Protein AF-A0A348NI79-F1 (afdb_monomer_lite)

Secondary structure (DSSP, 8-state):
--SSSSSS-SS--S-----------------GGGTS-TTTT-TTSS-TTEEEEEESSSSGGGEE--SBSSSSSB---SSS-EE--S-TT--EEEEEPPEE--TT-EEEEEEEE-SSTTTEEEEEEETTT--EEEEE--TT----S-TT-TTT--SSSPEEEEEE-GGGTT-EEEEEEEE--SSTT--EEEEEEE---SS----TTSEEPP--------GGG--SSPTTTT-TTSS-TTEEEEESTTSS-GGGB-TT--EEGGGGTT--EEEEEPPEE--TTSEEEEEEEEE--TTTEEEEEEETTT--EEEEE--TT--GGGTT--EEEEEE-GGGTT-EEEEEEEE---STTEEEEEEEEE---SS----SS-BPP-TTS---SS---HHHHHHHHHHHHH--SHHHHHHHHHHHHHHHHEEE-SS-EEE-SEEE-TTS-EEE--BSSSSEEHHHHHHTTGGGGGGGGT-HHHHHHHHHHHHHHHHHHHH-TT-SEE-TTS-EEE----GGGGTHHHHHHHHHHHHH--GGG-SHHHHHHHHHHHHHHHHHHT--TTT-----HHHHTSS-----TTSSPPP-SB-TTSPBPSSSEEHHHHHHHHHHHHHHHHHHHHHT--HHHHHHHHHHHHHHHHHHHHHSEEEETTTEEEE-SEE-S----TT--TTEE----SSSS-STTTTTTTSS-TT-HHHHHHHHHHTSTTSTTEEE-SS-EEE--TT--SSSSPSS-SSS---BHHHHHHHHHT---HHHHHHHHHHHHHTSTTS-S--SBEETTEEEEES-S-BHHHHHHHHHHIIIIIS------

Foldseek 3Di:
DPDPPPPPPPPPPDDDDDDDDDDDDDPDPPDCPQQWQPQQACQVLFQVQKAWPDKDLDGSVQKDQDQADPVAQGQQADHRIWRFDDALQIWTKMKGHKHAQDAQQKKKWWKAQQQFQVAWWKFKAQPPPLFTDFIFGQPLAADDPPSNDPPRHGHRHIAMEMEHRVVRHGGMIMMMTTQLGRDDSRGMIIRDTTRHDNDDDDCPRHYYTDGPDDDAPDLVPAALWFPCQQVVVLFLVQKDKTGDDPCDGSVQQDPRRKGWSVVPLQGWIKIKGHKHAQDAQQKKKWWKELQPDQSAWWKWKAFPRNRDTDFIFHPPVYDVVCPLGIAMEMDRRVVRHGTMMIMMGGHRDGDPSSIMTIGDITRHDNDDDQDFQRYTQGPVDDADFDFPQVFVCVPVVVVLVPPPDPLLSLLLVQLLCCQPANADFPVHTDGHQWGQDPSLAIAGDQWPDQKGFLQSLLLLLLLPLLCVLPGVSSLSHLLNPLVVLLSLLSVPVQAGIAHPVSHGPGRFGALVSLQSSLVSVLSSCLQNVDCPSVTPSNLSSLCSSLVLQVCQLADDVVSPDDPPPVLNPAADPAADRPLLAGFGQAYLLRHGDNARRFLLSLLLLLQSLQSVLVVCVVVVHDPVSSVSSNSSSVSSVSSCLQFQWAQDPPLGIAGFRHARSPDRDNPDCVRTHHAWAQGPPTLLQSVVSVSDPLPDSRSVSSNVCHCDVVHQQWFDEDLDTFGHHQNDDQDPDHPPPPPFNKHFLSRLLSNLVSDPPLVSVVSSLRSQSVLLLRSSYGAGIAGRHDSVGTHDSIGSSSSSSSNNSCVCNVVVDGSSD

Sequence (817 aa):
MNRILKTLFILTLLILLIGCQKTTTTVTTVDPAAYQIANGGFETGDLTGWTVLSGTAFNRLGVTSAASFDGTVPYGKDGDYLYGVYAEQLVGTMISEPFVIGGTGYLTFRLGGCYNEALTYLSIVDAETGIEYFRFGNPLFNRTDDQTDPTGYFMENLVPYYYDLSSRMGETVILKVVDESTQNDGYVTLDDVVTYHPTMPELSAMHPAEDCKPVFADAAGTPNVLFNADFATGTLFGWTVVGETDSFRTAHLNATFRLSNRTNETAAGVLRSSAFKVGGTGLLSFRMGATKHPLLTYLSIRKVGTNVEVFRTYSDRWVEADEENTHLYYVDLDAYQGECLYVELVDNARGDWGLISFEDLDTFWESYPAMTDEVARNLLVPVETAPAYAAMRAYVNPLIATIADADERLTFQKTFYATIDGVSNRVGTWASVMEYESDGSTFIRTGDIEAMWLRDSSAQVLAYLQFMAIDPDVQGMVKGLLKKQFELIRRDPYANAFHQNGSVFERKFEVDSLTYPFWLALQYYEITGDGSIFDAFFLIALDRAVTTLENEQNHSDANYAITNSYDQNAGQNAFAPDCGLVWSGYRPSDDVTYYRYNIPQNMFAAATFEAVADLLATIGRGETLALRCDTLSSGIRQGIETYGTYDDPTYGTLWVFETDGTNADAASNTRKLLMDAANIPSLLSAPWLGFCETDDETYLNTRAFILSTDNPYYYEGTYASGIGDPHDGIGSGSNPHPDVPVPWHMAIAMQALTTENQSEIETCIGWMTDTTAGTYVMHEAFNADDPSAYSRDYFTWPCALYAHAYLTLILNIDLTD

Radius of gyration: 33.16 Å; chains: 1; bounding box: 103×56×94 Å

pLDDT: mean 91.7, std 13.05, range [26.59, 98.94]

Structure (mmCIF, N/CA/C/O backbone):
data_AF-A0A348NI79-F1
#
_entry.id   AF-A0A348NI79-F1
#
loop_
_atom_site.group_PDB
_atom_site.id
_atom_site.type_symbol
_atom_site.label_atom_id
_atom_site.label_alt_id
_atom_site.label_comp_id
_atom_site.label_asym_id
_atom_site.label_entity_id
_atom_site.label_seq_id
_atom_site.pdbx_PDB_ins_code
_atom_site.Cartn_x
_atom_site.Cartn_y
_atom_site.Cartn_z
_atom_site.occupancy
_atom_site.B_iso_or_equiv
_atom_site.auth_seq_id
_atom_site.auth_comp_id
_atom_site.auth_asym_id
_atom_site.auth_atom_id
_atom_site.pdbx_PDB_model_num
ATOM 1 N N . MET A 1 1 ? -20.105 -0.317 -14.705 1.00 41.75 1 MET A N 1
ATOM 2 C CA . MET A 1 1 ? -21.528 -0.139 -14.310 1.00 41.75 1 MET A CA 1
ATOM 3 C C . MET A 1 1 ? -22.432 -1.226 -14.919 1.00 41.75 1 MET A C 1
ATOM 5 O O . MET A 1 1 ? -23.116 -0.962 -15.895 1.00 41.75 1 MET A O 1
ATOM 9 N N . ASN A 1 2 ? -22.396 -2.461 -14.388 1.00 36.72 2 ASN A N 1
ATOM 10 C CA . ASN A 1 2 ? -23.430 -3.516 -14.521 1.00 36.72 2 ASN A CA 1
ATOM 11 C C . ASN A 1 2 ? -22.921 -4.838 -13.903 1.00 36.72 2 ASN A C 1
ATOM 13 O O . ASN A 1 2 ? -22.725 -5.815 -14.615 1.00 36.72 2 ASN A O 1
ATOM 17 N N . ARG A 1 3 ? -22.656 -4.877 -12.585 1.00 26.59 3 ARG A N 1
ATOM 18 C CA . ARG A 1 3 ? -22.403 -6.145 -11.851 1.00 26.59 3 ARG A CA 1
ATOM 19 C C . ARG A 1 3 ? -22.488 -6.062 -10.312 1.00 26.59 3 ARG A C 1
ATOM 21 O O . ARG A 1 3 ? -22.151 -7.032 -9.654 1.00 26.59 3 ARG A O 1
ATOM 28 N N . ILE A 1 4 ? -23.038 -4.984 -9.733 1.00 29.89 4 ILE A N 1
ATOM 29 C CA . ILE A 1 4 ? -23.204 -4.811 -8.266 1.00 29.89 4 ILE A CA 1
ATOM 30 C C . ILE A 1 4 ? -24.696 -4.832 -7.881 1.00 29.89 4 ILE A C 1
ATOM 32 O O . ILE A 1 4 ? -25.214 -3.947 -7.215 1.00 29.89 4 ILE A O 1
ATOM 36 N N . LEU A 1 5 ? -25.443 -5.825 -8.372 1.00 29.39 5 LEU A N 1
ATOM 37 C CA . LEU A 1 5 ? -26.869 -5.976 -8.030 1.00 29.39 5 LEU A CA 1
ATOM 38 C C . LEU A 1 5 ? -27.331 -7.442 -7.951 1.00 29.39 5 LEU A C 1
ATOM 40 O O . LEU A 1 5 ? -28.491 -7.750 -8.213 1.00 29.39 5 LEU A O 1
ATOM 44 N N . LYS A 1 6 ? -26.423 -8.373 -7.619 1.00 28.11 6 LYS A N 1
ATOM 45 C CA . LYS A 1 6 ? -26.721 -9.820 -7.605 1.00 28.11 6 LYS A CA 1
ATOM 46 C C . LYS A 1 6 ? -26.450 -10.571 -6.298 1.00 28.11 6 LYS A C 1
ATOM 48 O O . LYS A 1 6 ? -26.665 -11.777 -6.274 1.00 28.11 6 LYS A O 1
ATOM 53 N N . THR A 1 7 ? -26.138 -9.879 -5.204 1.00 29.62 7 THR A N 1
ATOM 54 C CA . THR A 1 7 ? -25.999 -10.515 -3.872 1.00 29.62 7 THR A CA 1
ATOM 55 C C . THR A 1 7 ? -27.048 -10.031 -2.862 1.00 29.62 7 THR A C 1
ATOM 57 O O . THR A 1 7 ? -26.997 -10.374 -1.690 1.00 29.62 7 THR A O 1
ATOM 60 N N . LEU A 1 8 ? -28.067 -9.295 -3.322 1.00 29.44 8 LEU A N 1
ATOM 61 C CA . LEU A 1 8 ? -29.180 -8.814 -2.496 1.00 29.44 8 LEU A CA 1
ATOM 62 C C . LEU A 1 8 ? -30.535 -9.268 -3.067 1.00 29.44 8 LEU A C 1
ATOM 64 O O . LEU A 1 8 ? -31.413 -8.455 -3.321 1.00 29.44 8 LEU A O 1
ATOM 68 N N . PHE A 1 9 ? -30.690 -10.561 -3.376 1.00 29.41 9 PHE A N 1
ATOM 69 C CA . PHE A 1 9 ? -31.962 -11.097 -3.894 1.00 29.41 9 PHE A CA 1
ATOM 70 C C . PHE A 1 9 ? -32.175 -12.587 -3.565 1.00 29.41 9 PHE A C 1
ATOM 72 O O . PHE A 1 9 ? -32.595 -13.371 -4.409 1.00 29.41 9 PHE A O 1
ATOM 79 N N . ILE A 1 10 ? -31.900 -12.994 -2.321 1.00 29.47 10 ILE A N 1
ATOM 80 C CA . ILE A 1 10 ? -32.420 -14.247 -1.739 1.00 29.47 10 ILE A CA 1
ATOM 81 C C . ILE A 1 10 ? -32.878 -13.963 -0.300 1.00 29.47 10 ILE A C 1
ATOM 83 O O . ILE A 1 10 ? -32.338 -14.508 0.649 1.00 29.47 10 ILE A O 1
ATOM 87 N N . LEU A 1 11 ? -33.851 -13.061 -0.125 1.00 29.77 11 LEU A N 1
ATOM 88 C CA . LEU A 1 11 ? -34.706 -13.027 1.075 1.00 29.77 11 LEU A CA 1
ATOM 89 C C . LEU A 1 11 ? -35.989 -12.204 0.843 1.00 29.77 11 LEU A C 1
ATOM 91 O O . LEU A 1 11 ? -36.385 -11.376 1.654 1.00 29.77 11 LEU A O 1
ATOM 95 N N . THR A 1 12 ? -36.639 -12.374 -0.309 1.00 30.06 12 THR A N 1
ATOM 96 C CA . THR A 1 12 ? -37.889 -11.650 -0.621 1.00 30.06 12 THR A CA 1
ATOM 97 C C . THR A 1 12 ? -38.831 -12.510 -1.458 1.00 30.06 12 THR A C 1
ATOM 99 O O . THR A 1 12 ? -39.285 -12.133 -2.533 1.00 30.06 12 THR A O 1
ATOM 102 N N . LEU A 1 13 ? -39.126 -13.717 -0.969 1.00 29.28 13 LEU A N 1
ATOM 103 C CA . LEU A 1 13 ? -40.272 -14.478 -1.463 1.00 29.28 13 LEU A CA 1
ATOM 104 C C . LEU A 1 13 ? -40.868 -15.380 -0.379 1.00 29.28 13 LEU A C 1
ATOM 106 O O . LEU A 1 13 ? -40.885 -16.598 -0.494 1.00 29.28 13 LEU A O 1
ATOM 110 N N . LEU A 1 14 ? -41.408 -14.765 0.665 1.00 31.73 14 LEU A N 1
ATOM 111 C CA . LEU A 1 14 ? -42.592 -15.272 1.346 1.00 31.73 14 LEU A CA 1
ATOM 112 C C . LEU A 1 14 ? -43.291 -14.065 1.977 1.00 31.73 14 LEU A C 1
ATOM 114 O O . LEU A 1 14 ? -42.623 -13.158 2.449 1.00 31.73 14 LEU A O 1
ATOM 118 N N . ILE A 1 15 ? -44.623 -14.087 2.011 1.00 36.59 15 ILE A N 1
ATOM 119 C CA . ILE A 1 15 ? -45.524 -13.051 2.551 1.00 36.59 15 ILE A CA 1
ATOM 120 C C . ILE A 1 15 ? -45.992 -12.023 1.507 1.00 36.59 15 ILE A C 1
ATOM 122 O O . ILE A 1 15 ? -45.600 -10.863 1.498 1.00 36.59 15 ILE A O 1
ATOM 126 N N . LEU A 1 16 ? -46.954 -12.441 0.678 1.00 30.45 16 LEU A N 1
ATOM 127 C CA . LEU A 1 16 ? -48.058 -11.564 0.276 1.00 30.45 16 LEU A CA 1
ATOM 128 C C . LEU A 1 16 ? -49.256 -12.397 -0.194 1.00 30.45 16 LEU A C 1
ATOM 130 O O . LEU A 1 16 ? -49.372 -12.748 -1.362 1.00 30.45 16 LEU A O 1
ATOM 134 N N . LEU A 1 17 ? -50.141 -12.737 0.747 1.00 32.09 17 LEU A N 1
ATOM 135 C CA . LEU A 1 17 ? -51.520 -13.170 0.493 1.00 32.09 17 LEU A CA 1
ATOM 136 C C . LEU A 1 17 ? -52.307 -13.079 1.810 1.00 32.09 17 LEU A C 1
ATOM 138 O O . LEU A 1 17 ? -52.423 -14.053 2.546 1.00 32.09 17 LEU A O 1
ATOM 142 N N . ILE A 1 18 ? -52.866 -11.904 2.112 1.00 36.97 18 ILE A N 1
ATOM 143 C CA . ILE A 1 18 ? -53.957 -11.796 3.089 1.00 36.97 18 ILE A CA 1
ATOM 144 C C . ILE A 1 18 ? -55.132 -11.113 2.400 1.00 36.97 18 ILE A C 1
ATOM 146 O O . ILE A 1 18 ? -55.191 -9.897 2.229 1.00 36.97 18 ILE A O 1
ATOM 150 N N . GLY A 1 19 ? -56.060 -11.960 1.956 1.00 31.81 19 GLY A N 1
ATOM 151 C CA . GLY A 1 19 ? -57.392 -11.570 1.535 1.00 31.81 19 GLY A CA 1
ATOM 152 C C . GLY A 1 19 ? -58.277 -11.269 2.742 1.00 31.81 19 GLY A C 1
ATOM 153 O O . GLY A 1 19 ? -58.205 -11.915 3.783 1.00 31.81 19 GLY A O 1
ATOM 154 N N . CYS A 1 20 ? -59.137 -10.276 2.555 1.00 36.56 20 CYS A N 1
ATOM 155 C CA . CYS A 1 20 ? -60.174 -9.831 3.473 1.00 36.56 20 CYS A CA 1
ATOM 156 C C . CYS A 1 20 ? -61.058 -11.002 3.959 1.00 36.56 20 CYS A C 1
ATOM 158 O O . CYS A 1 20 ? -61.765 -11.614 3.154 1.00 36.56 20 CYS A O 1
ATOM 160 N N . GLN A 1 21 ? -61.074 -11.285 5.267 1.00 33.09 21 GLN A N 1
ATOM 161 C CA . GLN A 1 21 ? -62.107 -12.112 5.900 1.00 33.09 21 GLN A CA 1
ATOM 162 C C . GLN A 1 21 ? -62.555 -11.556 7.257 1.00 33.09 21 GLN A C 1
ATOM 164 O O . GLN A 1 21 ? -61.815 -10.906 7.988 1.00 33.09 21 GLN A O 1
ATOM 169 N N . LYS A 1 22 ? -63.842 -11.799 7.516 1.00 32.81 22 LYS A N 1
ATOM 170 C CA . LYS A 1 22 ? -64.679 -11.297 8.606 1.00 32.81 22 LYS A CA 1
ATOM 171 C C . LYS A 1 22 ? -64.094 -11.531 9.999 1.00 32.81 22 LYS A C 1
ATOM 173 O O . LYS A 1 22 ? -63.667 -12.631 10.336 1.00 32.81 22 LYS A O 1
ATOM 178 N N . THR A 1 23 ? -64.258 -10.505 10.829 1.00 38.81 23 THR A N 1
ATOM 179 C CA . THR A 1 23 ? -64.119 -10.507 12.284 1.00 38.81 23 THR A CA 1
ATOM 180 C C . THR A 1 23 ? -64.849 -11.686 12.921 1.00 38.81 23 THR A C 1
ATOM 182 O O . THR A 1 23 ? -66.077 -11.718 13.003 1.00 38.81 23 THR A O 1
ATOM 185 N N . THR A 1 24 ? -64.060 -12.637 13.413 1.00 32.88 24 THR A N 1
ATOM 186 C CA . THR A 1 24 ? -64.475 -13.622 14.408 1.00 32.88 24 THR A CA 1
ATOM 187 C C . THR A 1 24 ? -63.432 -13.553 15.513 1.00 32.88 24 THR A C 1
ATOM 189 O O . THR A 1 24 ? -62.248 -13.741 15.251 1.00 32.88 24 THR A O 1
ATOM 192 N N . THR A 1 25 ? -63.846 -13.194 16.724 1.00 38.81 25 THR A N 1
ATOM 193 C CA . THR A 1 25 ? -62.968 -13.026 17.885 1.00 38.81 25 THR A CA 1
ATOM 194 C C . THR A 1 25 ? -62.496 -14.398 18.366 1.00 38.81 25 THR A C 1
ATOM 196 O O . THR A 1 25 ? -63.096 -15.005 19.249 1.00 38.81 25 THR A O 1
ATOM 199 N N . THR A 1 26 ? -61.450 -14.928 17.741 1.00 33.84 26 THR A N 1
ATOM 200 C CA . THR A 1 26 ? -60.668 -16.051 18.260 1.00 33.84 26 THR A CA 1
ATOM 201 C C . THR A 1 26 ? -59.540 -15.483 19.105 1.00 33.84 26 THR A C 1
ATOM 203 O O . THR A 1 26 ? -58.737 -14.699 18.609 1.00 33.84 26 THR A O 1
ATOM 206 N N . VAL A 1 27 ? -59.499 -15.863 20.382 1.00 40.97 27 VAL A N 1
ATOM 207 C CA . VAL A 1 27 ? -58.345 -15.642 21.259 1.00 40.97 27 VAL A CA 1
ATOM 208 C C . VAL A 1 27 ? -57.166 -16.379 20.624 1.00 40.97 27 VAL A C 1
ATOM 210 O O . VAL A 1 27 ? -57.084 -17.602 20.701 1.00 40.97 27 VAL A O 1
ATOM 213 N N . THR A 1 28 ? -56.314 -15.650 19.908 1.00 40.28 28 THR A N 1
ATOM 214 C CA . THR A 1 28 ? -55.043 -16.152 19.389 1.00 40.28 28 THR A CA 1
ATOM 215 C C . THR A 1 28 ? -54.158 -16.483 20.579 1.00 40.28 28 THR A C 1
ATOM 217 O O . THR A 1 28 ? -53.796 -15.598 21.352 1.00 40.28 28 THR A O 1
ATOM 220 N N . THR A 1 29 ? -53.834 -17.763 20.746 1.00 48.28 29 THR A N 1
ATOM 221 C CA . THR A 1 29 ? -52.701 -18.188 21.566 1.00 48.28 29 THR A CA 1
ATOM 222 C C . THR A 1 29 ? -51.460 -17.534 20.971 1.00 48.28 29 THR A C 1
ATOM 224 O O . THR A 1 29 ? -51.081 -17.855 19.847 1.00 48.28 29 THR A O 1
ATOM 227 N N . VAL A 1 30 ? -50.913 -16.546 21.674 1.00 58.34 30 VAL A N 1
ATOM 228 C CA . VAL A 1 30 ? -49.670 -15.861 21.313 1.00 58.34 30 VAL A CA 1
ATOM 229 C C . VAL A 1 30 ? -48.574 -16.924 21.225 1.00 58.34 30 VAL A C 1
ATOM 231 O O . VAL A 1 30 ? -48.410 -17.674 22.184 1.00 58.34 30 VAL A O 1
ATOM 234 N N . ASP A 1 31 ? -47.898 -17.039 20.079 1.00 68.38 31 ASP A N 1
ATOM 235 C CA . ASP A 1 31 ? -46.765 -17.952 19.909 1.00 68.38 31 ASP A CA 1
ATOM 236 C C . ASP A 1 31 ? -45.575 -17.413 20.720 1.00 68.38 31 ASP A C 1
ATOM 238 O O . ASP A 1 31 ? -45.029 -16.371 20.350 1.00 68.38 31 ASP A O 1
ATOM 242 N N . PRO A 1 32 ? -45.180 -18.055 21.835 1.00 73.50 32 PRO A N 1
ATOM 243 C CA . PRO A 1 32 ? -44.118 -17.543 22.697 1.00 73.50 32 PRO A CA 1
ATOM 244 C C . PRO A 1 32 ? -42.752 -17.512 21.999 1.00 73.50 32 PRO A C 1
ATOM 246 O O . PRO A 1 32 ? -41.881 -16.751 22.415 1.00 73.50 32 PRO A O 1
ATOM 249 N N . ALA A 1 33 ? -42.569 -18.304 20.934 1.00 80.75 33 ALA A N 1
ATOM 250 C CA . ALA A 1 33 ? -41.291 -18.459 20.246 1.00 80.75 33 ALA A CA 1
ATOM 251 C C . ALA A 1 33 ? -40.792 -17.166 19.581 1.00 80.75 33 ALA A C 1
ATOM 253 O O . ALA A 1 33 ? -39.597 -17.010 19.381 1.00 80.75 33 ALA A O 1
ATOM 254 N N . ALA A 1 34 ? -41.683 -16.218 19.268 1.00 89.81 34 ALA A N 1
ATOM 255 C CA . ALA A 1 34 ? -41.281 -14.923 18.715 1.00 89.81 34 ALA A CA 1
ATOM 256 C C . ALA A 1 34 ? -40.668 -13.973 19.762 1.00 89.81 34 ALA A C 1
ATOM 258 O O . ALA A 1 34 ? -40.070 -12.966 19.389 1.00 89.81 34 ALA A O 1
ATOM 259 N N . TYR A 1 35 ? -40.852 -14.259 21.054 1.00 94.62 35 TYR A N 1
ATOM 260 C CA . TYR A 1 35 ? -40.474 -13.370 22.157 1.00 94.62 35 TYR A CA 1
ATOM 261 C C . TYR A 1 35 ? -39.355 -13.947 23.031 1.00 94.62 35 TYR A C 1
ATOM 263 O O . TYR A 1 35 ? -38.631 -13.195 23.680 1.00 94.62 35 TYR A O 1
ATOM 271 N N . GLN A 1 36 ? -39.229 -15.276 23.076 1.00 95.12 36 GLN A N 1
ATOM 272 C CA . GLN A 1 36 ? -38.236 -15.988 23.875 1.00 95.12 36 GLN A CA 1
ATOM 273 C C . GLN A 1 36 ? -37.103 -16.512 22.991 1.00 95.12 36 GLN A C 1
ATOM 275 O O . GLN A 1 36 ? -37.369 -17.291 22.079 1.00 95.12 36 GLN A O 1
ATOM 280 N N . ILE A 1 37 ? -35.853 -16.164 23.307 1.00 95.19 37 ILE A N 1
ATOM 281 C CA . ILE A 1 37 ? -34.693 -16.812 22.674 1.00 95.19 37 ILE A CA 1
ATOM 282 C C . ILE A 1 37 ? -34.628 -18.296 23.069 1.00 95.19 37 ILE A C 1
ATOM 284 O O . ILE A 1 37 ? -34.898 -18.655 24.220 1.00 95.19 37 ILE A O 1
ATOM 288 N N . ALA A 1 38 ? -34.260 -19.162 22.127 1.00 93.31 38 ALA A N 1
ATOM 289 C CA . ALA A 1 38 ? -34.385 -20.614 22.229 1.00 93.31 38 ALA A CA 1
ATOM 290 C C . ALA A 1 38 ? -33.522 -21.243 23.331 1.00 93.31 38 ALA A C 1
ATOM 292 O O . ALA A 1 38 ? -33.870 -22.304 23.845 1.00 93.31 38 ALA A O 1
ATOM 293 N N . ASN A 1 39 ? -32.397 -20.616 23.679 1.00 95.81 39 ASN A N 1
ATOM 294 C CA . ASN A 1 39 ? -31.381 -21.204 24.551 1.00 95.81 39 ASN A CA 1
ATOM 295 C C . ASN A 1 39 ? -30.660 -20.139 25.398 1.00 95.81 39 ASN A C 1
ATOM 297 O O . ASN A 1 39 ? -29.434 -20.027 25.400 1.00 95.81 39 ASN A O 1
ATOM 301 N N . GLY A 1 40 ? -31.435 -19.308 26.096 1.00 95.38 40 GLY A N 1
ATOM 302 C CA . GLY A 1 40 ? -30.890 -18.241 26.942 1.00 95.38 40 GLY A CA 1
ATOM 303 C C . GLY A 1 40 ? -30.113 -18.717 28.178 1.00 95.38 40 GLY A C 1
ATOM 304 O O . GLY A 1 40 ? -29.279 -17.972 28.678 1.00 95.38 40 GLY A O 1
ATOM 305 N N . GLY A 1 41 ? -30.354 -19.948 28.644 1.00 95.50 41 GLY A N 1
ATOM 306 C CA . GLY A 1 41 ? -29.602 -20.596 29.735 1.00 95.50 41 GLY A CA 1
ATOM 307 C C . GLY A 1 41 ? -28.571 -21.631 29.267 1.00 95.50 41 GLY A C 1
ATOM 308 O O . GLY A 1 41 ? -27.992 -22.337 30.072 1.00 95.50 41 GLY A O 1
ATOM 309 N N . PHE A 1 42 ? -28.332 -21.770 27.956 1.00 97.44 42 PHE A N 1
ATOM 310 C CA . PHE A 1 42 ? -27.371 -22.745 27.406 1.00 97.44 42 PHE A CA 1
ATOM 311 C C . PHE A 1 42 ? -27.687 -24.229 27.700 1.00 97.44 42 PHE A C 1
ATOM 313 O O . PHE A 1 42 ? -26.828 -25.097 27.524 1.00 97.44 42 PHE A O 1
ATOM 320 N N . GLU A 1 43 ? -28.930 -24.541 28.075 1.00 97.31 43 GLU A N 1
ATOM 321 C CA . GLU A 1 43 ? -29.418 -25.865 28.491 1.00 97.31 43 GLU A CA 1
ATOM 322 C C . GLU A 1 43 ? -29.377 -26.942 27.396 1.00 97.31 43 GLU A C 1
ATOM 324 O O . GLU A 1 43 ? -29.441 -28.139 27.682 1.00 97.31 43 GLU A O 1
ATOM 329 N N . THR A 1 44 ? -29.214 -26.558 26.127 1.00 96.38 44 THR A N 1
ATOM 330 C CA . THR A 1 44 ? -28.882 -27.515 25.053 1.00 96.38 44 THR A CA 1
ATOM 331 C C . THR A 1 44 ? -27.470 -28.086 25.196 1.00 96.38 44 THR A C 1
ATOM 333 O O . THR A 1 44 ? -27.099 -29.021 24.482 1.00 96.38 44 THR A O 1
ATOM 336 N N . GLY A 1 45 ? -26.666 -27.524 26.102 1.00 96.00 45 GLY A N 1
ATOM 337 C CA . GLY A 1 45 ? -25.255 -27.809 26.226 1.00 96.00 45 GLY A CA 1
ATOM 338 C C . GLY A 1 45 ? -24.512 -27.402 24.961 1.00 96.00 45 GLY A C 1
ATOM 339 O O . GLY A 1 45 ? -23.634 -28.141 24.541 1.00 96.00 45 GLY A O 1
ATOM 340 N N . ASP A 1 46 ? -24.876 -26.302 24.306 1.00 96.12 46 ASP A N 1
ATOM 341 C CA . ASP A 1 46 ? -24.133 -25.663 23.216 1.00 96.12 46 ASP A CA 1
ATOM 342 C C . ASP A 1 46 ? -24.574 -24.197 23.030 1.00 96.12 46 ASP A C 1
ATOM 344 O O . ASP A 1 46 ? -25.295 -23.650 23.859 1.00 96.12 46 ASP A O 1
ATOM 348 N N . LEU A 1 47 ? -24.101 -23.549 21.960 1.00 96.50 47 LEU A N 1
ATOM 349 C CA . LEU A 1 47 ? -24.443 -22.168 21.604 1.00 96.50 47 LEU A CA 1
ATOM 350 C C . LEU A 1 47 ? -25.648 -22.076 20.650 1.00 96.50 47 LEU A C 1
ATOM 352 O O . LEU A 1 47 ? -25.766 -21.101 19.916 1.00 96.50 47 LEU A O 1
ATOM 356 N N . THR A 1 48 ? -26.539 -23.074 20.598 1.00 96.81 48 THR A N 1
ATOM 357 C CA . THR A 1 48 ? -27.779 -22.970 19.801 1.00 96.81 48 THR A CA 1
ATOM 358 C C . THR A 1 48 ? -28.498 -21.662 20.139 1.00 96.81 48 THR A C 1
ATOM 360 O O . THR A 1 48 ? -28.527 -21.283 21.302 1.00 96.81 48 THR A O 1
ATOM 363 N N . GLY A 1 49 ? -29.032 -20.942 19.147 1.00 94.88 49 GLY A N 1
ATOM 364 C CA . GLY A 1 49 ? -29.660 -19.628 19.357 1.00 94.88 49 GLY A CA 1
ATOM 365 C C . GLY A 1 49 ? -28.681 -18.465 19.575 1.00 94.88 49 GLY A C 1
ATOM 366 O O . GLY A 1 49 ? -29.132 -17.333 19.716 1.00 94.88 49 GLY A O 1
ATOM 367 N N . TRP A 1 50 ? -27.366 -18.713 19.556 1.00 97.44 50 TRP A N 1
ATOM 368 C CA . TRP A 1 50 ? -26.312 -17.700 19.626 1.00 97.44 50 TRP A CA 1
ATOM 369 C C . TRP A 1 50 ? -25.365 -17.808 18.423 1.00 97.44 50 TRP A C 1
ATOM 371 O O . TRP A 1 50 ? -25.008 -18.896 17.975 1.00 97.44 50 TRP A O 1
ATOM 381 N N . THR A 1 51 ? -24.932 -16.667 17.892 1.00 97.31 51 THR A N 1
ATOM 382 C CA . THR A 1 51 ? -23.980 -16.565 16.779 1.00 97.31 51 THR A CA 1
ATOM 383 C C . THR A 1 51 ? -22.745 -15.803 17.232 1.00 97.31 51 THR A C 1
ATOM 385 O O . THR A 1 51 ? -22.845 -14.661 17.673 1.00 97.31 51 THR A O 1
ATOM 388 N N . VAL A 1 52 ? -21.569 -16.415 17.103 1.00 96.50 52 VAL A N 1
ATOM 389 C CA . VAL A 1 52 ? -20.287 -15.745 17.360 1.00 96.50 52 VAL A CA 1
ATOM 390 C C . VAL A 1 52 ? -19.997 -14.802 16.195 1.00 96.50 52 VAL A C 1
ATOM 392 O O . VAL A 1 52 ? -19.900 -15.247 15.053 1.00 96.50 52 VAL A O 1
ATOM 395 N N . LEU A 1 53 ? -19.894 -13.504 16.476 1.00 92.94 53 LEU A N 1
ATOM 396 C CA . LEU A 1 53 ? -19.615 -12.474 15.476 1.00 92.94 53 LEU A CA 1
ATOM 397 C C . LEU A 1 53 ? -18.119 -12.275 15.246 1.00 92.94 53 LEU A C 1
ATOM 399 O O . LEU A 1 53 ? -17.702 -12.038 14.116 1.00 92.94 53 LEU A O 1
ATOM 403 N N . SER A 1 54 ? -17.317 -12.331 16.309 1.00 91.94 54 SER A N 1
ATOM 404 C CA . SER A 1 54 ? -15.881 -12.071 16.233 1.00 91.94 54 SER A CA 1
ATOM 405 C C . SER A 1 54 ? -15.120 -12.700 17.395 1.00 91.94 54 SER A C 1
ATOM 407 O O . SER A 1 54 ? -15.691 -13.012 18.445 1.00 91.94 54 SER A O 1
ATOM 409 N N . GLY A 1 55 ? -13.808 -12.843 17.200 1.00 89.75 55 GLY A N 1
ATOM 410 C CA . GLY A 1 55 ? -12.886 -13.353 18.205 1.00 89.75 55 GLY A CA 1
ATOM 411 C C . GLY A 1 55 ? -13.127 -14.818 18.565 1.00 89.75 55 GLY A C 1
ATOM 412 O O . GLY A 1 55 ? -13.784 -15.568 17.843 1.00 89.75 55 GLY A O 1
ATOM 413 N N . THR A 1 56 ? -12.546 -15.236 19.683 1.00 92.44 56 THR A N 1
ATOM 414 C CA . THR A 1 56 ? -12.566 -16.630 20.143 1.00 92.44 56 THR A CA 1
ATOM 415 C C . THR A 1 56 ? -13.029 -16.784 21.583 1.00 92.44 56 THR A C 1
ATOM 417 O O . THR A 1 56 ? -13.140 -17.923 22.030 1.00 92.44 56 THR A O 1
ATOM 420 N N . ALA A 1 57 ? -13.331 -15.688 22.296 1.00 92.44 57 ALA A N 1
ATOM 421 C CA . ALA A 1 57 ? -13.881 -15.741 23.654 1.00 92.44 57 ALA A CA 1
ATOM 422 C C . ALA A 1 57 ? -15.134 -16.611 23.717 1.00 92.44 57 ALA A C 1
ATOM 424 O O . ALA A 1 57 ? -15.247 -17.447 24.608 1.00 92.44 57 ALA A O 1
ATOM 425 N N . PHE A 1 58 ? -16.018 -16.488 22.722 1.00 95.00 58 PHE A N 1
ATOM 426 C CA . PHE A 1 58 ? -17.267 -17.237 22.640 1.00 95.00 58 PHE A CA 1
ATOM 427 C C . PHE A 1 58 ? -17.139 -18.469 21.752 1.00 95.00 58 PHE A C 1
ATOM 429 O O . PHE A 1 58 ? -16.975 -18.360 20.541 1.00 95.00 58 PHE A O 1
ATOM 436 N N . ASN A 1 59 ? -17.219 -19.661 22.346 1.00 94.50 59 ASN A N 1
ATOM 437 C CA . ASN A 1 59 ? -17.350 -20.918 21.610 1.00 94.50 59 ASN A CA 1
ATOM 438 C C . ASN A 1 59 ? -17.944 -22.021 22.501 1.00 94.50 59 ASN A C 1
ATOM 440 O O . ASN A 1 59 ? -18.220 -21.821 23.684 1.00 94.50 59 ASN A O 1
ATOM 444 N N . ARG A 1 60 ? -18.132 -23.218 21.933 1.00 93.56 60 ARG A N 1
ATOM 445 C CA . ARG A 1 60 ? -18.728 -24.357 22.640 1.00 93.56 60 ARG A CA 1
ATOM 446 C C . ARG A 1 60 ? -18.015 -24.702 23.952 1.00 93.56 60 ARG A C 1
ATOM 448 O O . ARG A 1 60 ? -18.691 -25.165 24.863 1.00 93.56 60 ARG A O 1
ATOM 455 N N . LEU A 1 61 ? -16.701 -24.518 24.070 1.00 93.00 61 LEU A N 1
ATOM 456 C CA . LEU A 1 61 ? -15.943 -24.882 25.274 1.00 93.00 61 LEU A CA 1
ATOM 457 C C . LEU A 1 61 ? -16.325 -24.041 26.500 1.00 93.00 61 LEU A C 1
ATOM 459 O O . LEU A 1 61 ? -16.172 -24.534 27.613 1.00 93.00 61 LEU A O 1
ATOM 463 N N . GLY A 1 62 ? -16.869 -22.835 26.306 1.00 93.31 62 GLY A N 1
ATOM 464 C CA . GLY A 1 62 ? -17.390 -22.012 27.402 1.00 93.31 62 GLY A CA 1
ATOM 465 C C . GLY A 1 62 ? -18.716 -22.509 27.979 1.00 93.31 62 GLY A C 1
ATOM 466 O O . GLY A 1 62 ? -19.034 -22.214 29.127 1.00 93.31 62 GLY A O 1
ATOM 467 N N . VAL A 1 63 ? -19.474 -23.328 27.238 1.00 96.50 63 VAL A N 1
ATOM 468 C CA . VAL A 1 63 ? -20.723 -23.912 27.749 1.00 96.50 63 VAL A CA 1
ATOM 469 C C . VAL A 1 63 ? -20.410 -25.102 28.654 1.00 96.50 63 VAL A C 1
ATOM 471 O O . VAL A 1 63 ? -19.971 -26.162 28.188 1.00 96.50 63 VAL A O 1
ATOM 474 N N . THR A 1 64 ? -20.656 -24.955 29.953 1.00 95.19 64 THR A N 1
ATOM 475 C CA . THR A 1 64 ? -20.208 -25.913 30.973 1.00 95.19 64 THR A CA 1
ATOM 476 C C . THR A 1 64 ? -21.341 -26.376 31.878 1.00 95.19 64 THR A C 1
ATOM 478 O O . THR A 1 64 ? -22.218 -25.606 32.246 1.00 95.19 64 THR A O 1
ATOM 481 N N 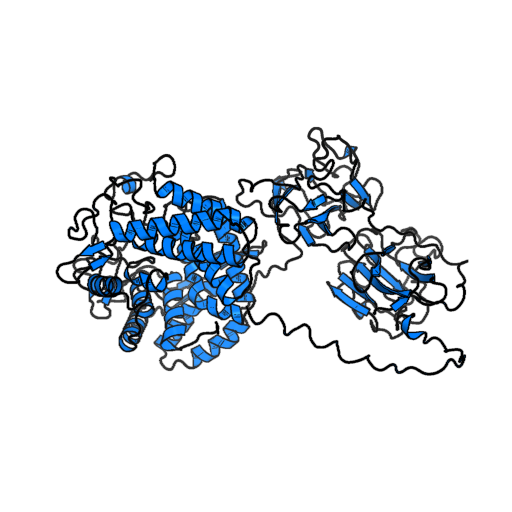. SER A 1 65 ? -21.301 -27.652 32.274 1.00 95.75 65 SER A N 1
ATOM 482 C CA . SER A 1 65 ? -22.198 -28.213 33.290 1.00 95.75 65 SER A CA 1
ATOM 483 C C . SER A 1 65 ? -21.588 -28.203 34.694 1.00 95.75 65 SER A C 1
ATOM 485 O O . SER A 1 65 ? -22.157 -28.785 35.621 1.00 95.75 65 SER A O 1
ATOM 487 N N . ALA A 1 66 ? -20.422 -27.578 34.878 1.00 94.06 66 ALA A N 1
ATOM 488 C CA . ALA A 1 66 ? -19.788 -27.468 36.184 1.00 94.06 66 ALA A CA 1
ATOM 489 C C . ALA A 1 66 ? -20.686 -26.702 37.171 1.00 94.06 66 ALA A C 1
ATOM 491 O O . ALA A 1 66 ? -21.457 -25.824 36.785 1.00 94.06 66 ALA A O 1
ATOM 492 N N . ALA A 1 67 ? -20.617 -27.068 38.452 1.00 90.75 67 ALA A N 1
ATOM 493 C CA . ALA A 1 67 ? -21.315 -26.351 39.523 1.00 90.75 67 ALA A CA 1
ATOM 494 C C . ALA A 1 67 ? -20.482 -25.177 40.072 1.00 90.75 67 ALA A C 1
ATOM 496 O O . ALA A 1 67 ? -21.027 -24.271 40.701 1.00 90.75 67 ALA A O 1
ATOM 497 N N . SER A 1 68 ? -19.171 -25.203 39.833 1.00 89.50 68 SER A N 1
ATOM 498 C CA . SER A 1 68 ? -18.191 -24.216 40.277 1.00 89.50 68 SER A CA 1
ATOM 499 C C . SER A 1 68 ? -17.117 -23.997 39.211 1.00 89.50 68 SER A C 1
ATOM 501 O O . SER A 1 68 ? -16.880 -24.891 38.396 1.00 89.50 68 SER A O 1
ATOM 503 N N . PHE A 1 69 ? -16.481 -22.824 39.223 1.00 84.00 69 PHE A N 1
ATOM 504 C CA . PHE A 1 69 ? -15.458 -22.431 38.245 1.00 84.00 69 PHE A CA 1
ATOM 505 C C . PHE A 1 69 ? -14.161 -23.235 38.394 1.00 84.00 69 PHE A C 1
ATOM 507 O O . PHE A 1 69 ? -13.685 -23.850 37.443 1.00 84.00 69 PHE A O 1
ATOM 514 N N . ASP A 1 70 ? -13.629 -23.298 39.612 1.00 82.31 70 ASP A N 1
ATOM 515 C CA . ASP A 1 70 ? -12.335 -23.908 39.942 1.00 82.31 70 ASP A CA 1
ATOM 516 C C . ASP A 1 70 ? -12.458 -25.061 40.959 1.00 82.31 70 ASP A C 1
ATOM 518 O O . ASP A 1 70 ? -11.472 -25.551 41.512 1.00 82.31 70 ASP A O 1
ATOM 522 N N . GLY A 1 71 ? -13.689 -25.500 41.231 1.00 82.81 71 GLY A N 1
ATOM 523 C CA . GLY A 1 71 ? -13.992 -26.460 42.288 1.00 82.81 71 GLY A CA 1
ATOM 524 C C . GLY A 1 71 ? -14.303 -25.828 43.646 1.00 82.81 71 GLY A C 1
ATOM 525 O O . GLY A 1 71 ? -14.809 -26.546 44.511 1.00 82.81 71 GLY A O 1
ATOM 526 N N . THR A 1 72 ? -14.079 -24.524 43.833 1.00 80.81 72 THR A N 1
ATOM 527 C CA . THR A 1 72 ? -14.346 -23.811 45.092 1.00 80.81 72 THR A CA 1
ATOM 528 C C . THR A 1 72 ? -15.433 -22.748 44.956 1.00 80.81 72 THR A C 1
ATOM 530 O O . THR A 1 72 ? -16.367 -22.774 45.756 1.00 80.81 72 THR A O 1
ATOM 533 N N . VAL A 1 73 ? -15.381 -21.906 43.921 1.00 83.75 73 VAL A N 1
ATOM 534 C CA . VAL A 1 73 ? -16.343 -20.815 43.680 1.00 83.75 73 VAL A CA 1
ATOM 535 C C . VAL A 1 73 ? -17.599 -21.346 42.981 1.00 83.75 73 VAL A C 1
ATOM 537 O O . VAL A 1 73 ? -17.518 -21.708 41.802 1.00 83.75 73 VAL A O 1
ATOM 540 N N . PRO A 1 74 ? -18.773 -21.424 43.639 1.00 89.44 74 PRO A N 1
ATOM 541 C CA . PRO A 1 74 ? -19.999 -21.885 42.994 1.00 89.44 74 PRO A CA 1
ATOM 542 C C . PRO A 1 74 ? -20.498 -20.855 41.979 1.00 89.44 74 PRO A C 1
ATOM 544 O O . PRO A 1 74 ? -20.609 -19.679 42.307 1.00 89.44 74 PRO A O 1
ATOM 547 N N . TYR A 1 75 ? -20.895 -21.296 40.782 1.00 90.31 75 TYR A N 1
ATOM 548 C CA . TYR A 1 75 ? -21.464 -20.380 39.789 1.00 90.31 75 TYR A CA 1
ATOM 549 C C . TYR A 1 75 ? -22.825 -19.829 40.212 1.00 90.31 75 TYR A C 1
ATOM 551 O O . TYR A 1 75 ? -23.148 -18.701 39.881 1.00 90.31 75 TYR A O 1
ATOM 559 N N . GLY A 1 76 ? -23.646 -20.613 40.918 1.00 89.69 76 GLY A N 1
ATOM 560 C CA . GLY A 1 76 ? -25.033 -20.218 41.198 1.00 89.69 76 GLY A CA 1
ATOM 561 C C . GLY A 1 76 ? -25.931 -20.210 39.952 1.00 89.69 76 GLY A C 1
ATOM 562 O O . GLY A 1 76 ? -26.874 -19.420 39.892 1.00 89.69 76 GLY A O 1
ATOM 563 N N . LYS A 1 77 ? -25.618 -21.076 38.978 1.00 92.62 77 LYS A N 1
ATOM 564 C CA . LYS A 1 77 ? -26.374 -21.277 37.734 1.00 92.62 77 LYS A CA 1
ATOM 565 C C . LYS A 1 77 ? -27.810 -21.754 37.967 1.00 92.62 77 LYS A C 1
ATOM 567 O O . LYS A 1 77 ? -28.086 -22.385 38.994 1.00 92.62 77 LYS A O 1
ATOM 572 N N . ASP A 1 78 ? -28.680 -21.495 37.003 1.00 94.00 78 ASP A N 1
ATOM 573 C CA . ASP A 1 78 ? -30.017 -22.077 36.908 1.00 94.00 78 ASP A CA 1
ATOM 574 C C . ASP A 1 78 ? -30.012 -23.187 35.847 1.00 94.00 78 ASP A C 1
ATOM 576 O O . ASP A 1 78 ? -29.555 -22.982 34.734 1.00 94.00 78 ASP A O 1
ATOM 580 N N . GLY A 1 79 ? -30.485 -24.386 36.193 1.00 95.25 79 GLY A N 1
ATOM 581 C CA . GLY A 1 79 ? -30.439 -25.533 35.279 1.00 95.25 79 GLY A CA 1
ATOM 582 C C . GLY A 1 79 ? -29.116 -26.312 35.280 1.00 95.25 79 GLY A C 1
ATOM 583 O O . GLY A 1 79 ? -28.379 -26.359 36.276 1.00 95.25 79 GLY A O 1
ATOM 584 N N . ASP A 1 80 ? -28.866 -27.028 34.183 1.00 96.69 80 ASP A N 1
ATOM 585 C CA . ASP A 1 80 ? -27.757 -27.971 34.031 1.00 96.69 80 ASP A CA 1
ATOM 586 C C . ASP A 1 80 ? -26.513 -27.332 33.400 1.00 96.69 80 ASP A C 1
ATOM 588 O O . ASP A 1 80 ? -25.401 -27.825 33.636 1.00 96.69 80 ASP A O 1
ATOM 592 N N . TYR A 1 81 ? -26.650 -26.239 32.653 1.00 97.62 81 TYR A N 1
ATOM 593 C CA . TYR A 1 81 ? -25.575 -25.570 31.924 1.00 97.62 81 TYR A CA 1
ATOM 594 C C . TYR A 1 81 ? -25.522 -24.067 32.235 1.00 97.62 81 TYR A C 1
ATOM 596 O O . TYR A 1 81 ? -26.349 -23.531 32.951 1.00 97.62 81 TYR A O 1
ATOM 604 N N . LEU A 1 82 ? -24.438 -23.425 31.807 1.00 96.81 82 LEU A N 1
ATOM 605 C CA . LEU A 1 82 ? -24.280 -21.973 31.736 1.00 96.81 82 LEU A CA 1
ATOM 606 C C . LEU A 1 82 ? -23.219 -21.653 30.678 1.00 96.81 82 LEU A C 1
ATOM 608 O O . LEU A 1 82 ? -22.484 -22.555 30.247 1.00 96.81 82 LEU A O 1
ATOM 612 N N . TYR A 1 83 ? -23.042 -20.372 30.353 1.00 95.94 83 TYR A N 1
ATOM 613 C CA . TYR A 1 83 ? -21.804 -19.889 29.751 1.00 95.94 83 TYR A CA 1
ATOM 614 C C . TYR A 1 83 ? -20.821 -19.447 30.843 1.00 95.94 83 TYR A C 1
ATOM 616 O O . TYR A 1 83 ? -21.020 -18.424 31.498 1.00 95.94 83 TYR A O 1
ATOM 624 N N . GLY A 1 84 ? -19.777 -20.244 31.068 1.00 90.12 84 GLY A N 1
ATOM 625 C CA . GLY A 1 84 ? -18.770 -20.020 32.102 1.00 90.12 84 GLY A CA 1
ATOM 626 C C . GLY A 1 84 ? -17.429 -19.530 31.555 1.00 90.12 84 GLY A C 1
ATOM 627 O O . GLY A 1 84 ? -17.167 -19.530 30.352 1.00 90.12 84 GLY A O 1
ATOM 628 N N . VAL A 1 85 ? -16.541 -19.163 32.476 1.00 78.88 85 VAL A N 1
ATOM 629 C CA . VAL A 1 85 ? -15.153 -18.796 32.172 1.00 78.88 85 VAL A CA 1
ATOM 630 C C . VAL A 1 85 ? -14.357 -20.048 31.823 1.00 78.88 85 VAL A C 1
ATOM 632 O O . VAL A 1 85 ? -14.334 -21.006 32.596 1.00 78.88 85 VAL A O 1
ATOM 635 N N . TYR A 1 86 ? -13.652 -20.034 30.695 1.00 78.19 86 TYR A N 1
ATOM 636 C CA . TYR A 1 86 ? -12.684 -21.092 30.375 1.00 78.19 86 TYR A CA 1
ATOM 637 C C . TYR A 1 86 ? -11.317 -20.560 29.918 1.00 78.19 86 TYR A C 1
ATOM 639 O O . TYR A 1 86 ? -10.345 -21.314 29.966 1.00 78.19 86 TYR A O 1
ATOM 647 N N . ALA A 1 87 ? -11.216 -19.289 29.505 1.00 83.44 87 ALA A N 1
ATOM 648 C CA . ALA A 1 87 ? -9.957 -18.625 29.167 1.00 83.44 87 ALA A CA 1
ATOM 649 C C . ALA A 1 87 ? -10.111 -17.091 29.186 1.00 83.44 87 ALA A C 1
ATOM 651 O O . ALA A 1 87 ? -10.789 -16.537 28.329 1.00 83.44 87 ALA A O 1
ATOM 652 N N . GLU A 1 88 ? -9.462 -16.420 30.141 1.00 87.81 88 GLU A N 1
ATOM 653 C CA . GLU A 1 88 ? -9.518 -14.957 30.336 1.00 87.81 88 GLU A CA 1
ATOM 654 C C . GLU A 1 88 ? -8.800 -14.165 29.231 1.00 87.81 88 GLU A C 1
ATOM 656 O O . GLU A 1 88 ? -9.144 -13.029 28.945 1.00 87.81 88 GLU A O 1
ATOM 661 N N . GLN A 1 89 ? -7.806 -14.758 28.573 1.00 89.44 89 GLN A N 1
ATOM 662 C CA . GLN A 1 89 ? -7.002 -14.077 27.555 1.00 89.44 89 GLN A CA 1
ATOM 663 C C . GLN A 1 89 ? -7.687 -13.944 26.187 1.00 89.44 89 GLN A C 1
ATOM 665 O O . GLN A 1 89 ? -7.071 -13.456 25.238 1.00 89.44 89 GLN A O 1
ATOM 670 N N . LEU A 1 90 ? -8.899 -14.476 26.036 1.00 90.56 90 LEU A N 1
ATOM 671 C CA . LEU A 1 90 ? -9.612 -14.492 24.767 1.00 90.56 90 LEU A CA 1
ATOM 672 C C . LEU A 1 90 ? -10.603 -13.337 24.720 1.00 90.56 90 LEU A C 1
ATOM 674 O O . LEU A 1 90 ? -11.338 -13.126 25.668 1.00 90.56 90 LEU A O 1
ATOM 678 N N . VAL A 1 91 ? -10.685 -12.681 23.566 1.00 92.19 91 VAL A N 1
ATOM 679 C CA . VAL A 1 91 ? -11.681 -11.639 23.280 1.00 92.19 91 VAL A CA 1
ATOM 680 C C . VAL A 1 91 ? -12.650 -12.113 22.205 1.00 92.19 91 VAL A C 1
ATOM 682 O O . VAL A 1 91 ? -12.335 -13.017 21.421 1.00 92.19 91 VAL A O 1
ATOM 685 N N . GLY A 1 92 ? -13.840 -11.532 22.149 1.00 92.62 92 GLY A N 1
ATOM 686 C CA . GLY A 1 92 ? -14.825 -11.803 21.120 1.00 92.62 92 GLY A CA 1
ATOM 687 C C . GLY A 1 92 ? -16.172 -11.140 21.357 1.00 92.62 92 GLY A C 1
ATOM 688 O O . GLY A 1 92 ? -16.392 -10.367 22.284 1.00 92.62 92 GLY A O 1
ATOM 689 N N . THR A 1 93 ? -17.108 -11.444 20.473 1.00 95.44 93 THR A N 1
ATOM 690 C CA . THR A 1 93 ? -18.499 -11.009 20.579 1.00 95.44 93 THR A CA 1
ATOM 691 C C . THR A 1 93 ? -19.407 -12.121 20.083 1.00 95.44 93 THR A C 1
ATOM 693 O O . THR A 1 93 ? -19.136 -12.719 19.041 1.00 95.44 93 THR A O 1
ATOM 696 N N . MET A 1 94 ? -20.512 -12.371 20.781 1.00 96.81 94 MET A N 1
ATOM 697 C CA . MET A 1 94 ? -21.612 -13.196 20.278 1.00 96.81 94 MET A CA 1
ATOM 698 C C . MET A 1 94 ? -22.943 -12.455 20.375 1.00 96.81 94 MET A C 1
ATOM 700 O O . MET A 1 94 ? -23.103 -11.553 21.193 1.00 96.81 94 MET A O 1
ATOM 704 N N . ILE A 1 95 ? -23.901 -12.832 19.537 1.00 97.75 95 ILE A N 1
ATOM 705 C CA . ILE A 1 95 ? -25.263 -12.296 19.545 1.00 97.75 95 ILE A CA 1
ATOM 706 C C . ILE A 1 95 ? -26.286 -13.410 19.684 1.00 97.75 95 ILE A C 1
ATOM 708 O O . ILE A 1 95 ? -26.049 -14.517 19.206 1.00 97.75 95 ILE A O 1
ATOM 712 N N . SER A 1 96 ? -27.424 -13.130 20.306 1.00 98.12 96 SER A N 1
ATOM 713 C CA . SER A 1 96 ? -28.572 -14.029 20.261 1.00 98.12 96 SER A CA 1
ATOM 714 C C . SER A 1 96 ? -29.221 -14.000 18.877 1.00 98.12 96 SER A C 1
ATOM 716 O O . SER A 1 96 ? -29.013 -13.083 18.078 1.00 98.12 96 SER A O 1
ATOM 718 N N . GLU A 1 97 ? -30.086 -14.968 18.611 1.00 96.44 97 GLU A N 1
ATOM 719 C CA . GLU A 1 97 ? -31.119 -14.812 17.596 1.00 96.44 97 GLU A CA 1
ATOM 720 C C . GLU A 1 97 ? -32.036 -13.614 17.928 1.00 96.44 97 GLU A C 1
ATOM 722 O O . GLU A 1 97 ? -32.169 -13.235 19.102 1.00 96.44 97 GLU A O 1
ATOM 727 N N . PRO A 1 98 ? -32.646 -12.980 16.912 1.00 97.12 98 PRO A N 1
ATOM 728 C CA . PRO A 1 98 ? -33.544 -11.856 17.130 1.00 97.12 98 PRO A CA 1
ATOM 729 C C . PRO A 1 98 ? -34.848 -12.299 17.790 1.00 97.12 98 PRO A C 1
ATOM 731 O O . PRO A 1 98 ? -35.408 -13.343 17.456 1.00 97.12 98 PRO A O 1
ATOM 734 N N . PHE A 1 99 ? -35.374 -11.454 18.671 1.00 97.25 99 PHE A N 1
ATOM 735 C CA . PHE A 1 99 ? -36.671 -11.643 19.312 1.00 97.25 99 PHE A CA 1
ATOM 736 C C . PHE A 1 99 ? -37.449 -10.327 19.353 1.00 97.25 99 PHE A C 1
ATOM 738 O O . PHE A 1 99 ? -36.883 -9.233 19.338 1.00 97.25 99 PHE A O 1
ATOM 745 N N . VAL A 1 100 ? -38.773 -10.432 19.400 1.00 96.94 100 VAL A N 1
ATOM 746 C CA . VAL A 1 100 ? -39.666 -9.288 19.586 1.00 96.94 100 VAL A CA 1
ATOM 747 C C . VAL A 1 100 ? -39.834 -9.045 21.080 1.00 96.94 100 VAL A C 1
ATOM 749 O O . VAL A 1 100 ? -40.120 -9.972 21.835 1.00 96.94 100 VAL A O 1
ATOM 752 N N . ILE A 1 101 ? -39.716 -7.798 21.528 1.00 97.19 101 ILE A N 1
ATOM 753 C CA . ILE A 1 101 ? -40.004 -7.455 22.924 1.00 97.19 101 ILE A CA 1
ATOM 754 C C . ILE A 1 101 ? -41.514 -7.640 23.146 1.00 97.19 101 ILE A C 1
ATOM 756 O O . ILE A 1 101 ? -42.319 -7.042 22.429 1.00 97.19 101 ILE A O 1
ATOM 760 N N . GLY A 1 102 ? -41.900 -8.494 24.103 1.00 93.62 102 GLY A N 1
ATOM 761 C CA . GLY A 1 102 ? -43.283 -8.940 24.330 1.00 93.62 102 GLY A CA 1
ATOM 762 C C . GLY A 1 102 ? -43.635 -9.206 25.797 1.00 93.62 102 GLY A C 1
ATOM 763 O O . GLY A 1 102 ? -42.806 -9.080 26.694 1.00 93.62 102 GLY A O 1
ATOM 764 N N . GLY A 1 103 ? -44.884 -9.608 26.055 1.00 93.56 103 GLY A N 1
ATOM 765 C CA . GLY A 1 103 ? -45.333 -10.008 27.397 1.00 93.56 103 GLY A CA 1
ATOM 766 C C . GLY A 1 103 ? -45.405 -8.821 28.354 1.00 93.56 103 GLY A C 1
ATOM 767 O O . GLY A 1 103 ? -46.100 -7.845 28.074 1.00 93.56 103 GLY A O 1
ATOM 768 N N . THR A 1 104 ? -44.704 -8.903 29.484 1.00 95.75 104 THR A N 1
ATOM 769 C CA . THR A 1 104 ? -44.551 -7.774 30.414 1.00 95.75 104 THR A CA 1
ATOM 770 C C . THR A 1 104 ? -43.473 -6.777 29.995 1.00 95.75 104 THR A C 1
ATOM 772 O O . THR A 1 104 ? -43.446 -5.678 30.539 1.00 95.75 104 THR A O 1
ATOM 775 N N . GLY A 1 105 ? -42.601 -7.133 29.044 1.00 95.69 105 GLY A N 1
ATOM 776 C CA . GLY A 1 105 ? -41.434 -6.336 28.665 1.00 95.69 105 GLY A CA 1
ATOM 777 C C . GLY A 1 105 ? -40.244 -6.454 29.620 1.00 95.69 105 GLY A C 1
ATOM 778 O O . GLY A 1 105 ? -39.225 -5.825 29.368 1.00 95.69 105 GLY A O 1
ATOM 779 N N . TYR A 1 106 ? -40.328 -7.249 30.691 1.00 97.56 106 TYR A N 1
ATOM 780 C CA . TYR A 1 106 ? -39.167 -7.502 31.543 1.00 97.56 106 TYR A CA 1
ATOM 781 C C . TYR A 1 106 ? -38.204 -8.483 30.872 1.00 97.56 106 TYR A C 1
ATOM 783 O O . TYR A 1 106 ? -38.621 -9.546 30.419 1.00 97.56 106 TYR A O 1
ATOM 791 N N . LEU A 1 107 ? -36.923 -8.127 30.862 1.00 97.81 107 LEU A N 1
ATOM 792 C CA . LEU A 1 107 ? -35.801 -9.026 30.615 1.00 97.81 107 LEU A CA 1
ATOM 793 C C . LEU A 1 107 ? -35.235 -9.451 31.971 1.00 97.81 107 LEU A C 1
ATOM 795 O O . LEU A 1 107 ? -35.004 -8.591 32.823 1.00 97.81 107 LEU A O 1
ATOM 799 N N . THR A 1 108 ? -34.977 -10.741 32.163 1.00 98.19 108 THR A N 1
ATOM 800 C CA . THR A 1 108 ? -34.199 -11.242 33.304 1.00 98.19 108 THR A CA 1
ATOM 801 C C . THR A 1 108 ? -33.011 -12.050 32.814 1.00 98.19 108 THR A C 1
ATOM 803 O O . THR A 1 108 ? -33.097 -12.698 31.776 1.00 98.19 108 THR A O 1
ATOM 806 N N . PHE A 1 109 ? -31.898 -11.985 33.530 1.00 97.75 109 PHE A N 1
ATOM 807 C CA . PHE A 1 109 ? -30.674 -12.710 33.197 1.00 97.75 109 PHE A CA 1
ATOM 808 C C . PHE A 1 109 ? -29.813 -12.857 34.441 1.00 97.75 109 PHE A C 1
ATOM 810 O O . PHE A 1 109 ? -30.003 -12.132 35.419 1.00 97.75 109 PHE A O 1
ATOM 817 N N . ARG A 1 110 ? -28.839 -13.759 34.405 1.00 96.62 110 ARG A N 1
ATOM 818 C CA . ARG A 1 110 ? -27.794 -13.822 35.416 1.00 96.62 110 ARG A CA 1
ATOM 819 C C . ARG A 1 110 ? -26.443 -13.521 34.802 1.00 96.62 110 ARG A C 1
ATOM 821 O O . ARG A 1 110 ? -26.100 -14.089 33.771 1.00 96.62 110 ARG A O 1
ATOM 828 N N . LEU A 1 111 ? -25.687 -12.638 35.440 1.00 94.94 111 LEU A N 1
ATOM 829 C CA . LEU A 1 111 ? -24.408 -12.157 34.930 1.00 94.94 111 LEU A CA 1
ATOM 830 C C . LEU A 1 111 ? -23.345 -12.246 36.021 1.00 94.94 111 LEU A C 1
ATOM 832 O O . LEU A 1 111 ? -23.605 -11.897 37.172 1.00 94.94 111 LEU A O 1
ATOM 836 N N . GLY A 1 112 ? -22.158 -12.697 35.643 1.00 92.31 112 GLY A N 1
ATOM 837 C CA . GLY A 1 112 ? -20.934 -12.572 36.420 1.00 92.31 112 GLY A CA 1
ATOM 838 C C . GLY A 1 112 ? -19.781 -12.137 35.513 1.00 92.31 112 GLY A C 1
ATOM 839 O O . GLY A 1 112 ? -19.936 -11.957 34.302 1.00 92.31 112 GLY A O 1
ATOM 840 N N . GLY A 1 113 ? -18.619 -11.926 36.111 1.00 90.56 113 GLY A N 1
ATOM 841 C CA . GLY A 1 113 ? -17.477 -11.266 35.500 1.00 90.56 113 GLY A CA 1
ATOM 842 C C . GLY A 1 113 ? -17.789 -9.790 35.286 1.00 90.56 113 GLY A C 1
ATOM 843 O O . GLY A 1 113 ? -18.331 -9.131 36.176 1.00 90.56 113 GLY A O 1
ATOM 844 N N . CYS A 1 114 ? -17.484 -9.287 34.096 1.00 89.06 114 CYS A N 1
ATOM 845 C CA . CYS A 1 114 ? -17.748 -7.918 33.672 1.00 89.06 114 CYS A CA 1
ATOM 846 C C . CYS A 1 114 ? -17.074 -6.842 34.540 1.00 89.06 114 CYS A C 1
ATOM 848 O O . CYS A 1 114 ? -17.682 -5.799 34.785 1.00 89.06 114 CYS A O 1
ATOM 850 N N . TYR A 1 115 ? -15.839 -7.078 35.009 1.00 87.75 115 TYR A N 1
ATOM 851 C CA . TYR A 1 115 ? -15.157 -6.153 35.923 1.00 87.75 115 TYR A CA 1
ATOM 852 C C . TYR A 1 115 ? -15.079 -4.719 35.385 1.00 87.75 115 TYR A C 1
ATOM 854 O O . TYR A 1 115 ? -15.392 -3.759 36.089 1.00 87.75 115 TYR A O 1
ATOM 862 N N . ASN A 1 116 ? -14.684 -4.577 34.117 1.00 88.69 116 ASN A N 1
ATOM 863 C CA . ASN A 1 116 ? -14.708 -3.307 33.408 1.00 88.69 116 ASN A CA 1
ATOM 864 C C . ASN A 1 116 ? -15.827 -3.332 32.363 1.00 88.69 116 ASN A C 1
ATOM 866 O O . ASN A 1 116 ? -15.662 -3.833 31.252 1.00 88.69 116 ASN A O 1
ATOM 870 N N . GLU A 1 117 ? -16.966 -2.748 32.715 1.00 89.94 117 GLU A N 1
ATOM 871 C CA . GLU A 1 117 ? -18.168 -2.654 31.875 1.00 89.94 117 GLU A CA 1
ATOM 872 C C . GLU A 1 117 ? -17.971 -1.903 30.544 1.00 89.94 117 GLU A C 1
ATOM 874 O O . GLU A 1 117 ? -18.812 -1.988 29.647 1.00 89.94 117 GLU A O 1
ATOM 879 N N . ALA A 1 118 ? -16.851 -1.189 30.368 1.00 89.94 118 ALA A N 1
ATOM 880 C CA . ALA A 1 118 ? -16.480 -0.635 29.068 1.00 89.94 118 ALA A CA 1
ATOM 881 C C . ALA A 1 118 ? -15.998 -1.711 28.078 1.00 89.94 118 ALA A C 1
ATOM 883 O O . ALA A 1 118 ? -16.162 -1.526 26.873 1.00 89.94 118 ALA A O 1
ATOM 884 N N . LEU A 1 119 ? -15.421 -2.809 28.579 1.00 93.00 119 LEU A N 1
ATOM 885 C CA . LEU A 1 119 ? -14.767 -3.858 27.788 1.00 93.00 119 LEU A CA 1
ATOM 886 C C . LEU A 1 119 ? -15.566 -5.166 27.771 1.00 93.00 119 LEU A C 1
ATOM 888 O O . LEU A 1 119 ? -15.544 -5.885 26.779 1.00 93.00 119 LEU A O 1
ATOM 892 N N . THR A 1 120 ? -16.285 -5.468 28.849 1.00 93.88 120 THR A N 1
ATOM 893 C CA . THR A 1 120 ? -17.018 -6.730 29.026 1.00 93.88 120 THR A CA 1
ATOM 894 C C . THR A 1 120 ? -18.435 -6.460 29.506 1.00 93.88 120 THR A C 1
ATOM 896 O O . THR A 1 120 ? -18.609 -5.889 30.583 1.00 93.88 120 THR A O 1
ATOM 899 N N . TYR A 1 121 ? -19.438 -6.804 28.697 1.00 95.44 121 TYR A N 1
ATOM 900 C CA . TYR A 1 121 ? -20.826 -6.398 28.941 1.00 95.44 121 TYR A CA 1
ATOM 901 C C . TYR A 1 121 ? -21.855 -7.203 28.130 1.00 95.44 121 TYR A C 1
ATOM 903 O O . TYR A 1 121 ? -21.539 -7.858 27.133 1.00 95.44 121 TYR A O 1
ATOM 911 N N . LEU A 1 122 ? -23.120 -7.095 28.546 1.00 97.31 122 LEU A N 1
ATOM 912 C CA . LEU A 1 122 ? -24.309 -7.523 27.806 1.00 97.31 122 LEU A CA 1
ATOM 913 C C . LEU A 1 122 ? -25.056 -6.287 27.287 1.00 97.31 122 LEU A C 1
ATOM 915 O O . LEU A 1 122 ? -25.367 -5.391 28.063 1.00 97.31 122 LEU A O 1
ATOM 919 N N . SER A 1 123 ? -25.413 -6.255 26.007 1.00 97.44 123 SER A N 1
ATOM 920 C CA . SER A 1 123 ? -26.167 -5.155 25.396 1.00 97.44 123 SER A CA 1
ATOM 921 C C . SER A 1 123 ? -27.446 -5.623 24.722 1.00 97.44 123 SER A C 1
ATOM 923 O O . SER A 1 123 ? -27.526 -6.736 24.204 1.00 97.44 123 SER A O 1
ATOM 925 N N . ILE A 1 124 ? -28.431 -4.729 24.668 1.00 97.81 124 ILE A N 1
ATOM 926 C CA . ILE A 1 124 ? -29.638 -4.869 23.853 1.00 97.81 124 ILE A CA 1
ATOM 927 C C . ILE A 1 124 ? -29.484 -3.960 22.648 1.00 97.81 124 ILE A C 1
ATOM 929 O O . ILE A 1 124 ? -29.284 -2.751 22.794 1.00 97.81 124 ILE A O 1
ATOM 933 N N . VAL A 1 125 ? -29.591 -4.545 21.464 1.00 97.56 125 VAL A N 1
ATOM 934 C CA . VAL A 1 125 ? -29.336 -3.858 20.202 1.00 97.56 125 VAL A CA 1
ATOM 935 C C . VAL A 1 125 ? -30.549 -4.010 19.301 1.00 97.56 125 VAL A C 1
ATOM 937 O O . VAL A 1 125 ? -31.123 -5.094 19.196 1.00 97.56 125 VAL A O 1
ATOM 940 N N . ASP A 1 126 ? -30.942 -2.924 18.647 1.00 97.19 126 ASP A N 1
ATOM 941 C CA . ASP A 1 126 ? -31.940 -2.966 17.586 1.00 97.19 126 ASP A CA 1
ATOM 942 C C . ASP A 1 126 ? -31.482 -3.903 16.461 1.00 97.19 126 ASP A C 1
ATOM 944 O O . ASP A 1 126 ? -30.387 -3.743 15.916 1.00 97.19 126 ASP A O 1
ATOM 948 N N . ALA A 1 127 ? -32.306 -4.896 16.119 1.00 95.25 127 ALA A N 1
ATOM 949 C CA . ALA A 1 127 ? -31.893 -5.963 15.210 1.00 95.25 127 ALA A CA 1
ATOM 950 C C . ALA A 1 127 ? -31.717 -5.489 13.756 1.00 95.25 127 ALA A C 1
ATOM 952 O O . ALA A 1 127 ? -31.038 -6.158 12.979 1.00 95.25 127 ALA A O 1
ATOM 953 N N . GLU A 1 128 ? -32.334 -4.365 13.377 1.00 93.56 128 GLU A N 1
ATOM 954 C CA . GLU A 1 128 ? -32.288 -3.835 12.012 1.00 93.56 128 GLU A CA 1
ATOM 955 C C . GLU A 1 128 ? -31.183 -2.785 11.848 1.00 93.56 128 GLU A C 1
ATOM 957 O O . GLU A 1 128 ? -30.410 -2.826 10.892 1.00 93.56 128 GLU A O 1
ATOM 962 N N . THR A 1 129 ? -31.092 -1.844 12.785 1.00 93.19 129 THR A N 1
ATOM 963 C CA . THR A 1 129 ? -30.210 -0.672 12.681 1.00 93.19 129 THR A CA 1
ATOM 964 C C . THR A 1 129 ? -28.865 -0.849 13.381 1.00 93.19 129 THR A C 1
ATOM 966 O O . THR A 1 129 ? -27.939 -0.080 13.117 1.00 93.19 129 THR A O 1
ATOM 969 N N . GLY A 1 130 ? -28.737 -1.821 14.290 1.00 93.38 130 GLY A N 1
ATOM 970 C CA . GLY A 1 130 ? -27.538 -2.003 15.109 1.00 93.38 130 GLY A CA 1
ATOM 971 C C . GLY A 1 130 ? -27.357 -0.941 16.202 1.00 93.38 130 GLY A C 1
ATOM 972 O O . GLY A 1 130 ? -26.295 -0.880 16.822 1.00 93.38 130 GLY A O 1
ATOM 973 N N . ILE A 1 131 ? -28.360 -0.088 16.438 1.00 93.50 131 ILE A N 1
ATOM 974 C CA . ILE A 1 131 ? -28.327 0.917 17.505 1.00 93.50 131 ILE A CA 1
ATOM 975 C C . ILE A 1 131 ? -28.382 0.213 18.863 1.00 93.50 131 ILE A C 1
ATOM 977 O O . ILE A 1 131 ? -29.273 -0.591 19.133 1.00 93.50 131 ILE A O 1
ATOM 981 N N . GLU A 1 132 ? -27.437 0.548 19.737 1.00 94.75 132 GLU A N 1
ATOM 982 C CA . GLU A 1 132 ? -27.387 0.055 21.107 1.00 94.75 132 GLU A CA 1
ATOM 983 C C . GLU A 1 132 ? -28.418 0.801 21.965 1.00 94.75 132 GLU A C 1
ATOM 985 O O . GLU A 1 132 ? -28.336 2.017 22.179 1.00 94.75 132 GLU A O 1
ATOM 990 N N . TYR A 1 133 ? -29.414 0.067 22.459 1.00 95.38 133 TYR A N 1
ATOM 991 C CA . TYR A 1 133 ? -30.456 0.617 23.320 1.00 95.38 133 TYR A CA 1
ATOM 992 C C . TYR A 1 133 ? -30.035 0.670 24.775 1.00 95.38 133 TYR A C 1
ATOM 994 O O . TYR A 1 133 ? -30.248 1.705 25.401 1.00 95.38 133 TYR A O 1
ATOM 1002 N N . PHE A 1 134 ? -29.444 -0.410 25.280 1.00 96.50 134 PHE A N 1
ATOM 1003 C CA . PHE A 1 134 ? -29.055 -0.559 26.681 1.00 96.50 134 PHE A CA 1
ATOM 1004 C C . PHE A 1 134 ? -27.786 -1.401 26.782 1.00 96.50 134 PHE A C 1
ATOM 1006 O O . PHE A 1 134 ? -27.603 -2.314 25.971 1.00 96.50 134 PHE A O 1
ATOM 1013 N N . ARG A 1 135 ? -26.946 -1.117 27.779 1.00 96.44 135 ARG A N 1
ATOM 1014 C CA . ARG A 1 135 ? -25.765 -1.919 28.125 1.00 96.44 135 ARG A CA 1
ATOM 1015 C C . ARG A 1 135 ? -25.743 -2.209 29.616 1.00 96.44 135 ARG A C 1
ATOM 1017 O O . ARG A 1 135 ? -26.025 -1.321 30.410 1.00 96.44 135 ARG A O 1
ATOM 1024 N N . PHE A 1 136 ? -25.355 -3.422 29.980 1.00 96.38 136 PHE A N 1
ATOM 1025 C CA . PHE A 1 136 ? -25.311 -3.902 31.351 1.00 96.38 136 PHE A CA 1
ATOM 1026 C C . PHE A 1 136 ? -23.951 -4.539 31.654 1.00 96.38 136 PHE A C 1
ATOM 1028 O O . PHE A 1 136 ? -23.517 -5.467 30.964 1.00 96.38 136 PHE A O 1
ATOM 1035 N N . GLY A 1 137 ? -23.295 -4.037 32.699 1.00 93.69 137 GLY A N 1
ATOM 1036 C CA . GLY A 1 137 ? -22.163 -4.685 33.361 1.00 93.69 137 GLY A CA 1
ATOM 1037 C C . GLY A 1 137 ? -22.602 -5.427 34.627 1.00 93.69 137 GLY A C 1
ATOM 1038 O O . GLY A 1 137 ? -23.793 -5.658 34.845 1.00 93.69 137 GLY A O 1
ATOM 1039 N N . ASN A 1 138 ? -21.638 -5.765 35.484 1.00 92.62 138 ASN A N 1
ATOM 1040 C CA . ASN A 1 138 ? -21.880 -6.334 36.811 1.00 92.62 138 ASN A CA 1
ATOM 1041 C C . ASN A 1 138 ? -21.592 -5.272 37.892 1.00 92.62 138 ASN A C 1
ATOM 1043 O O . ASN A 1 138 ? -20.490 -5.237 38.441 1.00 92.62 138 ASN A O 1
ATOM 1047 N N . PRO A 1 139 ? -22.558 -4.397 38.237 1.00 89.38 139 PRO A N 1
ATOM 1048 C CA . PRO A 1 139 ? -22.339 -3.334 39.224 1.00 89.38 139 PRO A CA 1
ATOM 1049 C C . PRO A 1 139 ? -22.112 -3.864 40.646 1.00 89.38 139 PRO A C 1
ATOM 1051 O O . PRO A 1 139 ? -21.703 -3.110 41.528 1.00 89.38 139 PRO A O 1
ATOM 1054 N N . LEU A 1 140 ? -22.408 -5.145 40.894 1.00 91.00 140 LEU A N 1
ATOM 1055 C CA . LEU A 1 140 ? -22.143 -5.785 42.177 1.00 91.00 140 LEU A CA 1
ATOM 1056 C C . LEU A 1 140 ? -20.783 -6.474 42.216 1.00 91.00 140 LEU A C 1
ATOM 1058 O O . LEU A 1 140 ? -20.482 -7.048 43.259 1.00 91.00 140 LEU A O 1
ATOM 1062 N N . PHE A 1 141 ? -19.971 -6.402 41.151 1.00 89.88 141 PHE A N 1
ATOM 1063 C CA . PHE A 1 141 ? -18.667 -7.054 41.104 1.00 89.88 141 PHE A CA 1
ATOM 1064 C C . PHE A 1 141 ? -17.887 -6.807 42.392 1.00 89.88 141 PHE A C 1
ATOM 1066 O O . PHE A 1 141 ? -17.630 -5.667 42.790 1.00 89.88 141 PHE A O 1
ATOM 1073 N N . ASN A 1 142 ? -17.487 -7.895 43.044 1.00 88.00 142 ASN A N 1
ATOM 1074 C CA . ASN A 1 142 ? -16.757 -7.821 44.293 1.00 88.00 142 ASN A CA 1
ATOM 1075 C C . ASN A 1 142 ? -15.804 -9.005 44.434 1.00 88.00 142 ASN A C 1
ATOM 1077 O O . ASN A 1 142 ? -16.225 -10.161 44.518 1.00 88.00 142 ASN A O 1
ATOM 1081 N N . ARG A 1 143 ? -14.510 -8.689 44.496 1.00 82.06 143 ARG A N 1
ATOM 1082 C CA . ARG A 1 143 ? -13.420 -9.645 44.683 1.00 82.06 143 ARG A CA 1
ATOM 1083 C C . ARG A 1 143 ? -12.998 -9.646 46.152 1.00 82.06 143 ARG A C 1
ATOM 1085 O O . ARG A 1 143 ? -12.056 -8.958 46.543 1.00 82.06 143 ARG A O 1
ATOM 1092 N N . THR A 1 144 ? -13.723 -10.395 46.978 1.00 79.38 144 THR A N 1
ATOM 1093 C CA . THR A 1 144 ? -13.355 -10.622 48.384 1.00 79.38 144 THR A CA 1
ATOM 1094 C C . THR A 1 144 ? -12.410 -11.812 48.527 1.00 79.38 144 THR A C 1
ATOM 1096 O O . THR A 1 144 ? -12.453 -12.740 47.724 1.00 79.38 144 THR A O 1
ATOM 1099 N N . ASP A 1 145 ? -11.606 -11.834 49.597 1.00 77.00 145 ASP A N 1
ATOM 1100 C CA . ASP A 1 145 ? -10.729 -12.978 49.910 1.00 77.00 145 ASP A CA 1
ATOM 1101 C C . ASP A 1 145 ? -11.519 -14.269 50.218 1.00 77.00 145 ASP A C 1
ATOM 1103 O O . ASP A 1 145 ? -10.991 -15.373 50.079 1.00 77.00 145 ASP A O 1
ATOM 1107 N N . ASP A 1 146 ? -12.783 -14.147 50.644 1.00 75.38 146 ASP A N 1
ATOM 1108 C CA . ASP A 1 146 ? -13.677 -15.286 50.872 1.00 75.38 146 ASP A CA 1
ATOM 1109 C C . ASP A 1 146 ? -14.437 -15.655 49.592 1.00 75.38 146 ASP A C 1
ATOM 1111 O O . ASP A 1 146 ? -15.555 -15.206 49.351 1.00 75.38 146 ASP A O 1
ATOM 1115 N N . GLN A 1 147 ? -13.810 -16.506 48.783 1.00 74.88 147 GLN A N 1
ATOM 1116 C CA . GLN A 1 147 ? -14.360 -17.086 47.551 1.00 74.88 147 GLN A CA 1
ATOM 1117 C C . GLN A 1 147 ? -15.586 -17.992 47.775 1.00 74.88 147 GLN A C 1
ATOM 1119 O O . GLN A 1 147 ? -16.204 -18.460 46.819 1.00 74.88 147 GLN A O 1
ATOM 1124 N N . THR A 1 148 ? -15.939 -18.274 49.034 1.00 71.38 148 THR A N 1
ATOM 1125 C CA . THR A 1 148 ? -17.058 -19.152 49.391 1.00 71.38 148 THR A CA 1
ATOM 1126 C C . THR A 1 148 ? -18.282 -18.407 49.913 1.00 71.38 148 THR A C 1
ATOM 1128 O O . THR A 1 148 ? -19.295 -19.060 50.165 1.00 71.38 148 THR A O 1
ATOM 1131 N N . ASP A 1 149 ? -18.224 -17.077 50.062 1.00 71.69 149 ASP A N 1
ATOM 1132 C CA . ASP A 1 149 ? -19.353 -16.252 50.500 1.00 71.69 149 ASP A CA 1
ATOM 1133 C C . ASP A 1 149 ? -20.304 -15.945 49.325 1.00 71.69 149 ASP A C 1
ATOM 1135 O O . ASP A 1 149 ? -20.025 -15.054 48.521 1.00 71.69 149 ASP A O 1
ATOM 1139 N N . PRO A 1 150 ? -21.478 -16.602 49.239 1.00 64.31 150 PRO A N 1
ATOM 1140 C CA . PRO A 1 150 ? -22.418 -16.399 48.139 1.00 64.31 150 PRO A CA 1
ATOM 1141 C C . PRO A 1 150 ? -23.164 -15.057 48.222 1.00 64.31 150 PRO A C 1
ATOM 1143 O O . PRO A 1 150 ? -23.979 -14.758 47.353 1.00 64.31 150 PRO A O 1
ATOM 1146 N N . THR A 1 151 ? -22.959 -14.283 49.292 1.00 70.19 151 THR A N 1
ATOM 1147 C CA . THR A 1 151 ? -23.604 -12.981 49.520 1.00 70.19 151 THR A CA 1
ATOM 1148 C C . THR A 1 151 ? -22.659 -11.796 49.356 1.00 70.19 151 THR A C 1
ATOM 1150 O O . THR A 1 151 ? -23.123 -10.655 49.354 1.00 70.19 151 THR A O 1
ATOM 1153 N N . GLY A 1 152 ? -21.357 -12.061 49.234 1.00 73.94 152 GLY A N 1
ATOM 1154 C CA . GLY A 1 152 ? -20.313 -11.042 49.205 1.00 73.94 152 GLY A CA 1
ATOM 1155 C C . GLY A 1 152 ? -19.341 -11.179 48.040 1.00 73.94 152 GLY A C 1
ATOM 1156 O O . GLY A 1 152 ? -18.821 -10.162 47.592 1.00 73.94 152 GLY A O 1
ATOM 1157 N N . TYR A 1 153 ? -19.113 -12.386 47.528 1.00 84.75 153 TYR A N 1
ATOM 1158 C CA . TYR A 1 153 ? -18.302 -12.621 46.339 1.00 84.75 153 TYR A CA 1
ATOM 1159 C C . TYR A 1 153 ? -19.190 -12.485 45.101 1.00 84.75 153 TYR A C 1
ATOM 1161 O O . TYR A 1 153 ? -20.241 -13.109 45.085 1.00 84.75 153 TYR A O 1
ATOM 1169 N N . PHE A 1 154 ? -18.826 -11.666 44.110 1.00 86.81 154 PHE A N 1
ATOM 1170 C CA . PHE A 1 154 ? -19.626 -11.419 42.888 1.00 86.81 154 PHE A CA 1
ATOM 1171 C C . PHE A 1 154 ? -18.735 -11.344 41.641 1.00 86.81 154 PHE A C 1
ATOM 1173 O O . PHE A 1 154 ? -18.887 -10.455 40.804 1.00 86.81 154 PHE A O 1
ATOM 1180 N N . MET A 1 155 ? -17.742 -12.232 41.571 1.00 86.88 155 MET A N 1
ATOM 1181 C CA . MET A 1 155 ? -16.784 -12.308 40.469 1.00 86.88 155 MET A CA 1
ATOM 1182 C C . MET A 1 155 ? -17.288 -13.303 39.419 1.00 86.88 155 MET A C 1
ATOM 1184 O O . MET A 1 155 ? -18.002 -12.887 38.525 1.00 86.88 155 MET A O 1
ATOM 1188 N N . GLU A 1 156 ? -17.022 -14.606 39.520 1.00 86.31 156 GLU A N 1
ATOM 1189 C CA . GLU A 1 156 ? -17.512 -15.607 38.551 1.00 86.31 156 GLU A CA 1
ATOM 1190 C C . GLU A 1 156 ? -18.952 -16.046 38.798 1.00 86.31 156 GLU A C 1
ATOM 1192 O O . GLU A 1 156 ? -19.621 -16.553 37.890 1.00 86.31 156 GLU A O 1
ATOM 1197 N N . ASN A 1 157 ? -19.410 -15.906 40.037 1.00 88.62 157 ASN A N 1
ATOM 1198 C CA . ASN A 1 157 ? -20.743 -16.304 40.429 1.00 88.62 157 ASN A CA 1
ATOM 1199 C C . ASN A 1 157 ? -21.793 -15.352 39.852 1.00 88.62 157 ASN A C 1
ATOM 1201 O O . ASN A 1 157 ? -21.648 -14.134 39.806 1.00 88.62 157 ASN A O 1
ATOM 1205 N N . LEU A 1 158 ? -22.874 -15.968 39.414 1.00 92.06 158 LEU A N 1
ATOM 1206 C CA . LEU A 1 158 ? -23.935 -15.371 38.641 1.00 92.06 158 LEU A CA 1
ATOM 1207 C C . LEU A 1 158 ? -24.887 -14.592 39.550 1.00 92.06 158 LEU A C 1
ATOM 1209 O O . LEU A 1 158 ? -25.567 -15.163 40.409 1.00 92.06 158 LEU A O 1
ATOM 1213 N N . VAL A 1 159 ? -24.968 -13.285 39.322 1.00 93.50 159 VAL A N 1
ATOM 1214 C CA . VAL A 1 159 ? -25.900 -12.388 40.003 1.00 93.50 159 VAL A CA 1
ATOM 1215 C C . VAL A 1 159 ? -27.180 -12.258 39.173 1.00 93.50 159 VAL A C 1
ATOM 1217 O O . VAL A 1 159 ? -27.095 -11.960 37.982 1.00 93.50 159 VAL A O 1
ATOM 1220 N N . PRO A 1 160 ? -28.376 -12.462 39.759 1.00 95.56 160 PRO A N 1
ATOM 1221 C CA . PRO A 1 160 ? -29.638 -12.313 39.045 1.00 95.56 160 PRO A CA 1
ATOM 1222 C C . PRO A 1 160 ? -30.015 -10.839 38.854 1.00 95.56 160 PRO A C 1
ATOM 1224 O O . PRO A 1 160 ? -30.178 -10.093 39.823 1.00 95.56 160 PRO A O 1
ATOM 1227 N N . TYR A 1 161 ? -30.243 -10.452 37.604 1.00 97.38 161 TYR A N 1
ATOM 1228 C CA . TYR A 1 161 ? -30.606 -9.107 37.177 1.00 97.38 161 TYR A CA 1
ATOM 1229 C C . TYR A 1 161 ? -31.939 -9.059 36.427 1.00 97.38 161 TYR A C 1
ATOM 1231 O O . TYR A 1 161 ? -32.376 -10.039 35.818 1.00 97.38 161 TYR A O 1
ATOM 1239 N N . TYR A 1 162 ? -32.575 -7.886 36.436 1.00 97.88 162 TYR A N 1
ATOM 1240 C CA . TYR A 1 162 ? -33.735 -7.590 35.598 1.00 97.88 162 TYR A CA 1
ATOM 1241 C C . TYR A 1 162 ? -33.686 -6.179 35.006 1.00 97.88 162 TYR A C 1
ATOM 1243 O O . TYR A 1 162 ? -33.145 -5.255 35.613 1.00 97.88 162 TYR A O 1
ATOM 1251 N N . TYR A 1 163 ? -34.321 -5.992 33.850 1.00 97.88 163 TYR A N 1
ATOM 1252 C CA . TYR A 1 163 ? -34.509 -4.683 33.227 1.00 97.88 163 TYR A CA 1
ATOM 1253 C C . TYR A 1 163 ? -35.892 -4.561 32.577 1.00 97.88 163 TYR A C 1
ATOM 1255 O O . TYR A 1 163 ? -36.434 -5.540 32.067 1.00 97.88 163 TYR A O 1
ATOM 1263 N N . ASP A 1 164 ? -36.475 -3.361 32.607 1.00 97.38 164 ASP A N 1
ATOM 1264 C CA . ASP A 1 164 ? -37.798 -3.075 32.038 1.00 97.38 164 ASP A CA 1
ATOM 1265 C C . ASP A 1 164 ? -37.670 -2.487 30.623 1.00 97.38 164 ASP A C 1
ATOM 1267 O O . ASP A 1 164 ? -37.294 -1.328 30.437 1.00 97.38 164 ASP A O 1
ATOM 1271 N N . LEU A 1 165 ? -38.021 -3.288 29.615 1.00 97.00 165 LEU A N 1
ATOM 1272 C CA . LEU A 1 165 ? -38.020 -2.912 28.200 1.00 97.00 165 LEU A CA 1
ATOM 1273 C C . LEU A 1 165 ? -39.401 -2.485 27.692 1.00 97.00 165 LEU A C 1
ATOM 1275 O O . LEU A 1 165 ? -39.601 -2.354 26.485 1.00 97.00 165 LEU A O 1
ATOM 1279 N N . SER A 1 166 ? -40.375 -2.241 28.574 1.00 94.81 166 SER A N 1
ATOM 1280 C CA . SER A 1 166 ? -41.741 -1.864 28.180 1.00 94.81 166 SER A CA 1
ATOM 1281 C C . SER A 1 166 ? -41.804 -0.603 27.308 1.00 94.81 166 SER A C 1
ATOM 1283 O O . SER A 1 166 ? -42.715 -0.465 26.490 1.00 94.81 166 SER A O 1
ATOM 1285 N N . SER A 1 167 ? -40.809 0.284 27.411 1.00 95.38 167 SER A N 1
ATOM 1286 C CA . SER A 1 167 ? -40.665 1.467 26.548 1.00 95.38 167 SER A CA 1
ATOM 1287 C C . SER A 1 167 ? -40.405 1.149 25.066 1.00 95.38 167 SER A C 1
ATOM 1289 O O . SER A 1 167 ? -40.598 2.026 24.228 1.00 95.38 167 SER A O 1
ATOM 1291 N N . ARG A 1 168 ? -40.009 -0.090 24.747 1.00 96.00 168 ARG A N 1
ATOM 1292 C CA . ARG A 1 168 ? -39.613 -0.591 23.416 1.00 96.00 168 ARG A CA 1
ATOM 1293 C C . ARG A 1 168 ? -40.502 -1.744 22.928 1.00 96.00 168 ARG A C 1
ATOM 1295 O O . ARG A 1 168 ? -40.107 -2.570 22.112 1.00 96.00 168 ARG A O 1
ATOM 1302 N N . MET A 1 169 ? -41.705 -1.860 23.483 1.00 96.00 169 MET A N 1
ATOM 1303 C CA . MET A 1 169 ? -42.602 -2.987 23.234 1.00 96.00 169 MET A CA 1
ATOM 1304 C C . MET A 1 169 ? -42.949 -3.160 21.746 1.00 96.00 169 MET A C 1
ATOM 1306 O O . MET A 1 169 ? -43.400 -2.220 21.093 1.00 96.00 169 MET A O 1
ATOM 1310 N N . GLY A 1 170 ? -42.801 -4.384 21.231 1.00 95.25 170 GLY A N 1
ATOM 1311 C CA . GLY A 1 170 ? -43.048 -4.725 19.829 1.00 95.25 170 GLY A CA 1
ATOM 1312 C C . GLY A 1 170 ? -41.873 -4.476 18.876 1.00 95.25 170 GLY A C 1
ATOM 1313 O O . GLY A 1 170 ? -41.972 -4.867 17.714 1.00 95.25 170 GLY A O 1
ATOM 1314 N N . GLU A 1 171 ? -40.776 -3.870 19.336 1.00 97.12 171 GLU A N 1
ATOM 1315 C CA . GLU A 1 171 ? -39.537 -3.759 18.556 1.00 97.12 171 GLU A CA 1
ATOM 1316 C C . GLU A 1 171 ? -38.812 -5.114 18.496 1.00 97.12 171 GLU A C 1
ATOM 1318 O O . GLU A 1 171 ? -38.945 -5.944 19.399 1.00 97.12 171 GLU A O 1
ATOM 1323 N N . THR A 1 172 ? -38.063 -5.348 17.414 1.00 97.75 172 THR A N 1
ATOM 1324 C CA . THR A 1 172 ? -37.240 -6.556 17.247 1.00 97.75 172 THR A CA 1
ATOM 1325 C C . THR A 1 172 ? -35.800 -6.236 17.617 1.00 97.75 172 THR A C 1
ATOM 1327 O O . THR A 1 172 ? -35.193 -5.339 17.037 1.00 97.75 172 THR A O 1
ATOM 1330 N N . VAL A 1 173 ? -35.249 -6.975 18.574 1.00 98.31 173 VAL A N 1
ATOM 1331 C CA . VAL A 1 173 ? -33.917 -6.732 19.133 1.00 98.31 173 VAL A CA 1
ATOM 1332 C C . VAL A 1 173 ? -33.105 -8.022 19.196 1.00 98.31 173 VAL A C 1
ATOM 1334 O O . VAL A 1 173 ? -33.642 -9.123 19.077 1.00 98.31 173 VAL A O 1
ATOM 1337 N N . ILE A 1 174 ? -31.801 -7.874 19.392 1.00 98.00 174 ILE A N 1
ATOM 1338 C CA . ILE A 1 174 ? -30.871 -8.952 19.733 1.00 98.00 174 ILE A CA 1
ATOM 1339 C C . ILE A 1 174 ? -30.194 -8.635 21.064 1.00 98.00 174 ILE A C 1
ATOM 1341 O O . ILE A 1 174 ? -30.031 -7.469 21.439 1.00 98.00 174 ILE A O 1
ATOM 1345 N N . LEU A 1 175 ? -29.750 -9.678 21.757 1.00 98.25 175 LEU A N 1
ATOM 1346 C CA . LEU A 1 175 ? -28.765 -9.545 22.820 1.00 98.25 175 LEU A CA 1
ATOM 1347 C C . LEU A 1 175 ? -27.370 -9.670 22.219 1.00 98.25 175 LEU A C 1
ATOM 1349 O O . LEU A 1 175 ? -27.133 -10.551 21.399 1.00 98.25 175 LEU A O 1
ATOM 1353 N N . LYS A 1 176 ? -26.444 -8.812 22.636 1.00 97.62 176 LYS A N 1
ATOM 1354 C CA . LYS A 1 176 ? -25.035 -8.840 22.237 1.00 97.62 176 LYS A CA 1
ATOM 1355 C C . LYS A 1 176 ? -24.177 -8.994 23.484 1.00 97.62 176 LYS A C 1
ATOM 1357 O O . LYS A 1 176 ? -24.246 -8.152 24.369 1.00 97.62 176 LYS A O 1
ATOM 1362 N N . VAL A 1 177 ? -23.371 -10.045 23.549 1.00 97.12 177 VAL A N 1
ATOM 1363 C CA . VAL A 1 177 ? -22.408 -10.281 24.630 1.00 97.12 177 VAL A CA 1
ATOM 1364 C C . VAL A 1 177 ? -21.025 -9.945 24.101 1.00 97.12 177 VAL A C 1
ATOM 1366 O O . VAL A 1 177 ? -20.625 -10.461 23.054 1.00 97.12 177 VAL A O 1
ATOM 1369 N N . VAL A 1 178 ? -20.323 -9.054 24.793 1.00 95.62 178 VAL A N 1
ATOM 1370 C CA . VAL A 1 178 ? -19.021 -8.531 24.378 1.00 95.62 178 VAL A CA 1
ATOM 1371 C C . VAL A 1 178 ? -17.984 -8.845 25.438 1.00 95.62 178 VAL A C 1
ATOM 1373 O O . VAL A 1 178 ? -18.225 -8.632 26.624 1.00 95.62 178 VAL A O 1
ATOM 1376 N N . ASP A 1 179 ? -16.837 -9.329 24.976 1.00 94.81 179 ASP A N 1
ATOM 1377 C CA . ASP A 1 179 ? -15.643 -9.563 25.769 1.00 94.81 179 ASP A CA 1
ATOM 1378 C C . ASP A 1 179 ? -14.432 -8.986 25.019 1.00 94.81 179 ASP A C 1
ATOM 1380 O O . ASP A 1 179 ? -13.967 -9.555 24.035 1.00 94.81 179 ASP A O 1
ATOM 1384 N N . GLU A 1 180 ? -13.965 -7.804 25.410 1.00 93.06 180 GLU A N 1
ATOM 1385 C CA . GLU A 1 180 ? -12.815 -7.125 24.795 1.00 93.06 180 GLU A CA 1
ATOM 1386 C C . GLU A 1 180 ? -11.605 -7.033 25.733 1.00 93.06 180 GLU A C 1
ATOM 1388 O O . GLU A 1 180 ? -10.638 -6.332 25.423 1.00 93.06 180 GLU A O 1
ATOM 1393 N N . SER A 1 181 ? -11.631 -7.726 26.870 1.00 92.06 181 SER A N 1
ATOM 1394 C CA . SER A 1 181 ? -10.537 -7.710 27.833 1.00 92.06 181 SER A CA 1
ATOM 1395 C C . SER A 1 181 ? -9.747 -9.015 27.776 1.00 92.06 181 SER A C 1
ATOM 1397 O O . SER A 1 181 ? -10.274 -10.076 27.488 1.00 92.06 181 SER A O 1
ATOM 1399 N N . THR A 1 182 ? -8.438 -8.931 28.006 1.00 90.25 182 THR A N 1
ATOM 1400 C CA . THR A 1 182 ? -7.554 -10.110 28.015 1.00 90.25 182 THR A CA 1
ATOM 1401 C C . THR A 1 182 ? -7.022 -10.439 29.412 1.00 90.25 182 THR A C 1
ATOM 1403 O O . THR A 1 182 ? -6.247 -11.385 29.560 1.00 90.25 182 THR A O 1
ATOM 1406 N N . GLN A 1 183 ? -7.376 -9.630 30.422 1.00 89.19 183 GLN A N 1
ATOM 1407 C CA . GLN A 1 183 ? -6.909 -9.711 31.813 1.00 89.19 183 GLN A CA 1
ATOM 1408 C C . GLN A 1 183 ? -7.929 -9.078 32.786 1.00 89.19 183 GLN A C 1
ATOM 1410 O O . GLN A 1 183 ? -8.972 -8.567 32.375 1.00 89.19 183 GLN A O 1
ATOM 1415 N N . ASN A 1 184 ? -7.582 -9.042 34.077 1.00 87.00 184 ASN A N 1
ATOM 1416 C CA . ASN A 1 184 ? -8.283 -8.325 35.151 1.00 87.00 184 ASN A CA 1
ATOM 1417 C C . ASN A 1 184 ? -9.741 -8.746 35.376 1.00 87.00 184 ASN A C 1
ATOM 1419 O O . ASN A 1 184 ? -10.585 -7.890 35.633 1.00 87.00 184 ASN A O 1
ATOM 1423 N N . ASP A 1 185 ? -10.037 -10.040 35.265 1.00 86.44 185 ASP A N 1
ATOM 1424 C CA . ASP A 1 185 ? -11.391 -10.598 35.386 1.00 86.44 185 ASP A CA 1
ATOM 1425 C C . ASP A 1 185 ? -12.379 -9.983 34.388 1.00 86.44 185 ASP A C 1
ATOM 1427 O O . ASP A 1 185 ? -13.597 -9.974 34.591 1.00 86.44 185 ASP A O 1
ATOM 1431 N N . GLY A 1 186 ? -11.847 -9.434 33.296 1.00 86.50 186 GLY A N 1
ATOM 1432 C CA . GLY A 1 186 ? -12.627 -8.915 32.192 1.00 86.50 186 GLY A CA 1
ATOM 1433 C C . GLY A 1 186 ? -13.052 -10.054 31.281 1.00 86.50 186 GLY A C 1
ATOM 1434 O O . GLY A 1 186 ? -12.627 -10.102 30.144 1.00 86.50 186 GLY A O 1
ATOM 1435 N N . TYR A 1 187 ? -13.861 -10.971 31.794 1.00 91.12 187 TYR A N 1
ATOM 1436 C CA . TYR A 1 187 ? -14.581 -11.970 31.007 1.00 91.12 187 TYR A CA 1
ATOM 1437 C C . TYR A 1 187 ? -16.068 -11.903 31.353 1.00 91.12 187 TYR A C 1
ATOM 1439 O O . TYR A 1 187 ? -16.459 -11.242 32.317 1.00 91.12 187 TYR A O 1
ATOM 1447 N N . VAL A 1 188 ? -16.910 -12.618 30.607 1.00 93.06 188 VAL A N 1
ATOM 1448 C CA . VAL A 1 188 ? -18.353 -12.698 30.884 1.00 93.06 188 VAL A CA 1
ATOM 1449 C C . VAL A 1 188 ? -18.761 -14.116 31.284 1.00 93.06 188 VAL A C 1
ATOM 1451 O O . VAL A 1 188 ? -18.485 -15.070 30.556 1.00 93.06 188 VAL A O 1
ATOM 1454 N N . THR A 1 189 ? -19.481 -14.256 32.403 1.00 94.12 189 THR A N 1
ATOM 1455 C CA . THR A 1 189 ? -20.307 -15.443 32.681 1.00 94.12 189 THR A CA 1
ATOM 1456 C C . THR A 1 189 ? -21.777 -15.081 32.559 1.00 94.12 189 THR A C 1
ATOM 1458 O O . THR A 1 189 ? -22.209 -14.032 33.033 1.00 94.12 189 THR A O 1
ATOM 1461 N N . LEU A 1 190 ? -22.551 -15.925 31.880 1.00 96.44 190 LEU A N 1
ATOM 1462 C CA . LEU A 1 190 ? -23.933 -15.621 31.520 1.00 96.44 190 LEU A CA 1
ATOM 1463 C C . LEU A 1 190 ? -24.804 -16.863 31.643 1.00 96.44 190 LEU A C 1
ATOM 1465 O O . LEU A 1 190 ? -24.408 -17.955 31.232 1.00 96.44 190 LEU A O 1
ATOM 1469 N N . ASP A 1 191 ? -26.002 -16.671 32.179 1.00 97.25 191 ASP A N 1
ATOM 1470 C CA . ASP A 1 191 ? -26.985 -17.732 32.344 1.00 97.25 191 ASP A CA 1
ATOM 1471 C C . ASP A 1 191 ? -28.413 -17.175 32.470 1.00 97.25 191 ASP A C 1
ATOM 1473 O O . ASP A 1 191 ? -28.602 -15.966 32.638 1.00 97.25 191 ASP A O 1
ATOM 1477 N N . ASP A 1 192 ? -29.411 -18.060 32.418 1.00 96.62 192 ASP A N 1
ATOM 1478 C CA . ASP A 1 192 ? -30.819 -17.798 32.753 1.00 96.62 192 ASP A CA 1
ATOM 1479 C C . ASP A 1 192 ? -31.399 -16.552 32.053 1.00 96.62 192 ASP A C 1
ATOM 1481 O O . ASP A 1 192 ? -32.112 -15.732 32.638 1.00 96.62 192 ASP A O 1
ATOM 1485 N N . VAL A 1 193 ? -31.048 -16.366 30.775 1.00 97.81 193 VAL A N 1
ATOM 1486 C CA . VAL A 1 193 ? -31.534 -15.239 29.974 1.00 97.81 193 VAL A CA 1
ATOM 1487 C C . VAL A 1 193 ? -32.970 -15.505 29.513 1.00 97.81 193 VAL A C 1
ATOM 1489 O O . VAL A 1 193 ? -33.229 -16.256 28.567 1.00 97.81 193 VAL A O 1
ATOM 1492 N N . VAL A 1 194 ? -33.927 -14.842 30.155 1.00 97.12 194 VAL A N 1
ATOM 1493 C CA . VAL A 1 194 ? -35.359 -14.946 29.855 1.00 97.12 194 VAL A CA 1
ATOM 1494 C C . VAL A 1 194 ? -35.854 -13.623 29.280 1.00 97.12 194 VAL A C 1
ATOM 1496 O O . VAL A 1 194 ? -35.962 -12.614 29.980 1.00 97.12 194 VAL A O 1
ATOM 1499 N N . THR A 1 195 ? -36.167 -13.632 27.984 1.00 97.19 195 THR A N 1
ATOM 1500 C CA . THR A 1 195 ? -36.590 -12.451 27.217 1.00 97.19 195 THR A CA 1
ATOM 1501 C C . THR A 1 195 ? -38.112 -12.299 27.144 1.00 97.19 195 THR A C 1
ATOM 1503 O O . THR A 1 195 ? -38.606 -11.259 26.707 1.00 97.19 195 THR A O 1
ATOM 1506 N N . TYR A 1 196 ? -38.874 -13.306 27.590 1.00 96.50 196 TYR A N 1
ATOM 1507 C CA . TYR A 1 196 ? -40.334 -13.268 27.601 1.00 96.50 196 TYR A CA 1
ATOM 1508 C C . TYR A 1 196 ? -40.939 -13.752 28.918 1.00 96.50 196 TYR A C 1
ATOM 1510 O O . TYR A 1 196 ? -40.943 -14.940 29.238 1.00 96.50 196 TYR A O 1
ATOM 1518 N N . HIS A 1 197 ? -41.587 -12.822 29.616 1.00 95.75 197 HIS A N 1
ATOM 1519 C CA . HIS A 1 197 ? -42.415 -13.110 30.782 1.00 95.75 197 HIS A CA 1
ATOM 1520 C C . HIS A 1 197 ? -43.891 -12.821 30.456 1.00 95.75 197 HIS A C 1
ATOM 1522 O O . HIS A 1 197 ? -44.248 -11.663 30.223 1.00 95.75 197 HIS A O 1
ATOM 1528 N N . PRO A 1 198 ? -44.790 -13.827 30.424 1.00 93.00 198 PRO A N 1
ATOM 1529 C CA . PRO A 1 198 ? -46.213 -13.608 30.131 1.00 93.00 198 PRO A CA 1
ATOM 1530 C C . PRO A 1 198 ? -46.963 -12.924 31.288 1.00 93.00 198 PRO A C 1
ATOM 1532 O O . PRO A 1 198 ? -48.032 -12.346 31.089 1.00 93.00 198 PRO A O 1
ATOM 1535 N N . THR A 1 199 ? -46.411 -12.995 32.500 1.00 94.75 199 THR A N 1
ATOM 1536 C CA . THR A 1 199 ? -46.886 -12.333 33.722 1.00 94.75 199 THR A CA 1
ATOM 1537 C C . THR A 1 199 ? -45.706 -11.707 34.454 1.00 94.75 199 THR A C 1
ATOM 1539 O O . THR A 1 199 ? -44.566 -12.019 34.138 1.00 94.75 199 THR A O 1
ATOM 1542 N N . MET A 1 200 ? -45.962 -10.826 35.425 1.00 93.31 200 MET A N 1
ATOM 1543 C CA . MET A 1 200 ? -44.898 -10.154 36.180 1.00 93.31 200 MET A CA 1
ATOM 1544 C C . MET A 1 200 ? -43.934 -11.182 36.806 1.00 93.31 200 MET A C 1
ATOM 1546 O O . MET A 1 200 ? -44.422 -12.048 37.539 1.00 93.31 200 MET A O 1
ATOM 1550 N N . PRO A 1 201 ? -42.618 -11.117 36.526 1.00 93.75 201 PRO A N 1
ATOM 1551 C CA . PRO A 1 201 ? -41.642 -11.997 37.163 1.00 93.75 201 PRO A CA 1
ATOM 1552 C C . PRO A 1 201 ? -41.465 -11.673 38.653 1.00 93.75 201 PRO A C 1
ATOM 1554 O O . PRO A 1 201 ? -41.746 -10.562 39.109 1.00 93.75 201 PRO A O 1
ATOM 1557 N N . GLU A 1 202 ? -40.980 -12.649 39.421 1.00 93.19 202 GLU A N 1
ATOM 1558 C CA . GLU A 1 202 ? -40.655 -12.481 40.842 1.00 93.19 202 GLU A CA 1
ATOM 1559 C C . GLU A 1 202 ? -39.312 -11.757 41.005 1.00 93.19 202 GLU A C 1
ATOM 1561 O O . GLU A 1 202 ? -38.245 -12.359 40.926 1.00 93.19 202 GLU A O 1
ATOM 1566 N N . LEU A 1 203 ? -39.364 -10.448 41.253 1.00 94.19 203 LEU A N 1
ATOM 1567 C CA . LEU A 1 203 ? -38.171 -9.592 41.284 1.00 94.19 203 LEU A CA 1
ATOM 1568 C C . LEU A 1 203 ? -37.502 -9.484 42.663 1.00 94.19 203 LEU A C 1
ATOM 1570 O O . LEU A 1 203 ? -36.431 -8.901 42.778 1.00 94.19 203 LEU A O 1
ATOM 1574 N N . SER A 1 204 ? -38.101 -10.019 43.734 1.00 92.25 204 SER A N 1
ATOM 1575 C CA . SER A 1 204 ? -37.633 -9.769 45.111 1.00 92.25 204 SER A CA 1
ATOM 1576 C C . SER A 1 204 ? -36.241 -10.323 45.434 1.00 92.25 204 SER A C 1
ATOM 1578 O O . SER A 1 204 ? -35.649 -9.915 46.429 1.00 92.25 204 SER A O 1
ATOM 1580 N N . ALA A 1 205 ? -35.754 -11.278 44.638 1.00 87.94 205 ALA A N 1
ATOM 1581 C CA . ALA A 1 205 ? -34.433 -11.893 44.775 1.00 87.94 205 ALA A CA 1
ATOM 1582 C C . ALA A 1 205 ? -33.463 -11.470 43.655 1.00 87.94 205 ALA A C 1
ATOM 1584 O O . ALA A 1 205 ? -32.408 -12.078 43.512 1.00 87.94 205 ALA A O 1
ATOM 1585 N N . MET A 1 206 ? -33.837 -10.471 42.852 1.00 94.50 206 MET A N 1
ATOM 1586 C CA . MET A 1 206 ? -33.066 -9.984 41.710 1.00 94.50 206 MET A CA 1
ATOM 1587 C C . MET A 1 206 ? -32.680 -8.519 41.915 1.00 94.50 206 MET A C 1
ATOM 1589 O O . MET A 1 206 ? -33.322 -7.785 42.672 1.00 94.50 206 MET A O 1
ATOM 1593 N N . HIS A 1 207 ? -31.653 -8.081 41.200 1.00 95.69 207 HIS A N 1
ATOM 1594 C CA . HIS A 1 207 ? -31.175 -6.706 41.217 1.00 95.69 207 HIS A CA 1
ATOM 1595 C C . HIS A 1 207 ? -31.607 -5.970 39.941 1.00 95.69 207 HIS A C 1
ATOM 1597 O O . HIS A 1 207 ? -31.596 -6.562 38.861 1.00 95.69 207 HIS A O 1
ATOM 1603 N N . PRO A 1 208 ? -31.998 -4.687 40.012 1.00 96.56 208 PRO A N 1
ATOM 1604 C CA . PRO A 1 208 ? -32.194 -3.905 38.799 1.00 96.56 208 PRO A CA 1
ATOM 1605 C C . PRO A 1 208 ? -30.852 -3.771 38.070 1.00 96.56 208 PRO A C 1
ATOM 1607 O O . PRO A 1 208 ? -29.856 -3.394 38.686 1.00 96.56 208 PRO A O 1
ATOM 1610 N N . ALA A 1 209 ? -30.820 -4.083 36.777 1.00 95.94 209 ALA A N 1
ATOM 1611 C CA . ALA A 1 209 ? -29.663 -3.786 35.943 1.00 95.94 209 ALA A CA 1
ATOM 1612 C C . ALA A 1 209 ? -29.573 -2.271 35.706 1.00 95.94 209 ALA A C 1
ATOM 1614 O O . ALA A 1 209 ? -30.589 -1.602 35.489 1.00 95.94 209 ALA A O 1
ATOM 1615 N N . GLU A 1 210 ? -28.360 -1.728 35.739 1.00 94.38 210 GLU A N 1
ATOM 1616 C CA . GLU A 1 210 ? -28.102 -0.318 35.453 1.00 94.38 210 GLU A CA 1
ATOM 1617 C C . GLU A 1 210 ? -27.639 -0.171 34.003 1.00 94.38 210 GLU A C 1
ATOM 1619 O O . GLU A 1 210 ? -26.758 -0.903 33.558 1.00 94.38 210 GLU A O 1
ATOM 1624 N N . ASP A 1 211 ? -28.249 0.757 33.258 1.00 94.50 211 ASP A N 1
ATOM 1625 C CA . ASP A 1 211 ? -27.806 1.063 31.896 1.00 94.50 211 ASP A CA 1
ATOM 1626 C C . ASP A 1 211 ? -26.506 1.874 31.947 1.00 94.50 211 ASP A C 1
ATOM 1628 O O . ASP A 1 211 ? -26.518 3.054 32.308 1.00 94.50 211 ASP A O 1
ATOM 1632 N N . CYS A 1 212 ? -25.393 1.239 31.582 1.00 91.44 212 CYS A N 1
ATOM 1633 C CA . CYS A 1 212 ? -24.055 1.831 31.572 1.00 91.44 212 CYS A CA 1
ATOM 1634 C C . CYS A 1 212 ? -23.573 2.206 30.159 1.00 91.44 212 CYS A C 1
ATOM 1636 O O . CYS A 1 212 ? -22.383 2.465 29.942 1.00 91.44 212 CYS A O 1
ATOM 1638 N N . LYS A 1 213 ? -24.472 2.249 29.165 1.00 91.69 213 LYS A N 1
ATOM 1639 C CA . LYS A 1 213 ? -24.082 2.575 27.788 1.00 91.69 213 LYS A CA 1
ATOM 1640 C C . LYS A 1 213 ? -23.529 4.005 27.674 1.00 91.69 213 LYS A C 1
ATOM 1642 O O . LYS A 1 213 ? -23.981 4.913 28.379 1.00 91.69 213 LYS A O 1
ATOM 1647 N N . PRO A 1 214 ? -22.619 4.269 26.723 1.00 88.12 214 PRO A N 1
ATOM 1648 C CA . PRO A 1 214 ? -22.200 5.631 26.414 1.00 88.12 214 PRO A CA 1
ATOM 1649 C C . PRO A 1 214 ? -23.393 6.509 25.990 1.00 88.12 214 PRO A C 1
ATOM 1651 O O . PRO A 1 214 ? -24.191 6.133 25.126 1.00 88.12 214 PRO A O 1
ATOM 1654 N N . VAL A 1 215 ? -23.511 7.706 26.571 1.00 83.38 215 VAL A N 1
ATOM 1655 C CA . VAL A 1 215 ? -24.548 8.687 26.213 1.00 83.38 215 VAL A CA 1
ATOM 1656 C C . VAL A 1 215 ? -23.894 9.920 25.603 1.00 83.38 215 VAL A C 1
ATOM 1658 O O . VAL A 1 215 ? -23.076 10.580 26.239 1.00 83.38 215 VAL A O 1
ATOM 1661 N N . PHE A 1 216 ? -24.298 10.255 24.379 1.00 82.69 216 PHE A N 1
ATOM 1662 C CA . PHE A 1 216 ? -23.838 11.432 23.646 1.00 82.69 216 PHE A CA 1
ATOM 1663 C C . PHE A 1 216 ? -25.034 12.342 23.338 1.00 82.69 216 PHE A C 1
ATOM 1665 O O . PHE A 1 216 ? -26.134 11.855 23.070 1.00 82.69 216 PHE A O 1
ATOM 1672 N N . ALA A 1 217 ? -24.841 13.662 23.403 1.00 68.06 217 ALA A N 1
ATOM 1673 C CA . ALA A 1 217 ? -25.865 14.619 22.979 1.00 68.06 217 ALA A CA 1
ATOM 1674 C C . ALA A 1 217 ? -26.101 14.532 21.454 1.00 68.06 217 ALA A C 1
ATOM 1676 O O . ALA A 1 217 ? -25.210 14.111 20.722 1.00 68.06 217 ALA A O 1
ATOM 1677 N N . ASP A 1 218 ? -27.301 14.919 21.003 1.00 57.97 218 ASP A N 1
ATOM 1678 C CA . ASP A 1 218 ? -27.809 14.783 19.623 1.00 57.97 218 ASP A CA 1
ATOM 1679 C C . ASP A 1 218 ? -26.776 15.103 18.516 1.00 57.97 218 ASP A C 1
ATOM 1681 O O . ASP A 1 218 ? -26.137 16.160 18.516 1.00 57.97 218 ASP A O 1
ATOM 1685 N N . ALA A 1 219 ? -26.691 14.198 17.534 1.00 57.56 219 ALA A N 1
ATOM 1686 C CA . ALA A 1 219 ? -25.807 14.237 16.369 1.00 57.56 219 ALA A CA 1
ATOM 1687 C C . ALA A 1 219 ? -25.980 15.495 15.495 1.00 57.56 219 ALA A C 1
ATOM 1689 O O . ALA A 1 219 ? -25.054 15.897 14.789 1.00 57.56 219 ALA A O 1
ATOM 1690 N N . ALA A 1 220 ? -27.146 16.154 15.539 1.00 60.56 220 ALA A N 1
ATOM 1691 C CA . ALA A 1 220 ? -27.393 17.383 14.780 1.00 60.56 220 ALA A CA 1
ATOM 1692 C C . ALA A 1 220 ? -26.518 18.578 15.226 1.00 60.56 220 ALA A C 1
ATOM 1694 O O . ALA A 1 220 ? -26.383 19.543 14.472 1.00 60.56 220 ALA A O 1
ATOM 1695 N N . GLY A 1 221 ? -25.922 18.521 16.426 1.00 73.62 221 GLY A N 1
ATOM 1696 C CA . GLY A 1 221 ? -25.068 19.573 16.993 1.00 73.62 221 GLY A CA 1
ATOM 1697 C C . GLY A 1 221 ? -23.617 19.164 17.262 1.00 73.62 221 GLY A C 1
ATOM 1698 O O . GLY A 1 221 ? -22.883 19.955 17.855 1.00 73.62 221 GLY A O 1
ATOM 1699 N N . THR A 1 222 ? -23.200 17.954 16.875 1.00 86.81 222 THR A N 1
ATOM 1700 C CA . THR A 1 222 ? -21.844 17.451 17.140 1.00 86.81 222 THR A CA 1
ATOM 1701 C C . THR A 1 222 ? -20.804 18.228 16.317 1.00 86.81 222 THR A C 1
ATOM 1703 O O . THR A 1 222 ? -20.920 18.269 15.088 1.00 86.81 222 THR A O 1
ATOM 1706 N N . PRO A 1 223 ? -19.799 18.862 16.955 1.00 91.94 223 PRO A N 1
ATOM 1707 C CA . PRO A 1 223 ? -18.776 19.628 16.249 1.00 91.94 223 PRO A CA 1
ATOM 1708 C C . PRO A 1 223 ? -17.786 18.708 15.529 1.00 91.94 223 PRO A C 1
ATOM 1710 O O . PRO A 1 223 ? -17.610 17.552 15.908 1.00 91.94 223 PRO A O 1
ATOM 1713 N N . ASN A 1 224 ? -17.100 19.237 14.516 1.00 94.00 224 ASN A N 1
ATOM 1714 C CA . ASN A 1 224 ? -15.977 18.535 13.893 1.00 94.00 224 ASN A CA 1
ATOM 1715 C C . ASN A 1 224 ? -14.741 18.515 14.795 1.00 94.00 224 ASN A C 1
ATOM 1717 O O . ASN A 1 224 ? -14.064 17.502 14.879 1.00 94.00 224 ASN A O 1
ATOM 1721 N N . VAL A 1 225 ? -14.491 19.625 15.495 1.00 93.19 225 VAL A N 1
ATOM 1722 C CA . VAL A 1 225 ? -13.412 19.738 16.477 1.00 93.19 225 VAL A CA 1
ATOM 1723 C C . VAL A 1 225 ? -13.913 19.232 17.823 1.00 93.19 225 VAL A C 1
ATOM 1725 O O . VAL A 1 225 ? -14.845 19.796 18.407 1.00 93.19 225 VAL A O 1
ATOM 1728 N N . LEU A 1 226 ? -13.278 18.179 18.322 1.00 91.31 226 LEU A N 1
ATOM 1729 C CA . LEU A 1 226 ? -13.543 17.609 19.631 1.00 91.31 226 LEU A CA 1
ATOM 1730 C C . LEU A 1 226 ? -13.264 18.629 20.749 1.00 91.31 226 LEU A C 1
ATOM 1732 O O . LEU A 1 226 ? -12.223 19.282 20.805 1.00 91.31 226 LEU A O 1
ATOM 1736 N N . PHE A 1 227 ? -14.206 18.759 21.682 1.00 89.25 227 PHE A N 1
ATOM 1737 C CA . PHE A 1 227 ? -14.052 19.665 22.816 1.00 89.25 227 PHE A CA 1
ATOM 1738 C C . PHE A 1 227 ? -12.985 19.158 23.803 1.00 89.25 227 PHE A C 1
ATOM 1740 O O . PHE A 1 227 ? -13.061 18.016 24.254 1.00 89.25 227 PHE A O 1
ATOM 1747 N N . ASN A 1 228 ? -12.047 20.037 24.192 1.00 92.56 228 ASN A N 1
ATOM 1748 C CA . ASN A 1 228 ? -10.951 19.743 25.133 1.00 92.56 228 ASN A CA 1
ATOM 1749 C C . ASN A 1 228 ? -10.120 18.509 24.718 1.00 92.56 228 ASN A C 1
ATOM 1751 O O . ASN A 1 228 ? -9.724 17.709 25.567 1.00 92.56 228 ASN A O 1
ATOM 1755 N N . ALA A 1 229 ? -9.900 18.339 23.411 1.00 91.50 229 ALA A N 1
ATOM 1756 C CA . ALA A 1 229 ? -9.173 17.212 22.827 1.00 91.50 229 ALA A CA 1
ATOM 1757 C C . ALA A 1 229 ? -7.700 17.146 23.270 1.00 91.50 229 ALA A C 1
ATOM 1759 O O . ALA A 1 229 ? -7.169 16.069 23.521 1.00 91.50 229 ALA A O 1
ATOM 1760 N N . ASP A 1 230 ? -7.076 18.309 23.440 1.00 87.62 230 ASP A N 1
ATOM 1761 C CA . ASP A 1 230 ? -5.689 18.518 23.866 1.00 87.62 230 ASP A CA 1
ATOM 1762 C C . ASP A 1 230 ? -5.540 18.743 25.385 1.00 87.62 230 ASP A C 1
ATOM 1764 O O . ASP A 1 230 ? -4.466 19.093 25.869 1.00 87.62 230 ASP A O 1
ATOM 1768 N N . PHE A 1 231 ? -6.629 18.591 26.145 1.00 94.38 231 PHE A N 1
ATOM 1769 C CA . PHE A 1 231 ? -6.706 18.885 27.578 1.00 94.38 231 PHE A CA 1
ATOM 1770 C C . PHE A 1 231 ? -6.328 20.326 27.978 1.00 94.38 231 PHE A C 1
ATOM 1772 O O . PHE A 1 231 ? -6.030 20.576 29.152 1.00 94.38 231 PHE A O 1
ATOM 1779 N N . ALA A 1 232 ? -6.400 21.304 27.064 1.00 91.69 232 ALA A N 1
ATOM 1780 C CA . ALA A 1 232 ? -6.005 22.694 27.322 1.00 91.69 232 ALA A CA 1
ATOM 1781 C C . ALA A 1 232 ? -6.791 23.391 28.448 1.00 91.69 232 ALA A C 1
ATOM 1783 O O . ALA A 1 232 ? -6.360 24.421 28.974 1.00 91.69 232 ALA A O 1
ATOM 1784 N N . THR A 1 233 ? -7.937 22.845 28.872 1.00 92.94 233 THR A N 1
ATOM 1785 C CA . THR A 1 233 ? -8.647 23.341 30.067 1.00 92.94 233 THR A CA 1
ATOM 1786 C C . THR A 1 233 ? -7.898 23.057 31.376 1.00 92.94 233 THR A C 1
ATOM 1788 O O . THR A 1 233 ? -8.291 23.573 32.424 1.00 92.94 233 THR A O 1
ATOM 1791 N N . GLY A 1 234 ? -6.852 22.223 31.347 1.00 93.88 234 GLY A N 1
ATOM 1792 C CA . GLY A 1 234 ? -6.160 21.726 32.535 1.00 93.88 234 GLY A CA 1
ATOM 1793 C C . GLY A 1 234 ? -7.014 20.772 33.370 1.00 93.88 234 GLY A C 1
ATOM 1794 O O . GLY A 1 234 ? -6.739 20.577 34.551 1.00 93.88 234 GLY A O 1
ATOM 1795 N N . THR A 1 235 ? -8.079 20.216 32.787 1.00 95.06 235 THR A N 1
ATOM 1796 C CA . THR A 1 235 ? -9.007 19.277 33.426 1.00 95.06 235 THR A CA 1
ATOM 1797 C C . THR A 1 235 ? -9.440 18.199 32.437 1.00 95.06 235 THR A C 1
ATOM 1799 O O . THR A 1 235 ? -9.308 18.369 31.227 1.00 95.06 235 THR A O 1
ATOM 1802 N N . LEU A 1 236 ? -10.043 17.122 32.942 1.00 94.31 236 LEU A N 1
ATOM 1803 C CA . LEU A 1 236 ? -10.708 16.113 32.109 1.00 94.31 236 LEU A CA 1
ATOM 1804 C C . LEU A 1 236 ? -12.146 16.510 31.716 1.00 94.31 236 LEU A C 1
ATOM 1806 O O . LEU A 1 236 ? -12.944 15.658 31.345 1.00 94.31 236 LEU A O 1
ATOM 1810 N N . PHE A 1 237 ? -12.526 17.789 31.820 1.00 92.94 237 PHE A N 1
ATOM 1811 C CA . PHE A 1 237 ? -13.872 18.225 31.447 1.00 92.94 237 PHE A CA 1
ATOM 1812 C C . PHE A 1 237 ? -14.145 17.930 29.962 1.00 92.94 237 PHE A C 1
ATOM 1814 O O . PHE A 1 237 ? -13.333 18.258 29.103 1.00 92.94 237 PHE A O 1
ATOM 1821 N N . GLY A 1 238 ? -15.280 17.297 29.658 1.00 89.19 238 GLY A N 1
ATOM 1822 C CA . GLY A 1 238 ? -15.583 16.796 28.309 1.00 89.19 238 GLY A CA 1
ATOM 1823 C C . GLY A 1 238 ? -15.105 15.366 28.031 1.00 89.19 238 GLY A C 1
ATOM 1824 O O . GLY A 1 238 ? -15.437 14.824 26.979 1.00 89.19 238 GLY A O 1
ATOM 1825 N N . TRP A 1 239 ? -14.403 14.747 28.983 1.00 93.56 239 TRP A N 1
ATOM 1826 C CA . TRP A 1 239 ? -14.055 13.331 28.987 1.00 93.56 239 TRP A CA 1
ATOM 1827 C C . TRP A 1 239 ? -14.751 12.611 30.149 1.00 93.56 239 TRP A C 1
ATOM 1829 O O . TRP A 1 239 ? -15.046 13.209 31.184 1.00 93.56 239 TRP A O 1
ATOM 1839 N N . THR A 1 240 ? -15.023 11.320 29.975 1.00 93.56 240 THR A N 1
ATOM 1840 C CA . THR A 1 240 ? -15.675 10.458 30.969 1.00 93.56 240 THR A CA 1
ATOM 1841 C C . THR A 1 240 ? -14.737 9.323 31.352 1.00 93.56 240 THR A C 1
ATOM 1843 O O . THR A 1 240 ? -14.211 8.645 30.474 1.00 93.56 240 THR A O 1
ATOM 1846 N N . VAL A 1 241 ? -14.536 9.114 32.652 1.00 93.75 241 VAL A N 1
ATOM 1847 C CA . VAL A 1 241 ? -13.754 7.991 33.187 1.00 93.75 241 VAL A CA 1
ATOM 1848 C C . VAL A 1 241 ? -14.703 6.830 33.467 1.00 93.75 241 VAL A C 1
ATOM 1850 O O . VAL A 1 241 ? -15.729 7.032 34.116 1.00 93.75 241 VAL A O 1
ATOM 1853 N N . VAL A 1 242 ? -14.368 5.640 32.975 1.00 91.31 242 VAL A N 1
ATOM 1854 C CA . VAL A 1 242 ? -15.125 4.393 33.171 1.00 91.31 242 VAL A CA 1
ATOM 1855 C C . VAL A 1 242 ? -14.188 3.323 33.731 1.00 91.31 242 VAL A C 1
ATOM 1857 O O . VAL A 1 242 ? -13.017 3.285 33.358 1.00 91.31 242 VAL A O 1
ATOM 1860 N N . GLY A 1 243 ? -14.688 2.453 34.607 1.00 87.75 243 GLY A N 1
ATOM 1861 C CA . GLY A 1 243 ? -13.883 1.436 35.289 1.00 87.75 243 GLY A CA 1
ATOM 1862 C C . GLY A 1 243 ? -13.439 1.892 36.679 1.00 87.75 243 GLY A C 1
ATOM 1863 O O . GLY A 1 243 ? -14.210 2.521 37.407 1.00 87.75 243 GLY A O 1
ATOM 1864 N N . GLU A 1 244 ? -12.209 1.563 37.077 1.00 88.56 244 GLU A N 1
ATOM 1865 C CA . GLU A 1 244 ? -11.748 1.837 38.436 1.00 88.56 244 GLU A CA 1
ATOM 1866 C C . GLU A 1 244 ? -11.678 3.333 38.750 1.00 88.56 244 GLU A C 1
ATOM 1868 O O . GLU A 1 244 ? -11.313 4.174 37.917 1.00 88.56 244 GLU A O 1
ATOM 1873 N N . THR A 1 245 ? -11.974 3.650 40.013 1.00 84.88 245 THR A N 1
ATOM 1874 C CA . THR A 1 245 ? -11.832 5.007 40.546 1.00 84.88 245 THR A CA 1
ATOM 1875 C C . THR A 1 245 ? -10.387 5.476 40.371 1.00 84.88 245 THR A C 1
ATOM 1877 O O . THR A 1 245 ? -9.449 4.746 40.682 1.00 84.88 245 THR A O 1
ATOM 1880 N N . ASP A 1 246 ? -10.210 6.711 39.902 1.00 86.50 246 ASP A N 1
ATOM 1881 C CA . ASP A 1 246 ? -8.905 7.352 39.693 1.00 86.50 246 ASP A CA 1
ATOM 1882 C C . ASP A 1 246 ? -7.984 6.692 38.641 1.00 86.50 246 ASP A C 1
ATOM 1884 O O . ASP A 1 246 ? -6.813 7.075 38.553 1.00 86.50 246 ASP A O 1
ATOM 1888 N N . SER A 1 247 ? -8.480 5.766 37.807 1.00 91.06 247 SER A N 1
ATOM 1889 C CA . SER A 1 247 ? -7.745 5.257 36.625 1.00 91.06 247 SER A CA 1
ATOM 1890 C C . SER A 1 247 ? -7.266 6.404 35.720 1.00 91.06 247 SER A C 1
ATOM 1892 O O . SER A 1 247 ? -6.109 6.451 35.297 1.00 91.06 247 SER A O 1
ATOM 1894 N N . PHE A 1 248 ? -8.107 7.429 35.552 1.00 94.94 248 PHE A N 1
ATOM 1895 C CA . PHE A 1 248 ? -7.743 8.724 34.981 1.00 94.94 248 PHE A CA 1
ATOM 1896 C C . PHE A 1 248 ? -8.241 9.874 35.866 1.00 94.94 248 PHE A C 1
ATOM 1898 O O . PHE A 1 248 ? -9.369 9.864 36.352 1.00 94.94 248 PHE A O 1
ATOM 1905 N N . ARG A 1 249 ? -7.406 10.899 36.079 1.00 94.88 249 ARG A N 1
ATOM 1906 C CA . ARG A 1 249 ? -7.743 12.079 36.899 1.00 94.88 249 ARG A CA 1
ATOM 1907 C C . ARG A 1 249 ? -7.009 13.320 36.413 1.00 94.88 249 ARG A C 1
ATOM 1909 O O . ARG A 1 249 ? -5.937 13.218 35.833 1.00 94.88 249 ARG A O 1
ATOM 1916 N N . THR A 1 250 ? -7.524 14.504 36.735 1.00 94.88 250 THR A N 1
ATOM 1917 C CA . THR A 1 250 ? -6.900 15.789 36.363 1.00 94.88 250 THR A CA 1
ATOM 1918 C C . THR A 1 250 ? -5.424 15.898 36.775 1.00 94.88 250 THR A C 1
ATOM 1920 O O . THR A 1 250 ? -4.633 16.496 36.059 1.00 94.88 250 THR A O 1
ATOM 1923 N N . ALA A 1 251 ? -5.022 15.285 37.894 1.00 95.19 251 ALA A N 1
ATOM 1924 C CA . ALA A 1 251 ? -3.627 15.277 38.347 1.00 95.19 251 ALA A CA 1
ATOM 1925 C C . ALA A 1 251 ? -2.663 14.485 37.434 1.00 95.19 251 ALA A C 1
ATOM 1927 O O . ALA A 1 251 ? -1.455 14.563 37.632 1.00 95.19 251 ALA A O 1
ATOM 1928 N N . HIS A 1 252 ? -3.183 13.729 36.461 1.00 95.75 252 HIS A N 1
ATOM 1929 C CA . HIS A 1 252 ? -2.401 13.060 35.416 1.00 95.75 252 HIS A CA 1
ATOM 1930 C C . HIS A 1 252 ? -1.970 14.017 34.296 1.00 95.75 252 HIS A C 1
ATOM 1932 O O . HIS A 1 252 ? -1.153 13.639 33.464 1.00 95.75 252 HIS A O 1
ATOM 1938 N N . LEU A 1 253 ? -2.497 15.245 34.264 1.00 96.31 253 LEU A N 1
ATOM 1939 C CA . LEU A 1 253 ? -2.074 16.272 33.318 1.00 96.31 253 LEU A CA 1
ATOM 1940 C C . LEU A 1 253 ? -0.834 16.993 33.854 1.00 96.31 253 LEU A C 1
ATOM 1942 O O . LEU A 1 253 ? -0.833 17.513 34.973 1.00 96.31 253 LEU A O 1
ATOM 1946 N N . ASN A 1 254 ? 0.226 17.043 33.050 1.00 94.00 254 ASN A N 1
ATOM 1947 C CA . ASN A 1 254 ? 1.418 17.820 33.379 1.00 94.00 254 ASN A CA 1
ATOM 1948 C C . ASN A 1 254 ? 1.237 19.318 33.020 1.00 94.00 254 ASN A C 1
ATOM 1950 O O . ASN A 1 254 ? 0.178 19.763 32.579 1.00 94.00 254 ASN A O 1
ATOM 1954 N N . ALA A 1 255 ? 2.294 20.121 33.188 1.00 93.25 255 ALA A N 1
ATOM 1955 C CA . ALA A 1 255 ? 2.258 21.558 32.895 1.00 93.25 255 ALA A CA 1
ATOM 1956 C C . ALA A 1 255 ? 2.066 21.910 31.403 1.00 93.25 255 ALA A C 1
ATOM 1958 O O . ALA A 1 255 ? 1.761 23.061 31.100 1.00 93.25 255 ALA A O 1
ATOM 1959 N N . THR A 1 256 ? 2.262 20.952 30.492 1.00 93.12 256 THR A N 1
ATOM 1960 C CA . THR A 1 256 ? 2.025 21.089 29.046 1.00 93.12 256 THR A CA 1
ATOM 1961 C C . THR A 1 256 ? 0.727 20.411 28.605 1.00 93.12 256 THR A C 1
ATOM 1963 O O . THR A 1 256 ? 0.526 20.239 27.412 1.00 93.12 256 THR A O 1
ATOM 1966 N N . PHE A 1 257 ? -0.142 20.031 29.551 1.00 94.69 257 PHE A N 1
ATOM 1967 C CA . PHE A 1 257 ? -1.405 19.321 29.316 1.00 94.69 257 PHE A CA 1
ATOM 1968 C C . PHE A 1 257 ? -1.269 17.908 28.738 1.00 94.69 257 PHE A C 1
ATOM 1970 O O . PHE A 1 257 ? -2.270 17.296 28.377 1.00 94.69 257 PHE A O 1
ATOM 1977 N N . ARG A 1 258 ? -0.065 17.327 28.758 1.00 95.44 258 ARG A N 1
ATOM 1978 C CA . ARG A 1 258 ? 0.115 15.908 28.451 1.00 95.44 258 ARG A CA 1
ATOM 1979 C C . ARG A 1 258 ? -0.526 15.063 29.537 1.00 95.44 258 ARG A C 1
ATOM 1981 O O . ARG A 1 258 ? -0.173 15.209 30.713 1.00 95.44 258 ARG A O 1
ATOM 1988 N N . LEU A 1 259 ? -1.403 14.152 29.141 1.00 96.38 259 LEU A N 1
ATOM 1989 C CA . LEU A 1 259 ? -1.936 13.118 30.012 1.00 96.38 259 LEU A CA 1
ATOM 1990 C C . LEU A 1 259 ? -0.888 12.025 30.211 1.00 96.38 259 LEU A C 1
ATOM 1992 O O . LEU A 1 259 ? -0.355 11.505 29.238 1.00 96.38 259 LEU A O 1
ATOM 1996 N N . SER A 1 260 ? -0.618 11.667 31.464 1.00 94.69 260 SER A N 1
ATOM 1997 C CA . SER A 1 260 ? 0.124 10.465 31.844 1.00 94.69 260 SER A CA 1
ATOM 1998 C C . SER A 1 260 ? -0.460 9.877 33.119 1.00 94.69 260 SER A C 1
ATOM 2000 O O . SER A 1 260 ? -0.398 10.477 34.198 1.00 94.69 260 SER A O 1
ATOM 2002 N N . ASN A 1 261 ? -1.027 8.681 33.016 1.00 91.94 261 ASN A N 1
ATOM 2003 C CA . ASN A 1 261 ? -1.597 7.988 34.168 1.00 91.94 261 ASN A CA 1
ATOM 2004 C C . ASN A 1 261 ? -0.565 7.200 34.991 1.00 91.94 261 ASN A C 1
ATOM 2006 O O . ASN A 1 261 ? -0.939 6.498 35.927 1.00 91.94 261 ASN A O 1
ATOM 2010 N N . ARG A 1 262 ? 0.738 7.409 34.751 1.00 91.19 262 ARG A N 1
ATOM 2011 C CA . ARG A 1 262 ? 1.849 6.764 35.472 1.00 91.19 262 ARG A CA 1
ATOM 2012 C C . ARG A 1 262 ? 1.718 6.786 36.995 1.00 91.19 262 ARG A C 1
ATOM 2014 O O . ARG A 1 262 ? 2.053 5.819 37.667 1.00 91.19 262 ARG A O 1
ATOM 2021 N N . THR A 1 263 ? 1.218 7.884 37.569 1.00 89.44 263 THR A N 1
ATOM 2022 C CA . THR A 1 263 ? 1.059 8.001 39.035 1.00 89.44 263 THR A CA 1
ATOM 2023 C C . THR A 1 263 ? 0.025 7.040 39.632 1.00 89.44 263 THR A C 1
ATOM 2025 O O . THR A 1 263 ? -0.097 6.984 40.856 1.00 89.44 263 THR A O 1
ATOM 2028 N N . ASN A 1 264 ? -0.736 6.339 38.788 1.00 87.94 264 ASN A N 1
ATOM 2029 C CA . ASN A 1 264 ? -1.742 5.359 39.169 1.00 87.94 264 ASN A CA 1
ATOM 2030 C C . ASN A 1 264 ? -1.797 4.173 38.181 1.00 87.94 264 ASN A C 1
ATOM 2032 O O . ASN A 1 264 ? -2.864 3.615 37.964 1.00 87.94 264 ASN A O 1
ATOM 2036 N N . GLU A 1 265 ? -0.655 3.771 37.607 1.00 85.56 265 GLU A N 1
ATOM 2037 C CA . GLU A 1 265 ? -0.545 2.730 36.558 1.00 85.56 265 GLU A CA 1
ATOM 2038 C C . GLU A 1 265 ? -1.018 1.321 36.973 1.00 85.56 265 GLU A C 1
ATOM 2040 O O . GLU A 1 265 ? -1.004 0.390 36.179 1.00 85.56 265 GLU A O 1
ATOM 2045 N N . THR A 1 266 ? -1.401 1.117 38.235 1.00 87.50 266 THR A N 1
ATOM 2046 C CA . THR A 1 266 ? -1.993 -0.143 38.708 1.00 87.50 266 THR A CA 1
ATOM 2047 C C . THR A 1 266 ? -3.511 -0.194 38.543 1.00 87.50 266 THR A C 1
ATOM 2049 O O . THR A 1 266 ? -4.102 -1.251 38.790 1.00 87.50 266 THR A O 1
ATOM 2052 N N . ALA A 1 267 ? -4.135 0.943 38.222 1.00 90.06 267 ALA A N 1
ATOM 2053 C CA . ALA A 1 267 ? -5.576 1.076 38.092 1.00 90.06 267 ALA A CA 1
ATOM 2054 C C . ALA A 1 267 ? -6.020 0.930 36.635 1.00 90.06 267 ALA A C 1
ATOM 2056 O O . ALA A 1 267 ? -5.484 1.605 35.760 1.00 90.06 267 ALA A O 1
ATOM 2057 N N . ALA A 1 268 ? -7.034 0.099 36.401 1.00 90.19 268 ALA A N 1
ATOM 2058 C CA . ALA A 1 268 ? -7.562 -0.176 35.068 1.00 90.19 268 ALA A CA 1
ATOM 2059 C C . ALA A 1 268 ? -8.831 0.645 34.781 1.00 90.19 268 ALA A C 1
ATOM 2061 O O . ALA A 1 268 ? -9.752 0.711 35.599 1.00 90.19 268 ALA A O 1
ATOM 2062 N N . GLY A 1 269 ? -8.918 1.257 33.605 1.00 92.62 269 GLY A N 1
ATOM 2063 C CA . GLY A 1 269 ? -10.083 2.021 33.184 1.00 92.62 269 GLY A CA 1
ATOM 2064 C C . GLY A 1 269 ? -10.014 2.524 31.746 1.00 92.62 269 GLY A C 1
ATOM 2065 O O . GLY A 1 269 ? -9.081 2.261 30.992 1.00 92.62 269 GLY A O 1
ATOM 2066 N N . VAL A 1 270 ? -11.043 3.268 31.363 1.00 94.81 270 VAL A N 1
ATOM 2067 C CA . VAL A 1 270 ? -11.182 3.879 30.041 1.00 94.81 270 VAL A CA 1
ATOM 2068 C C . VAL A 1 270 ? -11.433 5.372 30.203 1.00 94.81 270 VAL A C 1
ATOM 2070 O O . VAL A 1 270 ? -12.326 5.777 30.949 1.00 94.81 270 VAL A O 1
ATOM 2073 N N . LEU A 1 271 ? -10.676 6.197 29.480 1.00 96.25 271 LEU A N 1
ATOM 2074 C CA . LEU A 1 271 ? -10.957 7.622 29.320 1.00 96.25 271 LEU A CA 1
ATOM 2075 C C . LEU A 1 271 ? -11.631 7.852 27.965 1.00 96.25 271 LEU A C 1
ATOM 2077 O O . LEU A 1 271 ? -11.000 7.752 26.915 1.00 96.25 271 LEU A O 1
ATOM 2081 N N . ARG A 1 272 ? -12.927 8.155 27.994 1.00 95.75 272 ARG A N 1
ATOM 2082 C CA . ARG A 1 272 ? -13.780 8.317 26.812 1.00 95.75 272 ARG A CA 1
ATOM 2083 C C . ARG A 1 272 ? -13.998 9.787 26.480 1.00 95.75 272 ARG A C 1
ATOM 2085 O O . ARG A 1 272 ? -14.369 10.563 27.361 1.00 95.75 272 ARG A O 1
ATOM 2092 N N . SER A 1 273 ? -13.818 10.168 25.221 1.00 95.25 273 SER A N 1
ATOM 2093 C CA . SER A 1 273 ? -14.061 11.530 24.751 1.00 95.25 273 SER A CA 1
ATOM 2094 C C . SER A 1 273 ? -15.553 11.834 24.597 1.00 95.25 273 SER A C 1
ATOM 2096 O O . SER A 1 273 ? -16.402 10.942 24.533 1.00 95.25 273 SER A O 1
ATOM 2098 N N . SER A 1 274 ? -15.885 13.117 24.455 1.00 92.88 274 SER A N 1
ATOM 2099 C CA . SER A 1 274 ? -17.140 13.516 23.809 1.00 92.88 274 SER A CA 1
ATOM 2100 C C . SER A 1 274 ? -17.171 13.084 22.329 1.00 92.88 274 SER A C 1
ATOM 2102 O O . SER A 1 274 ? -16.169 12.616 21.784 1.00 92.88 274 SER A O 1
ATOM 2104 N N . ALA A 1 275 ? -18.328 13.189 21.675 1.00 93.88 275 ALA A N 1
ATOM 2105 C CA . ALA A 1 275 ? -18.445 12.866 20.255 1.00 93.88 275 ALA A CA 1
ATOM 2106 C C . ALA A 1 275 ? -17.891 13.995 19.370 1.00 93.88 275 ALA A C 1
ATOM 2108 O O . ALA A 1 275 ? -18.051 15.175 19.695 1.00 93.88 275 ALA A O 1
ATOM 2109 N N . PHE A 1 276 ? -17.332 13.627 18.220 1.00 94.94 276 PHE A N 1
ATOM 2110 C CA . PHE A 1 276 ? -16.971 14.530 17.129 1.00 94.94 276 PHE A CA 1
ATOM 2111 C C . PHE A 1 276 ? -17.550 14.016 15.807 1.00 94.94 276 PHE A C 1
ATOM 2113 O O . PHE A 1 276 ? -17.815 12.824 15.651 1.00 94.94 276 PHE A O 1
ATOM 2120 N N . LYS A 1 277 ? -17.779 14.919 14.855 1.00 95.62 277 LYS A N 1
ATOM 2121 C CA . LYS A 1 277 ? -18.280 14.590 13.519 1.00 95.62 277 LYS A CA 1
ATOM 2122 C C . LYS A 1 277 ? -17.132 14.593 12.518 1.00 95.62 277 LYS A C 1
ATOM 2124 O O . LYS A 1 277 ? -16.455 15.608 12.368 1.00 95.62 277 LYS A O 1
ATOM 2129 N N . VAL A 1 278 ? -16.951 13.501 11.785 1.00 96.75 278 VAL A N 1
ATOM 2130 C CA . VAL A 1 278 ? -15.920 13.433 10.742 1.00 96.75 278 VAL A CA 1
ATOM 2131 C C . VAL A 1 278 ? -16.247 14.441 9.639 1.00 96.75 278 VAL A C 1
ATOM 2133 O O . VAL A 1 278 ? -17.381 14.512 9.153 1.00 96.75 278 VAL A O 1
ATOM 2136 N N . GLY A 1 279 ? -15.260 15.256 9.282 1.00 95.00 279 GLY A N 1
ATOM 2137 C CA . GLY A 1 279 ? -15.346 16.260 8.228 1.00 95.00 279 GLY A CA 1
ATOM 2138 C C . GLY A 1 279 ? -13.957 16.698 7.773 1.00 95.00 279 GLY A C 1
ATOM 2139 O O . GLY A 1 279 ? -12.950 16.156 8.225 1.00 95.00 279 GLY A O 1
ATOM 2140 N N . GLY A 1 280 ? -13.901 17.704 6.898 1.00 94.38 280 GLY A N 1
ATOM 2141 C CA . GLY A 1 280 ? -12.632 18.177 6.343 1.00 94.38 280 GLY A CA 1
ATOM 2142 C C . GLY A 1 280 ? -12.005 17.086 5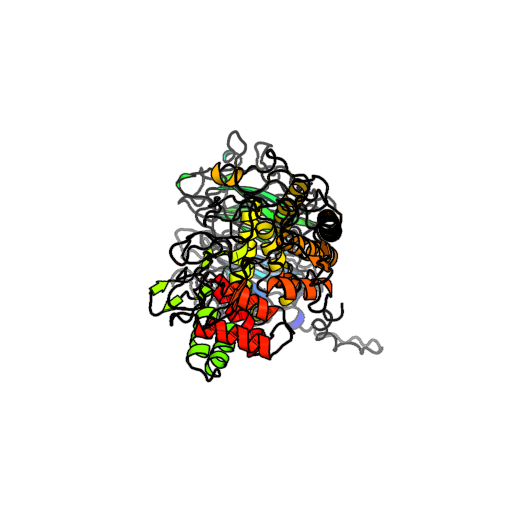.480 1.00 94.38 280 GLY A C 1
ATOM 2143 O O . GLY A 1 280 ? -12.708 16.440 4.704 1.00 94.38 280 GLY A O 1
ATOM 2144 N N . THR A 1 281 ? -10.709 16.846 5.648 1.00 93.94 281 THR A N 1
ATOM 2145 C CA . THR A 1 281 ? -10.000 15.771 4.937 1.00 93.94 281 THR A CA 1
ATOM 2146 C C . THR A 1 281 ? -10.304 14.364 5.451 1.00 93.94 281 THR A C 1
ATOM 2148 O O . THR A 1 281 ? -9.837 13.404 4.848 1.00 93.94 281 THR A O 1
ATOM 2151 N N . GLY A 1 282 ? -11.028 14.226 6.568 1.00 95.56 282 GLY A N 1
ATOM 2152 C CA . GLY A 1 282 ? -11.248 12.935 7.223 1.00 95.56 282 GLY A CA 1
ATOM 2153 C C . GLY A 1 282 ? -10.054 12.437 8.045 1.00 95.56 282 GLY A C 1
ATOM 2154 O O . GLY A 1 282 ? -10.156 11.384 8.664 1.00 95.56 282 GLY A O 1
ATOM 2155 N N . LEU A 1 283 ? -8.943 13.180 8.110 1.00 96.94 283 LEU A N 1
ATOM 2156 C CA . LEU A 1 283 ? -7.826 12.830 8.985 1.00 96.94 283 LEU A CA 1
ATOM 2157 C C . LEU A 1 283 ? -8.115 13.167 10.449 1.00 96.94 283 LEU A C 1
ATOM 2159 O O . LEU A 1 283 ? -8.655 14.225 10.774 1.00 96.94 283 LEU A O 1
ATOM 2163 N N . LEU A 1 284 ? -7.648 12.286 11.325 1.00 97.56 284 LEU A N 1
ATOM 2164 C CA . LEU A 1 284 ? -7.489 12.510 12.758 1.00 97.56 284 LEU A CA 1
ATOM 2165 C C . LEU A 1 284 ? -6.004 12.371 13.100 1.00 97.56 284 LEU A C 1
ATOM 2167 O O . LEU A 1 284 ? -5.329 11.496 12.560 1.00 97.56 284 LEU A O 1
ATOM 2171 N N . SER A 1 285 ? -5.490 13.203 14.003 1.00 97.81 285 SER A N 1
ATOM 2172 C CA . SER A 1 285 ? -4.117 13.105 14.501 1.00 97.81 285 SER A CA 1
ATOM 2173 C C . SER A 1 285 ? -4.059 13.121 16.014 1.00 97.81 285 SER A C 1
ATOM 2175 O O . SER A 1 285 ? -4.914 13.711 16.661 1.00 97.81 285 SER A O 1
ATOM 2177 N N . PHE A 1 286 ? -3.038 12.503 16.589 1.00 97.50 286 PHE A N 1
ATOM 2178 C CA . PHE A 1 286 ? -2.786 12.551 18.027 1.00 97.50 286 PHE A CA 1
ATOM 2179 C C . PHE A 1 286 ? -1.326 12.248 18.327 1.00 97.50 286 PHE A C 1
ATOM 2181 O O . PHE A 1 286 ? -0.611 11.704 17.484 1.00 97.50 286 PHE A O 1
ATOM 2188 N N . ARG A 1 287 ? -0.885 12.529 19.555 1.00 97.12 287 ARG A N 1
ATOM 2189 C CA . ARG A 1 287 ? 0.406 12.059 20.051 1.00 97.12 287 ARG A CA 1
ATOM 2190 C C . ARG A 1 287 ? 0.229 11.024 21.153 1.00 97.12 287 ARG A C 1
ATOM 2192 O O . ARG A 1 287 ? -0.500 11.258 22.113 1.00 97.12 287 ARG A O 1
ATOM 2199 N N . MET A 1 288 ? 0.914 9.885 21.033 1.00 95.75 288 MET A N 1
ATOM 2200 C CA . MET A 1 288 ? 0.795 8.769 21.980 1.00 95.75 288 MET A CA 1
ATOM 2201 C C . MET A 1 288 ? 2.143 8.120 22.307 1.00 95.75 288 MET A C 1
ATOM 2203 O O . MET A 1 288 ? 3.016 7.994 21.447 1.00 95.75 288 MET A O 1
ATOM 2207 N N . GLY A 1 289 ? 2.310 7.664 23.545 1.00 93.75 289 GLY A N 1
ATOM 2208 C CA . GLY A 1 289 ? 3.491 6.946 24.027 1.00 93.75 289 GLY A CA 1
ATOM 2209 C C . GLY A 1 289 ? 3.169 5.988 25.174 1.00 93.75 289 GLY A C 1
ATOM 2210 O O . GLY A 1 289 ? 2.056 5.994 25.702 1.00 93.75 289 GLY A O 1
ATOM 2211 N N . ALA A 1 290 ? 4.170 5.198 25.569 1.00 88.50 290 ALA A N 1
ATOM 2212 C CA . ALA A 1 290 ? 4.158 4.309 26.732 1.00 88.50 290 ALA A CA 1
ATOM 2213 C C . ALA A 1 290 ? 3.117 3.168 26.727 1.00 88.50 290 ALA A C 1
ATOM 2215 O O . ALA A 1 290 ? 2.838 2.586 27.767 1.00 88.50 290 ALA A O 1
ATOM 2216 N N . THR A 1 291 ? 2.599 2.772 25.562 1.00 86.38 291 THR A N 1
ATOM 2217 C CA . THR A 1 291 ? 1.660 1.645 25.421 1.00 86.38 291 THR A CA 1
ATOM 2218 C C . THR A 1 291 ? 2.376 0.315 25.183 1.00 86.38 291 THR A C 1
ATOM 2220 O O . THR A 1 291 ? 2.314 -0.255 24.091 1.00 86.38 291 THR A O 1
ATOM 2223 N N . LYS A 1 292 ? 3.102 -0.176 26.191 1.00 86.56 292 LYS A N 1
ATOM 2224 C CA . LYS A 1 292 ? 3.920 -1.396 26.064 1.00 86.56 292 LYS A CA 1
ATOM 2225 C C . LYS A 1 292 ? 3.115 -2.640 25.656 1.00 86.56 292 LYS A C 1
ATOM 2227 O O . LYS A 1 292 ? 3.644 -3.521 24.982 1.00 86.56 292 LYS A O 1
ATOM 2232 N N . HIS A 1 293 ? 1.851 -2.720 26.072 1.00 89.12 293 HIS A N 1
ATOM 2233 C CA . HIS A 1 293 ? 1.002 -3.900 25.907 1.00 89.12 293 HIS A CA 1
ATOM 2234 C C . HIS A 1 293 ? -0.147 -3.586 24.936 1.00 89.12 293 HIS A C 1
ATOM 2236 O O . HIS A 1 293 ? -1.195 -3.136 25.390 1.00 89.12 293 HIS A O 1
ATOM 2242 N N . PRO A 1 294 ? -0.017 -3.847 23.620 1.00 88.38 294 PRO A N 1
ATOM 2243 C CA . PRO A 1 294 ? -0.966 -3.373 22.596 1.00 88.38 294 PRO A CA 1
ATOM 2244 C C . PRO A 1 294 ? -2.407 -3.891 22.745 1.00 88.38 294 PRO A C 1
ATOM 2246 O O . PRO A 1 294 ? -3.324 -3.345 22.140 1.00 88.38 294 PRO A O 1
ATOM 2249 N N . LEU A 1 295 ? -2.616 -4.948 23.537 1.00 88.19 295 LEU A N 1
ATOM 2250 C CA . LEU A 1 295 ? -3.938 -5.512 23.838 1.00 88.19 295 LEU A CA 1
ATOM 2251 C C . LEU A 1 295 ? -4.547 -4.991 25.150 1.00 88.19 295 LEU A C 1
ATOM 2253 O O . LEU A 1 295 ? -5.698 -5.299 25.444 1.00 88.19 295 LEU A O 1
ATOM 2257 N N . LEU A 1 296 ? -3.782 -4.238 25.943 1.00 91.69 296 LEU A N 1
ATOM 2258 C CA . LEU A 1 296 ? -4.196 -3.712 27.247 1.00 91.69 296 LEU A CA 1
ATOM 2259 C C . LEU A 1 296 ? -4.167 -2.186 27.284 1.00 91.69 296 LEU A C 1
ATOM 2261 O O . LEU A 1 296 ? -5.044 -1.595 27.900 1.00 91.69 296 LEU A O 1
ATOM 2265 N N . THR A 1 297 ? -3.189 -1.558 26.628 1.00 93.56 297 THR A N 1
ATOM 2266 C CA . THR A 1 297 ? -3.056 -0.105 26.520 1.00 93.56 297 THR A CA 1
ATOM 2267 C C . THR A 1 297 ? -3.143 0.338 25.069 1.00 93.56 297 THR A C 1
ATOM 2269 O O . THR A 1 297 ? -2.228 0.119 24.276 1.00 93.56 297 THR A O 1
ATOM 2272 N N . TYR A 1 298 ? -4.267 0.946 24.699 1.00 95.81 298 TYR A N 1
ATOM 2273 C CA . TYR A 1 298 ? -4.541 1.315 23.312 1.00 95.81 298 TYR A CA 1
ATOM 2274 C C . TYR A 1 298 ? -5.507 2.496 23.198 1.00 95.81 298 TYR A C 1
ATOM 2276 O O . TYR A 1 298 ? -6.204 2.870 24.141 1.00 95.81 298 TYR A O 1
ATOM 2284 N N . LEU A 1 299 ? -5.537 3.086 22.009 1.00 97.38 299 LEU A N 1
ATOM 2285 C CA . LEU A 1 299 ? -6.554 4.024 21.565 1.00 97.38 299 LEU A CA 1
ATOM 2286 C C . LEU A 1 299 ? -7.564 3.280 20.690 1.00 97.38 299 LEU A C 1
ATOM 2288 O O . LEU A 1 299 ? -7.190 2.524 19.793 1.00 97.38 299 LEU A O 1
ATOM 2292 N N . SER A 1 300 ? -8.842 3.527 20.939 1.00 97.56 300 SER A N 1
ATOM 2293 C CA . SER A 1 300 ? -9.971 2.999 20.181 1.00 97.56 300 SER A CA 1
ATOM 2294 C C . SER A 1 300 ? -10.811 4.147 19.629 1.00 97.56 300 SER A C 1
ATOM 2296 O O . SER A 1 300 ? -11.017 5.152 20.310 1.00 97.56 300 SER A O 1
ATOM 2298 N N . ILE A 1 301 ? -11.294 4.013 18.397 1.00 98.25 301 ILE A N 1
ATOM 2299 C CA . ILE A 1 301 ? -12.251 4.933 17.776 1.00 98.25 301 ILE A CA 1
ATOM 2300 C C . ILE A 1 301 ? -13.522 4.148 17.494 1.00 98.25 301 ILE A C 1
ATOM 2302 O O . ILE A 1 301 ? -13.481 3.081 16.873 1.00 98.25 301 ILE A O 1
ATOM 2306 N N . ARG A 1 302 ? -14.661 4.675 17.941 1.00 96.25 302 ARG A N 1
ATOM 2307 C CA . ARG A 1 302 ? -15.951 3.987 17.863 1.00 96.25 302 ARG A CA 1
ATOM 2308 C C . ARG A 1 302 ? -17.051 4.878 17.311 1.00 96.25 302 ARG A C 1
ATOM 2310 O O . ARG A 1 302 ? -17.039 6.096 17.490 1.00 96.25 302 ARG A O 1
ATOM 2317 N N . LYS A 1 303 ? -18.041 4.249 16.678 1.00 95.19 303 LYS A N 1
ATOM 2318 C CA . LYS A 1 303 ? -19.221 4.924 16.133 1.00 95.19 303 LYS A CA 1
ATOM 2319 C C . LYS A 1 303 ? -20.251 5.221 17.221 1.00 95.19 303 LYS A C 1
ATOM 2321 O O . LYS A 1 303 ? -20.695 4.326 17.947 1.00 95.19 303 LYS A O 1
ATOM 2326 N N . VAL A 1 304 ? -20.676 6.482 17.302 1.00 93.00 304 VAL A N 1
ATOM 2327 C CA . VAL A 1 304 ? -21.718 6.930 18.235 1.00 93.00 304 VAL A CA 1
ATOM 2328 C C . VAL A 1 304 ? -23.012 6.144 17.995 1.00 93.00 304 VAL A C 1
ATOM 2330 O O . VAL A 1 304 ? -23.434 5.936 16.860 1.00 93.00 304 VAL A O 1
ATOM 2333 N N . GLY A 1 305 ? -23.646 5.691 19.078 1.00 89.69 305 GLY A N 1
ATOM 2334 C CA . GLY A 1 305 ? -24.945 5.010 19.056 1.00 89.69 305 GLY A CA 1
ATOM 2335 C C . GLY A 1 305 ? -24.908 3.509 18.750 1.00 89.69 305 GLY A C 1
ATOM 2336 O O . GLY A 1 305 ? -25.814 2.809 19.182 1.00 89.69 305 GLY A O 1
ATOM 2337 N N . THR A 1 306 ? -23.881 2.998 18.066 1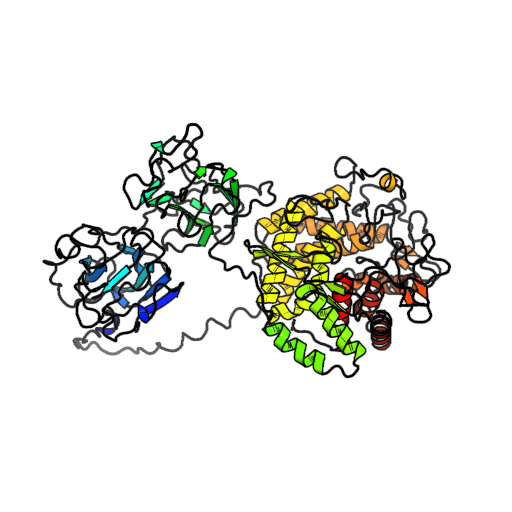.00 90.69 306 THR A N 1
ATOM 2338 C CA . THR A 1 306 ? -23.730 1.549 17.782 1.00 90.69 306 THR A CA 1
ATOM 2339 C C . THR A 1 306 ? -22.587 0.899 18.563 1.00 90.69 306 THR A C 1
ATOM 2341 O O . THR A 1 306 ? -22.542 -0.324 18.688 1.00 90.69 306 THR A O 1
ATOM 2344 N N . ASN A 1 307 ? -21.643 1.706 19.070 1.00 88.94 307 ASN A N 1
ATOM 2345 C CA . ASN A 1 307 ? -20.423 1.264 19.755 1.00 88.94 307 ASN A CA 1
ATOM 2346 C C . ASN A 1 307 ? -19.531 0.330 18.910 1.00 88.94 307 ASN A C 1
ATOM 2348 O O . ASN A 1 307 ? -18.638 -0.335 19.437 1.00 88.94 307 ASN A O 1
ATOM 2352 N N . VAL A 1 308 ? -19.753 0.269 17.595 1.00 91.31 308 VAL A N 1
ATOM 2353 C CA . VAL A 1 308 ? -18.878 -0.469 16.683 1.00 91.31 308 VAL A CA 1
ATOM 2354 C C . VAL A 1 308 ? -17.512 0.203 16.686 1.00 91.31 308 VAL A C 1
ATOM 2356 O O . VAL A 1 308 ? -17.410 1.407 16.444 1.00 91.31 308 VAL A O 1
ATOM 2359 N N . GLU A 1 309 ? -16.478 -0.575 16.991 1.00 93.94 309 GLU A N 1
ATOM 2360 C CA . GLU A 1 309 ? -15.093 -0.136 16.896 1.00 93.94 309 GLU A CA 1
ATOM 2361 C C . GLU A 1 309 ? -14.654 -0.121 15.435 1.00 93.94 309 GLU A C 1
ATOM 2363 O O . GLU A 1 309 ? -14.802 -1.112 14.722 1.00 93.94 309 GLU A O 1
ATOM 2368 N N . VAL A 1 310 ? -14.156 1.029 14.992 1.00 96.38 310 VAL A N 1
ATOM 2369 C CA . VAL A 1 310 ? -13.768 1.271 13.596 1.00 96.38 310 VAL A CA 1
ATOM 2370 C C . VAL A 1 310 ? -12.258 1.365 13.423 1.00 96.38 310 VAL A C 1
ATOM 2372 O O . VAL A 1 310 ? -11.742 1.153 12.326 1.00 96.38 310 VAL A O 1
ATOM 2375 N N . PHE A 1 311 ? -11.541 1.660 14.507 1.00 97.56 311 PHE A N 1
ATOM 2376 C CA . PHE A 1 311 ? -10.091 1.747 14.514 1.00 97.56 311 PHE A CA 1
ATOM 2377 C C . PHE A 1 311 ? -9.551 1.443 15.908 1.00 97.56 311 PHE A C 1
ATOM 2379 O O . PHE A 1 311 ? -10.091 1.939 16.897 1.00 97.56 311 PHE A O 1
ATOM 2386 N N . ARG A 1 312 ? -8.464 0.675 15.983 1.00 96.75 312 ARG A N 1
ATOM 2387 C CA . ARG A 1 312 ? -7.731 0.422 17.227 1.00 96.75 312 ARG A CA 1
ATOM 2388 C C . ARG A 1 312 ? -6.240 0.553 16.969 1.00 96.75 312 ARG A C 1
ATOM 2390 O O . ARG A 1 312 ? -5.754 -0.026 16.008 1.00 96.75 312 ARG A O 1
ATOM 2397 N N . THR A 1 313 ? -5.510 1.262 17.819 1.00 96.31 313 THR A N 1
ATOM 2398 C CA . THR A 1 313 ? -4.059 1.445 17.671 1.00 96.31 313 THR A CA 1
ATOM 2399 C C . THR A 1 313 ? -3.370 1.578 19.015 1.00 96.31 313 THR A C 1
ATOM 2401 O O . THR A 1 313 ? -3.990 1.874 20.029 1.00 96.31 313 THR A O 1
ATOM 2404 N N . TYR A 1 314 ? -2.062 1.399 19.006 1.00 94.44 314 TYR A N 1
ATOM 2405 C CA . TYR A 1 314 ? -1.168 1.663 20.123 1.00 94.44 314 TYR A CA 1
ATOM 2406 C C . TYR A 1 314 ? 0.014 2.495 19.610 1.00 94.44 314 TYR A C 1
ATOM 2408 O O . TYR A 1 314 ? 0.101 2.775 18.414 1.00 94.44 314 TYR A O 1
ATOM 2416 N N . SER A 1 315 ? 0.908 2.915 20.501 1.00 92.81 315 SER A N 1
ATOM 2417 C CA . SER A 1 315 ? 2.167 3.555 20.126 1.00 92.81 315 SER A CA 1
ATOM 2418 C C . SER A 1 315 ? 3.185 2.495 19.697 1.00 92.81 315 SER A C 1
ATOM 2420 O O . SER A 1 315 ? 3.993 2.029 20.499 1.00 92.81 315 SER A O 1
ATOM 2422 N N . ASP A 1 316 ? 3.124 2.088 18.431 1.00 90.00 316 ASP A N 1
ATOM 2423 C CA . ASP A 1 316 ? 4.018 1.092 17.829 1.00 90.00 316 ASP A CA 1
ATOM 2424 C C . ASP A 1 316 ? 5.432 1.623 17.542 1.00 90.00 316 ASP A C 1
ATOM 2426 O O . ASP A 1 316 ? 6.357 0.832 17.375 1.00 90.00 316 ASP A O 1
ATOM 2430 N N . ARG A 1 317 ? 5.622 2.949 17.569 1.00 88.44 317 ARG A N 1
ATOM 2431 C CA . ARG A 1 317 ? 6.942 3.602 17.494 1.00 88.44 317 ARG A CA 1
ATOM 2432 C C . ARG A 1 317 ? 7.674 3.685 18.831 1.00 88.44 317 ARG A C 1
ATOM 2434 O O . ARG A 1 317 ? 8.860 3.996 18.848 1.00 88.44 317 ARG A O 1
ATOM 2441 N N . TRP A 1 318 ? 6.976 3.474 19.945 1.00 90.38 318 TRP A N 1
ATOM 2442 C CA . TRP A 1 318 ? 7.560 3.640 21.270 1.00 90.38 318 TRP A CA 1
ATOM 2443 C C . TRP A 1 318 ? 8.568 2.531 21.581 1.00 90.38 318 TRP A C 1
ATOM 2445 O O . TRP A 1 318 ? 8.277 1.343 21.433 1.00 90.38 318 TRP A O 1
ATOM 2455 N N . VAL A 1 319 ? 9.730 2.923 22.098 1.00 88.00 319 VAL A N 1
ATOM 2456 C CA . VAL A 1 319 ? 10.709 2.015 22.701 1.00 88.00 319 VAL A CA 1
ATOM 2457 C C . VAL A 1 319 ? 10.954 2.393 24.160 1.00 88.00 319 VAL A C 1
ATOM 2459 O O . VAL A 1 319 ? 10.725 3.524 24.575 1.00 88.00 319 VAL A O 1
ATOM 2462 N N . GLU A 1 320 ? 11.485 1.465 24.959 1.00 85.19 320 GLU A N 1
ATOM 2463 C CA . GLU A 1 320 ? 11.682 1.675 26.405 1.00 85.19 320 GLU A CA 1
ATOM 2464 C C . GLU A 1 320 ? 12.517 2.928 26.740 1.00 85.19 320 GLU A C 1
ATOM 2466 O O . GLU A 1 320 ? 12.288 3.577 27.759 1.00 85.19 320 GLU A O 1
ATOM 2471 N N . ALA A 1 321 ? 13.444 3.316 25.857 1.00 90.12 321 ALA A N 1
ATOM 2472 C CA . ALA A 1 321 ? 14.267 4.517 26.011 1.00 90.12 321 ALA A CA 1
ATOM 2473 C C . ALA A 1 321 ? 13.485 5.841 25.893 1.00 90.12 321 ALA A C 1
ATOM 2475 O O . ALA A 1 321 ? 13.983 6.874 26.343 1.00 90.12 321 ALA A O 1
ATOM 2476 N N . ASP A 1 322 ? 12.283 5.821 25.313 1.00 89.88 322 ASP A N 1
ATOM 2477 C CA . ASP A 1 322 ? 11.440 7.006 25.144 1.00 89.88 322 ASP A CA 1
ATOM 2478 C C . ASP A 1 322 ? 10.712 7.395 26.438 1.00 89.88 322 ASP A C 1
ATOM 2480 O O . ASP A 1 322 ? 10.222 8.519 26.556 1.00 89.88 322 ASP A O 1
ATOM 2484 N N . GLU A 1 323 ? 10.637 6.492 27.422 1.00 90.19 323 GLU A N 1
ATOM 2485 C CA . GLU A 1 323 ? 9.864 6.658 28.657 1.00 90.19 323 GLU A CA 1
ATOM 2486 C C . GLU A 1 323 ? 8.405 7.094 28.391 1.00 90.19 323 GLU A C 1
ATOM 2488 O O . GLU A 1 323 ? 7.600 6.301 27.921 1.00 90.19 323 GLU A O 1
ATOM 2493 N N . GLU A 1 324 ? 8.035 8.342 28.692 1.00 90.75 324 GLU A N 1
ATOM 2494 C CA . GLU A 1 324 ? 6.689 8.910 28.483 1.00 90.75 324 GLU A CA 1
ATOM 2495 C C . GLU A 1 324 ? 6.624 9.848 27.263 1.00 90.75 324 GLU A C 1
ATOM 2497 O O . GLU A 1 324 ? 5.675 10.624 27.110 1.00 90.75 324 GLU A O 1
ATOM 2502 N N . ASN A 1 325 ? 7.661 9.857 26.421 1.00 92.81 325 ASN A N 1
ATOM 2503 C CA . ASN A 1 325 ? 7.653 10.653 25.201 1.00 92.81 325 ASN A CA 1
ATOM 2504 C C . ASN A 1 325 ? 6.602 10.115 24.227 1.00 92.81 325 ASN A C 1
ATOM 2506 O O . ASN A 1 325 ? 6.394 8.908 24.087 1.00 92.81 325 ASN A O 1
ATOM 2510 N N . THR A 1 326 ? 5.929 11.047 23.561 1.00 95.25 326 THR A N 1
ATOM 2511 C CA . THR A 1 326 ? 4.838 10.762 22.636 1.00 95.25 326 THR A CA 1
ATOM 2512 C C . THR A 1 326 ? 5.306 10.912 21.190 1.00 95.25 326 THR A C 1
ATOM 2514 O O . THR A 1 326 ? 6.073 11.820 20.842 1.00 95.25 326 THR A O 1
ATOM 2517 N N . HIS A 1 327 ? 4.782 10.053 20.324 1.00 95.44 327 HIS A N 1
ATOM 2518 C CA . HIS A 1 327 ? 4.989 10.105 18.880 1.00 95.44 327 HIS A CA 1
ATOM 2519 C C . HIS A 1 327 ? 3.707 10.560 18.201 1.00 95.44 327 HIS A C 1
ATOM 2521 O O . HIS A 1 327 ? 2.623 10.233 18.677 1.00 95.44 327 HIS A O 1
ATOM 2527 N N . LEU A 1 328 ? 3.834 11.332 17.123 1.00 96.56 328 LEU A N 1
ATOM 2528 C CA . LEU A 1 328 ? 2.699 11.769 16.315 1.00 96.56 328 LEU A CA 1
ATOM 2529 C C . LEU A 1 328 ? 2.154 10.593 15.509 1.00 96.56 328 LEU A C 1
ATOM 2531 O O . LEU A 1 328 ? 2.937 9.794 15.000 1.00 96.56 328 LEU A O 1
ATOM 2535 N N . TYR A 1 329 ? 0.834 10.522 15.396 1.00 97.50 329 TYR A N 1
ATOM 2536 C CA . TYR A 1 329 ? 0.096 9.525 14.639 1.00 97.50 329 TYR A CA 1
ATOM 2537 C C . TYR A 1 329 ? -1.028 10.179 13.839 1.00 97.50 329 TYR A C 1
ATOM 2539 O O . TYR A 1 329 ? -1.660 11.116 14.327 1.00 97.50 329 TYR A O 1
ATOM 2547 N N . TYR A 1 330 ? -1.316 9.631 12.660 1.00 97.88 330 TYR A N 1
ATOM 2548 C CA . TYR A 1 330 ? -2.461 9.975 11.822 1.00 97.88 330 TYR A CA 1
ATOM 2549 C C . TYR A 1 330 ? -3.334 8.754 11.539 1.00 97.88 330 TYR A C 1
ATOM 2551 O O . TYR A 1 330 ? -2.833 7.650 11.320 1.00 97.88 330 TYR A O 1
ATOM 2559 N N . VAL A 1 331 ? -4.645 8.972 11.495 1.00 97.75 331 VAL A N 1
ATOM 2560 C CA . VAL A 1 331 ? -5.671 7.983 11.157 1.00 97.75 331 VAL A CA 1
ATOM 2561 C C . VAL A 1 331 ? -6.514 8.535 10.019 1.00 97.75 331 VAL A C 1
ATOM 2563 O O . VAL A 1 331 ? -6.993 9.666 10.112 1.00 97.75 331 VAL A O 1
ATOM 2566 N N . ASP A 1 332 ? -6.724 7.734 8.976 1.00 96.75 332 ASP A N 1
ATOM 2567 C CA . ASP A 1 332 ? -7.705 8.051 7.942 1.00 96.75 332 ASP A CA 1
ATOM 2568 C C . ASP A 1 332 ? -9.104 7.577 8.364 1.00 96.75 332 ASP A C 1
ATOM 2570 O O . ASP A 1 332 ? -9.342 6.384 8.567 1.00 96.75 332 ASP A O 1
ATOM 2574 N N . LEU A 1 333 ? -10.027 8.527 8.511 1.00 97.19 333 LEU A N 1
ATOM 2575 C CA . LEU A 1 333 ? -11.438 8.296 8.814 1.00 97.19 333 LEU A CA 1
ATOM 2576 C C . LEU A 1 333 ? -12.348 8.712 7.654 1.00 97.19 333 LEU A C 1
ATOM 2578 O O . LEU A 1 333 ? -13.555 8.838 7.850 1.00 97.19 333 LEU A O 1
ATOM 2582 N N . ASP A 1 334 ? -11.822 8.906 6.445 1.00 93.50 334 ASP A N 1
ATOM 2583 C CA . ASP A 1 334 ? -12.598 9.382 5.299 1.00 93.50 334 ASP A CA 1
ATOM 2584 C C . ASP A 1 334 ? -13.763 8.444 4.916 1.00 93.50 334 ASP A C 1
ATOM 2586 O O . ASP A 1 334 ? -14.820 8.885 4.468 1.00 93.50 334 ASP A O 1
ATOM 2590 N N . ALA A 1 335 ? -13.658 7.143 5.207 1.00 93.62 335 ALA A N 1
ATOM 2591 C CA . ALA A 1 335 ? -14.780 6.207 5.061 1.00 93.62 335 ALA A CA 1
ATOM 2592 C C . ALA A 1 335 ? -15.998 6.543 5.956 1.00 93.62 335 ALA A C 1
ATOM 2594 O O . ALA A 1 335 ? -17.094 6.036 5.721 1.00 93.62 335 ALA A O 1
ATOM 2595 N N . TYR A 1 336 ? -15.818 7.402 6.964 1.00 95.69 336 TYR A N 1
ATOM 2596 C CA . TYR A 1 336 ? -16.816 7.787 7.963 1.00 95.69 336 TYR A CA 1
ATOM 2597 C C . TYR A 1 336 ? -17.253 9.255 7.837 1.00 95.69 336 TYR A C 1
ATOM 2599 O O . TYR A 1 336 ? -17.803 9.810 8.788 1.00 95.69 336 TYR A O 1
ATOM 2607 N N . GLN A 1 337 ? -17.026 9.907 6.689 1.00 94.56 337 GLN A N 1
ATOM 2608 C CA . GLN A 1 337 ? -17.420 11.303 6.453 1.00 94.56 337 GLN A CA 1
ATOM 2609 C C . GLN A 1 337 ? -18.880 11.580 6.839 1.00 94.56 337 GLN A C 1
ATOM 2611 O O . GLN A 1 337 ? -19.818 10.918 6.393 1.00 94.56 337 GLN A O 1
ATOM 2616 N N . GLY A 1 338 ? -19.082 12.598 7.678 1.00 94.31 338 GLY A N 1
ATOM 2617 C CA . GLY A 1 338 ? -20.396 12.980 8.187 1.00 94.31 338 GLY A CA 1
ATOM 2618 C C . GLY A 1 338 ? -20.945 12.101 9.317 1.00 94.31 338 GLY A C 1
ATOM 2619 O O . GLY A 1 338 ? -21.957 12.480 9.915 1.00 94.31 338 GLY A O 1
ATOM 2620 N N . GLU A 1 339 ? -20.297 10.986 9.653 1.00 94.44 339 GLU A N 1
ATOM 2621 C CA . GLU A 1 339 ? -20.639 10.185 10.825 1.00 94.44 339 GLU A CA 1
ATOM 2622 C C . GLU A 1 339 ? -20.091 10.811 12.114 1.00 94.44 339 GLU A C 1
ATOM 2624 O O . GLU A 1 339 ? -19.160 11.619 12.103 1.00 94.44 339 GLU A O 1
ATOM 2629 N N . CYS A 1 340 ? -20.697 10.450 13.247 1.00 95.06 340 CYS A N 1
ATOM 2630 C CA . CYS A 1 340 ? -20.238 10.869 14.569 1.00 95.06 340 CYS A CA 1
ATOM 2631 C C . CYS A 1 340 ? -19.469 9.728 15.238 1.00 95.06 340 CYS A C 1
ATOM 2633 O O . CYS A 1 340 ? -19.999 8.622 15.388 1.00 95.06 340 CYS A O 1
ATOM 2635 N N . LEU A 1 341 ? -18.245 10.016 15.668 1.00 96.25 341 LEU A N 1
ATOM 2636 C CA . LEU A 1 341 ? -17.328 9.084 16.314 1.00 96.25 341 LEU A CA 1
ATOM 2637 C C . LEU A 1 341 ? -16.903 9.618 17.690 1.00 96.25 341 LEU A C 1
ATOM 2639 O O . LEU A 1 341 ? -17.160 10.771 18.039 1.00 96.25 341 LEU A O 1
ATOM 2643 N N . TYR A 1 342 ? -16.256 8.774 18.485 1.00 96.00 342 TYR A N 1
ATOM 2644 C CA . TYR A 1 342 ? -15.584 9.157 19.727 1.00 96.00 342 TYR A CA 1
ATOM 2645 C C . TYR A 1 342 ? -14.331 8.308 19.936 1.00 96.00 342 TYR A C 1
ATOM 2647 O O . TYR A 1 342 ? -14.195 7.231 19.354 1.00 96.00 342 TYR A O 1
ATOM 2655 N N . VAL A 1 343 ? -13.428 8.815 20.772 1.00 97.25 343 VAL A N 1
ATOM 2656 C CA . VAL A 1 343 ? -12.155 8.187 21.126 1.00 97.25 343 VAL A CA 1
ATOM 2657 C C . VAL A 1 343 ? -12.243 7.607 22.535 1.00 97.25 343 VAL A C 1
ATOM 2659 O O . VAL A 1 343 ? -12.808 8.218 23.443 1.00 97.25 343 VAL A O 1
ATOM 2662 N N . GLU A 1 344 ? -11.647 6.442 22.733 1.00 97.12 344 GLU A N 1
ATOM 2663 C CA . GLU A 1 344 ? -11.394 5.846 24.039 1.00 97.12 344 GLU A CA 1
ATOM 2664 C C . GLU A 1 344 ? -9.901 5.575 24.196 1.00 97.12 344 GLU A C 1
ATOM 2666 O O . GLU A 1 344 ? -9.291 4.917 23.356 1.00 97.12 344 GLU A O 1
ATOM 2671 N N . LEU A 1 345 ? -9.317 6.065 25.288 1.00 96.88 345 LEU A N 1
ATOM 2672 C CA . LEU A 1 345 ? -8.012 5.617 25.762 1.00 96.88 345 LEU A CA 1
ATOM 2673 C C . LEU A 1 345 ? -8.265 4.492 26.760 1.00 96.88 345 LEU A C 1
ATOM 2675 O O . LEU A 1 345 ? -8.811 4.735 27.838 1.00 96.88 345 LEU A O 1
ATOM 2679 N N . VAL A 1 346 ? -7.924 3.269 26.378 1.00 95.44 346 VAL A N 1
ATOM 2680 C CA . VAL A 1 346 ? -8.130 2.075 27.195 1.00 95.44 346 VAL A CA 1
ATOM 2681 C C . VAL A 1 346 ? -6.827 1.747 27.892 1.00 95.44 346 VAL A C 1
ATOM 2683 O O . VAL A 1 346 ? -5.868 1.392 27.217 1.00 95.44 346 VAL A O 1
ATOM 2686 N N . ASP A 1 347 ? -6.803 1.839 29.220 1.00 93.94 347 ASP A N 1
ATOM 2687 C CA . ASP A 1 347 ? -5.740 1.260 30.033 1.00 93.94 347 ASP A CA 1
ATOM 2688 C C . ASP A 1 347 ? -6.304 0.129 30.887 1.00 93.94 347 ASP A C 1
ATOM 2690 O O . ASP A 1 347 ? -6.960 0.342 31.902 1.00 93.94 347 ASP A O 1
ATOM 2694 N N . ASN A 1 348 ? -6.051 -1.092 30.449 1.00 92.00 348 ASN A N 1
ATOM 2695 C CA . ASN A 1 348 ? -6.392 -2.307 31.163 1.00 92.00 348 ASN A CA 1
ATOM 2696 C C . ASN A 1 348 ? -5.140 -3.043 31.663 1.00 92.00 348 ASN A C 1
ATOM 2698 O O . ASN A 1 348 ? -5.185 -4.244 31.918 1.00 92.00 348 ASN A O 1
ATOM 2702 N N . ALA A 1 349 ? -3.997 -2.370 31.764 1.00 89.94 349 ALA A N 1
ATOM 2703 C CA . ALA A 1 349 ? -2.801 -2.954 32.347 1.00 89.94 349 ALA A CA 1
ATOM 2704 C C . ALA A 1 349 ? -2.719 -2.652 33.854 1.00 89.94 349 ALA A C 1
ATOM 2706 O O . ALA A 1 349 ? -3.422 -1.801 34.394 1.00 89.94 349 ALA A O 1
ATOM 2707 N N . ARG A 1 350 ? -1.874 -3.407 34.566 1.00 88.56 350 ARG A N 1
ATOM 2708 C CA . ARG A 1 350 ? -1.578 -3.174 35.986 1.00 88.56 350 ARG A CA 1
ATOM 2709 C C . ARG A 1 350 ? -0.069 -3.129 36.208 1.00 88.56 350 ARG A C 1
ATOM 2711 O O . ARG A 1 350 ? 0.549 -4.136 36.553 1.00 88.56 350 ARG A O 1
ATOM 2718 N N . GLY A 1 351 ? 0.514 -1.948 36.030 1.00 85.25 351 GLY A N 1
ATOM 2719 C CA . GLY A 1 351 ? 1.949 -1.689 36.135 1.00 85.25 351 GLY A CA 1
ATOM 2720 C C . GLY A 1 351 ? 2.748 -2.135 34.906 1.00 85.25 351 GLY A C 1
ATOM 2721 O O . GLY A 1 351 ? 2.213 -2.287 33.811 1.00 85.25 351 GLY A O 1
ATOM 2722 N N . ASP A 1 352 ? 4.058 -2.332 35.089 1.00 84.38 352 ASP A N 1
ATOM 2723 C CA . ASP A 1 352 ? 4.996 -2.777 34.041 1.00 84.38 352 ASP A CA 1
ATOM 2724 C C . ASP A 1 352 ? 5.025 -1.876 32.789 1.00 84.38 352 ASP A C 1
ATOM 2726 O O . ASP A 1 352 ? 5.127 -2.365 31.667 1.00 84.38 352 ASP A O 1
ATOM 2730 N N . TRP A 1 353 ? 4.928 -0.552 32.960 1.00 81.19 353 TRP A N 1
ATOM 2731 C CA . TRP A 1 353 ? 4.818 0.400 31.842 1.00 81.19 353 TRP A CA 1
ATOM 2732 C C . TRP A 1 353 ? 3.610 0.156 30.923 1.00 81.19 353 TRP A C 1
ATOM 2734 O O . TRP A 1 353 ? 3.575 0.653 29.800 1.00 81.19 353 TRP A O 1
ATOM 2744 N N . GLY A 1 354 ? 2.604 -0.592 31.373 1.00 79.25 354 GLY A N 1
ATOM 2745 C CA . GLY A 1 354 ? 1.282 -0.567 30.770 1.00 79.25 354 GLY A CA 1
ATOM 2746 C C . GLY A 1 354 ? 0.560 0.692 31.222 1.00 79.25 354 GLY A C 1
ATOM 2747 O O . GLY A 1 354 ? -0.263 0.626 32.118 1.00 79.25 354 GLY A O 1
ATOM 2748 N N . LEU A 1 355 ? 0.931 1.836 30.652 1.00 89.38 355 LEU A N 1
ATOM 2749 C CA . LEU A 1 355 ? 0.307 3.127 30.930 1.00 89.38 355 LEU A CA 1
ATOM 2750 C C . LEU A 1 355 ? -0.017 3.839 29.610 1.00 89.38 355 LEU A C 1
ATOM 2752 O O . LEU A 1 355 ? 0.317 3.356 28.529 1.00 89.38 355 LEU A O 1
ATOM 2756 N N . ILE A 1 356 ? -0.678 4.992 29.668 1.00 93.50 356 ILE A N 1
ATOM 2757 C CA . ILE A 1 356 ? -0.928 5.831 28.492 1.00 93.50 356 ILE A CA 1
ATOM 2758 C C . ILE A 1 356 ? -0.342 7.220 28.714 1.00 93.50 356 ILE A C 1
ATOM 2760 O O . ILE A 1 356 ? -0.714 7.926 29.653 1.00 93.50 356 ILE A O 1
ATOM 2764 N N . SER A 1 357 ? 0.546 7.624 27.800 1.00 94.94 357 SER A N 1
ATOM 2765 C CA . SER A 1 357 ? 0.928 9.023 27.599 1.00 94.94 357 SER A CA 1
ATOM 2766 C C . SER A 1 357 ? 0.251 9.559 26.338 1.00 94.94 357 SER A C 1
ATOM 2768 O O . SER A 1 357 ? 0.439 8.983 25.268 1.00 94.94 357 SER A O 1
ATOM 2770 N N . PHE A 1 358 ? -0.546 10.625 26.449 1.00 96.88 358 PHE A N 1
ATOM 2771 C CA . PHE A 1 358 ? -1.386 11.122 25.350 1.00 96.88 358 PHE A CA 1
ATOM 2772 C C . PHE A 1 358 ? -1.526 12.650 25.352 1.00 96.88 358 PHE A C 1
ATOM 2774 O O . PHE A 1 358 ? -1.677 13.259 26.413 1.00 96.88 358 PHE A O 1
ATOM 2781 N N . GLU A 1 359 ? -1.490 13.269 24.174 1.00 95.62 359 GLU A N 1
ATOM 2782 C CA . GLU A 1 359 ? -1.681 14.713 23.978 1.00 95.62 359 GLU A CA 1
ATOM 2783 C C . GLU A 1 359 ? -2.028 15.049 22.518 1.00 95.62 359 GLU A C 1
ATOM 2785 O O . GLU A 1 359 ? -1.940 14.189 21.642 1.00 95.62 359 GLU A O 1
ATOM 2790 N N . ASP A 1 360 ? -2.386 16.312 22.265 1.00 94.56 360 ASP A N 1
ATOM 2791 C CA . ASP A 1 360 ? -2.452 16.901 20.915 1.00 94.56 360 ASP A CA 1
ATOM 2792 C C . ASP A 1 360 ? -3.381 16.148 19.937 1.00 94.56 360 ASP A C 1
ATOM 2794 O O . ASP A 1 360 ? -3.037 15.894 18.783 1.00 94.56 360 ASP A O 1
ATOM 2798 N N . LEU A 1 361 ? -4.560 15.738 20.422 1.00 97.00 361 LEU A N 1
ATOM 2799 C CA . LEU A 1 361 ? -5.604 15.145 19.588 1.00 97.00 361 LEU A CA 1
ATOM 2800 C C . LEU A 1 361 ? -6.277 16.231 18.743 1.00 97.00 361 LEU A C 1
ATOM 2802 O O . LEU A 1 361 ? -6.948 17.111 19.280 1.00 97.00 361 LEU A O 1
ATOM 2806 N N . ASP A 1 362 ? -6.168 16.107 17.426 1.00 96.50 362 ASP A N 1
ATOM 2807 C CA . ASP A 1 362 ? -6.920 16.891 16.455 1.00 96.50 362 ASP A CA 1
ATOM 2808 C C . ASP A 1 362 ? -7.832 15.968 15.642 1.00 96.50 362 ASP A C 1
ATOM 2810 O O . ASP A 1 362 ? -7.434 14.914 15.153 1.00 96.50 362 ASP A O 1
ATOM 2814 N N . THR A 1 363 ? -9.087 16.370 15.515 1.00 96.75 363 THR A N 1
ATOM 2815 C CA . THR A 1 363 ? -10.167 15.592 14.886 1.00 96.75 363 THR A CA 1
ATOM 2816 C C . THR A 1 363 ? -10.647 16.223 13.583 1.00 96.75 363 THR A C 1
ATOM 2818 O O . THR A 1 363 ? -11.560 15.693 12.949 1.00 96.75 363 THR A O 1
ATOM 2821 N N . PHE A 1 364 ? -10.057 17.355 13.182 1.00 96.25 364 PHE A N 1
ATOM 2822 C CA . PHE A 1 364 ? -10.472 18.080 11.995 1.00 96.25 364 PHE A CA 1
ATOM 2823 C C . PHE A 1 364 ? -9.303 18.796 11.317 1.00 96.25 364 PHE A C 1
ATOM 2825 O O . PHE A 1 364 ? -8.850 19.851 11.750 1.00 96.25 364 PHE A O 1
ATOM 2832 N N . TRP A 1 365 ? -8.903 18.266 10.165 1.00 96.12 365 TRP A N 1
ATOM 2833 C CA . TRP A 1 365 ? -7.930 18.894 9.281 1.00 96.12 365 TRP A CA 1
ATOM 2834 C C . TRP A 1 365 ? -8.639 19.514 8.070 1.00 96.12 365 TRP A C 1
ATOM 2836 O O . TRP A 1 365 ? -9.347 18.828 7.333 1.00 96.12 365 TRP A O 1
ATOM 2846 N N . GLU A 1 366 ? -8.445 20.818 7.841 1.00 94.62 366 GLU A N 1
ATOM 2847 C CA . GLU A 1 366 ? -8.974 21.505 6.645 1.00 94.62 366 GLU A CA 1
ATOM 2848 C C . GLU A 1 366 ? -8.222 21.106 5.368 1.00 94.62 366 GLU A C 1
ATOM 2850 O O . GLU A 1 366 ? -8.796 21.079 4.280 1.00 94.62 366 GLU A O 1
ATOM 2855 N N . SER A 1 367 ? -6.937 20.784 5.506 1.00 93.44 367 SER A N 1
ATOM 2856 C CA . SER A 1 367 ? -6.043 20.359 4.431 1.00 93.44 367 SER A CA 1
ATOM 2857 C C . SER A 1 367 ? -5.097 19.278 4.933 1.00 93.44 367 SER A C 1
ATOM 2859 O O . SER A 1 367 ? -4.814 19.211 6.130 1.00 93.44 367 SER A O 1
ATOM 2861 N N . TYR A 1 368 ? -4.568 18.458 4.024 1.00 93.38 368 TYR A N 1
ATOM 2862 C CA . TYR A 1 368 ? -3.616 17.421 4.401 1.00 93.38 368 TYR A CA 1
ATOM 2863 C C . TYR A 1 368 ? -2.330 18.021 5.006 1.00 93.38 368 TYR A C 1
ATOM 2865 O O . TYR A 1 368 ? -1.793 18.989 4.457 1.00 93.38 368 TYR A O 1
ATOM 2873 N N . PRO A 1 369 ? -1.829 17.476 6.130 1.00 93.56 369 PRO A N 1
ATOM 2874 C CA . PRO A 1 369 ? -0.578 17.912 6.733 1.00 93.56 369 PRO A CA 1
ATOM 2875 C C . PRO A 1 369 ? 0.634 17.427 5.935 1.00 93.56 369 PRO A C 1
ATOM 2877 O O . PRO A 1 369 ? 0.562 16.483 5.147 1.00 93.56 369 PRO A O 1
ATOM 2880 N N . ALA A 1 370 ? 1.787 18.047 6.190 1.00 89.94 370 ALA A N 1
ATOM 2881 C CA . ALA A 1 370 ? 3.057 17.441 5.822 1.00 89.94 370 ALA A CA 1
ATOM 2882 C C . ALA A 1 370 ? 3.318 16.265 6.770 1.00 89.94 370 ALA A C 1
ATOM 2884 O O . ALA A 1 370 ? 3.483 16.472 7.971 1.00 89.94 370 ALA A O 1
ATOM 2885 N N . MET A 1 371 ? 3.344 15.056 6.223 1.00 92.12 371 MET A N 1
ATOM 2886 C CA . MET A 1 371 ? 3.630 13.835 6.965 1.00 92.12 371 MET A CA 1
ATOM 2887 C C . MET A 1 371 ? 4.559 12.937 6.159 1.00 92.12 371 MET A C 1
ATOM 2889 O O . MET A 1 371 ? 4.603 13.020 4.930 1.00 92.12 371 MET A O 1
ATOM 2893 N N . THR A 1 372 ? 5.276 12.083 6.869 1.00 90.25 372 THR A N 1
ATOM 2894 C CA . THR A 1 372 ? 6.229 11.114 6.350 1.00 90.25 372 THR A CA 1
ATOM 2895 C C . THR A 1 372 ? 5.722 9.698 6.629 1.00 90.25 372 THR A C 1
ATOM 2897 O O . THR A 1 372 ? 4.987 9.126 5.815 1.00 90.25 372 THR A O 1
ATOM 2900 N N . ASP A 1 373 ? 6.051 9.153 7.796 1.00 90.81 373 ASP A N 1
ATOM 2901 C CA . ASP A 1 373 ? 5.761 7.791 8.226 1.00 90.81 373 ASP A CA 1
ATOM 2902 C C . ASP A 1 373 ? 4.783 7.709 9.398 1.00 90.81 373 ASP A C 1
ATOM 2904 O O . ASP A 1 373 ? 4.553 6.611 9.897 1.00 90.81 373 ASP A O 1
ATOM 2908 N N . GLU A 1 374 ? 4.175 8.825 9.818 1.00 95.50 374 GLU A N 1
ATOM 2909 C CA . GLU A 1 374 ? 3.400 8.947 11.056 1.00 95.50 374 GLU A CA 1
ATOM 2910 C C . GLU A 1 374 ? 2.016 8.257 11.016 1.00 95.50 374 GLU A C 1
ATOM 2912 O O . GLU A 1 374 ? 1.114 8.603 11.770 1.00 95.50 374 GLU A O 1
ATOM 2917 N N . VAL A 1 375 ? 1.802 7.257 10.163 1.00 94.94 375 VAL A N 1
ATOM 2918 C CA . VAL A 1 375 ? 0.532 6.518 10.043 1.00 94.94 375 VAL A CA 1
ATOM 2919 C C . VAL A 1 375 ? 0.307 5.622 11.267 1.00 94.94 375 VAL A C 1
ATOM 2921 O O . VAL A 1 375 ? 1.217 4.912 11.686 1.00 94.94 375 VAL A O 1
ATOM 2924 N N . ALA A 1 376 ? -0.886 5.642 11.860 1.00 95.44 376 ALA A N 1
ATOM 2925 C CA . ALA A 1 376 ? -1.255 4.723 12.935 1.00 95.44 376 ALA A CA 1
ATOM 2926 C C . ALA A 1 376 ? -1.566 3.321 12.397 1.00 95.44 376 ALA A C 1
ATOM 2928 O O . ALA A 1 376 ? -2.269 3.161 11.395 1.00 95.44 376 ALA A O 1
ATOM 2929 N N . ARG A 1 377 ? -1.103 2.286 13.100 1.00 93.62 377 ARG A N 1
ATOM 2930 C CA . ARG A 1 377 ? -1.423 0.897 12.770 1.00 93.62 377 ARG A CA 1
ATOM 2931 C C . ARG A 1 377 ? -2.825 0.527 13.256 1.00 93.62 377 ARG A C 1
ATOM 2933 O O . ARG A 1 377 ? -3.098 0.552 14.451 1.00 93.62 377 ARG A O 1
ATOM 2940 N N . ASN A 1 378 ? -3.684 0.076 12.342 1.00 93.94 378 ASN A N 1
ATOM 2941 C CA . ASN A 1 378 ? -4.995 -0.455 12.709 1.00 93.94 378 ASN A CA 1
ATOM 2942 C C . ASN A 1 378 ? -4.902 -1.923 13.156 1.00 93.94 378 ASN A C 1
ATOM 2944 O O . ASN A 1 378 ? -4.785 -2.823 12.328 1.00 93.94 378 ASN A O 1
ATOM 2948 N N . LEU A 1 379 ? -5.006 -2.176 14.458 1.00 92.38 379 LEU A N 1
ATOM 2949 C CA . LEU A 1 379 ? -5.014 -3.515 15.055 1.00 92.38 379 LEU A CA 1
ATOM 2950 C C . LEU A 1 379 ? -6.255 -4.347 14.699 1.00 92.38 379 LEU A C 1
ATOM 2952 O O . LEU A 1 379 ? -6.252 -5.555 14.920 1.00 92.38 379 LEU A O 1
ATOM 2956 N N . LEU A 1 380 ? -7.308 -3.730 14.151 1.00 90.31 380 LEU A N 1
ATOM 2957 C CA . LEU A 1 380 ? -8.481 -4.461 13.658 1.00 90.31 380 LEU A CA 1
ATOM 2958 C C . LEU A 1 380 ? -8.230 -5.140 12.307 1.00 90.31 380 LEU A C 1
ATOM 2960 O O . LEU A 1 380 ? -9.013 -5.998 11.905 1.00 90.31 380 LEU A O 1
ATOM 2964 N N . VAL A 1 381 ? -7.159 -4.756 11.606 1.00 89.44 381 VAL A N 1
ATOM 2965 C CA . VAL A 1 381 ? -6.758 -5.351 10.331 1.00 89.44 381 VAL A CA 1
ATOM 2966 C C . VAL A 1 381 ? -5.632 -6.353 10.604 1.00 89.44 381 VAL A C 1
ATOM 2968 O O . VAL A 1 381 ? -4.546 -5.944 11.022 1.00 89.44 381 VAL A O 1
ATOM 2971 N N . PRO A 1 382 ? -5.861 -7.663 10.392 1.00 86.69 382 PRO A N 1
ATOM 2972 C CA . PRO A 1 382 ? -4.815 -8.665 10.540 1.00 86.69 382 PRO A CA 1
ATOM 2973 C C . PRO A 1 382 ? -3.639 -8.384 9.604 1.00 86.69 382 PRO A C 1
ATOM 2975 O O . PRO A 1 382 ? -3.828 -7.966 8.463 1.00 86.69 382 PRO A O 1
ATOM 2978 N N . VAL A 1 383 ? -2.430 -8.660 10.086 1.00 89.00 383 VAL A N 1
ATOM 2979 C CA . VAL A 1 383 ? -1.201 -8.571 9.297 1.00 89.00 383 VAL A CA 1
ATOM 2980 C C . VAL A 1 383 ? -0.640 -9.978 9.134 1.00 89.00 383 VAL A C 1
ATOM 2982 O O . VAL A 1 383 ? -0.362 -10.641 10.132 1.00 89.00 383 VAL A O 1
ATOM 2985 N N . GLU A 1 384 ? -0.477 -10.416 7.888 1.00 91.31 384 GLU A N 1
ATOM 2986 C CA . GLU A 1 384 ? 0.240 -11.645 7.550 1.00 91.31 384 GLU A CA 1
ATOM 2987 C C . GLU A 1 384 ? 1.717 -11.309 7.313 1.00 91.31 384 GLU A C 1
ATOM 2989 O O . GLU A 1 384 ? 2.039 -10.484 6.459 1.00 91.31 384 GLU A O 1
ATOM 2994 N N . THR A 1 385 ? 2.616 -11.926 8.081 1.00 91.75 385 THR A N 1
ATOM 2995 C CA . THR A 1 385 ? 4.072 -11.702 7.980 1.00 91.75 385 THR A CA 1
ATOM 2996 C C . THR A 1 385 ? 4.831 -12.915 7.443 1.00 91.75 385 THR A C 1
ATOM 2998 O O . THR A 1 385 ? 6.050 -12.870 7.298 1.00 91.75 385 THR A O 1
ATOM 3001 N N . ALA A 1 386 ? 4.140 -14.025 7.190 1.00 94.06 386 ALA A N 1
ATOM 3002 C CA . ALA A 1 386 ? 4.697 -15.257 6.650 1.00 94.06 386 ALA A CA 1
ATOM 3003 C C . ALA A 1 386 ? 3.762 -15.854 5.575 1.00 94.06 386 ALA A C 1
ATOM 3005 O O . ALA A 1 386 ? 3.309 -16.995 5.724 1.00 94.06 386 ALA A O 1
ATOM 3006 N N . PRO A 1 387 ? 3.478 -15.107 4.487 1.00 95.75 387 PRO A N 1
ATOM 3007 C CA . PRO A 1 387 ? 2.586 -15.565 3.426 1.00 95.75 387 PRO A CA 1
ATOM 3008 C C . PRO A 1 387 ? 3.078 -16.876 2.801 1.00 95.75 387 PRO A C 1
ATOM 3010 O O . PRO A 1 387 ? 4.269 -17.058 2.531 1.00 95.75 387 PRO A O 1
ATOM 3013 N N . ALA A 1 388 ? 2.152 -17.800 2.550 1.00 96.56 388 ALA A N 1
ATOM 3014 C CA . ALA A 1 388 ? 2.457 -19.106 1.972 1.00 96.56 388 ALA A CA 1
ATOM 3015 C C . ALA A 1 388 ? 2.359 -19.103 0.438 1.00 96.56 388 ALA A C 1
ATOM 3017 O O . ALA A 1 388 ? 2.996 -19.935 -0.224 1.00 96.56 388 ALA A O 1
ATOM 3018 N N . TYR A 1 389 ? 1.553 -18.194 -0.122 1.00 98.06 389 TYR A N 1
ATOM 3019 C CA . TYR A 1 389 ? 1.175 -18.143 -1.539 1.00 98.06 389 TYR A CA 1
ATOM 3020 C C . TYR A 1 389 ? 0.580 -19.462 -2.021 1.00 98.06 389 TYR A C 1
ATOM 3022 O O . TYR A 1 389 ? 0.944 -20.007 -3.070 1.00 98.06 389 TYR A O 1
ATOM 3030 N N . ALA A 1 390 ? -0.259 -20.061 -1.177 1.00 98.25 390 ALA A N 1
ATOM 3031 C CA . ALA A 1 390 ? -0.697 -21.433 -1.363 1.00 98.25 390 ALA A CA 1
ATOM 3032 C C . ALA A 1 390 ? -1.518 -21.606 -2.650 1.00 98.25 390 ALA A C 1
ATOM 3034 O O . ALA A 1 390 ? -1.342 -22.610 -3.346 1.00 98.25 390 ALA A O 1
ATOM 3035 N N . ALA A 1 391 ? -2.380 -20.643 -2.987 1.00 98.38 391 ALA A N 1
ATOM 3036 C CA . ALA A 1 391 ? -3.241 -20.729 -4.163 1.00 98.38 391 ALA A CA 1
ATOM 3037 C C . ALA A 1 391 ? -2.441 -20.516 -5.457 1.00 98.38 391 ALA A C 1
ATOM 3039 O O . ALA A 1 391 ? -2.542 -21.332 -6.377 1.00 98.38 391 ALA A O 1
ATOM 3040 N N . MET A 1 392 ? -1.560 -19.514 -5.494 1.00 98.38 392 MET A N 1
ATOM 3041 C CA . MET A 1 392 ? -0.640 -19.276 -6.607 1.00 98.38 392 MET A CA 1
ATOM 3042 C C . MET A 1 392 ? 0.268 -20.487 -6.829 1.00 98.38 392 MET A C 1
ATOM 3044 O O . MET A 1 392 ? 0.387 -20.982 -7.947 1.00 98.38 392 MET A O 1
ATOM 3048 N N . ARG A 1 393 ? 0.884 -21.033 -5.773 1.00 98.44 393 ARG A N 1
ATOM 3049 C CA . ARG A 1 393 ? 1.748 -22.220 -5.889 1.00 98.44 393 ARG A CA 1
ATOM 3050 C C . ARG A 1 393 ? 0.980 -23.449 -6.359 1.00 98.44 393 ARG A C 1
ATOM 3052 O O . ARG A 1 393 ? 1.520 -24.226 -7.147 1.00 98.44 393 ARG A O 1
ATOM 3059 N N . ALA A 1 394 ? -0.250 -23.649 -5.888 1.00 98.44 394 ALA A N 1
ATOM 3060 C CA . ALA A 1 394 ? -1.095 -24.751 -6.339 1.00 98.44 394 ALA A CA 1
ATOM 3061 C C . ALA A 1 394 ? -1.454 -24.633 -7.829 1.00 98.44 394 ALA A C 1
ATOM 3063 O O . ALA A 1 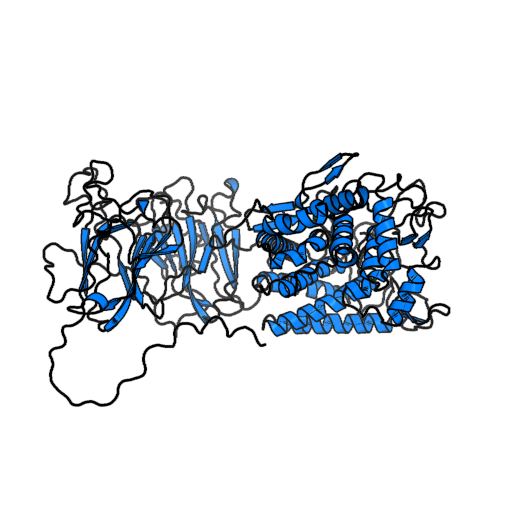394 ? -1.602 -25.657 -8.494 1.00 98.44 394 ALA A O 1
ATOM 3064 N N . TYR A 1 395 ? -1.547 -23.407 -8.349 1.00 98.06 395 TYR A N 1
ATOM 3065 C CA . TYR A 1 395 ? -1.809 -23.135 -9.758 1.00 98.06 395 TYR A CA 1
ATOM 3066 C C . TYR A 1 395 ? -0.551 -23.264 -10.635 1.00 98.06 395 TYR A C 1
ATOM 3068 O O . TYR A 1 395 ? -0.561 -23.971 -11.642 1.00 98.06 395 TYR A O 1
ATOM 3076 N N . VAL A 1 396 ? 0.555 -22.626 -10.242 1.00 97.81 396 VAL A N 1
ATOM 3077 C CA . VAL A 1 396 ? 1.760 -22.482 -11.077 1.00 97.81 396 VAL A CA 1
ATOM 3078 C C . VAL A 1 396 ? 2.629 -23.741 -11.092 1.00 97.81 396 VAL A C 1
ATOM 3080 O O . VAL A 1 396 ? 3.154 -24.108 -12.141 1.00 97.81 396 VAL A O 1
ATOM 3083 N N . ASN A 1 397 ? 2.765 -24.462 -9.974 1.00 98.06 397 ASN A N 1
ATOM 3084 C CA . ASN A 1 397 ? 3.643 -25.641 -9.924 1.00 98.06 397 ASN A CA 1
ATOM 3085 C C . ASN A 1 397 ? 3.252 -26.748 -10.926 1.00 98.06 397 ASN A C 1
ATOM 3087 O O . ASN A 1 397 ? 4.146 -27.298 -11.578 1.00 98.06 397 ASN A O 1
ATOM 3091 N N . PRO A 1 398 ? 1.959 -27.089 -11.104 1.00 97.88 398 PRO A N 1
ATOM 3092 C CA . PRO A 1 398 ? 1.547 -27.993 -12.172 1.00 97.88 398 PRO A CA 1
ATOM 3093 C C . PRO A 1 398 ? 1.916 -27.489 -13.569 1.00 97.88 398 PRO A C 1
ATOM 3095 O O . PRO A 1 398 ? 2.352 -28.300 -14.381 1.00 97.88 398 PRO A O 1
ATOM 3098 N N . LEU A 1 399 ? 1.795 -26.183 -13.843 1.00 96.50 399 LEU A N 1
ATOM 3099 C CA . LEU A 1 399 ? 2.155 -25.594 -15.140 1.00 96.50 399 LEU A CA 1
ATOM 3100 C C . LEU A 1 399 ? 3.653 -25.726 -15.416 1.00 96.50 399 LEU A C 1
ATOM 3102 O O . LEU A 1 399 ? 4.030 -26.221 -16.477 1.00 96.50 399 LEU A O 1
ATOM 3106 N N . ILE A 1 400 ? 4.499 -25.405 -14.432 1.00 97.56 400 ILE A N 1
ATOM 3107 C CA . ILE A 1 400 ? 5.954 -25.611 -14.514 1.00 97.56 400 ILE A CA 1
ATOM 3108 C C . ILE A 1 400 ? 6.266 -27.064 -14.898 1.00 97.56 400 ILE A C 1
ATOM 3110 O O . ILE A 1 400 ? 7.092 -27.321 -15.771 1.00 97.56 400 ILE A O 1
ATOM 3114 N N . ALA A 1 401 ? 5.579 -28.037 -14.293 1.00 97.06 401 ALA A N 1
ATOM 3115 C CA . ALA A 1 401 ? 5.807 -29.454 -14.576 1.00 97.06 401 ALA A CA 1
ATOM 3116 C C . ALA A 1 401 ? 5.430 -29.879 -16.011 1.00 97.06 401 ALA A C 1
ATOM 3118 O O . ALA A 1 401 ? 5.875 -30.940 -16.453 1.00 97.06 401 ALA A O 1
ATOM 3119 N N . THR A 1 402 ? 4.631 -29.085 -16.736 1.00 96.75 402 THR A N 1
ATOM 3120 C CA . THR A 1 402 ? 4.272 -29.357 -18.140 1.00 96.75 402 THR A CA 1
ATOM 3121 C C . THR A 1 402 ? 5.318 -28.889 -19.151 1.00 96.75 402 THR A C 1
ATOM 3123 O O . THR A 1 402 ? 5.316 -29.389 -20.276 1.00 96.75 402 THR A O 1
ATOM 3126 N N . ILE A 1 403 ? 6.232 -27.991 -18.761 1.00 97.50 403 ILE A N 1
ATOM 3127 C CA . ILE A 1 403 ? 7.304 -27.500 -19.636 1.00 97.50 403 ILE A CA 1
ATOM 3128 C C . ILE A 1 403 ? 8.238 -28.671 -19.953 1.00 97.50 403 ILE A C 1
ATOM 3130 O O . ILE A 1 403 ? 8.811 -29.285 -19.048 1.00 97.50 403 ILE A O 1
ATOM 3134 N N . ALA A 1 404 ? 8.338 -29.033 -21.234 1.00 96.69 404 ALA A N 1
ATOM 3135 C CA . ALA A 1 404 ? 9.028 -30.246 -21.667 1.00 96.69 404 ALA A CA 1
ATOM 3136 C C . ALA A 1 404 ? 10.552 -30.101 -21.586 1.00 96.69 404 ALA A C 1
ATOM 3138 O O . ALA A 1 404 ? 11.218 -30.987 -21.032 1.00 96.69 404 ALA A O 1
ATOM 3139 N N . ASP A 1 405 ? 11.078 -28.991 -22.109 1.00 96.88 405 ASP A N 1
ATOM 3140 C CA . ASP A 1 405 ? 12.502 -28.689 -22.065 1.00 96.88 405 ASP A CA 1
ATOM 3141 C C . ASP A 1 405 ? 12.964 -28.479 -20.616 1.00 96.88 405 ASP A C 1
ATOM 3143 O O . ASP A 1 405 ? 12.284 -27.859 -19.796 1.00 96.88 405 ASP A O 1
ATOM 3147 N N . ALA A 1 406 ? 14.083 -29.107 -20.257 1.00 96.19 406 ALA A N 1
ATOM 3148 C CA . ALA A 1 406 ? 14.539 -29.123 -18.875 1.00 96.19 406 ALA A CA 1
ATOM 3149 C C . ALA A 1 406 ? 15.169 -27.795 -18.450 1.00 96.19 406 ALA A C 1
ATOM 3151 O O . ALA A 1 406 ? 15.014 -27.423 -17.283 1.00 96.19 406 ALA A O 1
ATOM 3152 N N . ASP A 1 407 ? 15.839 -27.113 -19.376 1.00 95.44 407 ASP A N 1
ATOM 3153 C CA . ASP A 1 407 ? 16.539 -25.865 -19.118 1.00 95.44 407 ASP A CA 1
ATOM 3154 C C . ASP A 1 407 ? 15.524 -24.718 -19.086 1.00 95.44 407 ASP A C 1
ATOM 3156 O O . ASP A 1 407 ? 15.510 -23.969 -18.110 1.00 95.44 407 ASP A O 1
ATOM 3160 N N . GLU A 1 408 ? 14.569 -24.670 -20.024 1.00 96.88 408 GLU A N 1
ATOM 3161 C CA . GLU A 1 408 ? 13.432 -23.736 -19.967 1.00 96.88 408 GLU A CA 1
ATOM 3162 C C . GLU A 1 408 ? 12.627 -23.902 -18.675 1.00 96.88 408 GLU A C 1
ATOM 3164 O O . GLU A 1 408 ? 12.347 -22.923 -17.979 1.00 96.88 408 GLU A O 1
ATOM 3169 N N . ARG A 1 409 ? 12.276 -25.146 -18.310 1.00 97.75 409 ARG A N 1
ATOM 3170 C CA . ARG A 1 409 ? 11.503 -25.426 -17.091 1.00 97.75 409 ARG A CA 1
ATOM 3171 C C . ARG A 1 409 ? 12.225 -24.924 -15.847 1.00 97.75 409 ARG A C 1
ATOM 3173 O O . ARG A 1 409 ? 11.590 -24.356 -14.958 1.00 97.75 409 ARG A O 1
ATOM 3180 N N . LEU A 1 410 ? 13.533 -25.168 -15.759 1.00 97.12 410 LEU A N 1
ATOM 3181 C CA . LEU A 1 410 ? 14.330 -24.769 -14.604 1.00 97.12 410 LEU A CA 1
ATOM 3182 C C . LEU A 1 410 ? 14.534 -23.252 -14.556 1.00 97.12 410 LEU A C 1
ATOM 3184 O O . LEU A 1 410 ? 14.434 -22.673 -13.474 1.00 97.12 410 LEU A O 1
ATOM 3188 N N . THR A 1 411 ? 14.769 -22.620 -15.707 1.00 98.12 411 THR A N 1
ATOM 3189 C CA . THR A 1 411 ? 14.875 -21.163 -15.838 1.00 98.12 411 THR A CA 1
ATOM 3190 C C . THR A 1 411 ? 13.570 -20.492 -15.437 1.00 98.12 411 THR A C 1
ATOM 3192 O O . THR A 1 411 ? 13.582 -19.629 -14.561 1.00 98.12 411 THR A O 1
ATOM 3195 N N . PHE A 1 412 ? 12.426 -20.932 -15.969 1.00 98.38 412 PHE A N 1
ATOM 3196 C CA . PHE A 1 412 ? 11.118 -20.394 -15.590 1.00 98.38 412 PHE A CA 1
ATOM 3197 C C . PHE A 1 412 ? 10.817 -20.593 -14.106 1.00 98.38 412 PHE A C 1
ATOM 3199 O O . PHE A 1 412 ? 10.466 -19.639 -13.420 1.00 98.38 412 PHE A O 1
ATOM 3206 N N . GLN A 1 413 ? 11.032 -21.796 -13.566 1.00 98.06 413 GLN A N 1
ATOM 3207 C CA . GLN A 1 413 ? 10.806 -22.053 -12.144 1.00 98.06 413 GLN A CA 1
ATOM 3208 C C . GLN A 1 413 ? 11.623 -21.114 -11.248 1.00 98.06 413 GLN A C 1
ATOM 3210 O O . GLN A 1 413 ? 11.094 -20.553 -10.289 1.00 98.06 413 GLN A O 1
ATOM 3215 N N . LYS A 1 414 ? 12.920 -20.964 -11.525 1.00 97.62 414 LYS A N 1
ATOM 3216 C CA . LYS A 1 414 ? 13.812 -20.166 -10.679 1.00 97.62 414 LYS A CA 1
ATOM 3217 C C . LYS A 1 414 ? 13.563 -18.678 -10.809 1.00 97.62 414 LYS A C 1
ATOM 3219 O O . LYS A 1 414 ? 13.561 -17.996 -9.796 1.00 97.62 414 LYS A O 1
ATOM 3224 N N . THR A 1 415 ? 13.350 -18.187 -12.024 1.00 97.94 415 THR A N 1
ATOM 3225 C CA . THR A 1 415 ? 13.049 -16.771 -12.261 1.00 97.94 415 THR A CA 1
ATOM 3226 C C . THR A 1 415 ? 11.697 -16.385 -11.667 1.00 97.94 415 THR A C 1
ATOM 3228 O O . THR A 1 415 ? 11.621 -15.371 -10.980 1.00 97.94 415 THR A O 1
ATOM 3231 N N . PHE A 1 416 ? 10.667 -17.229 -11.821 1.00 98.44 416 PHE A N 1
ATOM 3232 C CA . PHE A 1 416 ? 9.348 -16.993 -11.235 1.00 98.44 416 PHE A CA 1
ATOM 3233 C C . PHE A 1 416 ? 9.412 -16.916 -9.710 1.00 98.44 416 PHE A C 1
ATOM 3235 O O . PHE A 1 416 ? 8.781 -16.049 -9.126 1.00 98.44 416 PHE A O 1
ATOM 3242 N N . TYR A 1 417 ? 10.187 -17.769 -9.038 1.00 98.12 417 TYR A N 1
ATOM 3243 C CA . TYR A 1 417 ? 10.290 -17.752 -7.574 1.00 98.12 417 TYR A CA 1
ATOM 3244 C C . TYR A 1 417 ? 11.423 -16.869 -7.022 1.00 98.12 417 TYR A C 1
ATOM 3246 O O . TYR A 1 417 ? 11.552 -16.758 -5.804 1.00 98.12 417 TYR A O 1
ATOM 3254 N N . ALA A 1 418 ? 12.203 -16.198 -7.878 1.00 97.50 418 ALA A N 1
ATOM 3255 C CA . ALA A 1 418 ? 13.402 -15.464 -7.472 1.00 97.50 418 ALA A CA 1
ATOM 3256 C C . ALA A 1 418 ? 13.120 -14.379 -6.424 1.00 97.50 418 ALA A C 1
ATOM 3258 O O . ALA A 1 418 ? 13.849 -14.279 -5.441 1.00 97.50 418 ALA A O 1
ATOM 3259 N N . THR A 1 419 ? 12.057 -13.589 -6.609 1.00 97.88 419 THR A N 1
ATOM 3260 C CA . THR A 1 419 ? 11.709 -12.501 -5.686 1.00 97.88 419 THR A CA 1
ATOM 3261 C C . THR A 1 419 ? 11.229 -13.046 -4.337 1.00 97.88 419 THR A C 1
ATOM 3263 O O . THR A 1 419 ? 11.735 -12.628 -3.299 1.00 97.88 419 THR A O 1
ATOM 3266 N N . ILE A 1 420 ? 10.293 -14.007 -4.334 1.00 97.38 420 ILE A N 1
ATOM 3267 C CA . ILE A 1 420 ? 9.626 -14.460 -3.099 1.00 97.38 420 ILE A CA 1
ATOM 3268 C C . ILE A 1 420 ? 10.380 -15.548 -2.325 1.00 97.38 420 ILE A C 1
ATOM 3270 O O . ILE A 1 420 ? 10.330 -15.533 -1.097 1.00 97.38 420 ILE A O 1
ATOM 3274 N N . ASP A 1 421 ? 11.113 -16.439 -2.999 1.00 96.94 421 ASP A N 1
ATOM 3275 C CA . ASP A 1 421 ? 11.847 -17.553 -2.369 1.00 96.94 421 ASP A CA 1
ATOM 3276 C C . ASP A 1 421 ? 13.369 -17.344 -2.363 1.00 96.94 421 ASP A C 1
ATOM 3278 O O . ASP A 1 421 ? 14.088 -18.007 -1.608 1.00 96.94 421 ASP A O 1
ATOM 3282 N N . GLY A 1 422 ? 13.870 -16.413 -3.177 1.00 96.31 422 GLY A N 1
ATOM 3283 C CA . GLY A 1 422 ? 15.293 -16.252 -3.441 1.00 96.31 422 GLY A CA 1
ATOM 3284 C C . GLY A 1 422 ? 15.790 -17.185 -4.545 1.00 96.31 422 GLY A C 1
ATOM 3285 O O . GLY A 1 422 ? 15.029 -17.856 -5.245 1.00 96.31 422 GLY A O 1
ATOM 3286 N N . VAL A 1 423 ? 17.109 -17.237 -4.715 1.00 94.56 423 VAL A N 1
ATOM 3287 C CA . VAL A 1 423 ? 17.761 -17.968 -5.808 1.00 94.56 423 VAL A CA 1
ATOM 3288 C C . VAL A 1 423 ? 18.769 -18.957 -5.245 1.00 94.56 423 VAL A C 1
ATOM 3290 O O . VAL A 1 423 ? 19.633 -18.602 -4.451 1.00 94.56 423 VAL A O 1
ATOM 3293 N N . SER A 1 424 ? 18.721 -20.204 -5.714 1.00 94.56 424 SER A N 1
ATOM 3294 C CA . SER A 1 424 ? 19.786 -21.189 -5.498 1.00 94.56 424 SER A CA 1
ATOM 3295 C C . SER A 1 424 ? 20.242 -21.756 -6.838 1.00 94.56 424 SER A C 1
ATOM 3297 O O . SER A 1 424 ? 19.445 -22.299 -7.610 1.00 94.56 424 SER A O 1
ATOM 3299 N N . ASN A 1 425 ? 21.525 -21.604 -7.161 1.00 93.62 425 ASN A N 1
ATOM 3300 C CA . ASN A 1 425 ? 22.112 -22.043 -8.424 1.00 93.62 425 ASN A CA 1
ATOM 3301 C C . ASN A 1 425 ? 23.564 -22.526 -8.240 1.00 93.62 425 ASN A C 1
ATOM 3303 O O . ASN A 1 425 ? 24.017 -22.784 -7.128 1.00 93.62 425 ASN A O 1
ATOM 3307 N N . ARG A 1 426 ? 24.288 -22.720 -9.350 1.00 93.94 426 ARG A N 1
ATOM 3308 C CA . ARG A 1 426 ? 25.664 -23.241 -9.323 1.00 93.94 426 ARG A CA 1
ATOM 3309 C C . ARG A 1 426 ? 26.693 -22.269 -8.725 1.00 93.94 426 ARG A C 1
ATOM 3311 O O . ARG A 1 426 ? 27.794 -22.706 -8.405 1.00 93.94 426 ARG A O 1
ATOM 3318 N N . VAL A 1 427 ? 26.361 -20.981 -8.640 1.00 94.44 427 VAL A N 1
ATOM 3319 C CA . VAL A 1 427 ? 27.242 -19.911 -8.152 1.00 94.44 427 VAL A CA 1
ATOM 3320 C C . VAL A 1 427 ? 27.008 -19.655 -6.668 1.00 94.44 427 VAL A C 1
ATOM 3322 O O . VAL A 1 427 ? 27.968 -19.508 -5.914 1.00 94.44 427 VAL A O 1
ATOM 3325 N N . GLY A 1 428 ? 25.751 -19.667 -6.225 1.00 94.50 428 GLY A N 1
ATOM 3326 C CA . GLY A 1 428 ? 25.421 -19.354 -4.842 1.00 94.50 428 GLY A CA 1
ATOM 3327 C C . GLY A 1 428 ? 23.992 -19.689 -4.443 1.00 94.50 428 GLY A C 1
ATOM 3328 O O . GLY A 1 428 ? 23.218 -20.302 -5.181 1.00 94.50 428 GLY A O 1
ATOM 3329 N N . THR A 1 429 ? 23.664 -19.331 -3.206 1.00 96.12 429 THR A N 1
ATOM 3330 C CA . THR A 1 429 ? 22.308 -19.396 -2.662 1.00 96.12 429 THR A CA 1
ATOM 3331 C C . THR A 1 429 ? 22.040 -18.113 -1.896 1.00 96.12 429 THR A C 1
ATOM 3333 O O . THR A 1 429 ? 22.779 -17.787 -0.969 1.00 96.12 429 THR A O 1
ATOM 3336 N N . TRP A 1 430 ? 20.984 -17.418 -2.291 1.00 96.19 430 TRP A N 1
ATOM 3337 C CA . TRP A 1 430 ? 20.527 -16.157 -1.731 1.00 96.19 430 TRP A CA 1
ATOM 3338 C C . TRP A 1 430 ? 19.081 -16.319 -1.274 1.00 96.19 430 TRP A C 1
ATOM 3340 O O . TRP A 1 430 ? 18.284 -16.976 -1.945 1.00 96.19 430 TRP A O 1
ATOM 3350 N N . ALA A 1 431 ? 18.759 -15.759 -0.111 1.00 95.94 431 ALA A N 1
ATOM 3351 C CA . ALA A 1 431 ? 17.399 -15.759 0.415 1.00 95.94 431 ALA A CA 1
ATOM 3352 C C . ALA A 1 431 ? 16.519 -14.755 -0.340 1.00 95.94 431 ALA A C 1
ATOM 3354 O O . ALA A 1 431 ? 17.040 -13.886 -1.036 1.00 95.94 431 ALA A O 1
ATOM 3355 N N . SER A 1 432 ? 15.204 -14.865 -0.149 1.00 95.88 432 SER A N 1
ATOM 3356 C CA . SER A 1 432 ? 14.201 -13.902 -0.617 1.00 95.88 432 SER A CA 1
ATOM 3357 C C . SER A 1 432 ? 14.629 -12.441 -0.430 1.00 95.88 432 SER A C 1
ATOM 3359 O O . SER A 1 432 ? 15.256 -12.077 0.573 1.00 95.88 432 SER A O 1
ATOM 3361 N N . VAL A 1 433 ? 14.262 -11.593 -1.391 1.00 97.19 433 VAL A N 1
ATOM 3362 C CA . VAL A 1 433 ? 14.434 -10.136 -1.275 1.00 97.19 433 VAL A CA 1
ATOM 3363 C C . VAL A 1 433 ? 13.306 -9.459 -0.490 1.00 97.19 433 VAL A C 1
ATOM 3365 O O . VAL A 1 433 ? 13.367 -8.250 -0.281 1.00 97.19 433 VAL A O 1
ATOM 3368 N N . MET A 1 434 ? 12.298 -10.223 -0.059 1.00 96.50 434 MET A N 1
ATOM 3369 C CA . MET A 1 434 ? 11.109 -9.725 0.630 1.00 96.50 434 MET A CA 1
ATOM 3370 C C . MET A 1 434 ? 11.315 -9.629 2.141 1.00 96.50 434 MET A C 1
ATOM 3372 O O . MET A 1 434 ? 11.835 -10.552 2.772 1.00 96.50 434 MET A O 1
ATOM 3376 N N . GLU A 1 435 ? 10.793 -8.561 2.732 1.00 96.94 435 GLU A N 1
ATOM 3377 C CA . GLU A 1 435 ? 10.666 -8.387 4.175 1.00 96.94 435 GLU A CA 1
ATOM 3378 C C . GLU A 1 435 ? 9.243 -7.930 4.515 1.00 96.94 435 GLU A C 1
ATOM 3380 O O . GLU A 1 435 ? 8.781 -6.893 4.036 1.00 96.94 435 GLU A O 1
ATOM 3385 N N . TYR A 1 436 ? 8.540 -8.721 5.329 1.00 96.56 436 TYR A N 1
ATOM 3386 C CA . TYR A 1 436 ? 7.202 -8.388 5.821 1.00 96.56 436 TYR A CA 1
ATOM 3387 C C . TYR A 1 436 ? 7.303 -7.699 7.170 1.00 96.56 436 TYR A C 1
ATOM 3389 O O . TYR A 1 436 ? 7.786 -8.283 8.142 1.00 96.56 436 TYR A O 1
ATOM 3397 N N . GLU A 1 437 ? 6.816 -6.468 7.232 1.00 93.19 437 GLU A N 1
ATOM 3398 C CA . GLU A 1 437 ? 6.868 -5.658 8.436 1.00 93.19 437 GLU A CA 1
ATOM 3399 C C . GLU A 1 437 ? 5.651 -5.894 9.324 1.00 93.19 437 GLU A C 1
ATOM 3401 O O . GLU A 1 437 ? 4.547 -6.210 8.874 1.00 93.19 437 GLU A O 1
ATOM 3406 N N . SER A 1 438 ? 5.836 -5.678 10.626 1.00 88.88 438 SER A N 1
ATOM 3407 C CA . SER A 1 438 ? 4.750 -5.851 11.593 1.00 88.88 438 SER A CA 1
ATOM 3408 C C . SER A 1 438 ? 3.587 -4.879 11.371 1.00 88.88 438 SER A C 1
ATOM 3410 O O . SER A 1 438 ? 2.464 -5.181 11.761 1.00 88.88 438 SER A O 1
ATOM 3412 N N . ASP A 1 439 ? 3.818 -3.743 10.712 1.00 89.00 439 ASP A N 1
ATOM 3413 C CA . ASP A 1 439 ? 2.781 -2.776 10.352 1.00 89.00 439 ASP A CA 1
ATOM 3414 C C . ASP A 1 439 ? 2.006 -3.167 9.075 1.00 89.00 439 ASP A C 1
ATOM 3416 O O . ASP A 1 439 ? 1.124 -2.424 8.640 1.00 89.00 439 ASP A O 1
ATOM 3420 N N . GLY A 1 440 ? 2.322 -4.316 8.471 1.00 92.19 440 GLY A N 1
ATOM 3421 C CA . GLY A 1 440 ? 1.715 -4.820 7.241 1.00 92.19 440 GLY A CA 1
ATOM 3422 C C . GLY A 1 440 ? 2.273 -4.216 5.959 1.00 92.19 440 GLY A C 1
ATOM 3423 O O . GLY A 1 440 ? 1.719 -4.463 4.891 1.00 92.19 440 GLY A O 1
ATOM 3424 N N . SER A 1 441 ? 3.343 -3.422 6.037 1.00 96.12 441 SER A N 1
ATOM 3425 C CA . SER A 1 441 ? 4.090 -3.015 4.850 1.00 96.12 441 SER A CA 1
ATOM 3426 C C . SER A 1 441 ? 5.037 -4.127 4.373 1.00 96.12 441 SER A C 1
ATOM 3428 O O . SER A 1 441 ? 5.368 -5.058 5.109 1.00 96.12 441 SER A O 1
ATOM 3430 N N . THR A 1 442 ? 5.444 -4.065 3.107 1.00 98.31 442 THR A N 1
ATOM 3431 C CA . THR A 1 442 ? 6.372 -5.024 2.496 1.00 98.31 442 THR A CA 1
ATOM 3432 C C . THR A 1 442 ? 7.534 -4.263 1.881 1.00 98.31 442 THR A C 1
ATOM 3434 O O . THR A 1 442 ? 7.333 -3.384 1.047 1.00 98.31 442 THR A O 1
ATOM 3437 N N . PHE A 1 443 ? 8.749 -4.582 2.312 1.00 98.44 443 PHE A N 1
ATOM 3438 C CA . PHE A 1 443 ? 9.981 -4.006 1.786 1.00 98.44 443 PHE A CA 1
ATOM 3439 C C . PHE A 1 443 ? 10.650 -5.015 0.848 1.00 98.44 443 PHE A C 1
ATOM 3441 O O . PHE A 1 443 ? 10.724 -6.202 1.166 1.00 98.44 443 PHE A O 1
ATOM 3448 N N . ILE A 1 444 ? 11.101 -4.559 -0.323 1.00 98.44 444 ILE A N 1
ATOM 3449 C CA . ILE A 1 444 ? 11.682 -5.430 -1.354 1.00 98.44 444 ILE A CA 1
ATOM 3450 C C . ILE A 1 444 ? 13.030 -4.866 -1.784 1.00 98.44 444 ILE A C 1
ATOM 3452 O O . ILE A 1 444 ? 13.104 -3.788 -2.373 1.00 98.44 444 ILE A O 1
ATOM 3456 N N . ARG A 1 445 ? 14.104 -5.599 -1.493 1.00 97.38 445 ARG A N 1
ATOM 3457 C CA . ARG A 1 445 ? 15.461 -5.251 -1.940 1.00 97.38 445 ARG A CA 1
ATOM 3458 C C . ARG A 1 445 ? 15.667 -5.626 -3.407 1.00 97.38 445 ARG A C 1
ATOM 3460 O O . ARG A 1 445 ? 15.015 -6.533 -3.911 1.00 97.38 445 ARG A O 1
ATOM 3467 N N . THR A 1 446 ? 16.621 -5.007 -4.096 1.00 92.88 446 THR A N 1
ATOM 3468 C CA . THR A 1 446 ? 16.886 -5.319 -5.522 1.00 92.88 446 THR A CA 1
ATOM 3469 C C . THR A 1 446 ? 17.442 -6.737 -5.754 1.00 92.88 446 THR A C 1
ATOM 3471 O O . THR A 1 446 ? 17.202 -7.353 -6.797 1.00 92.88 446 THR A O 1
ATOM 3474 N N . GLY A 1 447 ? 18.183 -7.272 -4.779 1.00 91.62 447 GLY A N 1
ATOM 3475 C CA . GLY A 1 447 ? 18.931 -8.522 -4.901 1.00 91.62 447 GLY A CA 1
ATOM 3476 C C . GLY A 1 447 ? 20.237 -8.441 -4.123 1.00 91.62 447 GLY A C 1
ATOM 3477 O O . GLY A 1 447 ? 20.235 -8.406 -2.897 1.00 91.62 447 GLY A O 1
ATOM 3478 N N . ASP A 1 448 ? 21.354 -8.396 -4.840 1.00 88.50 448 ASP A N 1
ATOM 3479 C CA . ASP A 1 448 ? 22.704 -8.225 -4.287 1.00 88.50 448 ASP A CA 1
ATOM 3480 C C . ASP A 1 448 ? 22.990 -6.843 -3.649 1.00 88.50 448 ASP A C 1
ATOM 3482 O O . ASP A 1 448 ? 24.031 -6.685 -3.002 1.00 88.50 448 ASP A O 1
ATOM 3486 N N . ILE A 1 449 ? 22.079 -5.867 -3.767 1.00 91.50 449 ILE A N 1
ATOM 3487 C CA . ILE A 1 449 ? 22.155 -4.558 -3.099 1.00 91.50 449 ILE A CA 1
ATOM 3488 C C . ILE A 1 449 ? 21.088 -4.469 -2.000 1.00 91.50 449 ILE A C 1
ATOM 3490 O O . ILE A 1 449 ? 19.890 -4.622 -2.246 1.00 91.50 449 ILE A O 1
ATOM 3494 N N . GLU A 1 450 ? 21.531 -4.154 -0.782 1.00 93.12 450 GLU A N 1
ATOM 3495 C CA . GLU A 1 450 ? 20.716 -4.087 0.442 1.00 93.12 450 GLU A CA 1
ATOM 3496 C C . GLU A 1 450 ? 19.912 -2.774 0.564 1.00 93.12 450 GLU A C 1
ATOM 3498 O O . GLU A 1 450 ? 19.995 -2.055 1.564 1.00 93.12 450 GLU A O 1
ATOM 3503 N N . ALA A 1 451 ? 19.154 -2.435 -0.480 1.00 97.69 451 ALA A N 1
ATOM 3504 C CA . ALA A 1 451 ? 18.232 -1.303 -0.511 1.00 97.69 451 ALA A CA 1
ATOM 3505 C C . ALA A 1 451 ? 17.082 -1.548 -1.498 1.00 97.69 451 ALA A C 1
ATOM 3507 O O . ALA A 1 451 ? 17.164 -2.409 -2.378 1.00 97.69 451 ALA A O 1
ATOM 3508 N N . MET A 1 452 ? 16.002 -0.792 -1.320 1.00 98.62 452 MET A N 1
ATOM 3509 C CA . MET A 1 452 ? 14.800 -0.839 -2.146 1.00 98.62 452 MET A CA 1
ATOM 3510 C C . MET A 1 452 ? 14.781 0.359 -3.085 1.00 98.62 452 MET A C 1
ATOM 3512 O O . MET A 1 452 ? 14.741 1.499 -2.622 1.00 98.62 452 MET A O 1
ATOM 3516 N N . TRP A 1 453 ? 14.761 0.090 -4.388 1.00 98.75 453 TRP A N 1
ATOM 3517 C CA . TRP A 1 453 ? 14.438 1.084 -5.407 1.00 98.75 453 TRP A CA 1
ATOM 3518 C C . TRP A 1 453 ? 12.930 1.099 -5.640 1.00 98.75 453 TRP A C 1
ATOM 3520 O O . TRP A 1 453 ? 12.294 0.039 -5.686 1.00 98.75 453 TRP A O 1
ATOM 3530 N N . LEU A 1 454 ? 12.344 2.286 -5.817 1.00 98.75 454 LEU A N 1
ATOM 3531 C CA . LEU A 1 454 ? 10.915 2.416 -6.139 1.00 98.75 454 LEU A CA 1
ATOM 3532 C C . LEU A 1 454 ? 10.572 1.733 -7.476 1.00 98.75 454 LEU A C 1
ATOM 3534 O O . LEU A 1 454 ? 9.543 1.060 -7.583 1.00 98.75 454 LEU A O 1
ATOM 3538 N N . ARG A 1 455 ? 11.478 1.836 -8.455 1.00 98.62 455 ARG A N 1
ATOM 3539 C CA . ARG A 1 455 ? 11.423 1.126 -9.738 1.00 98.62 455 ARG A CA 1
ATOM 3540 C C . ARG A 1 455 ? 11.486 -0.388 -9.565 1.00 98.62 455 ARG A C 1
ATOM 3542 O O . ARG A 1 455 ? 10.509 -1.076 -9.861 1.00 98.62 455 ARG A O 1
ATOM 3549 N N . ASP A 1 456 ? 12.610 -0.898 -9.062 1.00 98.38 456 ASP A N 1
ATOM 3550 C CA . ASP A 1 456 ? 12.882 -2.335 -9.000 1.00 98.38 456 ASP A CA 1
ATOM 3551 C C . ASP A 1 456 ? 11.791 -3.068 -8.231 1.00 98.38 456 ASP A C 1
ATOM 3553 O O . ASP A 1 456 ? 11.235 -4.038 -8.736 1.00 98.38 456 ASP A O 1
ATOM 3557 N N . SER A 1 457 ? 11.410 -2.556 -7.059 1.00 98.62 457 SER A N 1
ATOM 3558 C CA . SER A 1 457 ? 10.385 -3.186 -6.223 1.00 98.62 457 SER A CA 1
ATOM 3559 C C . SER A 1 457 ? 9.025 -3.298 -6.912 1.00 98.62 457 SER A C 1
ATOM 3561 O O . SER A 1 457 ? 8.342 -4.309 -6.746 1.00 98.62 457 SER A O 1
ATOM 3563 N N . SER A 1 458 ? 8.656 -2.322 -7.748 1.00 98.50 458 SER A N 1
ATOM 3564 C CA . SER A 1 458 ? 7.422 -2.373 -8.540 1.00 98.50 458 SER A CA 1
ATOM 3565 C C . SER A 1 458 ? 7.492 -3.418 -9.651 1.00 98.50 458 SER A C 1
ATOM 3567 O O . SER A 1 458 ? 6.518 -4.118 -9.921 1.00 98.50 458 SER A O 1
ATOM 3569 N N . ALA A 1 459 ? 8.652 -3.558 -10.289 1.00 97.12 459 ALA A N 1
ATOM 3570 C CA . ALA A 1 459 ? 8.830 -4.485 -11.397 1.00 97.12 459 ALA A CA 1
ATOM 3571 C C . ALA A 1 459 ? 9.117 -5.931 -10.943 1.00 97.12 459 ALA A C 1
ATOM 3573 O O . ALA A 1 459 ? 8.728 -6.884 -11.618 1.00 97.12 459 ALA A O 1
ATOM 3574 N N . GLN A 1 460 ? 9.728 -6.124 -9.771 1.00 98.50 460 GLN A N 1
ATOM 3575 C CA . GLN A 1 460 ? 10.033 -7.431 -9.172 1.00 98.50 460 GLN A CA 1
ATOM 3576 C C . GLN A 1 460 ? 8.785 -8.264 -8.849 1.00 98.50 460 GLN A C 1
ATOM 3578 O O . GLN A 1 460 ? 8.899 -9.482 -8.682 1.00 98.50 460 GLN A O 1
ATOM 3583 N N . VAL A 1 461 ? 7.610 -7.630 -8.769 1.00 98.44 461 VAL A N 1
ATOM 3584 C CA . VAL A 1 461 ? 6.320 -8.290 -8.513 1.00 98.44 461 VAL A CA 1
ATOM 3585 C C . VAL A 1 461 ? 5.472 -8.508 -9.771 1.00 98.44 461 VAL A C 1
ATOM 3587 O O . VAL A 1 461 ? 4.402 -9.109 -9.681 1.00 98.44 461 VAL A O 1
ATOM 3590 N N . LEU A 1 462 ? 5.948 -8.087 -10.949 1.00 96.56 462 LEU A N 1
ATOM 3591 C CA . LEU A 1 462 ? 5.196 -8.120 -12.211 1.00 96.56 462 LEU A CA 1
ATOM 3592 C C . LEU A 1 462 ? 4.652 -9.518 -12.559 1.00 96.56 462 LEU A C 1
ATOM 3594 O O . LEU A 1 462 ? 3.493 -9.668 -12.945 1.00 96.56 462 LEU A O 1
ATOM 3598 N N . ALA A 1 463 ? 5.467 -10.562 -12.380 1.00 96.38 463 ALA A N 1
ATOM 3599 C CA . ALA A 1 463 ? 5.062 -11.943 -12.655 1.00 96.38 463 ALA A CA 1
ATOM 3600 C C . ALA A 1 463 ? 3.941 -12.445 -11.726 1.00 96.38 463 ALA A C 1
ATOM 3602 O O . ALA A 1 463 ? 3.300 -13.451 -12.029 1.00 96.38 463 ALA A O 1
ATOM 3603 N N . TYR A 1 464 ? 3.699 -11.759 -10.604 1.00 98.38 464 TYR A N 1
ATOM 3604 C CA . TYR A 1 464 ? 2.729 -12.169 -9.595 1.00 98.38 464 TYR A CA 1
ATOM 3605 C C . TYR A 1 464 ? 1.382 -11.461 -9.713 1.00 98.38 464 TYR A C 1
ATOM 3607 O O . TYR A 1 464 ? 0.403 -11.965 -9.169 1.00 98.38 464 TYR A O 1
ATOM 3615 N N . LEU A 1 465 ? 1.304 -10.323 -10.411 1.00 98.19 465 LEU A N 1
ATOM 3616 C CA . LEU A 1 465 ? 0.140 -9.431 -10.344 1.00 98.19 465 LEU A CA 1
ATOM 3617 C C . LEU A 1 465 ? -1.179 -10.139 -10.680 1.00 98.19 465 LEU A C 1
ATOM 3619 O O . LEU A 1 465 ? -2.139 -10.041 -9.918 1.00 98.19 465 LEU A O 1
ATOM 3623 N N . GLN A 1 466 ? -1.207 -10.942 -11.746 1.00 96.88 466 GLN A N 1
ATOM 3624 C CA . GLN A 1 466 ? -2.409 -11.683 -12.146 1.00 96.88 466 GLN A CA 1
ATOM 3625 C C . GLN A 1 466 ? -2.909 -12.678 -11.076 1.00 96.88 466 GLN A C 1
ATOM 3627 O O . GLN A 1 466 ? -4.090 -13.010 -11.031 1.00 96.88 466 GLN A O 1
ATOM 3632 N N . PHE A 1 467 ? -2.045 -13.130 -10.161 1.00 98.44 467 PHE A N 1
ATOM 3633 C CA . PHE A 1 467 ? -2.426 -14.062 -9.098 1.00 98.44 467 PHE A CA 1
ATOM 3634 C C . PHE A 1 467 ? -3.121 -13.392 -7.913 1.00 98.44 467 PHE A C 1
ATOM 3636 O O . PHE A 1 467 ? -3.718 -14.105 -7.108 1.00 98.44 467 PHE A O 1
ATOM 3643 N N . MET A 1 468 ? -3.134 -12.056 -7.824 1.00 98.00 468 MET A N 1
ATOM 3644 C CA . MET A 1 468 ? -3.952 -11.346 -6.829 1.00 98.00 468 MET A CA 1
ATOM 3645 C C . MET A 1 468 ? -5.444 -11.694 -6.955 1.00 98.00 468 MET A C 1
ATOM 3647 O O . MET A 1 468 ? -6.162 -11.663 -5.960 1.00 98.00 468 MET A O 1
ATOM 3651 N N . ALA A 1 469 ? -5.901 -12.089 -8.150 1.00 96.19 469 ALA A N 1
ATOM 3652 C CA . ALA A 1 469 ? -7.275 -12.527 -8.397 1.00 96.19 469 ALA A CA 1
ATOM 3653 C C . ALA A 1 469 ? -7.640 -13.854 -7.701 1.00 96.19 469 ALA A C 1
ATOM 3655 O O . ALA A 1 469 ? -8.821 -14.137 -7.488 1.00 96.19 469 ALA A O 1
ATOM 3656 N N . ILE A 1 470 ? -6.647 -14.685 -7.353 1.00 96.88 470 ILE A N 1
ATOM 3657 C CA . ILE A 1 470 ? -6.875 -16.027 -6.792 1.00 96.88 470 ILE A CA 1
ATOM 3658 C C . ILE A 1 470 ? -6.164 -16.286 -5.459 1.00 96.88 470 ILE A C 1
ATOM 3660 O O . ILE A 1 470 ? -6.502 -17.259 -4.784 1.00 96.88 470 ILE A O 1
ATOM 3664 N N . ASP A 1 471 ? -5.188 -15.458 -5.080 1.00 98.19 471 ASP A N 1
ATOM 3665 C CA . ASP A 1 471 ? -4.365 -15.644 -3.886 1.00 98.19 471 ASP A CA 1
ATOM 3666 C C . ASP A 1 471 ? -4.301 -14.364 -3.024 1.00 98.19 471 ASP A C 1
ATOM 3668 O O . ASP A 1 471 ? -3.566 -13.425 -3.353 1.00 98.19 471 ASP A O 1
ATOM 3672 N N . PRO A 1 472 ? -5.035 -14.324 -1.892 1.00 96.50 472 PRO A N 1
ATOM 3673 C CA . PRO A 1 472 ? -4.985 -13.220 -0.935 1.00 96.50 472 PRO A CA 1
ATOM 3674 C C . PRO A 1 472 ? -3.588 -12.900 -0.390 1.00 96.50 472 PRO A C 1
ATOM 3676 O O . PRO A 1 472 ? -3.341 -11.746 -0.045 1.00 96.50 472 PRO A O 1
ATOM 3679 N N . ASP A 1 473 ? -2.664 -13.867 -0.339 1.00 97.88 473 ASP A N 1
ATOM 3680 C CA . ASP A 1 473 ? -1.290 -13.613 0.114 1.00 97.88 473 ASP A CA 1
ATOM 3681 C C . ASP A 1 473 ? -0.538 -12.737 -0.897 1.00 97.88 473 ASP A C 1
ATOM 3683 O O . ASP A 1 473 ? 0.229 -11.849 -0.520 1.00 97.88 473 ASP A O 1
ATOM 3687 N N . VAL A 1 474 ? -0.775 -12.956 -2.197 1.00 98.44 474 VAL A N 1
ATOM 3688 C CA . VAL A 1 474 ? -0.190 -12.133 -3.266 1.00 98.44 474 VAL A CA 1
ATOM 3689 C C . VAL A 1 474 ? -0.792 -10.731 -3.229 1.00 98.44 474 VAL A C 1
ATOM 3691 O O . VAL A 1 474 ? -0.053 -9.750 -3.281 1.00 98.44 474 VAL A O 1
ATOM 3694 N N . GLN A 1 475 ? -2.115 -10.625 -3.068 1.00 97.81 475 GLN A N 1
ATOM 3695 C CA . GLN A 1 475 ? -2.786 -9.332 -2.918 1.00 97.81 475 GLN A CA 1
ATOM 3696 C C . GLN A 1 475 ? -2.258 -8.560 -1.699 1.00 97.81 475 GLN A C 1
ATOM 3698 O O . GLN A 1 475 ? -1.936 -7.377 -1.810 1.00 97.81 475 GLN A O 1
ATOM 3703 N N . GLY A 1 476 ? -2.125 -9.227 -0.548 1.00 97.44 476 GLY A N 1
ATOM 3704 C CA . GLY A 1 476 ? -1.583 -8.643 0.678 1.00 97.44 476 GLY A CA 1
ATOM 3705 C C . GLY A 1 476 ? -0.141 -8.161 0.517 1.00 97.44 476 GLY A C 1
ATOM 3706 O O . GLY A 1 476 ? 0.179 -7.055 0.948 1.00 97.44 476 GLY A O 1
ATOM 3707 N N . MET A 1 477 ? 0.701 -8.939 -0.169 1.00 98.31 477 MET A N 1
ATOM 3708 C CA . MET A 1 477 ? 2.085 -8.574 -0.483 1.00 98.31 477 MET A CA 1
ATOM 3709 C C . MET A 1 477 ? 2.171 -7.302 -1.342 1.00 98.31 477 MET A C 1
ATOM 3711 O O . MET A 1 477 ? 2.886 -6.369 -0.978 1.00 98.31 477 MET A O 1
ATOM 3715 N N . VAL A 1 478 ? 1.410 -7.211 -2.440 1.00 98.75 478 VAL A N 1
ATOM 3716 C CA . VAL A 1 478 ? 1.437 -6.025 -3.321 1.00 98.75 478 VAL A CA 1
ATOM 3717 C C . VAL A 1 478 ? 0.861 -4.798 -2.610 1.00 98.75 478 VAL A C 1
ATOM 3719 O O . VAL A 1 478 ? 1.410 -3.701 -2.705 1.00 98.75 478 VAL A O 1
ATOM 3722 N N . LYS A 1 479 ? -0.207 -4.978 -1.827 1.00 98.19 479 LYS A N 1
ATOM 3723 C CA . LYS A 1 479 ? -0.781 -3.915 -0.996 1.00 98.19 479 LYS A CA 1
ATOM 3724 C C . LYS A 1 479 ? 0.218 -3.388 0.038 1.00 98.19 479 LYS A C 1
ATOM 3726 O O . LYS A 1 479 ? 0.348 -2.175 0.210 1.00 98.19 479 LYS A O 1
ATOM 3731 N N . GLY A 1 480 ? 0.934 -4.288 0.712 1.00 97.94 480 GLY A N 1
ATOM 3732 C CA . GLY A 1 480 ? 1.985 -3.945 1.667 1.00 97.94 480 GLY A CA 1
ATOM 3733 C C . GLY A 1 480 ? 3.162 -3.223 1.008 1.00 97.94 480 GLY A C 1
ATOM 3734 O O . GLY A 1 480 ? 3.699 -2.271 1.584 1.00 97.94 480 GLY A O 1
ATOM 3735 N N . LEU A 1 481 ? 3.527 -3.622 -0.213 1.00 98.81 481 LEU A N 1
ATOM 3736 C CA . LEU A 1 481 ? 4.550 -2.959 -1.020 1.00 98.81 481 LEU A CA 1
ATOM 3737 C C . LEU A 1 481 ? 4.149 -1.519 -1.358 1.00 98.81 481 LEU A C 1
ATOM 3739 O O . LEU A 1 481 ? 4.913 -0.594 -1.088 1.00 98.81 481 LEU A O 1
ATOM 3743 N N . LEU A 1 482 ? 2.935 -1.311 -1.873 1.00 98.81 482 LEU A N 1
ATOM 3744 C CA . LEU A 1 482 ? 2.413 0.024 -2.184 1.00 98.81 482 LEU A CA 1
ATOM 3745 C C . LEU A 1 482 ? 2.386 0.919 -0.941 1.00 98.81 482 LEU A C 1
ATOM 3747 O O . LEU A 1 482 ? 2.839 2.063 -0.987 1.00 98.81 482 LEU A O 1
ATOM 3751 N N . LYS A 1 483 ? 1.953 0.377 0.206 1.00 97.69 483 LYS A N 1
ATOM 3752 C CA . LYS A 1 483 ? 2.009 1.088 1.491 1.00 97.69 483 LYS A CA 1
ATOM 3753 C C . LYS A 1 483 ? 3.430 1.574 1.806 1.00 97.69 483 LYS A C 1
ATOM 3755 O O . LYS A 1 483 ? 3.593 2.738 2.185 1.00 97.69 483 LYS A O 1
ATOM 3760 N N . LYS A 1 484 ? 4.448 0.718 1.632 1.00 98.31 484 LYS A N 1
ATOM 3761 C CA . LYS A 1 484 ? 5.857 1.089 1.840 1.00 98.31 484 LYS A CA 1
ATOM 3762 C C . LYS A 1 484 ? 6.311 2.139 0.826 1.00 98.31 484 LYS A C 1
ATOM 3764 O O . LYS A 1 484 ? 6.862 3.155 1.225 1.00 98.31 484 LYS A O 1
ATOM 3769 N N . GLN A 1 485 ? 6.039 1.960 -0.463 1.00 98.81 485 GLN A N 1
ATOM 3770 C CA . GLN A 1 485 ? 6.450 2.910 -1.504 1.00 98.81 485 GLN A CA 1
ATOM 3771 C C . GLN A 1 485 ? 5.854 4.309 -1.291 1.00 98.81 485 GLN A C 1
ATOM 3773 O O . GLN A 1 485 ? 6.572 5.303 -1.392 1.00 98.81 485 GLN A O 1
ATOM 3778 N N . PHE A 1 486 ? 4.575 4.408 -0.916 1.00 98.56 486 PHE A N 1
ATOM 3779 C CA . PHE A 1 486 ? 3.955 5.699 -0.605 1.00 98.56 486 PHE A CA 1
ATOM 3780 C C . PHE A 1 486 ? 4.587 6.364 0.625 1.00 98.56 486 PHE A C 1
ATOM 3782 O O . PHE A 1 486 ? 4.734 7.584 0.649 1.00 98.56 486 PHE A O 1
ATOM 3789 N N . GLU A 1 487 ? 4.995 5.588 1.635 1.00 98.00 487 GLU A N 1
ATOM 3790 C CA . GLU A 1 487 ? 5.783 6.099 2.767 1.00 98.00 487 GLU A CA 1
ATOM 3791 C C . GLU A 1 487 ? 7.112 6.699 2.304 1.00 98.00 487 GLU A C 1
ATOM 3793 O O . GLU A 1 487 ? 7.437 7.826 2.676 1.00 98.00 487 GLU A O 1
ATOM 3798 N N . LEU A 1 488 ? 7.849 5.989 1.452 1.00 98.62 488 LEU A N 1
ATOM 3799 C CA . LEU A 1 488 ? 9.146 6.437 0.947 1.00 98.62 488 LEU A CA 1
ATOM 3800 C C . LEU A 1 488 ? 9.029 7.718 0.101 1.00 98.62 488 LEU A C 1
ATOM 3802 O O . LEU A 1 488 ? 9.798 8.656 0.308 1.00 98.62 488 LEU A O 1
ATOM 3806 N N . ILE A 1 489 ? 8.002 7.823 -0.752 1.00 98.75 489 ILE A N 1
ATOM 3807 C CA . ILE A 1 489 ? 7.699 9.052 -1.511 1.00 98.75 489 ILE A CA 1
ATOM 3808 C C . ILE A 1 489 ? 7.403 10.230 -0.573 1.00 98.75 489 ILE A C 1
ATOM 3810 O O . ILE A 1 489 ? 7.862 11.348 -0.811 1.00 98.75 489 ILE A O 1
ATOM 3814 N N . ARG A 1 490 ? 6.647 10.005 0.511 1.00 98.06 490 ARG A N 1
ATOM 3815 C CA . ARG A 1 490 ? 6.366 11.053 1.507 1.00 98.06 490 ARG A CA 1
ATOM 3816 C C . ARG A 1 490 ? 7.623 11.506 2.252 1.00 98.06 490 ARG A C 1
ATOM 3818 O O . ARG A 1 490 ? 7.700 12.673 2.634 1.00 98.06 490 ARG A O 1
ATOM 3825 N N . ARG A 1 491 ? 8.599 10.613 2.453 1.00 97.44 491 ARG A N 1
ATOM 3826 C CA . ARG A 1 491 ? 9.886 10.930 3.092 1.00 97.44 491 ARG A CA 1
ATOM 3827 C C . ARG A 1 491 ? 10.785 11.780 2.196 1.00 97.44 491 ARG A C 1
ATOM 3829 O O . ARG A 1 491 ? 11.255 12.821 2.649 1.00 97.44 491 ARG A O 1
ATOM 3836 N N . ASP A 1 492 ? 11.033 11.353 0.959 1.00 98.19 492 ASP A N 1
ATOM 3837 C CA . ASP A 1 492 ? 11.823 12.128 -0.006 1.00 98.19 492 ASP A CA 1
ATOM 3838 C C . ASP A 1 492 ? 11.438 11.781 -1.455 1.00 98.19 492 ASP A C 1
ATOM 3840 O O . ASP A 1 492 ? 11.905 10.776 -1.990 1.00 98.19 492 ASP A O 1
ATOM 3844 N N . PRO A 1 493 ? 10.635 12.616 -2.138 1.00 98.31 493 PRO A N 1
ATOM 3845 C CA . PRO A 1 493 ? 10.206 12.334 -3.505 1.00 98.31 493 PRO A CA 1
ATOM 3846 C C . PRO A 1 493 ? 11.326 12.502 -4.551 1.00 98.31 493 PRO A C 1
ATOM 3848 O O . PRO A 1 493 ? 11.083 12.273 -5.729 1.00 98.31 493 PRO A O 1
ATOM 3851 N N . TYR A 1 494 ? 12.539 12.916 -4.165 1.00 98.69 494 TYR A N 1
ATOM 3852 C CA . TYR A 1 494 ? 13.687 12.992 -5.079 1.00 98.69 494 TYR A CA 1
ATOM 3853 C C . TYR A 1 494 ? 14.646 11.800 -4.970 1.00 98.69 494 TYR A C 1
ATOM 3855 O O . TYR A 1 494 ? 15.658 11.773 -5.674 1.00 98.69 494 TYR A O 1
ATOM 3863 N N . ALA A 1 495 ? 14.393 10.864 -4.055 1.00 98.56 495 ALA A N 1
ATOM 3864 C CA . ALA A 1 495 ? 15.232 9.689 -3.872 1.00 98.56 495 ALA A CA 1
ATOM 3865 C C . ALA A 1 495 ? 14.723 8.498 -4.692 1.00 98.56 495 ALA A C 1
ATOM 3867 O O . ALA A 1 495 ? 13.531 8.196 -4.691 1.00 98.56 495 ALA A O 1
ATOM 3868 N N . ASN A 1 496 ? 15.649 7.807 -5.357 1.00 98.50 496 ASN A N 1
ATOM 3869 C CA . ASN A 1 496 ? 15.393 6.558 -6.068 1.00 98.50 496 ASN A CA 1
ATOM 3870 C C . ASN A 1 496 ? 15.410 5.349 -5.117 1.00 98.50 496 ASN A C 1
ATOM 3872 O O . ASN A 1 496 ? 14.606 4.428 -5.288 1.00 98.50 496 ASN A O 1
ATOM 3876 N N . ALA A 1 497 ? 16.272 5.369 -4.088 1.00 98.62 497 ALA A N 1
ATOM 3877 C CA . ALA A 1 497 ? 16.545 4.206 -3.245 1.00 98.62 497 ALA A CA 1
ATOM 3878 C C . ALA A 1 497 ? 16.530 4.489 -1.739 1.00 98.62 497 ALA A C 1
ATOM 3880 O O . ALA A 1 497 ? 17.031 5.511 -1.259 1.00 98.62 497 ALA A O 1
ATOM 3881 N N . PHE A 1 498 ? 16.045 3.516 -0.966 1.00 98.75 498 PHE A N 1
ATOM 3882 C CA . PHE A 1 498 ? 15.859 3.640 0.478 1.00 98.75 498 PHE A CA 1
ATOM 3883 C C . PHE A 1 498 ? 16.333 2.404 1.241 1.00 98.75 498 PHE A C 1
ATOM 3885 O O . PHE A 1 498 ? 16.249 1.269 0.769 1.00 98.75 498 PHE A O 1
ATOM 3892 N N . HIS A 1 499 ? 16.796 2.635 2.466 1.00 98.06 499 HIS A N 1
ATOM 3893 C CA . HIS A 1 499 ? 16.960 1.602 3.479 1.00 98.06 499 HIS A CA 1
ATOM 3894 C C . HIS A 1 499 ? 15.596 1.175 4.049 1.00 98.06 499 HIS A C 1
ATOM 3896 O O . HIS A 1 499 ? 14.626 1.931 4.004 1.00 98.06 499 HIS A O 1
ATOM 3902 N N . GLN A 1 500 ? 15.543 -0.001 4.678 1.00 95.12 500 GLN A N 1
ATOM 3903 C CA . GLN A 1 500 ? 14.331 -0.563 5.299 1.00 95.12 500 GLN A CA 1
ATOM 3904 C C . GLN A 1 500 ? 13.660 0.375 6.316 1.00 95.12 500 GLN A C 1
ATOM 3906 O O . GLN A 1 500 ? 12.438 0.479 6.369 1.00 95.12 500 GLN A O 1
ATOM 3911 N N . ASN A 1 501 ? 14.459 1.122 7.084 1.00 93.25 501 ASN A N 1
ATOM 3912 C CA . ASN A 1 501 ? 13.976 2.116 8.050 1.00 93.25 501 ASN A CA 1
ATOM 3913 C C . ASN A 1 501 ? 13.450 3.420 7.408 1.00 93.25 501 ASN A C 1
ATOM 3915 O O . ASN A 1 501 ? 13.199 4.391 8.118 1.00 93.25 501 ASN A O 1
ATOM 3919 N N . GLY A 1 502 ? 13.370 3.478 6.077 1.00 95.06 502 GLY A N 1
ATOM 3920 C CA . GLY A 1 502 ? 12.902 4.626 5.309 1.00 95.06 502 GLY A CA 1
ATOM 3921 C C . GLY A 1 502 ? 13.930 5.740 5.105 1.00 95.06 502 GLY A C 1
ATOM 3922 O O . GLY A 1 502 ? 13.634 6.721 4.427 1.00 95.06 502 GLY A O 1
ATOM 3923 N N . SER A 1 503 ? 15.142 5.628 5.654 1.00 97.19 503 SER A N 1
ATOM 3924 C CA . SER A 1 503 ? 16.210 6.586 5.342 1.00 97.19 503 SER A CA 1
ATOM 3925 C C . SER A 1 503 ? 16.694 6.431 3.896 1.00 97.19 503 SER A C 1
ATOM 3927 O O . SER A 1 503 ? 16.738 5.325 3.358 1.00 97.19 503 SER A O 1
ATOM 3929 N N . VAL A 1 504 ? 17.054 7.547 3.262 1.00 98.19 504 VAL A N 1
ATOM 3930 C CA . VAL A 1 504 ? 17.533 7.572 1.873 1.00 98.19 504 VAL A CA 1
ATOM 3931 C C . VAL A 1 504 ? 18.856 6.805 1.758 1.00 98.19 504 VAL A C 1
ATOM 3933 O O . VAL A 1 504 ? 19.820 7.138 2.449 1.00 98.19 504 VAL A O 1
ATOM 3936 N N . PHE A 1 505 ? 18.892 5.797 0.882 1.00 98.31 505 PHE A N 1
ATOM 3937 C CA . PHE A 1 505 ? 20.105 5.064 0.503 1.00 98.31 505 PHE A CA 1
ATOM 3938 C C . PHE A 1 505 ? 20.846 5.814 -0.607 1.00 98.31 505 PHE A C 1
ATOM 3940 O O . PHE A 1 505 ? 22.039 6.092 -0.494 1.00 98.31 505 PHE A O 1
ATOM 3947 N N . GLU A 1 506 ? 20.113 6.194 -1.656 1.00 97.81 506 GLU A N 1
ATOM 3948 C CA . GLU A 1 506 ? 20.612 6.981 -2.778 1.00 97.81 506 GLU A CA 1
ATOM 3949 C C . GLU A 1 506 ? 19.563 8.024 -3.187 1.00 97.81 506 GLU A C 1
ATOM 3951 O O . GLU A 1 506 ? 18.358 7.792 -3.096 1.00 97.81 506 GLU A O 1
ATOM 3956 N N . ARG A 1 507 ? 20.037 9.217 -3.569 1.00 97.56 507 ARG A N 1
ATOM 3957 C CA . ARG A 1 507 ? 19.193 10.375 -3.892 1.00 97.56 507 ARG A CA 1
ATOM 3958 C C . ARG A 1 507 ? 19.389 10.853 -5.328 1.00 97.56 507 ARG A C 1
ATOM 3960 O O . ARG A 1 507 ? 19.671 12.036 -5.560 1.00 97.56 507 ARG A O 1
ATOM 3967 N N . LYS A 1 508 ? 19.308 9.934 -6.284 1.00 97.94 508 LYS A N 1
ATOM 3968 C CA . LYS A 1 508 ? 19.314 10.259 -7.712 1.00 97.94 508 LYS A CA 1
ATOM 3969 C C . LYS A 1 508 ? 17.884 10.504 -8.165 1.00 97.94 508 LYS A C 1
ATOM 3971 O O . LYS A 1 508 ? 17.031 9.638 -8.020 1.00 97.94 508 LY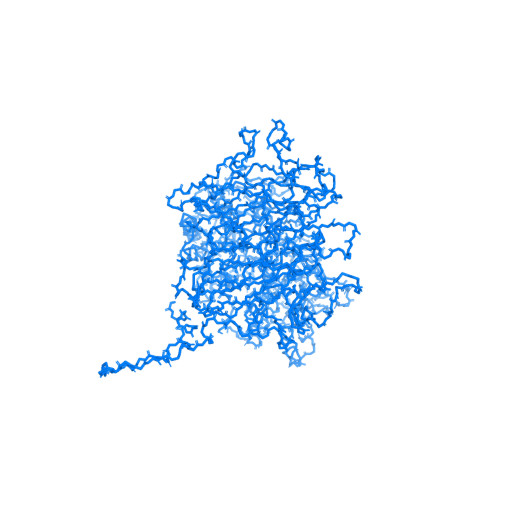S A O 1
ATOM 3976 N N . PHE A 1 509 ? 17.613 11.712 -8.655 1.00 98.50 509 PHE A N 1
ATOM 3977 C CA . PHE A 1 509 ? 16.273 12.025 -9.124 1.00 98.50 509 PHE A CA 1
ATOM 3978 C C . PHE A 1 509 ? 16.028 11.419 -10.502 1.00 98.50 509 PHE A C 1
ATOM 3980 O O . PHE A 1 509 ? 16.671 11.804 -11.487 1.00 98.50 509 PHE A O 1
ATOM 3987 N N . GLU A 1 510 ? 15.069 10.504 -10.516 1.00 98.75 510 GLU A N 1
ATOM 3988 C CA . GLU A 1 510 ? 14.584 9.749 -11.661 1.00 98.75 510 GLU A CA 1
ATOM 3989 C C . GLU A 1 510 ? 13.069 9.912 -11.702 1.00 98.75 510 GLU A C 1
ATOM 3991 O O . GLU A 1 510 ? 12.367 9.603 -10.734 1.00 98.75 510 GLU A O 1
ATOM 3996 N N . VAL A 1 511 ? 12.551 10.409 -12.820 1.00 98.81 511 VAL A N 1
ATOM 3997 C CA . VAL A 1 511 ? 11.109 10.592 -13.018 1.00 98.81 511 VAL A CA 1
ATOM 3998 C C . VAL A 1 511 ? 10.373 9.251 -12.902 1.00 98.81 511 VAL A C 1
ATOM 4000 O O . VAL A 1 511 ? 9.268 9.201 -12.354 1.00 98.81 511 VAL A O 1
ATOM 4003 N N . ASP A 1 512 ? 10.984 8.142 -13.333 1.00 98.75 512 ASP A N 1
ATOM 4004 C CA . ASP A 1 512 ? 10.369 6.817 -13.206 1.00 98.75 512 ASP A CA 1
ATOM 4005 C C . ASP A 1 512 ? 10.224 6.336 -11.756 1.00 98.75 512 ASP A C 1
ATOM 4007 O O . ASP A 1 512 ? 9.233 5.672 -11.446 1.00 98.75 512 ASP A O 1
ATOM 4011 N N . SER A 1 513 ? 11.117 6.740 -10.844 1.00 98.75 513 SER A N 1
ATOM 4012 C CA . SER A 1 513 ? 11.009 6.398 -9.418 1.00 98.75 513 SER A CA 1
ATOM 4013 C C . SER A 1 513 ? 9.717 6.948 -8.800 1.00 98.75 513 SER A C 1
ATOM 4015 O O . SER A 1 513 ? 9.099 6.292 -7.963 1.00 98.75 513 SER A O 1
ATOM 4017 N N . LEU A 1 514 ? 9.252 8.111 -9.269 1.00 98.50 514 LEU A N 1
ATOM 4018 C CA . LEU A 1 514 ? 7.955 8.680 -8.893 1.00 98.50 514 LEU A CA 1
ATOM 4019 C C . LEU A 1 514 ? 6.779 8.158 -9.716 1.00 98.50 514 LEU A C 1
ATOM 4021 O O . LEU A 1 514 ? 5.650 8.524 -9.416 1.00 98.50 514 LEU A O 1
ATOM 4025 N N . THR A 1 515 ? 7.010 7.337 -10.736 1.00 98.81 515 THR A N 1
ATOM 4026 C CA . THR A 1 515 ? 5.963 6.864 -11.649 1.00 98.81 515 THR A CA 1
ATOM 4027 C C . THR A 1 515 ? 5.589 5.407 -11.364 1.00 98.81 515 THR A C 1
ATOM 4029 O O . THR A 1 515 ? 4.406 5.086 -11.240 1.00 98.81 515 THR A O 1
ATOM 4032 N N . TYR A 1 516 ? 6.582 4.536 -11.161 1.00 98.88 516 TYR A N 1
ATOM 4033 C CA . TYR A 1 516 ? 6.399 3.099 -10.928 1.00 98.88 516 TYR A CA 1
ATOM 4034 C C . TYR A 1 516 ? 5.405 2.749 -9.803 1.00 98.88 516 TYR A C 1
ATOM 4036 O O . TYR A 1 516 ? 4.520 1.926 -10.049 1.00 98.88 516 TYR A O 1
ATOM 4044 N N . PRO A 1 517 ? 5.460 3.376 -8.608 1.00 98.88 517 PRO A N 1
ATOM 4045 C CA . PRO A 1 517 ? 4.502 3.080 -7.541 1.00 98.88 517 PRO A CA 1
ATOM 4046 C C . PRO A 1 517 ? 3.044 3.393 -7.902 1.00 98.88 517 PRO A C 1
ATOM 4048 O O . PRO A 1 517 ? 2.134 2.679 -7.485 1.00 98.88 517 PRO A O 1
ATOM 4051 N N . PHE A 1 518 ? 2.792 4.439 -8.697 1.00 98.81 518 PHE A N 1
ATOM 4052 C CA . PHE A 1 518 ? 1.430 4.785 -9.119 1.00 98.81 518 PHE A CA 1
ATOM 4053 C C . PHE A 1 518 ? 0.946 3.909 -10.272 1.00 98.81 518 PHE A C 1
ATOM 4055 O O . PHE A 1 518 ? -0.222 3.526 -10.278 1.00 98.81 518 PHE A O 1
ATOM 4062 N N . TRP A 1 519 ? 1.838 3.513 -11.184 1.00 98.75 519 TRP A N 1
ATOM 4063 C CA . TRP A 1 519 ? 1.537 2.464 -12.158 1.00 98.75 519 TRP A CA 1
ATOM 4064 C C . TRP A 1 519 ? 1.137 1.163 -11.450 1.00 98.75 519 TRP A C 1
ATOM 4066 O O . TRP A 1 519 ? 0.084 0.600 -11.743 1.00 98.75 519 TRP A O 1
ATOM 4076 N N . LEU A 1 520 ? 1.901 0.730 -10.442 1.00 98.88 520 LEU A N 1
ATOM 4077 C CA . LEU A 1 520 ? 1.577 -0.471 -9.672 1.00 98.88 520 LEU A CA 1
ATOM 4078 C C . LEU A 1 520 ? 0.236 -0.332 -8.930 1.00 98.88 520 LEU A C 1
ATOM 4080 O O . LEU A 1 520 ? -0.523 -1.296 -8.849 1.00 98.88 520 LEU A O 1
ATOM 4084 N N . ALA A 1 521 ? -0.089 0.861 -8.424 1.00 98.69 521 ALA A N 1
ATOM 4085 C CA . ALA A 1 521 ? -1.376 1.131 -7.786 1.00 98.69 521 ALA A CA 1
ATOM 4086 C C . ALA A 1 521 ? -2.557 1.002 -8.764 1.00 98.69 521 ALA A C 1
ATOM 4088 O O . ALA A 1 521 ? -3.605 0.471 -8.389 1.00 98.69 521 ALA A O 1
ATOM 4089 N N . LEU A 1 522 ? -2.382 1.439 -10.018 1.00 98.50 522 LEU A N 1
ATOM 4090 C CA . LEU A 1 522 ? -3.365 1.237 -11.087 1.00 98.50 522 LEU A CA 1
ATOM 4091 C C . LEU A 1 522 ? -3.557 -0.256 -11.372 1.00 98.50 522 LEU A C 1
ATOM 4093 O O . LEU A 1 522 ? -4.689 -0.731 -11.330 1.00 98.50 522 LEU A O 1
ATOM 4097 N N . GLN A 1 523 ? -2.462 -1.007 -11.551 1.00 97.94 523 GLN A N 1
ATOM 4098 C CA . GLN A 1 523 ? -2.510 -2.458 -11.780 1.00 97.94 523 GLN A CA 1
ATOM 4099 C C . GLN A 1 523 ? -3.189 -3.203 -10.621 1.00 97.94 523 GLN A C 1
ATOM 4101 O O . GLN A 1 523 ? -4.013 -4.093 -10.829 1.00 97.94 523 GLN A O 1
ATOM 4106 N N . TYR A 1 524 ? -2.885 -2.813 -9.379 1.00 98.44 524 TYR A N 1
ATOM 4107 C CA . TYR A 1 524 ? -3.527 -3.362 -8.188 1.00 98.44 524 TYR A CA 1
ATOM 4108 C C . TYR A 1 524 ? -5.044 -3.177 -8.229 1.00 98.44 524 TYR A C 1
ATOM 4110 O O . TYR A 1 524 ? -5.793 -4.132 -8.009 1.00 98.44 524 TYR A O 1
ATOM 4118 N N . TYR A 1 525 ? -5.509 -1.963 -8.523 1.00 97.38 525 TYR A N 1
ATOM 4119 C CA . TYR A 1 525 ? -6.937 -1.675 -8.553 1.00 97.38 525 TYR A CA 1
ATOM 4120 C C . TYR A 1 525 ? -7.654 -2.335 -9.726 1.00 97.38 525 TYR A C 1
ATOM 4122 O O . TYR A 1 525 ? -8.747 -2.863 -9.537 1.00 97.38 525 TYR A O 1
ATOM 4130 N N . GLU A 1 526 ? -7.044 -2.337 -10.909 1.00 96.12 526 GLU A N 1
ATOM 4131 C CA . GLU A 1 526 ? -7.612 -2.948 -12.109 1.00 96.12 526 GLU A CA 1
ATOM 4132 C C . GLU A 1 526 ? -7.883 -4.444 -11.904 1.00 96.12 526 GLU A C 1
ATOM 4134 O O . GLU A 1 526 ? -8.985 -4.915 -12.181 1.00 96.12 526 GLU A O 1
ATOM 4139 N N . ILE A 1 527 ? -6.923 -5.166 -11.319 1.00 96.88 527 ILE A N 1
ATOM 4140 C CA . ILE A 1 527 ? -7.020 -6.616 -11.107 1.00 96.88 527 ILE A CA 1
ATOM 4141 C C . ILE A 1 527 ? -7.946 -6.964 -9.933 1.00 96.88 527 ILE A C 1
ATOM 4143 O O . ILE A 1 527 ? -8.692 -7.942 -9.988 1.00 96.88 527 ILE A O 1
ATOM 4147 N N . THR A 1 528 ? -7.892 -6.204 -8.835 1.00 96.50 528 THR A N 1
ATOM 4148 C CA . THR A 1 528 ? -8.550 -6.603 -7.573 1.00 96.50 528 THR A CA 1
ATOM 4149 C C . THR A 1 528 ? -9.882 -5.902 -7.316 1.00 96.50 528 THR A C 1
ATOM 4151 O O . THR A 1 528 ? -10.706 -6.397 -6.543 1.00 96.50 528 THR A O 1
ATOM 4154 N N . GLY A 1 529 ? -10.088 -4.718 -7.897 1.00 94.75 529 GLY A N 1
ATOM 4155 C CA . GLY A 1 529 ? -11.156 -3.792 -7.521 1.00 94.75 529 GLY A CA 1
ATOM 4156 C C . GLY A 1 529 ? -11.047 -3.238 -6.091 1.00 94.75 529 GLY A C 1
ATOM 4157 O O . GLY A 1 529 ? -11.971 -2.557 -5.637 1.00 94.75 529 GLY A O 1
ATOM 4158 N N . ASP A 1 530 ? -9.961 -3.520 -5.359 1.00 95.00 530 ASP A N 1
ATOM 4159 C CA . ASP A 1 530 ? -9.764 -3.056 -3.985 1.00 95.00 530 ASP A CA 1
ATOM 4160 C C . ASP A 1 530 ? -9.299 -1.593 -3.966 1.00 95.00 530 ASP A C 1
ATOM 4162 O O . ASP A 1 530 ? -8.129 -1.278 -4.168 1.00 95.00 530 ASP A O 1
ATOM 4166 N N . GLY A 1 531 ? -10.230 -0.682 -3.681 1.00 93.81 531 GLY A N 1
ATOM 4167 C CA . GLY A 1 531 ? -9.947 0.750 -3.567 1.00 93.81 531 GLY A CA 1
ATOM 4168 C C . GLY A 1 531 ? -9.358 1.193 -2.223 1.00 93.81 531 GLY A C 1
ATOM 4169 O O . GLY A 1 531 ? -9.154 2.388 -2.026 1.00 93.81 531 GLY A O 1
ATOM 4170 N N . SER A 1 532 ? -9.109 0.282 -1.276 1.00 92.62 532 SER A N 1
ATOM 4171 C CA . SER A 1 532 ? -8.699 0.662 0.086 1.00 92.62 532 SER A CA 1
ATOM 4172 C C . SER A 1 532 ? -7.268 1.194 0.202 1.00 92.62 532 SER A C 1
ATOM 4174 O O . SER A 1 532 ? -6.921 1.718 1.255 1.00 92.62 532 SER A O 1
ATOM 4176 N N . ILE A 1 533 ? -6.452 1.100 -0.855 1.00 94.62 533 ILE A N 1
ATOM 4177 C CA . ILE A 1 533 ? -5.144 1.772 -0.920 1.00 94.62 533 ILE A CA 1
ATOM 4178 C C . ILE A 1 533 ? -5.255 3.264 -1.259 1.00 94.62 533 ILE A C 1
ATOM 4180 O O . ILE A 1 533 ? -4.295 3.992 -1.046 1.00 94.62 533 ILE A O 1
ATOM 4184 N N . PHE A 1 534 ? -6.398 3.738 -1.772 1.00 95.56 534 PHE A N 1
ATOM 4185 C CA . PHE A 1 534 ? -6.618 5.143 -2.153 1.00 95.56 534 PHE A CA 1
ATOM 4186 C C . PHE A 1 534 ? -7.150 5.966 -0.977 1.00 95.56 534 PHE A C 1
ATOM 4188 O O . PHE A 1 534 ? -8.167 6.668 -1.059 1.00 95.56 534 PHE A O 1
ATOM 4195 N N . ASP A 1 535 ? -6.461 5.812 0.145 1.00 94.25 535 ASP A N 1
ATOM 4196 C CA . ASP A 1 535 ? -6.704 6.495 1.405 1.00 94.25 535 ASP A CA 1
ATOM 4197 C C . ASP A 1 535 ? -6.072 7.904 1.406 1.00 94.25 535 ASP A C 1
ATOM 4199 O O . ASP A 1 535 ? -5.471 8.364 0.426 1.00 94.25 535 ASP A O 1
ATOM 4203 N N . ALA A 1 536 ? -6.220 8.631 2.511 1.00 95.25 536 ALA A N 1
ATOM 4204 C CA . ALA A 1 536 ? -5.600 9.942 2.681 1.00 95.25 536 ALA A CA 1
ATOM 4205 C C . ALA A 1 536 ? -4.066 9.901 2.514 1.00 95.25 536 ALA A C 1
ATOM 4207 O O . ALA A 1 536 ? -3.471 10.857 2.012 1.00 95.25 536 ALA A O 1
ATOM 4208 N N . PHE A 1 537 ? -3.410 8.804 2.898 1.00 96.69 537 PHE A N 1
ATOM 4209 C CA . PHE A 1 537 ? -1.955 8.673 2.840 1.00 96.69 537 PHE A CA 1
ATOM 4210 C C . PHE A 1 537 ? -1.453 8.497 1.405 1.00 96.69 537 PHE A C 1
ATOM 4212 O O . PHE A 1 537 ? -0.396 9.040 1.061 1.00 96.69 537 PHE A O 1
ATOM 4219 N N . PHE A 1 538 ? -2.219 7.805 0.560 1.00 97.19 538 PHE A N 1
ATOM 4220 C CA . PHE A 1 538 ? -2.014 7.784 -0.886 1.00 97.19 538 PHE A CA 1
ATOM 4221 C C . PHE A 1 538 ? -2.141 9.179 -1.492 1.00 97.19 538 PHE A C 1
ATOM 4223 O O . PHE A 1 538 ? -1.245 9.604 -2.216 1.00 97.19 538 PHE A O 1
ATOM 4230 N N . LEU A 1 539 ? -3.202 9.927 -1.166 1.00 96.94 539 LEU A N 1
ATOM 4231 C CA . LEU A 1 539 ? -3.406 11.271 -1.721 1.00 96.94 539 LEU A CA 1
ATOM 4232 C C . LEU A 1 539 ? -2.270 12.229 -1.340 1.00 96.94 539 LEU A C 1
ATOM 4234 O O . LEU A 1 539 ? -1.856 13.045 -2.160 1.00 96.94 539 LEU A O 1
ATOM 4238 N N . ILE A 1 540 ? -1.716 12.095 -0.133 1.00 97.50 540 ILE A N 1
ATOM 4239 C CA . ILE A 1 540 ? -0.537 12.858 0.295 1.00 97.50 540 ILE A CA 1
ATOM 4240 C C . ILE A 1 540 ? 0.710 12.440 -0.489 1.00 97.50 540 ILE A C 1
ATOM 4242 O O . ILE A 1 540 ? 1.471 13.304 -0.919 1.00 97.50 540 ILE A O 1
ATOM 4246 N N . ALA A 1 541 ? 0.934 11.140 -0.703 1.00 98.44 541 ALA A N 1
ATOM 4247 C CA . ALA A 1 541 ? 2.056 10.668 -1.516 1.00 98.44 541 ALA A CA 1
ATOM 4248 C C . ALA A 1 541 ? 1.940 11.140 -2.975 1.00 98.44 541 ALA A C 1
ATOM 4250 O O . ALA A 1 541 ? 2.922 11.607 -3.548 1.00 98.44 541 ALA A O 1
ATOM 4251 N N . LEU A 1 542 ? 0.734 11.091 -3.548 1.00 98.56 542 LEU A N 1
ATOM 4252 C CA . LEU A 1 542 ? 0.448 11.591 -4.889 1.00 98.56 542 LEU A CA 1
ATOM 4253 C C . LEU A 1 542 ? 0.679 13.100 -4.989 1.00 98.56 542 LEU A C 1
ATOM 4255 O O . LEU A 1 542 ? 1.340 13.551 -5.918 1.00 98.56 542 LEU A O 1
ATOM 4259 N N . ASP A 1 543 ? 0.200 13.881 -4.017 1.00 98.12 543 ASP A N 1
ATOM 4260 C CA . ASP A 1 543 ? 0.459 15.322 -3.959 1.00 98.12 543 ASP A CA 1
ATOM 4261 C C . ASP A 1 543 ? 1.961 15.629 -3.929 1.00 98.12 543 ASP A C 1
ATOM 4263 O O . ASP A 1 543 ? 2.419 16.513 -4.654 1.00 98.12 543 ASP A O 1
ATOM 4267 N N . ARG A 1 544 ? 2.749 14.873 -3.149 1.00 98.25 544 ARG A N 1
ATOM 4268 C CA . ARG A 1 544 ? 4.214 15.010 -3.110 1.00 98.25 544 ARG A CA 1
ATOM 4269 C C . ARG A 1 544 ? 4.845 14.702 -4.463 1.00 98.25 544 ARG A C 1
ATOM 4271 O O . ARG A 1 544 ? 5.653 15.498 -4.931 1.00 98.25 544 ARG A O 1
ATOM 4278 N N . ALA A 1 545 ? 4.463 13.591 -5.089 1.00 98.62 545 ALA A N 1
ATOM 4279 C CA . ALA A 1 545 ? 4.995 13.187 -6.385 1.00 98.62 545 ALA A CA 1
ATOM 4280 C C . ALA A 1 545 ? 4.656 14.207 -7.483 1.00 98.62 545 ALA A C 1
ATOM 4282 O O . ALA A 1 545 ? 5.558 14.719 -8.140 1.00 98.62 545 ALA A O 1
ATOM 4283 N N . VAL A 1 546 ? 3.381 14.579 -7.624 1.00 98.69 546 VAL A N 1
ATOM 4284 C CA . VAL A 1 546 ? 2.914 15.542 -8.636 1.00 98.69 546 VAL A CA 1
ATOM 4285 C C . VAL A 1 546 ? 3.547 16.913 -8.422 1.00 98.69 546 VAL A C 1
ATOM 4287 O O . VAL A 1 546 ? 4.027 17.511 -9.378 1.00 98.69 546 VAL A O 1
ATOM 4290 N N . THR A 1 547 ? 3.632 17.391 -7.176 1.00 98.44 547 THR A N 1
ATOM 4291 C CA . THR A 1 547 ? 4.313 18.660 -6.867 1.00 98.44 547 THR A CA 1
ATOM 4292 C C . THR A 1 547 ? 5.785 18.620 -7.272 1.00 98.44 547 THR A C 1
ATOM 4294 O O . THR A 1 547 ? 6.297 19.599 -7.811 1.00 98.44 547 THR A O 1
ATOM 4297 N N . THR A 1 548 ? 6.482 17.507 -7.030 1.00 98.69 548 THR A N 1
ATOM 4298 C CA . THR A 1 548 ? 7.866 17.335 -7.485 1.00 98.69 548 THR A CA 1
ATOM 4299 C C . THR A 1 548 ? 7.949 17.373 -9.007 1.00 98.69 548 THR A C 1
ATOM 4301 O O . THR A 1 548 ? 8.709 18.169 -9.540 1.00 98.69 548 THR A O 1
ATOM 4304 N N . LEU A 1 549 ? 7.127 16.608 -9.724 1.00 98.69 549 LEU A N 1
ATOM 4305 C CA . LEU A 1 549 ? 7.152 16.592 -11.191 1.00 98.69 549 LEU A CA 1
ATOM 4306 C C . LEU A 1 549 ? 6.817 17.966 -11.802 1.00 98.69 549 LEU A C 1
ATOM 4308 O O . LEU A 1 549 ? 7.501 18.402 -12.723 1.00 98.69 549 LEU A O 1
ATOM 4312 N N . GLU A 1 550 ? 5.835 18.690 -11.256 1.00 98.12 550 GLU A N 1
ATOM 4313 C CA . GLU A 1 550 ? 5.498 20.067 -11.657 1.00 98.12 550 GLU A CA 1
ATOM 4314 C C . GLU A 1 550 ? 6.665 21.042 -11.409 1.00 98.12 550 GLU A C 1
ATOM 4316 O O . GLU A 1 550 ? 6.984 21.868 -12.267 1.00 98.12 550 GLU A O 1
ATOM 4321 N N . ASN A 1 551 ? 7.341 20.939 -10.259 1.00 97.56 551 ASN A N 1
ATOM 4322 C CA . ASN A 1 551 ? 8.537 21.737 -9.968 1.00 97.56 551 ASN A CA 1
ATOM 4323 C C . ASN A 1 551 ? 9.665 21.448 -10.968 1.00 97.56 551 ASN A C 1
ATOM 4325 O O . ASN A 1 551 ? 10.411 22.354 -11.337 1.00 97.56 551 ASN A O 1
ATOM 4329 N N . GLU A 1 552 ? 9.771 20.206 -11.428 1.00 97.94 552 GLU A N 1
ATOM 4330 C CA . GLU A 1 552 ? 10.815 19.743 -12.337 1.00 97.94 552 GLU A CA 1
ATOM 4331 C C . GLU A 1 552 ? 10.475 19.956 -13.826 1.00 97.94 552 GLU A C 1
ATOM 4333 O O . GLU A 1 552 ? 11.372 19.911 -14.668 1.00 97.94 552 GLU A O 1
ATOM 4338 N N . GLN A 1 553 ? 9.239 20.348 -14.175 1.00 96.12 553 GLN A N 1
ATOM 4339 C CA . GLN A 1 553 ? 8.959 21.003 -15.470 1.00 96.12 553 GLN A CA 1
ATOM 4340 C C . GLN A 1 553 ? 9.684 22.355 -15.591 1.00 96.12 553 GLN A C 1
ATOM 4342 O O . GLN A 1 553 ? 9.999 22.818 -16.690 1.00 96.12 553 GLN A O 1
ATOM 4347 N N . ASN A 1 554 ? 9.988 22.971 -14.444 1.00 92.50 554 ASN A N 1
ATOM 4348 C CA . ASN A 1 554 ? 10.714 24.228 -14.306 1.00 92.50 554 ASN A CA 1
ATOM 4349 C C . ASN A 1 554 ? 11.884 24.095 -13.327 1.00 92.50 554 ASN A C 1
ATOM 4351 O O . ASN A 1 554 ? 12.001 24.849 -12.356 1.00 92.50 554 ASN A O 1
ATOM 4355 N N . HIS A 1 555 ? 12.748 23.118 -13.614 1.00 95.50 555 HIS A N 1
ATOM 4356 C CA . HIS A 1 555 ? 13.876 22.737 -12.772 1.00 95.50 555 HIS A CA 1
ATOM 4357 C C . HIS A 1 555 ? 14.709 23.927 -12.277 1.00 95.50 555 HIS A C 1
ATOM 4359 O O . HIS A 1 555 ? 15.084 24.836 -13.029 1.00 95.50 555 HIS A O 1
ATOM 4365 N N . SER A 1 556 ? 15.080 23.858 -11.000 1.00 93.31 556 SER A N 1
ATOM 4366 C CA . SER A 1 556 ? 16.101 24.709 -10.408 1.00 93.31 556 SER A CA 1
ATOM 4367 C C . SER A 1 556 ? 16.898 23.937 -9.359 1.00 93.31 556 SER A C 1
ATOM 4369 O O . SER A 1 556 ? 16.333 23.129 -8.625 1.00 93.31 556 SER A O 1
ATOM 4371 N N . ASP A 1 557 ? 18.174 24.294 -9.186 1.00 93.38 557 ASP A N 1
ATOM 4372 C CA . ASP A 1 557 ? 19.035 23.737 -8.127 1.00 93.38 557 ASP A CA 1
ATOM 4373 C C . ASP A 1 557 ? 18.478 23.962 -6.700 1.00 93.38 557 ASP A C 1
ATOM 4375 O O . ASP A 1 557 ? 18.944 23.345 -5.742 1.00 93.38 557 ASP A O 1
ATOM 4379 N N . ALA A 1 558 ? 17.500 24.864 -6.528 1.00 94.06 558 ALA A N 1
ATOM 4380 C CA . ALA A 1 558 ? 16.810 25.066 -5.254 1.00 94.06 558 ALA A CA 1
ATOM 4381 C C . ALA A 1 558 ? 15.783 23.959 -4.950 1.00 94.06 558 ALA A C 1
ATOM 4383 O O . ALA A 1 558 ? 15.509 23.709 -3.776 1.00 94.06 558 ALA A O 1
ATOM 4384 N N . ASN A 1 559 ? 15.241 23.312 -5.985 1.00 93.56 559 ASN A N 1
ATOM 4385 C CA . ASN A 1 559 ? 14.354 22.157 -5.867 1.00 93.56 559 ASN A CA 1
ATOM 4386 C C . ASN A 1 559 ? 15.188 20.886 -5.651 1.00 93.56 559 ASN A C 1
ATOM 4388 O O . ASN A 1 559 ? 15.049 20.193 -4.641 1.00 93.56 559 ASN A O 1
ATOM 4392 N N . TYR A 1 560 ? 16.114 20.633 -6.579 1.00 95.94 560 TYR A N 1
ATOM 4393 C CA . TYR A 1 560 ? 17.029 19.502 -6.565 1.00 95.94 560 TYR A CA 1
ATOM 4394 C C . TYR A 1 560 ? 18.342 19.884 -7.234 1.00 95.94 560 TYR A C 1
ATOM 4396 O O . TYR A 1 560 ? 18.342 20.470 -8.307 1.00 95.94 560 TYR A O 1
ATOM 4404 N N . ALA A 1 561 ? 19.466 19.505 -6.630 1.00 94.38 561 ALA A N 1
ATOM 4405 C CA . ALA A 1 561 ? 20.783 19.692 -7.221 1.00 94.38 561 ALA A CA 1
ATOM 4406 C C . ALA A 1 561 ? 21.556 18.376 -7.196 1.00 94.38 561 ALA A C 1
ATOM 4408 O O . ALA A 1 561 ? 21.633 17.701 -6.163 1.00 94.38 561 ALA A O 1
ATOM 4409 N N . ILE A 1 562 ? 22.206 18.058 -8.314 1.00 94.81 562 ILE A N 1
ATOM 4410 C CA . ILE A 1 562 ? 23.208 16.997 -8.361 1.00 94.81 562 ILE A CA 1
ATOM 4411 C C . ILE A 1 562 ? 24.417 17.461 -7.540 1.00 94.81 562 ILE A C 1
ATOM 4413 O O . ILE A 1 562 ? 25.139 18.382 -7.923 1.00 94.81 562 ILE A O 1
ATOM 4417 N N . THR A 1 563 ? 24.625 16.838 -6.379 1.00 91.06 563 THR A N 1
ATOM 4418 C CA . THR A 1 563 ? 25.688 17.233 -5.434 1.00 91.06 563 THR A CA 1
ATOM 4419 C C . THR A 1 563 ? 27.024 16.543 -5.703 1.00 91.06 563 THR A C 1
ATOM 4421 O O . THR A 1 563 ? 28.077 17.059 -5.319 1.00 91.06 563 THR A O 1
ATOM 4424 N N . ASN A 1 564 ? 27.009 15.394 -6.384 1.00 91.81 564 ASN A N 1
ATOM 4425 C CA . ASN A 1 564 ? 28.218 14.710 -6.817 1.00 91.81 564 ASN A CA 1
ATOM 4426 C C . ASN A 1 564 ? 28.886 15.507 -7.951 1.00 91.81 564 ASN A C 1
ATOM 4428 O O . ASN A 1 564 ? 28.304 15.715 -9.013 1.00 91.81 564 ASN A O 1
ATOM 4432 N N . SER A 1 565 ? 30.131 15.948 -7.744 1.00 91.56 565 SER A N 1
ATOM 4433 C CA . SER A 1 565 ? 30.838 16.775 -8.730 1.00 91.56 565 SER A CA 1
ATOM 4434 C C . SER A 1 565 ? 31.167 16.049 -10.038 1.00 91.56 565 SER A C 1
ATOM 4436 O O . SER A 1 565 ? 31.344 16.718 -11.051 1.00 91.56 565 SER A O 1
ATOM 4438 N N . TYR A 1 566 ? 31.303 14.721 -10.042 1.00 91.88 566 TYR A N 1
ATOM 4439 C CA . TYR A 1 566 ? 31.491 13.964 -11.282 1.00 91.88 566 TYR A CA 1
ATOM 4440 C C . TYR A 1 566 ? 30.212 14.025 -12.122 1.00 91.88 566 TYR A C 1
ATOM 4442 O O . TYR A 1 566 ? 30.254 14.494 -13.259 1.00 91.88 566 TYR A O 1
ATOM 4450 N N . ASP A 1 567 ? 29.077 13.689 -11.510 1.00 93.12 567 ASP A N 1
ATOM 4451 C CA . ASP A 1 567 ? 27.770 13.657 -12.169 1.00 93.12 567 ASP A CA 1
ATOM 4452 C C . ASP A 1 567 ? 27.321 15.041 -12.651 1.00 93.12 567 ASP A C 1
ATOM 4454 O O . ASP A 1 567 ? 26.832 15.195 -13.766 1.00 93.12 567 ASP A O 1
ATOM 4458 N N . GLN A 1 568 ? 27.555 16.084 -11.850 1.00 89.12 568 GLN A N 1
ATOM 4459 C CA . GLN A 1 568 ? 27.214 17.464 -12.210 1.00 89.12 568 GLN A CA 1
ATOM 4460 C C . GLN A 1 568 ? 27.935 17.940 -13.487 1.00 89.12 568 GLN A C 1
ATOM 4462 O O . GLN A 1 568 ? 27.431 18.791 -14.226 1.00 89.12 568 GLN A O 1
ATOM 4467 N N . ASN A 1 569 ? 29.138 17.415 -13.734 1.00 89.00 569 ASN A N 1
ATOM 4468 C CA . ASN A 1 569 ? 29.941 17.732 -14.912 1.00 89.00 569 ASN A CA 1
ATOM 4469 C C . ASN A 1 569 ? 29.698 16.760 -16.080 1.00 89.00 569 ASN A C 1
ATOM 4471 O O . ASN A 1 569 ? 30.282 16.955 -17.149 1.00 89.00 569 ASN A O 1
ATOM 4475 N N . ALA A 1 570 ? 28.868 15.730 -15.890 1.00 89.00 570 ALA A N 1
ATOM 4476 C CA . ALA A 1 570 ? 28.473 14.791 -16.929 1.00 89.00 570 ALA A CA 1
ATOM 4477 C C . ALA A 1 570 ? 27.236 15.304 -17.688 1.00 89.00 570 ALA A C 1
ATOM 4479 O O . ALA A 1 570 ? 26.310 15.871 -17.107 1.00 89.00 570 ALA A O 1
ATOM 4480 N N . GLY A 1 571 ? 27.227 15.093 -19.006 1.00 83.31 571 GLY A N 1
ATOM 4481 C CA . GLY A 1 571 ? 26.143 15.541 -19.881 1.00 83.31 571 GLY A CA 1
ATOM 4482 C C . GLY A 1 571 ? 26.166 17.038 -20.215 1.00 83.31 571 GLY A C 1
ATOM 4483 O O . GLY A 1 571 ? 27.132 17.761 -19.967 1.00 83.31 571 GLY A O 1
ATOM 4484 N N . GLN A 1 572 ? 25.093 17.500 -20.850 1.00 87.25 572 GLN A N 1
ATOM 4485 C CA . GLN A 1 572 ? 24.835 18.897 -21.182 1.00 87.25 572 GLN A CA 1
ATOM 4486 C C . GLN A 1 572 ? 23.865 19.487 -20.157 1.00 87.25 572 GLN A C 1
ATOM 4488 O O . GLN A 1 572 ? 22.756 19.000 -19.964 1.00 87.25 572 GLN A O 1
ATOM 4493 N N . ASN A 1 573 ? 24.273 20.585 -19.521 1.00 83.31 573 ASN A N 1
ATOM 4494 C CA . ASN A 1 573 ? 23.493 21.209 -18.445 1.00 83.31 573 ASN A CA 1
ATOM 4495 C C . ASN A 1 573 ? 22.502 22.272 -18.930 1.00 83.31 573 ASN A C 1
ATOM 4497 O O . ASN A 1 573 ? 21.664 22.719 -18.157 1.00 83.31 573 ASN A O 1
ATOM 4501 N N . ALA A 1 574 ? 22.607 22.712 -20.186 1.00 87.38 574 ALA A N 1
ATOM 4502 C CA . ALA A 1 574 ? 21.653 23.655 -20.753 1.00 87.38 574 ALA A CA 1
ATOM 4503 C C . ALA A 1 574 ? 20.378 22.915 -21.169 1.00 87.38 574 ALA A C 1
ATOM 4505 O O . ALA A 1 574 ? 20.474 21.914 -21.871 1.00 87.38 574 ALA A O 1
ATOM 4506 N N . PHE A 1 575 ? 19.223 23.442 -20.770 1.00 91.88 575 PHE A N 1
ATOM 4507 C CA . PHE A 1 575 ? 17.895 22.972 -21.155 1.00 91.88 575 PHE A CA 1
ATOM 4508 C C . PHE A 1 575 ? 16.924 24.160 -21.253 1.00 91.88 575 PHE A C 1
ATOM 4510 O O . PHE A 1 575 ? 17.218 25.251 -20.753 1.00 91.88 575 PHE A O 1
ATOM 4517 N N . ALA A 1 576 ? 15.798 23.973 -21.938 1.00 92.12 576 ALA A N 1
ATOM 4518 C CA . ALA A 1 576 ? 14.723 24.951 -22.039 1.00 92.12 576 ALA A CA 1
ATOM 4519 C C . ALA A 1 576 ? 13.708 24.748 -20.902 1.00 92.12 576 ALA A C 1
ATOM 4521 O O . ALA A 1 576 ? 12.986 23.753 -20.943 1.00 92.12 576 ALA A O 1
ATOM 4522 N N . PRO A 1 577 ? 13.604 25.671 -19.924 1.00 86.25 577 PRO A N 1
ATOM 4523 C CA . PRO A 1 577 ? 12.487 25.641 -18.983 1.00 86.25 577 PRO A CA 1
ATOM 4524 C C . PRO A 1 577 ? 11.160 25.862 -19.729 1.00 86.25 577 PRO A C 1
ATOM 4526 O O . PRO A 1 577 ? 11.158 26.377 -20.851 1.00 86.25 577 PRO A O 1
ATOM 4529 N N . ASP A 1 578 ? 10.041 25.492 -19.106 1.00 85.56 578 ASP A N 1
ATOM 4530 C CA . ASP A 1 578 ? 8.686 25.666 -19.649 1.00 85.56 578 ASP A CA 1
ATOM 4531 C C . ASP A 1 578 ? 8.409 24.934 -20.987 1.00 85.56 578 ASP A C 1
ATOM 4533 O O . ASP A 1 578 ? 7.526 25.335 -21.747 1.00 85.56 578 ASP A O 1
ATOM 4537 N N . CYS A 1 579 ? 9.130 23.851 -21.304 1.00 94.00 579 CYS A N 1
ATOM 4538 C CA . CYS A 1 579 ? 8.886 23.052 -22.519 1.00 94.00 579 CYS A CA 1
ATOM 4539 C C . CYS A 1 579 ? 7.839 21.929 -22.341 1.00 94.00 579 CYS A C 1
ATOM 4541 O O . CYS A 1 579 ? 7.603 21.151 -23.264 1.00 94.00 579 CYS A O 1
ATOM 4543 N N . GLY A 1 580 ? 7.217 21.837 -21.159 1.00 96.38 580 GLY A N 1
ATOM 4544 C CA . GLY A 1 580 ? 6.208 20.829 -20.800 1.00 96.38 580 GLY A CA 1
ATOM 4545 C C . GLY A 1 580 ? 6.783 19.489 -20.325 1.00 96.38 580 GLY A C 1
ATOM 4546 O O . GLY A 1 580 ? 6.116 18.779 -19.577 1.00 96.38 580 GLY A O 1
ATOM 4547 N N . LEU A 1 581 ? 8.027 19.169 -20.690 1.00 98.56 581 LEU A N 1
ATOM 4548 C CA . LEU A 1 581 ? 8.741 17.976 -20.226 1.00 98.56 581 LEU A CA 1
ATOM 4549 C C . LEU A 1 581 ? 9.250 18.148 -18.789 1.00 98.56 581 LEU A C 1
ATOM 4551 O O . LEU A 1 581 ? 9.619 19.247 -18.376 1.00 98.56 581 LEU A O 1
ATOM 4555 N N . VAL A 1 582 ? 9.315 17.043 -18.051 1.00 98.62 582 VAL A N 1
ATOM 4556 C CA . VAL A 1 582 ? 9.873 16.969 -16.699 1.00 98.62 582 VAL A CA 1
ATOM 4557 C C . VAL A 1 582 ? 11.363 16.652 -16.780 1.00 98.62 582 VAL A C 1
ATOM 4559 O O . VAL A 1 582 ? 11.771 15.679 -17.425 1.00 98.62 582 VAL A O 1
ATOM 4562 N N . TRP A 1 583 ? 12.171 17.494 -16.138 1.00 98.31 583 TRP A N 1
ATOM 4563 C CA . TRP A 1 583 ? 13.613 17.311 -15.995 1.00 98.31 583 TRP A CA 1
ATOM 4564 C C . TRP A 1 583 ? 13.911 16.018 -15.232 1.00 98.31 583 TRP A C 1
ATOM 4566 O O . TRP A 1 583 ? 13.237 15.717 -14.258 1.00 98.31 583 TRP A O 1
ATOM 4576 N N . SER A 1 584 ? 14.930 15.266 -15.639 1.00 97.88 584 SER A N 1
ATOM 4577 C CA . SER A 1 584 ? 15.464 14.142 -14.870 1.00 97.88 584 SER A CA 1
ATOM 4578 C C . SER A 1 584 ? 16.972 14.289 -14.741 1.00 97.88 584 SER A C 1
ATOM 4580 O O . SER A 1 584 ? 17.663 14.608 -15.713 1.00 97.88 584 SER A O 1
ATOM 4582 N N . GLY A 1 585 ? 17.498 14.062 -13.539 1.00 96.75 585 GLY A N 1
ATOM 4583 C CA . GLY A 1 585 ? 18.942 14.080 -13.312 1.00 96.75 585 GLY A CA 1
ATOM 4584 C C . GLY A 1 585 ? 19.597 12.814 -13.849 1.00 96.75 585 GLY A C 1
ATOM 4585 O O . GLY A 1 585 ? 20.694 12.868 -14.419 1.00 96.75 585 GLY A O 1
ATOM 4586 N N . TYR A 1 586 ? 18.888 11.699 -13.685 1.00 98.06 586 TYR A N 1
ATOM 4587 C CA . TYR A 1 586 ? 19.359 10.357 -13.973 1.00 98.06 586 TYR A CA 1
ATOM 4588 C C . TYR A 1 586 ? 18.336 9.569 -14.811 1.00 98.06 586 TYR A C 1
ATOM 4590 O O . TYR A 1 586 ? 17.167 9.947 -14.953 1.00 98.06 586 TYR A O 1
ATOM 4598 N N . ARG A 1 587 ? 18.826 8.517 -15.461 1.00 98.12 587 ARG A N 1
ATOM 4599 C CA . ARG A 1 587 ? 18.072 7.504 -16.213 1.00 98.12 587 ARG A CA 1
ATOM 4600 C C . ARG A 1 587 ? 17.643 6.376 -15.265 1.00 98.12 587 ARG A C 1
ATOM 4602 O O . ARG A 1 587 ? 18.236 6.258 -14.199 1.00 98.12 587 ARG A O 1
ATOM 4609 N N . PRO A 1 588 ? 16.746 5.465 -15.679 1.00 97.50 588 PRO A N 1
ATOM 4610 C CA . PRO A 1 588 ? 16.458 4.251 -14.908 1.00 97.50 588 PRO A CA 1
ATOM 4611 C C . PRO A 1 588 ? 17.650 3.279 -14.779 1.00 97.50 588 PRO A C 1
ATOM 4613 O O . PRO A 1 588 ? 17.532 2.260 -14.101 1.00 97.50 588 PRO A O 1
ATOM 4616 N N . SER A 1 589 ? 18.784 3.547 -15.437 1.00 95.12 589 SER A N 1
ATOM 4617 C CA . SER A 1 589 ? 20.070 2.871 -15.198 1.00 95.12 589 SER A CA 1
ATOM 4618 C C . SER A 1 589 ? 20.899 3.504 -14.073 1.00 95.12 589 SER A C 1
ATOM 4620 O O . SER A 1 589 ? 22.054 3.148 -13.880 1.00 95.12 589 SER A O 1
ATOM 4622 N N . ASP A 1 590 ? 20.343 4.484 -13.355 1.00 95.12 590 ASP A N 1
ATOM 4623 C CA . ASP A 1 590 ? 21.021 5.315 -12.354 1.00 95.12 590 ASP A CA 1
ATOM 4624 C C . ASP A 1 590 ? 22.209 6.140 -12.923 1.00 95.12 590 ASP A C 1
ATOM 4626 O O . ASP A 1 590 ? 22.984 6.742 -12.165 1.00 95.12 590 ASP A O 1
ATOM 4630 N N . ASP A 1 591 ? 22.346 6.200 -14.256 1.00 93.88 591 ASP A N 1
ATOM 4631 C CA . ASP A 1 591 ? 23.315 7.015 -14.994 1.00 93.88 591 ASP A CA 1
ATOM 4632 C C . ASP A 1 591 ? 22.807 8.438 -15.218 1.00 93.88 591 ASP A C 1
ATOM 4634 O O . ASP A 1 591 ? 21.620 8.678 -15.437 1.00 93.88 591 ASP A O 1
ATOM 4638 N N . VAL A 1 592 ? 23.724 9.404 -15.256 1.00 95.38 592 VAL A N 1
ATOM 4639 C CA . VAL A 1 592 ? 23.387 10.803 -15.542 1.00 95.38 592 VAL A CA 1
ATOM 4640 C C . VAL A 1 592 ? 22.845 10.937 -16.966 1.00 95.38 592 VAL A C 1
ATOM 4642 O O . VAL A 1 592 ? 23.491 10.532 -17.935 1.00 95.38 592 VAL A O 1
ATOM 4645 N N . THR A 1 593 ? 21.691 11.585 -17.116 1.00 96.44 593 THR A N 1
ATOM 4646 C CA . THR A 1 593 ? 21.149 11.934 -18.439 1.00 96.44 593 THR A CA 1
ATOM 4647 C C . THR A 1 593 ? 22.120 12.839 -19.206 1.00 96.44 593 THR A C 1
ATOM 4649 O O . THR A 1 593 ? 22.665 13.786 -18.628 1.00 96.44 593 THR A O 1
ATOM 4652 N N . TYR A 1 594 ? 22.295 12.637 -20.514 1.00 95.31 594 TYR A N 1
ATOM 4653 C CA . TYR A 1 594 ? 23.113 13.543 -21.322 1.00 95.31 594 TYR A CA 1
ATOM 4654 C C . TYR A 1 594 ? 22.360 14.834 -21.633 1.00 95.31 594 TYR A C 1
ATOM 4656 O O . TYR A 1 594 ? 22.895 15.915 -21.397 1.00 95.31 594 TYR A O 1
ATOM 4664 N N . TYR A 1 595 ? 21.127 14.737 -22.132 1.00 97.06 595 TYR A N 1
ATOM 4665 C CA . TYR A 1 595 ? 20.185 15.855 -22.109 1.00 97.06 595 TYR A CA 1
ATOM 4666 C C . TYR A 1 595 ? 19.109 15.605 -21.058 1.00 97.06 595 TYR A C 1
ATOM 4668 O O . TYR A 1 595 ? 18.652 14.483 -20.883 1.00 97.06 595 TYR A O 1
ATOM 4676 N N . ARG A 1 596 ? 18.709 16.665 -20.356 1.00 95.56 596 ARG A N 1
ATOM 4677 C CA . ARG A 1 596 ? 17.958 16.554 -19.100 1.00 95.56 596 ARG A CA 1
ATOM 4678 C C . ARG A 1 596 ? 16.494 16.137 -19.240 1.00 95.56 596 ARG A C 1
ATOM 4680 O O . ARG A 1 596 ? 15.871 15.837 -18.231 1.00 95.56 596 ARG A O 1
ATOM 4687 N N . TYR A 1 597 ? 15.943 16.090 -20.450 1.00 98.38 597 TYR A N 1
ATOM 4688 C CA . TYR A 1 597 ? 14.614 15.531 -20.682 1.00 98.38 597 TYR A CA 1
ATOM 4689 C C . TYR A 1 597 ? 14.738 14.148 -21.304 1.00 98.38 597 TYR A C 1
ATOM 4691 O O . TYR A 1 597 ? 14.884 14.017 -22.520 1.00 98.38 597 TYR A O 1
ATOM 4699 N N . ASN A 1 598 ? 14.690 13.119 -20.458 1.00 98.56 598 ASN A N 1
ATOM 4700 C CA . ASN A 1 598 ? 14.617 11.731 -20.895 1.00 98.56 598 ASN A CA 1
ATOM 4701 C C . ASN A 1 598 ? 13.188 11.413 -21.356 1.00 98.56 598 ASN A C 1
ATOM 4703 O O . ASN A 1 598 ? 12.241 11.474 -20.568 1.00 98.56 598 ASN A O 1
ATOM 4707 N N . ILE A 1 599 ? 13.034 11.130 -22.649 1.00 98.88 599 ILE A N 1
ATOM 4708 C CA . ILE A 1 599 ? 11.728 10.955 -23.287 1.00 98.88 599 ILE A CA 1
ATOM 4709 C C . ILE A 1 599 ? 11.013 9.692 -22.786 1.00 98.88 599 ILE A C 1
ATOM 4711 O O . ILE A 1 599 ? 9.846 9.829 -22.431 1.00 98.88 599 ILE A O 1
ATOM 4715 N N . PRO A 1 600 ? 11.658 8.515 -22.644 1.00 98.88 600 PRO A N 1
ATOM 4716 C CA . PRO A 1 600 ? 10.998 7.338 -22.075 1.00 98.88 600 PRO A CA 1
ATOM 4717 C C . PRO A 1 600 ? 10.409 7.552 -20.676 1.00 98.88 600 PRO A C 1
ATOM 4719 O O . PRO A 1 600 ? 9.262 7.190 -20.423 1.00 98.88 600 PRO A O 1
ATOM 4722 N N . GLN A 1 601 ? 11.148 8.195 -19.766 1.00 98.88 601 GLN A N 1
ATOM 4723 C CA . GLN A 1 601 ? 10.618 8.516 -18.437 1.00 98.88 601 GLN A CA 1
ATOM 4724 C C . GLN A 1 601 ? 9.426 9.485 -18.504 1.00 98.88 601 GLN A C 1
ATOM 4726 O O . GLN A 1 601 ? 8.449 9.319 -17.777 1.00 98.88 601 GLN A O 1
ATOM 4731 N N . ASN A 1 602 ? 9.471 10.467 -19.409 1.00 98.94 602 ASN A N 1
ATOM 4732 C CA . ASN A 1 602 ? 8.352 11.380 -19.644 1.00 98.94 602 ASN A CA 1
ATOM 4733 C C . ASN A 1 602 ? 7.135 10.663 -20.261 1.00 98.94 602 ASN A C 1
ATOM 4735 O O . ASN A 1 602 ? 6.007 10.946 -19.868 1.00 98.94 602 ASN A O 1
ATOM 4739 N N . MET A 1 603 ? 7.339 9.706 -21.173 1.00 98.94 603 MET A N 1
ATOM 4740 C CA . MET A 1 603 ? 6.268 8.857 -21.712 1.00 98.94 603 MET A CA 1
ATOM 4741 C C . MET A 1 603 ? 5.574 8.080 -20.594 1.00 98.94 603 MET A C 1
ATOM 4743 O O . MET A 1 603 ? 4.345 8.072 -20.518 1.00 98.94 603 MET A O 1
ATOM 4747 N N . PHE A 1 604 ? 6.362 7.479 -19.696 1.00 98.88 604 PHE A N 1
ATOM 4748 C CA . PHE A 1 604 ? 5.820 6.714 -18.581 1.00 98.88 604 PHE A CA 1
ATOM 4749 C C . PHE A 1 604 ? 5.005 7.592 -17.626 1.00 98.88 604 PHE A C 1
ATOM 4751 O O . PHE A 1 604 ? 3.891 7.225 -17.244 1.00 98.88 604 PHE A O 1
ATOM 4758 N N . ALA A 1 605 ? 5.532 8.771 -17.279 1.00 98.94 605 ALA A N 1
ATOM 4759 C CA . ALA A 1 605 ? 4.832 9.736 -16.439 1.00 98.94 605 ALA A CA 1
ATOM 4760 C C . ALA A 1 605 ? 3.527 10.207 -17.100 1.00 98.94 605 ALA A C 1
ATOM 4762 O O . ALA A 1 605 ? 2.479 10.192 -16.459 1.00 98.94 605 ALA A O 1
ATOM 4763 N N . ALA A 1 606 ? 3.559 10.567 -18.386 1.00 98.88 606 ALA A N 1
ATOM 4764 C CA . ALA A 1 606 ? 2.367 10.993 -19.113 1.00 98.88 606 ALA A CA 1
ATOM 4765 C C . ALA A 1 606 ? 1.253 9.937 -19.059 1.00 98.88 606 ALA A C 1
ATOM 4767 O O . ALA A 1 606 ? 0.153 10.250 -18.614 1.00 98.88 606 ALA A O 1
ATOM 4768 N N . ALA A 1 607 ? 1.556 8.692 -19.437 1.00 98.88 607 ALA A N 1
ATOM 4769 C CA . ALA A 1 607 ? 0.575 7.607 -19.446 1.00 98.88 607 ALA A CA 1
ATOM 4770 C C . ALA A 1 607 ? 0.042 7.287 -18.038 1.00 98.88 607 ALA A C 1
ATOM 4772 O O . ALA A 1 607 ? -1.164 7.155 -17.831 1.00 98.88 607 ALA A O 1
ATOM 4773 N N . THR A 1 608 ? 0.933 7.213 -17.045 1.00 98.88 608 THR A N 1
ATOM 4774 C CA . THR A 1 608 ? 0.557 6.844 -15.674 1.00 98.88 608 THR A CA 1
ATOM 4775 C C . THR A 1 608 ? -0.298 7.917 -15.011 1.00 98.88 608 THR A C 1
ATOM 4777 O O . THR A 1 608 ? -1.336 7.599 -14.438 1.00 98.88 608 THR A O 1
ATOM 4780 N N . PHE A 1 609 ? 0.101 9.192 -15.072 1.00 98.88 609 PHE A N 1
ATOM 4781 C CA . PHE A 1 609 ? -0.647 10.257 -14.398 1.00 98.88 609 PHE A CA 1
ATOM 4782 C C . PHE A 1 609 ? -1.963 10.597 -15.110 1.00 98.88 609 PHE A C 1
ATOM 4784 O O . PHE A 1 609 ? -2.915 10.985 -14.436 1.00 98.88 609 PHE A O 1
ATOM 4791 N N . GLU A 1 610 ? -2.065 10.374 -16.424 1.00 98.75 610 GLU A N 1
ATOM 4792 C CA . GLU A 1 610 ? -3.350 10.387 -17.139 1.00 98.75 610 GLU A CA 1
ATOM 4793 C C . GLU A 1 610 ? -4.300 9.319 -16.565 1.00 98.75 610 GLU A C 1
ATOM 4795 O O . GLU A 1 610 ? -5.397 9.636 -16.106 1.00 98.75 610 GLU A O 1
ATOM 4800 N N . ALA A 1 611 ? -3.838 8.070 -16.444 1.00 98.69 611 ALA A N 1
ATOM 4801 C CA . ALA A 1 611 ? -4.635 6.986 -15.867 1.00 98.69 611 ALA A CA 1
ATOM 4802 C C . ALA A 1 611 ? -4.962 7.192 -14.370 1.00 98.69 611 ALA A C 1
ATOM 4804 O O . ALA A 1 611 ? -6.056 6.849 -13.915 1.00 98.69 611 ALA A O 1
ATOM 4805 N N . VAL A 1 612 ? -4.057 7.793 -13.586 1.00 98.69 612 VAL A N 1
ATOM 4806 C CA . VAL A 1 612 ? -4.333 8.180 -12.189 1.00 98.69 612 VAL A CA 1
ATOM 4807 C C . VAL A 1 612 ? -5.429 9.246 -12.116 1.00 98.69 612 VAL A C 1
ATOM 4809 O O . VAL A 1 612 ? -6.287 9.164 -11.233 1.00 98.69 612 VAL A O 1
ATOM 4812 N N . ALA A 1 613 ? -5.437 10.229 -13.023 1.00 98.69 613 ALA A N 1
ATOM 4813 C CA . ALA A 1 613 ? -6.490 11.243 -13.074 1.00 98.69 613 ALA A CA 1
ATOM 4814 C C . ALA A 1 613 ? -7.869 10.602 -13.310 1.00 98.69 613 ALA A C 1
ATOM 4816 O O . ALA A 1 613 ? -8.819 10.884 -12.569 1.00 98.69 613 ALA A O 1
ATOM 4817 N N . ASP A 1 614 ? -7.953 9.679 -14.271 1.00 98.12 614 ASP A N 1
ATOM 4818 C CA . ASP A 1 614 ? -9.170 8.924 -14.581 1.00 98.12 614 ASP A CA 1
ATOM 4819 C C . ASP A 1 614 ? -9.635 8.048 -13.411 1.00 98.12 614 ASP A C 1
ATOM 4821 O O . ASP A 1 614 ? -10.830 8.000 -13.086 1.00 98.12 614 ASP A O 1
ATOM 4825 N N . LEU A 1 615 ? -8.698 7.382 -12.731 1.00 97.25 615 LEU A N 1
ATOM 4826 C CA . LEU A 1 615 ? -8.985 6.583 -11.545 1.00 97.25 615 LEU A CA 1
ATOM 4827 C C . LEU A 1 615 ? -9.579 7.446 -10.426 1.00 97.25 615 LEU A C 1
ATOM 4829 O O . LEU A 1 615 ? -10.629 7.102 -9.880 1.00 97.25 615 LEU A O 1
ATOM 4833 N N . LEU A 1 616 ? -8.933 8.567 -10.091 1.00 97.19 616 LEU A N 1
ATOM 4834 C CA . LEU A 1 616 ? -9.385 9.483 -9.041 1.00 97.19 616 LEU A CA 1
ATOM 4835 C C . LEU A 1 616 ? -10.799 10.008 -9.314 1.00 97.19 616 LEU A C 1
ATOM 4837 O O . LEU A 1 616 ? -11.651 10.005 -8.417 1.00 97.19 616 LEU A O 1
ATOM 4841 N N . ALA A 1 617 ? -11.079 10.385 -10.564 1.00 95.25 617 ALA A N 1
ATOM 4842 C CA . ALA A 1 617 ? -12.415 10.778 -10.995 1.00 95.25 617 ALA A CA 1
ATOM 4843 C C . ALA A 1 617 ? -13.426 9.625 -10.850 1.00 95.25 617 ALA A C 1
ATOM 4845 O O . ALA A 1 617 ? -14.540 9.834 -10.363 1.00 95.25 617 ALA A O 1
ATOM 4846 N N . THR A 1 618 ? -13.030 8.400 -11.210 1.00 93.56 618 THR A N 1
ATOM 4847 C CA . THR A 1 618 ? -13.873 7.196 -11.132 1.00 93.56 618 THR A CA 1
ATOM 4848 C C . THR A 1 618 ? -14.258 6.840 -9.697 1.00 93.56 618 THR A C 1
ATOM 4850 O O . THR A 1 618 ? -15.420 6.515 -9.436 1.00 93.56 618 THR A O 1
ATOM 4853 N N . ILE A 1 619 ? -13.316 6.923 -8.755 1.00 91.44 619 ILE A N 1
ATOM 4854 C CA . ILE A 1 619 ? -13.571 6.630 -7.335 1.00 91.44 619 ILE A CA 1
ATOM 4855 C C . ILE A 1 619 ? -14.138 7.835 -6.567 1.00 91.44 619 ILE A C 1
ATOM 4857 O O . ILE A 1 619 ? -14.494 7.701 -5.397 1.00 91.44 619 ILE A O 1
ATOM 4861 N N . GLY A 1 620 ? -14.244 9.002 -7.213 1.00 91.38 620 GLY A N 1
ATOM 4862 C CA . GLY A 1 620 ? -14.801 10.220 -6.627 1.00 91.38 620 GLY A CA 1
ATOM 4863 C C . GLY A 1 620 ? -13.937 10.816 -5.515 1.00 91.38 620 GLY A C 1
ATOM 4864 O O . GLY A 1 620 ? -14.480 11.305 -4.524 1.00 91.38 620 GLY A O 1
ATOM 4865 N N . ARG A 1 621 ? -12.605 10.758 -5.650 1.00 89.88 621 ARG A N 1
ATOM 4866 C CA . ARG A 1 621 ? -11.643 11.258 -4.652 1.00 89.88 621 ARG A CA 1
ATOM 4867 C C . ARG A 1 621 ? -10.634 12.211 -5.285 1.00 89.88 621 ARG A C 1
ATOM 4869 O O . ARG A 1 621 ? -10.271 12.055 -6.441 1.00 89.88 621 ARG A O 1
ATOM 4876 N N . GLY A 1 622 ? -10.155 13.187 -4.512 1.00 91.69 622 GLY A N 1
ATOM 4877 C CA . GLY A 1 622 ? -9.011 14.017 -4.907 1.00 91.69 622 GLY A CA 1
ATOM 4878 C C . GLY A 1 622 ? -9.206 14.844 -6.185 1.00 91.69 622 GLY A C 1
ATOM 4879 O O . GLY A 1 622 ? -8.267 14.944 -6.963 1.00 91.69 622 GLY A O 1
ATOM 4880 N N . GLU A 1 623 ? -10.376 15.458 -6.403 1.00 94.81 623 GLU A N 1
ATOM 4881 C CA . GLU A 1 623 ? -10.713 16.211 -7.635 1.00 94.81 623 GLU A CA 1
ATOM 4882 C C . GLU A 1 623 ? -9.612 17.197 -8.079 1.00 94.81 623 GLU A C 1
ATOM 4884 O O . GLU A 1 623 ? -9.216 17.218 -9.243 1.00 94.81 623 GLU A O 1
ATOM 4889 N N . THR A 1 624 ? -9.049 17.969 -7.143 1.00 95.50 624 THR A N 1
ATOM 4890 C CA . THR A 1 624 ? -7.938 18.892 -7.433 1.00 95.50 624 THR A CA 1
ATOM 4891 C C . THR A 1 624 ? -6.668 18.166 -7.883 1.00 95.50 624 THR A C 1
ATOM 4893 O O . THR A 1 624 ? -5.973 18.650 -8.773 1.00 95.50 624 THR A O 1
ATOM 4896 N N . LEU A 1 625 ? -6.344 17.019 -7.276 1.00 97.19 625 LEU A N 1
ATOM 4897 C CA . LEU A 1 625 ? -5.184 16.215 -7.670 1.00 97.19 625 LEU A CA 1
ATOM 4898 C C . LEU A 1 625 ? -5.404 15.551 -9.028 1.00 97.19 625 LEU A C 1
ATOM 4900 O O . LEU A 1 625 ? -4.477 15.545 -9.831 1.00 97.19 625 LEU A O 1
ATOM 4904 N N . ALA A 1 626 ? -6.618 15.077 -9.317 1.00 98.38 626 ALA A N 1
ATOM 4905 C CA . ALA A 1 626 ? -6.969 14.533 -10.626 1.00 98.38 626 ALA A CA 1
ATOM 4906 C C . ALA A 1 626 ? -6.725 15.568 -11.737 1.00 98.38 626 ALA A C 1
ATOM 4908 O O . ALA A 1 626 ? -6.031 15.277 -12.705 1.00 98.38 626 ALA A O 1
ATOM 4909 N N . LEU A 1 627 ? -7.191 16.811 -11.550 1.00 98.50 627 LEU A N 1
ATOM 4910 C CA . LEU A 1 627 ? -6.963 17.897 -12.511 1.00 98.50 627 LEU A CA 1
ATOM 4911 C C . LEU A 1 627 ? -5.474 18.230 -12.700 1.00 98.50 627 LEU A C 1
ATOM 4913 O O . LEU A 1 627 ? -5.041 18.539 -13.811 1.00 98.50 627 LEU A O 1
ATOM 4917 N N . ARG A 1 628 ? -4.682 18.191 -11.622 1.00 98.50 628 ARG A N 1
ATOM 4918 C CA . ARG A 1 628 ? -3.229 18.406 -11.702 1.00 98.50 628 ARG A CA 1
ATOM 4919 C C . ARG A 1 628 ? -2.536 17.286 -12.473 1.00 98.50 628 ARG A C 1
ATOM 4921 O O . ARG A 1 628 ? -1.718 17.584 -13.334 1.00 98.50 628 ARG A O 1
ATOM 4928 N N . CYS A 1 629 ? -2.905 16.030 -12.223 1.00 98.81 629 CYS A N 1
ATOM 4929 C CA . CYS A 1 629 ? -2.381 14.877 -12.957 1.00 98.81 629 CYS A CA 1
ATOM 4930 C C . CYS A 1 629 ? -2.718 14.956 -14.458 1.00 98.81 629 CYS A C 1
ATOM 4932 O O . CYS A 1 629 ? -1.838 14.755 -15.293 1.00 98.81 629 CYS A O 1
ATOM 4934 N N . ASP A 1 630 ? -3.954 15.327 -14.804 1.00 98.62 630 ASP A N 1
ATOM 4935 C CA . ASP A 1 630 ? -4.405 15.540 -16.190 1.00 98.62 630 ASP A CA 1
ATOM 4936 C C . ASP A 1 630 ? -3.641 16.686 -16.884 1.00 98.62 630 ASP A C 1
ATOM 4938 O O . ASP A 1 630 ? -3.152 16.555 -18.007 1.00 98.62 630 ASP A O 1
ATOM 4942 N N . THR A 1 631 ? -3.449 17.806 -16.180 1.00 98.56 631 THR A N 1
ATOM 4943 C CA . THR A 1 631 ? -2.694 18.955 -16.707 1.00 98.56 631 THR A CA 1
ATOM 4944 C C . THR A 1 631 ? -1.217 18.609 -16.921 1.00 98.56 631 THR A C 1
ATOM 4946 O O . THR A 1 631 ? -0.651 18.947 -17.963 1.00 98.56 631 THR A O 1
ATOM 4949 N N . LEU A 1 632 ? -0.594 17.931 -15.950 1.00 98.62 632 LEU A N 1
ATOM 4950 C CA . LEU A 1 632 ? 0.795 17.481 -16.018 1.00 98.62 632 LEU A CA 1
ATOM 4951 C C . LEU A 1 632 ? 0.996 16.517 -17.194 1.00 98.62 632 LEU A C 1
ATOM 4953 O O . LEU A 1 632 ? 1.846 16.767 -18.046 1.00 98.62 632 LEU A O 1
ATOM 4957 N N . SER A 1 633 ? 0.190 15.455 -17.274 1.00 98.75 633 SER A N 1
ATOM 4958 C CA . SER A 1 633 ? 0.282 14.441 -18.334 1.00 98.75 633 SER A CA 1
ATOM 4959 C C . SER A 1 633 ? 0.060 15.032 -19.729 1.00 98.75 633 SER A C 1
ATOM 4961 O O . SER A 1 633 ? 0.881 14.812 -20.622 1.00 98.75 633 SER A O 1
ATOM 4963 N N . SER A 1 634 ? -0.966 15.870 -19.907 1.00 98.56 634 SER A N 1
ATOM 4964 C CA . SER A 1 634 ? -1.224 16.579 -21.168 1.00 98.56 634 SER A CA 1
ATOM 4965 C C . SER A 1 634 ? -0.065 17.496 -21.577 1.00 98.56 634 SER A C 1
ATOM 4967 O O . SER A 1 634 ? 0.326 17.531 -22.748 1.00 98.56 634 SER A O 1
ATOM 4969 N N . GLY A 1 635 ? 0.517 18.225 -20.617 1.00 98.50 635 GLY A N 1
ATOM 4970 C CA . GLY A 1 635 ? 1.682 19.081 -20.851 1.00 98.50 635 GLY A CA 1
ATOM 4971 C C . GLY A 1 635 ? 2.919 18.289 -21.280 1.00 98.50 635 GLY A C 1
ATOM 4972 O O . GLY A 1 635 ? 3.614 18.693 -22.215 1.00 98.50 635 GLY A O 1
ATOM 4973 N N . ILE A 1 636 ? 3.155 17.131 -20.658 1.00 98.81 636 ILE A N 1
ATOM 4974 C CA . ILE A 1 636 ? 4.251 16.231 -21.030 1.00 98.81 636 ILE A CA 1
ATOM 4975 C C . ILE A 1 636 ? 4.038 15.667 -22.439 1.00 98.81 636 ILE A C 1
ATOM 4977 O O . ILE A 1 636 ? 4.966 15.727 -23.246 1.00 98.81 636 ILE A O 1
ATOM 4981 N N . ARG A 1 637 ? 2.832 15.182 -22.782 1.00 98.69 637 ARG A N 1
ATOM 4982 C CA . ARG A 1 637 ? 2.523 14.683 -24.140 1.00 98.69 637 ARG A CA 1
ATOM 4983 C C . ARG A 1 637 ? 2.815 15.742 -25.204 1.00 98.69 637 ARG A C 1
ATOM 4985 O O . ARG A 1 637 ? 3.536 15.465 -26.161 1.00 98.69 637 ARG A O 1
ATOM 4992 N N . GLN A 1 638 ? 2.356 16.975 -24.988 1.00 98.50 638 GLN A N 1
ATOM 4993 C CA . GLN A 1 638 ? 2.648 18.094 -25.888 1.00 98.50 638 GLN A CA 1
ATOM 4994 C C . GLN A 1 638 ? 4.156 18.381 -26.000 1.00 98.50 638 GLN A C 1
ATOM 4996 O O . GLN A 1 638 ? 4.661 18.663 -27.094 1.00 98.50 638 GLN A O 1
ATOM 5001 N N . GLY A 1 639 ? 4.886 18.305 -24.884 1.00 98.38 639 GLY A N 1
ATOM 5002 C CA . GLY A 1 639 ? 6.340 18.443 -24.858 1.00 98.38 639 GLY A CA 1
ATOM 5003 C C . GLY A 1 639 ? 7.049 17.359 -25.678 1.00 98.38 639 GLY A C 1
ATOM 5004 O O . GLY A 1 639 ? 7.952 17.671 -26.457 1.00 98.38 639 GLY A O 1
ATOM 5005 N N . ILE A 1 640 ? 6.610 16.100 -25.570 1.00 98.62 640 ILE A N 1
ATOM 5006 C CA . ILE A 1 640 ? 7.157 14.970 -26.339 1.00 98.62 640 ILE A CA 1
ATOM 5007 C C . ILE A 1 640 ? 6.894 15.163 -27.834 1.00 98.62 640 ILE A C 1
ATOM 5009 O O . ILE A 1 640 ? 7.822 15.041 -28.630 1.00 98.62 640 ILE A O 1
ATOM 5013 N N . GLU A 1 641 ? 5.672 15.518 -28.233 1.00 97.81 641 GLU A N 1
ATOM 5014 C CA . GLU A 1 641 ? 5.340 15.772 -29.642 1.00 97.81 641 GLU A CA 1
ATOM 5015 C C . GLU A 1 641 ? 6.208 16.888 -30.243 1.00 97.81 641 GLU A C 1
ATOM 5017 O O . GLU A 1 641 ? 6.688 16.776 -31.373 1.00 97.81 641 GLU A O 1
ATOM 5022 N N . THR A 1 642 ? 6.440 17.953 -29.470 1.00 97.81 642 THR A N 1
ATOM 5023 C CA . THR A 1 642 ? 7.143 19.157 -29.933 1.00 97.81 642 THR A CA 1
ATOM 5024 C C . THR A 1 642 ? 8.663 18.982 -29.967 1.00 97.81 642 THR A C 1
ATOM 5026 O O . THR A 1 642 ? 9.316 19.430 -30.909 1.00 97.81 642 THR A O 1
ATOM 5029 N N . TYR A 1 643 ? 9.247 18.367 -28.937 1.00 98.25 643 TYR A N 1
ATOM 5030 C CA . TYR A 1 643 ? 10.702 18.335 -28.731 1.00 98.25 643 TYR A CA 1
ATOM 5031 C C . TYR A 1 643 ? 11.295 16.923 -28.770 1.00 98.25 643 TYR A C 1
ATOM 5033 O O . TYR A 1 643 ? 12.492 16.767 -29.015 1.00 98.25 643 TYR A O 1
ATOM 5041 N N . GLY A 1 644 ? 10.471 15.901 -28.548 1.00 98.00 644 GLY A N 1
ATOM 5042 C CA . GLY A 1 644 ? 10.866 14.498 -28.445 1.00 98.00 644 GLY A CA 1
ATOM 5043 C C . GLY A 1 644 ? 10.851 13.719 -29.762 1.00 98.00 644 GLY A C 1
ATOM 5044 O O . GLY A 1 644 ? 11.118 12.524 -29.731 1.00 98.00 644 GLY A O 1
ATOM 5045 N N . THR A 1 645 ? 10.560 14.350 -30.904 1.00 98.19 645 THR A N 1
ATOM 5046 C CA . THR A 1 645 ? 10.463 13.689 -32.222 1.00 98.19 645 THR A CA 1
ATOM 5047 C C . THR A 1 645 ? 11.576 14.114 -33.184 1.00 98.19 645 THR A C 1
ATOM 5049 O O . THR A 1 645 ? 12.101 15.229 -33.106 1.00 98.19 645 THR A O 1
ATOM 5052 N N . TYR A 1 646 ? 11.959 13.238 -34.111 1.00 98.56 646 TYR A N 1
ATOM 5053 C CA . TYR A 1 646 ? 12.902 13.514 -35.196 1.00 98.56 646 TYR A CA 1
ATOM 5054 C C . TYR A 1 646 ? 12.459 12.809 -36.485 1.00 98.56 646 TYR A C 1
ATOM 5056 O O . TYR A 1 646 ? 12.183 11.615 -36.473 1.00 98.56 646 TYR A O 1
ATOM 5064 N N . ASP A 1 647 ? 12.414 13.548 -37.594 1.00 98.38 647 ASP A N 1
ATOM 5065 C CA . ASP A 1 647 ? 12.151 13.039 -38.940 1.00 98.38 647 ASP A CA 1
ATOM 5066 C C . ASP A 1 647 ? 13.445 12.459 -39.518 1.00 98.38 647 ASP A C 1
ATOM 5068 O O . ASP A 1 647 ? 14.207 13.135 -40.224 1.00 98.38 647 ASP A O 1
ATOM 5072 N N . ASP A 1 648 ? 13.713 11.198 -39.185 1.00 98.12 648 ASP A N 1
ATOM 5073 C CA . ASP A 1 648 ? 14.901 10.503 -39.648 1.00 98.12 648 ASP A CA 1
ATOM 5074 C C . ASP A 1 648 ? 14.806 10.185 -41.158 1.00 98.12 648 ASP A C 1
ATOM 5076 O O . ASP A 1 648 ? 13.792 9.654 -41.624 1.00 98.12 648 ASP A O 1
ATOM 5080 N N . PRO A 1 649 ? 15.849 10.476 -41.962 1.00 96.62 649 PRO A N 1
ATOM 5081 C CA . PRO A 1 649 ? 15.832 10.219 -43.404 1.00 96.62 649 PRO A CA 1
ATOM 5082 C C . PRO A 1 649 ? 15.683 8.745 -43.812 1.00 96.62 649 PRO A C 1
ATOM 5084 O O . PRO A 1 649 ? 15.325 8.477 -44.962 1.00 96.62 649 PRO A O 1
ATOM 5087 N N . THR A 1 650 ? 16.016 7.810 -42.922 1.00 98.00 650 THR A N 1
ATOM 5088 C CA . THR A 1 650 ? 15.994 6.360 -43.144 1.00 98.00 650 THR A CA 1
ATOM 5089 C C . THR A 1 650 ? 14.737 5.732 -42.554 1.00 98.00 650 THR A C 1
ATOM 5091 O O . THR A 1 650 ? 14.072 4.955 -43.241 1.00 98.00 650 THR A O 1
ATOM 5094 N N . TYR A 1 651 ? 14.415 6.069 -41.305 1.00 98.12 651 TYR A N 1
ATOM 5095 C CA . TYR A 1 651 ? 13.365 5.399 -40.533 1.00 98.12 651 TYR A CA 1
ATOM 5096 C C . TYR A 1 651 ? 12.019 6.132 -40.550 1.00 98.12 651 TYR A C 1
ATOM 5098 O O . TYR A 1 651 ? 11.014 5.521 -40.222 1.00 98.12 651 TYR A O 1
ATOM 5106 N N . GLY A 1 652 ? 11.968 7.402 -40.963 1.00 98.25 652 GLY A N 1
ATOM 5107 C CA . GLY A 1 652 ? 10.777 8.242 -40.820 1.00 98.25 652 GLY A CA 1
ATOM 5108 C C . GLY A 1 652 ? 10.737 8.955 -39.467 1.00 98.25 652 GLY A C 1
ATOM 5109 O O . GLY A 1 652 ? 11.755 9.075 -38.785 1.00 98.25 652 GLY A O 1
ATOM 5110 N N . THR A 1 653 ? 9.570 9.474 -39.084 1.00 98.62 653 THR A N 1
ATOM 5111 C CA . THR A 1 653 ? 9.408 10.141 -37.786 1.00 98.62 653 THR A CA 1
ATOM 5112 C C . THR A 1 653 ? 9.572 9.123 -36.662 1.00 98.62 653 THR A C 1
ATOM 5114 O O . THR A 1 653 ? 8.867 8.117 -36.641 1.00 98.62 653 THR A O 1
ATOM 5117 N N . LEU A 1 654 ? 10.494 9.396 -35.741 1.00 98.44 654 LEU A N 1
ATOM 5118 C CA . LEU A 1 654 ? 10.792 8.580 -34.566 1.00 98.44 654 LEU A CA 1
ATOM 5119 C C . LEU A 1 654 ? 10.896 9.449 -33.308 1.00 98.44 654 LEU A C 1
ATOM 5121 O O . LEU A 1 654 ? 11.151 10.654 -33.387 1.00 98.44 654 LEU A O 1
ATOM 5125 N N . TRP A 1 655 ? 10.730 8.844 -32.135 1.00 98.75 655 TRP A N 1
ATOM 5126 C CA . TRP A 1 655 ? 11.083 9.458 -30.856 1.00 98.75 655 TRP A CA 1
ATOM 5127 C C . TRP A 1 655 ? 12.575 9.370 -30.558 1.00 98.75 655 TRP A C 1
ATOM 5129 O O . TRP A 1 655 ? 13.234 8.370 -30.844 1.00 98.75 655 TRP A O 1
ATOM 5139 N N . VAL A 1 656 ? 13.094 10.429 -29.947 1.00 98.69 656 VAL A N 1
ATOM 5140 C CA . VAL A 1 656 ? 14.487 10.535 -29.500 1.00 98.69 656 VAL A CA 1
ATOM 5141 C C . VAL A 1 656 ? 14.597 10.094 -28.044 1.00 98.69 656 VAL A C 1
ATOM 5143 O O . VAL A 1 656 ? 13.622 10.163 -27.308 1.00 98.69 656 VAL A O 1
ATOM 5146 N N . PHE A 1 657 ? 15.776 9.664 -27.599 1.00 98.69 657 PHE A N 1
ATOM 5147 C CA . PHE A 1 657 ? 15.963 9.179 -26.227 1.00 98.69 657 PHE A CA 1
ATOM 5148 C C . PHE A 1 657 ? 15.974 10.322 -25.213 1.00 98.69 657 PHE A C 1
ATOM 5150 O O . PHE A 1 657 ? 15.343 10.256 -24.159 1.00 98.69 657 PHE A O 1
ATOM 5157 N N . GLU A 1 658 ? 16.689 11.399 -25.544 1.00 98.56 658 GLU A N 1
ATOM 5158 C CA . GLU A 1 658 ? 16.785 12.589 -24.703 1.00 98.56 658 GLU A CA 1
ATOM 5159 C C . GLU A 1 658 ? 16.794 13.866 -25.542 1.00 98.56 658 GLU A C 1
ATOM 5161 O O . GLU A 1 658 ? 17.320 13.897 -26.657 1.00 98.56 658 GLU A O 1
ATOM 5166 N N . THR A 1 659 ? 16.280 14.956 -24.984 1.00 98.06 659 THR A N 1
ATOM 5167 C CA . THR A 1 659 ? 16.382 16.296 -25.571 1.00 98.06 659 THR A CA 1
ATOM 5168 C C . THR A 1 659 ? 16.643 17.348 -24.499 1.00 98.06 659 THR A C 1
ATOM 5170 O O . THR A 1 659 ? 16.426 17.117 -23.312 1.00 98.06 659 THR A O 1
ATOM 5173 N N . ASP A 1 660 ? 17.149 18.514 -24.904 1.00 96.44 660 ASP A N 1
ATOM 5174 C CA . ASP A 1 660 ? 17.255 19.679 -24.023 1.00 96.44 660 ASP A CA 1
ATOM 5175 C C . ASP A 1 660 ? 16.053 20.634 -24.136 1.00 96.44 660 ASP A C 1
ATOM 5177 O O . ASP A 1 660 ? 16.030 21.664 -23.469 1.00 96.44 660 ASP A O 1
ATOM 5181 N N . GLY A 1 661 ? 15.055 20.313 -24.970 1.00 96.06 661 GLY A N 1
ATOM 5182 C CA . GLY A 1 661 ? 13.832 21.108 -25.129 1.00 96.06 661 GLY A CA 1
ATOM 5183 C C . GLY A 1 661 ? 14.020 22.423 -25.897 1.00 96.06 661 GLY A C 1
ATOM 5184 O O . GLY A 1 661 ? 13.077 23.194 -26.043 1.00 96.06 661 GLY A O 1
ATOM 5185 N N . THR A 1 662 ? 15.220 22.725 -26.413 1.00 95.38 662 THR A N 1
ATOM 5186 C CA . THR A 1 662 ? 15.480 24.002 -27.110 1.00 95.38 662 THR A CA 1
ATOM 5187 C C . THR A 1 662 ? 15.192 23.959 -28.613 1.00 95.38 662 THR A C 1
ATOM 5189 O O . THR A 1 662 ? 15.093 25.014 -29.245 1.00 95.38 662 THR A O 1
ATOM 5192 N N . ASN A 1 663 ? 15.055 22.767 -29.205 1.00 94.75 663 ASN A N 1
ATOM 5193 C CA . ASN A 1 663 ? 14.862 22.586 -30.643 1.00 94.75 663 ASN A CA 1
ATOM 5194 C C . ASN A 1 663 ? 13.571 21.815 -30.970 1.00 94.75 663 ASN A C 1
ATOM 5196 O O . ASN A 1 663 ? 13.538 20.589 -30.891 1.00 94.75 663 ASN A O 1
ATOM 5200 N N . ALA A 1 664 ? 12.544 22.548 -31.408 1.00 95.56 664 ALA A N 1
ATOM 5201 C CA . ALA A 1 664 ? 11.261 21.996 -31.854 1.00 95.56 664 ALA A CA 1
ATOM 5202 C C . ALA A 1 664 ? 11.240 21.562 -33.337 1.00 95.56 664 ALA A C 1
ATOM 5204 O O . ALA A 1 664 ? 10.214 21.114 -33.837 1.00 95.56 664 ALA A O 1
ATOM 5205 N N . ASP A 1 665 ? 12.334 21.743 -34.087 1.00 96.75 665 ASP A N 1
ATOM 5206 C CA . ASP A 1 665 ? 12.379 21.348 -35.498 1.00 96.75 665 ASP A CA 1
ATOM 5207 C C . ASP A 1 665 ? 12.549 19.828 -35.614 1.00 96.75 665 ASP A C 1
ATOM 5209 O O . ASP A 1 665 ? 13.625 19.286 -35.331 1.00 96.75 665 ASP A O 1
ATOM 5213 N N . ALA A 1 666 ? 11.486 19.133 -36.022 1.00 95.69 666 ALA A N 1
ATOM 5214 C CA . ALA A 1 666 ? 11.501 17.693 -36.261 1.00 95.69 666 ALA A CA 1
ATOM 5215 C C . ALA A 1 666 ? 12.486 17.302 -37.376 1.00 95.69 666 ALA A C 1
ATOM 5217 O O . ALA A 1 666 ? 13.064 16.228 -37.306 1.00 95.69 666 ALA A O 1
ATOM 5218 N N . ALA A 1 667 ? 12.815 18.187 -38.324 1.00 96.81 667 ALA A N 1
ATOM 5219 C CA . ALA A 1 667 ? 13.783 17.889 -39.384 1.00 96.81 667 ALA A CA 1
ATOM 5220 C C . ALA A 1 667 ? 15.257 17.955 -38.925 1.00 96.81 667 ALA A C 1
ATOM 5222 O O . ALA A 1 667 ? 16.172 17.720 -39.721 1.00 96.81 667 ALA A O 1
ATOM 5223 N N . SER A 1 668 ? 15.520 18.291 -37.656 1.00 96.00 668 SER A N 1
ATOM 5224 C CA . SER A 1 668 ? 16.866 18.449 -37.098 1.00 96.00 668 SER A CA 1
ATOM 5225 C C . SER A 1 668 ? 17.047 17.646 -35.812 1.00 96.00 668 SER A C 1
ATOM 5227 O O . SER A 1 668 ? 16.358 17.874 -34.818 1.00 96.00 668 SER A O 1
ATOM 5229 N N . ASN A 1 669 ? 18.062 16.780 -35.787 1.00 92.56 669 ASN A N 1
ATOM 5230 C CA . ASN A 1 669 ? 18.494 16.060 -34.584 1.00 92.56 669 ASN A CA 1
ATOM 5231 C C . ASN A 1 669 ? 19.415 16.898 -33.674 1.00 92.56 669 ASN A C 1
ATOM 5233 O O . ASN A 1 669 ? 19.963 16.401 -32.692 1.00 92.56 669 ASN A O 1
ATOM 5237 N N . THR A 1 670 ? 19.614 18.186 -33.972 1.00 95.25 670 THR A N 1
ATOM 5238 C CA . THR A 1 670 ? 20.402 19.066 -33.100 1.00 95.25 670 THR A CA 1
ATOM 5239 C C . THR A 1 670 ? 19.715 19.166 -31.739 1.00 95.25 670 THR A C 1
ATOM 5241 O O . THR A 1 670 ? 18.535 19.500 -31.682 1.00 95.25 670 THR A O 1
ATOM 5244 N N . ARG A 1 671 ? 20.455 18.920 -30.649 1.00 95.06 671 ARG A N 1
ATOM 5245 C CA . ARG A 1 671 ? 19.918 18.848 -29.272 1.00 95.06 671 ARG A CA 1
ATOM 5246 C C . ARG A 1 671 ? 18.954 17.689 -29.002 1.00 95.06 671 ARG A C 1
ATOM 5248 O O . ARG A 1 671 ? 18.124 17.761 -28.096 1.00 95.06 671 ARG A O 1
ATOM 5255 N N . LYS A 1 672 ? 19.074 16.622 -29.785 1.00 97.00 672 LYS A N 1
ATOM 5256 C CA . LYS A 1 672 ? 18.342 15.376 -29.598 1.00 97.00 672 LYS A CA 1
ATOM 5257 C C . LYS A 1 672 ? 19.343 14.227 -29.586 1.00 97.00 672 LYS A C 1
ATOM 5259 O O . LYS A 1 672 ? 20.245 14.180 -30.421 1.00 97.00 672 LYS A O 1
ATOM 5264 N N . LEU A 1 673 ? 19.227 13.342 -28.606 1.00 97.31 673 LEU A N 1
ATOM 5265 C CA . LEU A 1 673 ? 20.061 12.157 -28.476 1.00 97.31 673 LEU A CA 1
ATOM 5266 C C . LEU A 1 673 ? 19.322 10.967 -29.087 1.00 97.31 673 LEU A C 1
ATOM 5268 O O . LEU A 1 673 ? 18.245 10.604 -28.622 1.00 97.31 673 LEU A O 1
ATOM 5272 N N . LEU A 1 674 ? 19.903 10.380 -30.130 1.00 98.12 674 LEU A N 1
ATOM 5273 C CA . LEU A 1 674 ? 19.350 9.225 -30.834 1.00 98.12 674 LEU A CA 1
ATOM 5274 C C . LEU A 1 674 ? 20.040 7.956 -30.325 1.00 98.12 674 LEU A C 1
ATOM 5276 O O . LEU A 1 674 ? 21.199 7.711 -30.652 1.00 98.12 674 LEU A O 1
ATOM 5280 N N . MET A 1 675 ? 19.347 7.202 -29.478 1.00 97.44 675 MET A N 1
ATOM 5281 C CA . MET A 1 675 ? 19.759 5.901 -28.943 1.00 97.44 675 MET A CA 1
ATOM 5282 C C . MET A 1 675 ? 18.544 5.219 -28.300 1.00 97.44 675 MET A C 1
ATOM 5284 O O . MET A 1 675 ? 17.458 5.789 -28.290 1.00 97.44 675 MET A O 1
ATOM 5288 N N . ASP A 1 676 ? 18.742 4.046 -27.720 1.00 98.25 676 ASP A N 1
ATOM 5289 C CA . ASP A 1 676 ? 17.931 3.555 -26.604 1.00 98.25 676 ASP A CA 1
ATOM 5290 C C . ASP A 1 676 ? 18.841 2.804 -25.631 1.00 98.25 676 ASP A C 1
ATOM 5292 O O . ASP A 1 676 ? 19.995 2.516 -25.968 1.00 98.25 676 ASP A O 1
ATOM 5296 N N . ALA A 1 677 ? 18.336 2.515 -24.438 1.00 96.12 677 ALA A N 1
ATOM 5297 C CA . ALA A 1 677 ? 19.073 1.823 -23.389 1.00 96.12 677 ALA A CA 1
ATOM 5298 C C . ALA A 1 677 ? 18.225 0.705 -22.763 1.00 96.12 677 ALA A C 1
ATOM 5300 O O . ALA A 1 677 ? 17.013 0.633 -22.980 1.00 96.12 677 ALA A O 1
ATOM 5301 N N . ALA A 1 678 ? 18.865 -0.198 -22.024 1.00 95.75 678 ALA A N 1
ATOM 5302 C CA . ALA A 1 678 ? 18.230 -1.430 -21.574 1.00 95.75 678 ALA A CA 1
ATOM 5303 C C . ALA A 1 678 ? 17.239 -1.251 -20.415 1.00 95.75 678 ALA A C 1
ATOM 5305 O O . ALA A 1 678 ? 16.259 -1.999 -20.329 1.00 95.75 678 ALA A O 1
ATOM 5306 N N . ASN A 1 679 ? 17.495 -0.305 -19.510 1.00 96.62 679 ASN A N 1
ATOM 5307 C CA . ASN A 1 679 ? 16.639 -0.069 -18.351 1.00 96.62 679 ASN A CA 1
ATOM 5308 C C . ASN A 1 679 ? 15.273 0.510 -18.755 1.00 96.62 679 ASN A C 1
ATOM 5310 O O . ASN A 1 679 ? 15.175 1.361 -19.633 1.00 96.62 679 ASN A O 1
ATOM 5314 N N . ILE A 1 680 ? 14.209 0.073 -18.073 1.00 97.94 680 ILE A N 1
ATOM 5315 C CA . ILE A 1 680 ? 12.824 0.486 -18.351 1.00 97.94 680 ILE A CA 1
ATOM 5316 C C . ILE A 1 680 ? 12.419 1.565 -17.331 1.00 97.94 680 ILE A C 1
ATOM 5318 O O . ILE A 1 680 ? 12.592 1.339 -16.128 1.00 97.94 680 ILE A O 1
ATOM 5322 N N . PRO A 1 681 ? 11.851 2.708 -17.753 1.00 98.56 681 PRO A N 1
ATOM 5323 C CA . PRO A 1 681 ? 11.325 2.996 -19.090 1.00 98.56 681 PRO A CA 1
ATOM 5324 C C . PRO A 1 681 ? 12.395 3.275 -20.160 1.00 98.56 681 PRO A C 1
ATOM 5326 O O . PRO A 1 681 ? 13.293 4.092 -19.971 1.00 98.56 681 PRO A O 1
ATOM 5329 N N . SER A 1 682 ? 12.224 2.628 -21.315 1.00 98.75 682 SER A N 1
ATOM 5330 C CA . SER A 1 682 ? 13.005 2.775 -22.554 1.00 98.75 682 SER A CA 1
ATOM 5331 C C . SER A 1 682 ? 12.088 3.125 -23.735 1.00 98.75 682 SER A C 1
ATOM 5333 O O . SER A 1 682 ? 10.862 2.990 -23.628 1.00 98.75 682 SER A O 1
ATOM 5335 N N . LEU A 1 683 ? 12.643 3.550 -24.876 1.00 98.88 683 LEU A N 1
ATOM 5336 C CA . LEU A 1 683 ? 11.829 3.791 -26.079 1.00 98.88 683 LEU A CA 1
ATOM 5337 C C . LEU A 1 683 ? 11.166 2.497 -26.564 1.00 98.88 683 LEU A C 1
ATOM 5339 O O . LEU A 1 683 ? 10.007 2.517 -26.979 1.00 98.88 683 LEU A O 1
ATOM 5343 N N . LEU A 1 684 ? 11.867 1.363 -26.449 1.00 98.81 684 LEU A N 1
ATOM 5344 C CA . LEU A 1 684 ? 11.324 0.041 -26.762 1.00 98.81 684 LEU A CA 1
ATOM 5345 C C . LEU A 1 684 ? 10.056 -0.273 -25.958 1.00 98.81 684 LEU A C 1
ATOM 5347 O O . LEU A 1 684 ? 9.131 -0.878 -26.501 1.00 98.81 684 LEU A O 1
ATOM 5351 N N . SER A 1 685 ? 10.007 0.159 -24.694 1.00 98.69 685 SER A N 1
ATOM 5352 C CA . SER A 1 685 ? 8.905 -0.130 -23.773 1.00 98.69 685 SER A CA 1
ATOM 5353 C C . SER A 1 685 ? 7.667 0.755 -23.944 1.00 98.69 685 SER A C 1
ATOM 5355 O O . SER A 1 685 ? 6.683 0.521 -23.252 1.00 98.69 685 SER A O 1
ATOM 5357 N N . ALA A 1 686 ? 7.671 1.747 -24.845 1.00 98.69 686 ALA A N 1
ATOM 5358 C CA . ALA A 1 686 ? 6.599 2.746 -24.937 1.00 98.69 686 ALA A CA 1
ATOM 5359 C C . ALA A 1 686 ? 5.163 2.163 -24.984 1.00 98.69 686 ALA A C 1
ATOM 5361 O O . ALA A 1 686 ? 4.311 2.679 -24.254 1.00 98.69 686 ALA A O 1
ATOM 5362 N N . PRO A 1 687 ? 4.870 1.074 -25.728 1.00 98.50 687 PRO A N 1
ATOM 5363 C CA . PRO A 1 687 ? 3.545 0.458 -25.683 1.00 98.50 687 PRO A CA 1
ATOM 5364 C C . PRO A 1 687 ? 3.240 -0.244 -24.361 1.00 98.50 687 PRO A C 1
ATOM 5366 O O . PRO A 1 687 ? 2.139 -0.123 -23.836 1.00 98.50 687 PRO A O 1
ATOM 5369 N N . TRP A 1 688 ? 4.225 -0.932 -23.776 1.00 97.88 688 TRP A N 1
ATOM 5370 C CA . TRP A 1 688 ? 4.067 -1.617 -22.489 1.00 97.88 688 TRP A CA 1
ATOM 5371 C C . TRP A 1 688 ? 3.777 -0.636 -21.342 1.00 97.88 688 TRP A C 1
ATOM 5373 O O . TRP A 1 688 ? 3.028 -0.950 -20.423 1.00 97.88 688 TRP A O 1
ATOM 5383 N N . LEU A 1 689 ? 4.317 0.583 -21.428 1.00 97.88 689 LEU A N 1
ATOM 5384 C CA . LEU A 1 689 ? 4.036 1.678 -20.494 1.00 97.88 689 LEU A CA 1
ATOM 5385 C C . LEU A 1 689 ? 2.632 2.291 -20.678 1.00 97.88 689 LEU A C 1
ATOM 5387 O O . LEU A 1 689 ? 2.261 3.176 -19.908 1.00 97.88 689 LEU A O 1
ATOM 5391 N N . GLY A 1 690 ? 1.877 1.885 -21.706 1.00 97.69 690 GLY A N 1
ATOM 5392 C CA . GLY A 1 690 ? 0.576 2.461 -22.056 1.00 97.69 690 GLY A CA 1
ATOM 5393 C C . GLY A 1 690 ? 0.657 3.836 -22.730 1.00 97.69 690 GLY A C 1
ATOM 5394 O O . GLY A 1 690 ? -0.327 4.573 -22.750 1.00 97.69 690 GLY A O 1
ATOM 5395 N N . PHE A 1 691 ? 1.821 4.233 -23.261 1.00 98.56 691 PHE A N 1
ATOM 5396 C CA . PHE A 1 691 ? 1.982 5.553 -23.883 1.00 98.56 691 PHE A CA 1
ATOM 5397 C C . PHE A 1 691 ? 1.406 5.627 -25.303 1.00 98.56 691 PHE A C 1
ATOM 5399 O O . PHE A 1 691 ? 0.882 6.677 -25.693 1.00 98.56 691 PHE A O 1
ATOM 5406 N N . CYS A 1 692 ? 1.521 4.531 -26.054 1.00 98.25 692 CYS A N 1
ATOM 5407 C CA . CYS A 1 692 ? 1.075 4.379 -27.439 1.00 98.25 692 CYS A CA 1
ATOM 5408 C C . CYS A 1 692 ? 0.641 2.931 -27.711 1.00 98.25 692 CYS A C 1
ATOM 5410 O O . CYS A 1 692 ? 0.939 2.036 -26.923 1.00 98.25 692 CYS A O 1
ATOM 5412 N N . GLU A 1 693 ? -0.042 2.699 -28.828 1.00 97.25 693 GLU A N 1
ATOM 5413 C CA . GLU A 1 693 ? -0.372 1.348 -29.292 1.00 97.25 693 GLU A CA 1
ATOM 5414 C C . GLU A 1 693 ? 0.856 0.667 -29.922 1.00 97.25 693 GLU A C 1
ATOM 5416 O O . GLU A 1 693 ? 1.780 1.328 -30.404 1.00 97.25 693 GLU A O 1
ATOM 5421 N N . THR A 1 694 ? 0.863 -0.667 -29.967 1.00 95.81 694 THR A N 1
ATOM 5422 C CA . THR A 1 694 ? 1.956 -1.454 -30.573 1.00 95.81 694 THR A CA 1
ATOM 5423 C C . THR A 1 694 ? 2.089 -1.249 -32.086 1.00 95.81 694 THR A C 1
ATOM 5425 O O . THR A 1 694 ? 3.149 -1.540 -32.645 1.00 95.81 694 THR A O 1
ATOM 5428 N N . ASP A 1 695 ? 1.047 -0.739 -32.750 1.00 96.56 695 ASP A N 1
ATOM 5429 C CA . ASP A 1 695 ? 1.010 -0.449 -34.185 1.00 96.56 695 ASP A CA 1
ATOM 5430 C C . ASP A 1 695 ? 1.167 1.045 -34.536 1.00 96.56 695 ASP A C 1
ATOM 5432 O O . ASP A 1 695 ? 1.034 1.412 -35.709 1.00 96.56 695 ASP A O 1
ATOM 5436 N N . ASP A 1 696 ? 1.501 1.902 -33.561 1.00 98.25 696 ASP A N 1
ATOM 5437 C CA . ASP A 1 696 ? 1.798 3.316 -33.806 1.00 98.25 696 ASP A CA 1
ATOM 5438 C C . ASP A 1 696 ? 2.974 3.472 -34.792 1.00 98.25 696 ASP A C 1
ATOM 5440 O O . ASP A 1 696 ? 4.037 2.868 -34.639 1.00 98.25 696 ASP A O 1
ATOM 5444 N N . GLU A 1 697 ? 2.795 4.295 -35.830 1.00 98.38 697 GLU A N 1
ATOM 5445 C CA . GLU A 1 697 ? 3.795 4.453 -36.894 1.00 98.38 697 GLU A CA 1
ATOM 5446 C C . GLU A 1 697 ? 5.114 5.038 -36.365 1.00 98.38 697 GLU A C 1
ATOM 5448 O O . GLU A 1 697 ? 6.190 4.590 -36.763 1.00 98.38 697 GLU A O 1
ATOM 5453 N N . THR A 1 698 ? 5.048 5.993 -35.431 1.00 98.62 698 THR A N 1
ATOM 5454 C CA . THR A 1 698 ? 6.241 6.584 -34.807 1.00 98.62 698 THR A CA 1
ATOM 5455 C C . THR A 1 698 ? 6.948 5.544 -33.947 1.00 98.62 698 THR A C 1
ATOM 5457 O O . THR A 1 698 ? 8.171 5.419 -34.029 1.00 98.62 698 THR A O 1
ATOM 5460 N N . TYR A 1 699 ? 6.193 4.741 -33.190 1.00 98.75 699 TYR A N 1
ATOM 5461 C CA . TYR A 1 699 ? 6.743 3.625 -32.423 1.00 98.75 699 TYR A CA 1
ATOM 5462 C C . TYR A 1 699 ? 7.437 2.605 -33.315 1.00 98.75 699 TYR A C 1
ATOM 5464 O O . TYR A 1 699 ? 8.566 2.226 -33.026 1.00 98.75 699 TYR A O 1
ATOM 5472 N N . LEU A 1 700 ? 6.810 2.169 -34.406 1.00 98.69 700 LEU A N 1
ATOM 5473 C CA . LEU A 1 700 ? 7.390 1.170 -35.303 1.00 98.69 700 LEU A CA 1
ATOM 5474 C C . LEU A 1 700 ? 8.676 1.684 -35.969 1.00 98.69 700 LEU A C 1
ATOM 5476 O O . LEU A 1 700 ? 9.648 0.931 -36.076 1.00 98.69 700 LEU A O 1
ATOM 5480 N N . ASN A 1 701 ? 8.722 2.966 -36.346 1.00 98.81 701 ASN A N 1
ATOM 5481 C CA . ASN A 1 701 ? 9.932 3.620 -36.853 1.00 98.81 701 ASN A CA 1
ATOM 5482 C C . ASN A 1 701 ? 11.027 3.681 -35.777 1.00 98.81 701 ASN A C 1
ATOM 5484 O O . ASN A 1 701 ? 12.176 3.315 -36.037 1.00 98.81 701 ASN A O 1
ATOM 5488 N N . THR A 1 702 ? 10.673 4.084 -34.551 1.00 98.88 702 THR A N 1
ATOM 5489 C CA . THR A 1 702 ? 11.580 4.079 -33.397 1.00 98.88 702 THR A CA 1
ATOM 5490 C C . THR A 1 702 ? 12.091 2.674 -33.101 1.00 98.88 702 THR A C 1
ATOM 5492 O O . THR A 1 702 ? 13.298 2.491 -32.996 1.00 98.88 702 THR A O 1
ATOM 5495 N N . ARG A 1 703 ? 11.215 1.667 -33.037 1.00 98.81 703 ARG A N 1
ATOM 5496 C CA . ARG A 1 703 ? 11.548 0.255 -32.808 1.00 98.81 703 ARG A CA 1
ATOM 5497 C C . ARG A 1 703 ? 12.538 -0.250 -33.855 1.00 98.81 703 ARG A C 1
ATOM 5499 O O . ARG A 1 703 ? 13.519 -0.902 -33.504 1.00 98.81 703 ARG A O 1
ATOM 5506 N N . ALA A 1 704 ? 12.316 0.082 -35.127 1.00 98.75 704 ALA A N 1
ATOM 5507 C CA . ALA A 1 704 ? 13.223 -0.278 -36.213 1.00 98.75 704 ALA A CA 1
ATOM 5508 C C . ALA A 1 704 ? 14.605 0.388 -36.079 1.00 98.75 704 ALA A C 1
ATOM 5510 O O . ALA A 1 704 ? 15.614 -0.253 -36.366 1.00 98.75 704 ALA A O 1
ATOM 5511 N N . PHE A 1 705 ? 14.664 1.645 -35.628 1.00 98.81 705 PHE A N 1
ATOM 5512 C CA . PHE A 1 705 ? 15.922 2.344 -35.352 1.00 98.81 705 PHE A CA 1
ATOM 5513 C C . PHE A 1 705 ? 16.666 1.733 -34.152 1.00 98.81 705 PHE A C 1
ATOM 5515 O O . PHE A 1 705 ? 17.840 1.378 -34.271 1.00 98.81 705 PHE A O 1
ATOM 5522 N N . ILE A 1 706 ? 15.990 1.565 -33.012 1.00 98.56 706 ILE A N 1
ATOM 5523 C CA . ILE A 1 706 ? 16.620 1.157 -31.744 1.00 98.56 706 ILE A CA 1
ATOM 5524 C C . ILE A 1 706 ? 17.071 -0.311 -31.725 1.00 98.56 706 ILE A C 1
ATOM 5526 O O . ILE A 1 706 ? 18.017 -0.636 -31.008 1.00 98.56 706 ILE A O 1
ATOM 5530 N N . LEU A 1 707 ? 16.436 -1.176 -32.530 1.00 98.44 707 LEU A N 1
ATOM 5531 C CA . LEU A 1 707 ? 16.815 -2.580 -32.753 1.00 98.44 707 LEU A CA 1
ATOM 5532 C C . LEU A 1 707 ? 17.703 -2.749 -33.999 1.00 98.44 707 LEU A C 1
ATOM 5534 O O . LEU A 1 707 ? 17.599 -3.729 -34.739 1.00 98.44 707 LEU A O 1
ATOM 5538 N N . SER A 1 708 ? 18.559 -1.765 -34.267 1.00 97.81 708 SER A N 1
ATOM 5539 C CA . SER A 1 708 ? 19.518 -1.792 -35.368 1.00 97.81 708 SER A CA 1
ATOM 5540 C C . SER A 1 708 ? 20.854 -1.201 -34.936 1.00 97.81 708 SER A C 1
ATOM 5542 O O . SER A 1 708 ? 20.936 -0.494 -33.936 1.00 97.81 708 SER A O 1
ATOM 5544 N N . THR A 1 709 ? 21.905 -1.428 -35.724 1.00 95.00 709 THR A N 1
ATOM 5545 C CA . THR A 1 709 ? 23.255 -0.899 -35.455 1.00 95.00 709 THR A CA 1
ATOM 5546 C C . THR A 1 709 ? 23.355 0.631 -35.485 1.00 95.00 709 THR A C 1
ATOM 5548 O O . THR A 1 709 ? 24.418 1.171 -35.181 1.00 95.00 709 THR A O 1
ATOM 5551 N N . ASP A 1 710 ? 22.286 1.332 -35.875 1.00 96.50 710 ASP A N 1
ATOM 5552 C CA . ASP A 1 710 ? 22.214 2.792 -35.795 1.00 96.50 710 ASP A CA 1
ATOM 5553 C C . ASP A 1 710 ? 21.962 3.274 -34.351 1.00 96.50 710 ASP A C 1
ATOM 5555 O O . ASP A 1 710 ? 22.321 4.404 -34.010 1.00 96.50 710 ASP A O 1
ATOM 5559 N N . ASN A 1 711 ? 21.445 2.406 -33.471 1.00 96.88 711 ASN A N 1
ATOM 5560 C CA . ASN A 1 711 ? 21.523 2.601 -32.027 1.00 96.88 711 ASN A CA 1
ATOM 5561 C C . ASN A 1 711 ? 22.923 2.203 -31.523 1.00 96.88 711 ASN A C 1
ATOM 5563 O O . ASN A 1 711 ? 23.303 1.036 -31.645 1.00 96.88 711 ASN A O 1
ATOM 5567 N N . PRO A 1 712 ? 23.685 3.119 -30.895 1.00 93.06 712 PRO A N 1
ATOM 5568 C CA . PRO A 1 712 ? 25.042 2.832 -30.427 1.00 93.06 712 PRO A CA 1
ATOM 5569 C C . PRO A 1 712 ? 25.135 1.745 -29.346 1.00 93.06 712 PRO A C 1
ATOM 5571 O O . PRO A 1 712 ? 26.238 1.268 -29.084 1.00 93.06 712 PRO A O 1
ATOM 5574 N N . TYR A 1 713 ? 24.015 1.372 -28.720 1.00 93.62 713 TYR A N 1
ATOM 5575 C CA . TYR A 1 713 ? 23.945 0.333 -27.689 1.00 93.62 713 TYR A CA 1
ATOM 5576 C C . TYR A 1 713 ? 23.193 -0.920 -28.147 1.00 93.62 713 TYR A C 1
ATOM 5578 O O . TYR A 1 713 ? 22.893 -1.778 -27.323 1.00 93.62 713 TYR A O 1
ATOM 5586 N N . TYR A 1 714 ? 22.881 -1.046 -29.439 1.00 95.38 714 TYR A N 1
ATOM 5587 C CA . TYR A 1 714 ? 22.379 -2.299 -29.991 1.00 95.38 714 TYR A CA 1
ATOM 5588 C C . TYR A 1 714 ? 23.546 -3.190 -30.415 1.00 95.38 714 TYR A C 1
ATOM 5590 O O . TYR A 1 714 ? 24.422 -2.785 -31.182 1.00 95.38 714 TYR A O 1
ATOM 5598 N N . TYR A 1 715 ? 23.539 -4.420 -29.919 1.00 93.50 715 TYR A N 1
ATOM 5599 C CA . TYR A 1 715 ? 24.600 -5.390 -30.124 1.00 93.50 715 TYR A CA 1
ATOM 5600 C C . TYR A 1 715 ? 24.072 -6.630 -30.842 1.00 93.50 715 TYR A C 1
ATOM 5602 O O . TYR A 1 715 ? 22.966 -7.098 -30.575 1.00 93.50 715 TYR A O 1
ATOM 5610 N N . GLU A 1 716 ? 24.907 -7.200 -31.709 1.00 95.19 716 GLU A N 1
ATOM 5611 C CA . GLU A 1 716 ? 24.670 -8.488 -32.359 1.00 95.19 716 GLU A CA 1
ATOM 5612 C C . GLU A 1 716 ? 25.827 -9.426 -32.019 1.00 95.19 716 GLU A C 1
ATOM 5614 O O . GLU A 1 716 ? 26.984 -9.125 -32.319 1.00 95.19 716 GLU A O 1
ATOM 5619 N N . GLY A 1 717 ? 25.520 -10.549 -31.374 1.00 94.56 717 GLY A N 1
ATOM 5620 C CA . GLY A 1 717 ? 26.490 -11.575 -31.012 1.00 94.56 717 GLY A CA 1
ATOM 5621 C C . GLY A 1 717 ? 26.098 -12.958 -31.520 1.00 94.56 717 GLY A C 1
ATOM 5622 O O . GLY A 1 717 ? 25.085 -13.160 -32.187 1.00 94.56 717 GLY A O 1
ATOM 5623 N N . THR A 1 718 ? 26.928 -13.941 -31.191 1.00 96.25 718 THR A N 1
ATOM 5624 C CA . THR A 1 718 ? 26.749 -15.340 -31.596 1.00 96.25 718 THR A CA 1
ATOM 5625 C C . THR A 1 718 ? 25.491 -15.978 -30.997 1.00 96.25 718 THR A C 1
ATOM 5627 O O . THR A 1 718 ? 24.849 -16.791 -31.663 1.00 96.25 718 THR A O 1
ATOM 5630 N N . TYR A 1 719 ? 25.158 -15.645 -29.748 1.00 97.19 719 TYR A N 1
ATOM 5631 C CA . TYR A 1 719 ? 24.078 -16.277 -28.983 1.00 97.19 719 TYR A CA 1
ATOM 5632 C C . TYR A 1 719 ? 22.815 -15.423 -28.878 1.00 97.19 719 TYR A C 1
ATOM 5634 O O . TYR A 1 719 ? 21.741 -15.982 -28.689 1.00 97.19 719 TYR A O 1
ATOM 5642 N N . ALA A 1 720 ? 22.928 -14.100 -29.000 1.00 97.62 720 ALA A N 1
ATOM 5643 C CA . ALA A 1 720 ? 21.800 -13.182 -28.902 1.00 97.62 720 ALA A CA 1
ATOM 5644 C C . ALA A 1 720 ? 22.100 -11.849 -29.598 1.00 97.62 720 ALA A C 1
ATOM 5646 O O . ALA A 1 720 ? 23.263 -11.481 -29.785 1.00 97.62 720 ALA A O 1
ATOM 5647 N N . SER A 1 721 ? 21.041 -11.104 -29.899 1.00 97.25 721 SER A N 1
ATOM 5648 C CA . SER A 1 721 ? 21.113 -9.679 -30.218 1.00 97.25 721 SER A CA 1
ATOM 5649 C C . SER A 1 721 ? 20.196 -8.906 -29.278 1.00 97.25 721 SER A C 1
ATOM 5651 O O . SER A 1 721 ? 19.202 -9.445 -28.795 1.00 97.25 721 SER A O 1
ATOM 5653 N N . GLY A 1 722 ? 20.518 -7.648 -28.999 1.00 96.25 722 GLY A N 1
ATOM 5654 C CA . GLY A 1 722 ? 19.694 -6.829 -28.119 1.00 96.25 722 GLY A CA 1
ATOM 5655 C C . GLY A 1 722 ? 20.337 -5.506 -27.740 1.00 96.25 722 GLY A C 1
ATOM 5656 O O . GLY A 1 722 ? 21.479 -5.217 -28.098 1.00 96.25 722 GLY A O 1
ATOM 5657 N N . ILE A 1 723 ? 19.580 -4.706 -26.998 1.00 96.75 723 ILE A N 1
ATOM 5658 C CA . ILE A 1 723 ? 20.021 -3.409 -26.484 1.00 96.75 723 ILE A CA 1
ATOM 5659 C C . ILE A 1 723 ? 20.750 -3.632 -25.148 1.00 96.75 723 ILE A C 1
ATOM 5661 O O . ILE A 1 723 ? 20.286 -4.400 -24.302 1.00 96.75 723 ILE A O 1
ATOM 5665 N N . GLY A 1 724 ? 21.912 -3.003 -24.981 1.00 93.38 724 GLY A N 1
ATOM 5666 C CA . GLY A 1 724 ? 22.618 -2.890 -23.702 1.00 93.38 724 GLY A CA 1
ATOM 5667 C C . GLY A 1 724 ? 22.452 -1.506 -23.078 1.00 93.38 724 GLY A C 1
ATOM 5668 O O . GLY A 1 724 ? 21.545 -0.759 -23.443 1.00 93.38 724 GLY A O 1
ATOM 5669 N N . ASP A 1 725 ? 23.344 -1.134 -22.164 1.00 90.38 725 ASP A N 1
ATOM 5670 C CA . ASP A 1 725 ? 23.292 0.167 -21.494 1.00 90.38 725 ASP A CA 1
ATOM 5671 C C . ASP A 1 725 ? 24.678 0.842 -21.484 1.00 90.38 725 ASP A C 1
ATOM 5673 O O . ASP A 1 725 ? 25.706 0.157 -21.464 1.00 90.38 725 ASP A O 1
ATOM 5677 N N . PRO A 1 726 ? 24.771 2.185 -21.507 1.00 83.25 726 PRO A N 1
ATOM 5678 C CA . PRO A 1 726 ? 26.011 2.887 -21.173 1.00 83.25 726 PRO A CA 1
ATOM 5679 C C . PRO A 1 726 ? 26.611 2.504 -19.810 1.00 83.25 726 PRO A C 1
ATOM 5681 O O . PRO A 1 726 ? 27.830 2.636 -19.659 1.00 83.25 726 PRO A O 1
ATOM 5684 N N . HIS A 1 727 ? 25.799 2.009 -18.874 1.00 79.88 727 HIS A N 1
ATOM 5685 C CA . HIS A 1 727 ? 26.175 1.671 -17.501 1.00 79.88 727 HIS A CA 1
ATOM 5686 C C . HIS A 1 727 ? 27.253 0.570 -17.364 1.00 79.88 727 HIS A C 1
ATOM 5688 O O . HIS A 1 727 ? 28.029 0.570 -16.406 1.00 79.88 727 HIS A O 1
ATOM 5694 N N . ASP A 1 728 ? 27.348 -0.369 -18.313 1.00 67.88 728 ASP A N 1
ATOM 5695 C CA . ASP A 1 728 ? 28.054 -1.643 -18.074 1.00 67.88 728 ASP A CA 1
ATOM 5696 C C . ASP A 1 728 ? 29.584 -1.645 -18.075 1.00 67.88 728 ASP A C 1
ATOM 5698 O O . ASP A 1 728 ? 30.271 -0.852 -18.722 1.00 67.88 728 ASP A O 1
ATOM 5702 N N . GLY A 1 729 ? 30.116 -2.674 -17.401 1.00 59.34 729 GLY A N 1
ATOM 5703 C CA . GLY A 1 729 ? 31.539 -3.000 -17.311 1.00 59.34 729 GLY A CA 1
ATOM 5704 C C . GLY A 1 729 ? 31.890 -4.465 -17.605 1.00 59.34 729 GLY A C 1
ATOM 5705 O O . GLY A 1 729 ? 32.855 -4.976 -17.029 1.00 59.34 729 GLY A O 1
ATOM 5706 N N . ILE A 1 730 ? 31.141 -5.178 -18.458 1.00 66.50 730 ILE A N 1
ATOM 5707 C CA . ILE A 1 730 ? 31.515 -6.553 -18.836 1.00 66.50 730 ILE A CA 1
ATOM 5708 C C . ILE A 1 730 ? 32.745 -6.526 -19.750 1.00 66.50 730 ILE A C 1
ATOM 5710 O O . ILE A 1 730 ? 32.693 -6.173 -20.924 1.00 66.50 730 ILE A O 1
ATOM 5714 N N . GLY A 1 731 ? 33.882 -6.951 -19.198 1.00 57.66 731 GLY A N 1
ATOM 5715 C CA . GLY A 1 731 ? 35.172 -6.987 -19.887 1.00 57.66 731 GLY A CA 1
ATOM 5716 C C . GLY A 1 731 ? 36.082 -5.811 -19.518 1.00 57.66 731 GLY A C 1
ATOM 5717 O O . GLY A 1 731 ? 35.905 -5.149 -18.502 1.00 57.66 731 GLY A O 1
ATOM 5718 N N . SER A 1 732 ? 37.129 -5.576 -20.314 1.00 47.69 732 SER A N 1
ATOM 5719 C CA . SER A 1 732 ? 38.094 -4.489 -20.092 1.00 47.69 732 SER A CA 1
ATOM 5720 C C . SER A 1 732 ? 37.963 -3.426 -21.188 1.00 47.69 732 SER A C 1
ATOM 5722 O O . SER A 1 732 ? 38.596 -3.554 -22.236 1.00 47.69 732 SER A O 1
ATOM 5724 N N . GLY A 1 733 ? 37.150 -2.390 -20.976 1.00 57.00 733 GLY A N 1
ATOM 5725 C CA . GLY A 1 733 ? 36.929 -1.326 -21.965 1.00 57.00 733 GLY A CA 1
ATOM 5726 C C . GLY A 1 733 ? 36.064 -0.175 -21.447 1.00 57.00 733 GLY A C 1
ATOM 5727 O O . GLY A 1 733 ? 35.623 -0.202 -20.304 1.00 57.00 733 GLY A O 1
ATOM 5728 N N . SER A 1 734 ? 35.867 0.848 -22.284 1.00 56.94 734 SER A N 1
ATOM 5729 C CA . SER A 1 734 ? 34.912 1.945 -22.070 1.00 56.94 734 SER A CA 1
ATOM 5730 C C . SER A 1 734 ? 33.681 1.728 -22.946 1.00 56.94 734 SER A C 1
ATOM 5732 O O . SER A 1 734 ? 33.859 1.464 -24.135 1.00 56.94 734 SER A O 1
ATOM 5734 N N . ASN A 1 735 ? 32.481 1.886 -22.390 1.00 61.22 735 ASN A N 1
ATOM 5735 C CA . ASN A 1 735 ? 31.224 1.775 -23.125 1.00 61.22 735 ASN A CA 1
ATOM 5736 C C . ASN A 1 735 ? 31.033 2.908 -24.164 1.00 61.22 735 ASN A C 1
ATOM 5738 O O . ASN A 1 735 ? 31.448 4.042 -23.892 1.00 61.22 735 ASN A O 1
ATOM 5742 N N . PRO A 1 736 ? 30.408 2.651 -25.334 1.00 65.62 736 PRO A N 1
ATOM 5743 C CA . PRO A 1 736 ? 29.941 1.347 -25.828 1.00 65.62 736 PRO A CA 1
ATOM 5744 C C . PRO A 1 736 ? 31.112 0.403 -26.127 1.00 65.62 736 PRO A C 1
ATOM 5746 O O . PRO A 1 736 ? 32.146 0.848 -26.628 1.00 65.62 736 PRO A O 1
ATOM 5749 N N . HIS A 1 737 ? 30.964 -0.887 -25.815 1.00 66.56 737 HIS A N 1
ATOM 5750 C CA . HIS A 1 737 ? 31.997 -1.897 -26.044 1.00 66.56 737 HIS A CA 1
ATOM 5751 C C . HIS A 1 737 ? 32.184 -2.153 -27.553 1.00 66.56 737 HIS A C 1
ATOM 5753 O O . HIS A 1 737 ? 31.359 -2.834 -28.159 1.00 66.56 737 HIS A O 1
ATOM 5759 N N . PRO A 1 738 ? 33.276 -1.684 -28.194 1.00 64.94 738 PRO A N 1
ATOM 5760 C CA . PRO A 1 738 ? 33.422 -1.815 -29.648 1.00 64.94 738 PRO A CA 1
ATOM 5761 C C . PRO A 1 738 ? 33.677 -3.263 -30.093 1.00 64.94 738 PRO A C 1
ATOM 5763 O O . PRO A 1 738 ? 33.472 -3.590 -31.257 1.00 64.94 738 PRO A O 1
ATOM 5766 N N . ASP A 1 739 ? 34.154 -4.103 -29.167 1.00 76.88 739 ASP A N 1
ATOM 5767 C CA . ASP A 1 739 ? 34.642 -5.460 -29.427 1.00 76.88 739 ASP A CA 1
ATOM 5768 C C . ASP A 1 739 ? 33.881 -6.549 -28.638 1.00 76.88 739 ASP A C 1
ATOM 5770 O O . ASP A 1 739 ? 34.209 -7.726 -28.774 1.00 76.88 739 ASP A O 1
ATOM 5774 N N . VAL A 1 740 ? 32.920 -6.183 -27.776 1.00 85.62 740 VAL A N 1
ATOM 5775 C CA . VAL A 1 740 ? 32.182 -7.130 -26.917 1.00 85.62 740 VAL A CA 1
ATOM 5776 C C . VAL A 1 740 ? 30.686 -6.799 -26.975 1.00 85.62 740 VAL A C 1
ATOM 5778 O O . VAL A 1 740 ? 30.301 -5.748 -26.468 1.00 85.62 740 VAL A O 1
ATOM 5781 N N . PRO A 1 741 ? 29.835 -7.648 -27.576 1.00 90.44 741 PRO A N 1
ATOM 5782 C CA . PRO A 1 741 ? 28.401 -7.388 -27.631 1.00 90.44 741 PRO A CA 1
ATOM 5783 C C . PRO A 1 741 ? 27.770 -7.634 -26.255 1.00 90.44 741 PRO A C 1
ATOM 5785 O O . PRO A 1 741 ? 27.791 -8.767 -25.782 1.00 90.44 741 PRO A O 1
ATOM 5788 N N . VAL A 1 742 ? 27.222 -6.601 -25.604 1.00 92.00 742 VAL A N 1
ATOM 5789 C CA . VAL A 1 742 ? 26.731 -6.675 -24.209 1.00 92.00 742 VAL A CA 1
ATOM 5790 C C . VAL A 1 742 ? 25.241 -6.324 -24.049 1.00 92.00 742 VAL A C 1
ATOM 5792 O O . VAL A 1 742 ? 24.898 -5.336 -23.401 1.00 92.00 742 VAL A O 1
ATOM 5795 N N . PRO A 1 743 ? 24.311 -7.088 -24.646 1.00 94.44 743 PRO A N 1
ATOM 5796 C CA . PRO A 1 743 ? 22.889 -6.868 -24.409 1.00 94.44 743 PRO A CA 1
ATOM 5797 C C . PRO A 1 743 ? 22.488 -7.205 -22.966 1.00 94.44 743 PRO A C 1
ATOM 5799 O O . PRO A 1 743 ? 23.151 -7.975 -22.263 1.00 94.44 743 PRO A O 1
ATOM 5802 N N . TRP A 1 744 ? 21.352 -6.653 -22.544 1.00 96.12 744 TRP A N 1
ATOM 5803 C CA . TRP A 1 744 ? 20.732 -6.962 -21.256 1.00 96.12 744 TRP A CA 1
ATOM 5804 C C . TRP A 1 744 ? 19.542 -7.885 -21.442 1.00 96.12 744 TRP A C 1
ATOM 5806 O O . TRP A 1 744 ? 18.742 -7.715 -22.367 1.00 96.12 744 TRP A O 1
ATOM 5816 N N . HIS A 1 745 ? 19.342 -8.808 -20.502 1.00 97.88 745 HIS A N 1
ATOM 5817 C CA . HIS A 1 745 ? 18.147 -9.651 -20.529 1.00 97.88 745 HIS A CA 1
ATOM 5818 C C . HIS A 1 745 ? 16.855 -8.831 -20.424 1.00 97.88 745 HIS A C 1
ATOM 5820 O O . HIS A 1 745 ? 15.859 -9.206 -21.035 1.00 97.88 745 HIS A O 1
ATOM 5826 N N . MET A 1 746 ? 16.855 -7.702 -19.704 1.00 96.75 746 MET A N 1
ATOM 5827 C CA . MET A 1 746 ? 15.658 -6.856 -19.584 1.00 96.75 746 MET A CA 1
ATOM 5828 C C . MET A 1 746 ? 15.205 -6.278 -20.924 1.00 96.75 746 MET A C 1
ATOM 5830 O O . MET A 1 746 ? 14.013 -6.308 -21.222 1.00 96.75 746 MET A O 1
ATOM 5834 N N . ALA A 1 747 ? 16.142 -5.814 -21.755 1.00 98.00 747 ALA A N 1
ATOM 5835 C CA . ALA A 1 747 ? 15.819 -5.287 -23.076 1.00 98.00 747 ALA A CA 1
ATOM 5836 C C . ALA A 1 747 ? 15.240 -6.372 -23.993 1.00 98.00 747 ALA A C 1
ATOM 5838 O O . ALA A 1 747 ? 14.264 -6.127 -24.696 1.00 98.00 747 ALA A O 1
ATOM 5839 N N . ILE A 1 748 ? 15.796 -7.589 -23.943 1.00 98.69 748 ILE A N 1
ATOM 5840 C CA . ILE A 1 748 ? 15.291 -8.736 -24.713 1.00 98.69 748 ILE A CA 1
ATOM 5841 C C . ILE A 1 748 ? 13.888 -9.139 -24.230 1.00 98.69 748 ILE A C 1
ATOM 5843 O O . ILE A 1 748 ? 13.002 -9.387 -25.049 1.00 98.69 748 ILE A O 1
ATOM 5847 N N . ALA A 1 749 ? 13.650 -9.144 -22.914 1.00 98.50 749 ALA A N 1
ATOM 5848 C CA . ALA A 1 749 ? 12.323 -9.394 -22.353 1.00 98.50 749 ALA A CA 1
ATOM 5849 C C . ALA A 1 749 ? 11.312 -8.350 -22.839 1.00 98.50 749 ALA A C 1
ATOM 5851 O O . ALA A 1 749 ? 10.214 -8.692 -23.271 1.00 98.50 749 ALA A O 1
ATOM 5852 N N . MET A 1 750 ? 11.699 -7.073 -22.811 1.00 98.62 750 MET A N 1
ATOM 5853 C CA . MET A 1 750 ? 10.841 -5.982 -23.255 1.00 98.62 750 MET A CA 1
ATOM 5854 C C . MET A 1 750 ? 10.586 -6.027 -24.763 1.00 98.62 750 MET A C 1
ATOM 5856 O O . MET A 1 750 ? 9.473 -5.740 -25.197 1.00 98.62 750 MET A O 1
ATOM 5860 N N . GLN A 1 751 ? 11.565 -6.459 -25.565 1.00 98.69 751 GLN A N 1
ATOM 5861 C CA . GLN A 1 751 ? 11.378 -6.697 -26.996 1.00 98.69 751 GLN A CA 1
ATOM 5862 C C . GLN A 1 751 ? 10.267 -7.725 -27.246 1.00 98.69 751 GLN A C 1
ATOM 5864 O O . GLN A 1 751 ? 9.416 -7.484 -28.105 1.00 98.69 751 GLN A O 1
ATOM 5869 N N . ALA A 1 752 ? 10.248 -8.819 -26.475 1.00 98.50 752 ALA A N 1
ATOM 5870 C CA . ALA A 1 752 ? 9.196 -9.833 -26.539 1.00 98.50 752 ALA A CA 1
ATOM 5871 C C . ALA A 1 752 ? 7.834 -9.290 -26.077 1.00 98.50 752 ALA A C 1
ATOM 5873 O O . ALA A 1 752 ? 6.823 -9.542 -26.722 1.00 98.50 752 ALA A O 1
ATOM 5874 N N . LEU A 1 753 ? 7.807 -8.508 -24.993 1.00 97.88 753 LEU A N 1
ATOM 5875 C CA . LEU A 1 753 ? 6.581 -7.931 -24.418 1.00 97.88 753 LEU A CA 1
ATOM 5876 C C . LEU A 1 753 ? 5.918 -6.856 -25.291 1.00 97.88 753 LEU A C 1
ATOM 5878 O O . LEU A 1 753 ? 4.807 -6.431 -24.993 1.00 97.88 753 LEU A O 1
ATOM 5882 N N . THR A 1 754 ? 6.583 -6.406 -26.354 1.00 98.19 754 THR A N 1
ATOM 5883 C CA . THR A 1 754 ? 6.130 -5.294 -27.204 1.00 98.19 754 THR A CA 1
ATOM 5884 C C . THR A 1 754 ? 6.017 -5.677 -28.681 1.00 98.19 754 THR A C 1
ATOM 5886 O O . THR A 1 754 ? 6.063 -4.820 -29.562 1.00 98.19 754 THR A O 1
ATOM 5889 N N . THR A 1 755 ? 5.875 -6.971 -28.976 1.00 96.94 755 THR A N 1
ATOM 5890 C CA . THR A 1 755 ? 5.628 -7.487 -30.329 1.00 96.94 755 THR A CA 1
ATOM 5891 C C . THR A 1 755 ? 4.504 -8.514 -30.316 1.00 96.94 755 THR A C 1
ATOM 5893 O O . THR A 1 755 ? 4.359 -9.284 -29.374 1.00 96.94 755 THR A O 1
ATOM 5896 N N . GLU A 1 756 ? 3.727 -8.560 -31.396 1.00 94.94 756 GLU A N 1
ATOM 5897 C CA . GLU A 1 756 ? 2.735 -9.619 -31.636 1.00 94.94 756 GLU A CA 1
ATOM 5898 C C . GLU A 1 756 ? 3.300 -10.751 -32.515 1.00 94.94 756 GLU A C 1
ATOM 5900 O O . GLU A 1 756 ? 2.618 -11.729 -32.833 1.00 94.94 756 GLU A O 1
ATOM 5905 N N . ASN A 1 757 ? 4.557 -10.631 -32.959 1.00 97.50 757 ASN A N 1
ATOM 5906 C CA . ASN A 1 757 ? 5.188 -11.639 -33.796 1.00 97.50 757 ASN A CA 1
ATOM 5907 C C . ASN A 1 757 ? 5.667 -12.822 -32.946 1.00 97.50 757 ASN A C 1
ATOM 5909 O O . ASN A 1 757 ? 6.738 -12.779 -32.345 1.00 97.50 757 ASN A O 1
ATOM 5913 N N . GLN A 1 758 ? 4.913 -13.922 -32.981 1.00 97.19 758 GLN A N 1
ATOM 5914 C CA . GLN A 1 758 ? 5.231 -15.137 -32.225 1.00 97.19 758 GLN A CA 1
ATOM 5915 C C . GLN A 1 758 ? 6.661 -15.657 -32.452 1.00 97.19 758 GLN A C 1
ATOM 5917 O O . GLN A 1 758 ? 7.303 -16.116 -31.513 1.00 97.19 758 GLN A O 1
ATOM 5922 N N . SER A 1 759 ? 7.196 -15.572 -33.675 1.00 98.38 759 SER A N 1
ATOM 5923 C CA . SER A 1 759 ? 8.567 -16.024 -33.946 1.00 98.38 759 SER A CA 1
ATOM 5924 C C . SER A 1 759 ? 9.624 -15.106 -33.327 1.00 98.38 759 SER A C 1
ATOM 5926 O O . SER A 1 759 ? 10.698 -15.579 -32.963 1.00 98.38 759 SER A O 1
ATOM 5928 N N . GLU A 1 760 ? 9.335 -13.810 -33.200 1.00 98.44 760 GLU A N 1
ATOM 5929 C CA . GLU A 1 760 ? 10.194 -12.872 -32.471 1.00 98.44 760 GLU A CA 1
ATOM 5930 C C . GLU A 1 760 ? 10.148 -13.165 -30.967 1.00 98.44 760 GLU A C 1
ATOM 5932 O O . GLU A 1 760 ? 11.202 -13.310 -30.355 1.00 98.44 760 GLU A O 1
ATOM 5937 N N . ILE A 1 761 ? 8.950 -13.369 -30.404 1.00 98.62 761 ILE A N 1
ATOM 5938 C CA . ILE A 1 761 ? 8.749 -13.755 -28.996 1.00 98.62 761 ILE A CA 1
ATOM 5939 C C . ILE A 1 761 ? 9.560 -15.011 -28.656 1.00 98.62 761 ILE A C 1
ATOM 5941 O O . ILE A 1 761 ? 10.357 -15.002 -27.720 1.00 98.62 761 ILE A O 1
ATOM 5945 N N . GLU A 1 762 ? 9.394 -16.084 -29.432 1.00 98.19 762 GLU A N 1
ATOM 5946 C CA . GLU A 1 762 ? 10.107 -17.349 -29.221 1.00 98.19 762 GLU A CA 1
ATOM 5947 C C . GLU A 1 762 ? 11.627 -17.177 -29.335 1.00 98.19 762 GLU A C 1
ATOM 5949 O O . GLU A 1 762 ? 12.374 -17.786 -28.571 1.00 98.19 762 GLU A O 1
ATOM 5954 N N . THR A 1 763 ? 12.091 -16.311 -30.243 1.00 98.56 763 THR A N 1
ATOM 5955 C CA . THR A 1 763 ? 13.519 -15.996 -30.390 1.00 98.56 763 THR A CA 1
ATOM 5956 C C . THR A 1 763 ? 14.059 -15.286 -29.149 1.00 98.56 763 THR A C 1
ATOM 5958 O O . THR A 1 763 ? 15.080 -15.705 -28.611 1.00 98.56 763 THR A O 1
ATOM 5961 N N . CYS A 1 764 ? 13.365 -14.258 -28.654 1.00 98.69 764 CYS A N 1
ATOM 5962 C CA . CYS A 1 764 ? 13.760 -13.527 -27.451 1.00 98.69 764 CYS A CA 1
ATOM 5963 C C . CYS A 1 764 ? 13.781 -14.432 -26.208 1.00 98.69 764 CYS A C 1
ATOM 5965 O O . CYS A 1 764 ? 14.757 -14.423 -25.458 1.00 98.69 764 CYS A O 1
ATOM 5967 N N . ILE A 1 765 ? 12.743 -15.254 -26.007 1.00 98.19 765 ILE A N 1
ATOM 5968 C CA . ILE A 1 765 ? 12.680 -16.209 -24.887 1.00 98.19 765 ILE A CA 1
ATOM 5969 C C . ILE A 1 765 ? 13.799 -17.255 -24.986 1.00 98.19 765 ILE A C 1
ATOM 5971 O O . ILE A 1 765 ? 14.434 -17.571 -23.975 1.00 98.19 765 ILE A O 1
ATOM 5975 N N . GLY A 1 766 ? 14.072 -17.756 -26.195 1.00 98.06 766 GLY A N 1
ATOM 5976 C CA . GLY A 1 766 ? 15.180 -18.670 -26.460 1.00 98.06 766 GLY A CA 1
ATOM 5977 C C . GLY A 1 766 ? 16.528 -18.048 -26.102 1.00 98.06 766 GLY A C 1
ATOM 5978 O O . GLY A 1 766 ? 17.266 -18.627 -25.310 1.00 98.06 766 GLY A O 1
ATOM 5979 N N . TRP A 1 767 ? 16.806 -16.830 -26.587 1.00 98.38 767 TRP A N 1
ATOM 5980 C CA . TRP A 1 767 ? 18.021 -16.090 -26.237 1.00 98.38 767 TRP A CA 1
ATOM 5981 C C . TRP A 1 767 ? 18.200 -15.988 -24.726 1.00 98.38 767 TRP A C 1
ATOM 5983 O O . TRP A 1 767 ? 19.212 -16.451 -24.217 1.00 98.38 767 TRP A O 1
ATOM 5993 N N . MET A 1 768 ? 17.198 -15.485 -24.002 1.00 98.31 768 MET A N 1
ATOM 5994 C CA . MET A 1 768 ? 17.277 -15.329 -22.545 1.00 98.31 768 MET A CA 1
ATOM 5995 C C . MET A 1 768 ? 17.510 -16.653 -21.805 1.00 98.31 768 MET A C 1
ATOM 5997 O O . MET A 1 768 ? 18.225 -16.684 -20.805 1.00 98.31 768 MET A O 1
ATOM 6001 N N . THR A 1 769 ? 16.917 -17.752 -22.279 1.00 97.75 769 THR A N 1
ATOM 6002 C CA . THR A 1 769 ? 17.089 -19.085 -21.677 1.00 97.75 769 THR A CA 1
ATOM 6003 C C . THR A 1 769 ? 18.502 -19.625 -21.906 1.00 97.75 769 THR A C 1
ATOM 6005 O O . THR A 1 769 ? 19.131 -20.153 -20.980 1.00 97.75 769 THR A O 1
ATOM 6008 N N . ASP A 1 770 ? 19.024 -19.445 -23.118 1.00 97.06 770 ASP A N 1
ATOM 6009 C CA . ASP A 1 770 ? 20.313 -19.984 -23.549 1.00 97.06 770 ASP A CA 1
ATOM 6010 C C . ASP A 1 770 ? 21.509 -19.173 -23.012 1.00 97.06 770 ASP A C 1
ATOM 6012 O O . ASP A 1 770 ? 22.627 -19.691 -22.918 1.00 97.06 770 ASP A O 1
ATOM 6016 N N . THR A 1 771 ? 21.294 -17.920 -22.597 1.00 97.44 771 THR A N 1
ATOM 6017 C CA . THR A 1 771 ? 22.351 -16.999 -22.141 1.00 97.44 771 THR A CA 1
ATOM 6018 C C . THR A 1 771 ? 22.449 -16.830 -20.622 1.00 97.44 771 THR A C 1
ATOM 6020 O O . THR A 1 771 ? 23.135 -15.940 -20.130 1.00 97.44 771 THR A O 1
ATOM 6023 N N . THR A 1 772 ? 21.860 -17.737 -19.836 1.00 96.94 772 THR A N 1
ATOM 6024 C CA . THR A 1 772 ? 21.934 -17.716 -18.355 1.00 96.94 772 THR A CA 1
ATOM 6025 C C . THR A 1 772 ? 23.268 -18.207 -17.772 1.00 96.94 772 THR A C 1
ATOM 6027 O O . THR A 1 772 ? 23.382 -18.399 -16.564 1.00 96.94 772 THR A O 1
ATOM 6030 N N . ALA A 1 773 ? 24.268 -18.548 -18.592 1.00 95.94 773 ALA A N 1
ATOM 6031 C CA . ALA A 1 773 ? 25.524 -19.163 -18.136 1.00 95.94 773 ALA A CA 1
ATOM 6032 C C . ALA A 1 773 ? 25.360 -20.460 -17.297 1.00 95.94 773 ALA A C 1
ATOM 6034 O O . ALA A 1 773 ? 26.257 -20.844 -16.532 1.00 95.94 773 ALA A O 1
ATOM 6035 N N . GLY A 1 774 ? 24.218 -21.152 -17.407 1.00 95.56 774 GLY A N 1
ATOM 6036 C CA . GLY A 1 774 ? 23.866 -22.308 -16.574 1.00 95.56 774 GLY A CA 1
ATOM 6037 C C . GLY A 1 774 ? 23.519 -21.953 -15.121 1.00 95.56 774 GLY A C 1
ATOM 6038 O O . GLY A 1 774 ? 23.565 -22.824 -14.244 1.00 95.56 774 GLY A O 1
ATOM 6039 N N . THR A 1 775 ? 23.217 -20.684 -14.835 1.00 96.69 775 THR A N 1
ATOM 6040 C CA . THR A 1 775 ? 22.668 -20.231 -13.548 1.00 96.69 775 THR A CA 1
ATOM 6041 C C . THR A 1 775 ? 21.148 -20.416 -13.492 1.00 96.69 775 THR A C 1
ATOM 6043 O O . THR A 1 775 ? 20.610 -20.641 -12.397 1.00 96.69 775 THR A O 1
ATOM 6046 N N . TYR A 1 776 ? 20.491 -20.441 -14.664 1.00 97.31 776 TYR A N 1
ATOM 6047 C CA . TYR A 1 776 ? 19.037 -20.517 -14.848 1.00 97.31 776 TYR A CA 1
ATOM 6048 C C . TYR A 1 776 ? 18.292 -19.331 -14.213 1.00 97.31 776 TYR A C 1
ATOM 6050 O O . TYR A 1 776 ? 17.176 -19.477 -13.718 1.00 97.31 776 TYR A O 1
ATOM 6058 N N . VAL A 1 777 ? 18.943 -18.171 -14.162 1.00 97.19 777 VAL A N 1
ATOM 6059 C CA . VAL A 1 777 ? 18.354 -16.885 -13.779 1.00 97.19 777 VAL A CA 1
ATOM 6060 C C . VAL A 1 777 ? 18.812 -15.815 -14.761 1.00 97.19 777 VAL A C 1
ATOM 6062 O O . VAL A 1 777 ? 19.728 -16.039 -15.551 1.00 97.19 777 VAL A O 1
ATOM 6065 N N . MET A 1 778 ? 18.152 -14.663 -14.723 1.00 97.50 778 MET A N 1
ATOM 6066 C CA . MET A 1 778 ? 18.504 -13.537 -15.571 1.00 97.50 778 MET A CA 1
ATOM 6067 C C . MET A 1 778 ? 19.574 -12.670 -14.902 1.00 97.50 778 MET A C 1
ATOM 6069 O O . MET A 1 778 ? 19.538 -12.442 -13.695 1.00 97.50 778 MET A O 1
ATOM 6073 N N . HIS A 1 779 ? 20.507 -12.190 -15.714 1.00 95.31 779 HIS A N 1
ATOM 6074 C CA . HIS A 1 779 ? 21.569 -11.261 -15.361 1.00 95.31 779 HIS A CA 1
ATOM 6075 C C . HIS A 1 779 ? 21.228 -9.838 -15.813 1.00 95.31 779 HIS A C 1
ATOM 6077 O O . HIS A 1 779 ? 20.278 -9.636 -16.573 1.00 95.31 779 HIS A O 1
ATOM 6083 N N . GLU A 1 780 ? 21.999 -8.871 -15.327 1.00 93.44 780 GLU A N 1
ATOM 6084 C CA . GLU A 1 780 ? 21.926 -7.480 -15.778 1.00 93.44 780 GLU A CA 1
ATOM 6085 C C . GLU A 1 780 ? 22.358 -7.399 -17.246 1.00 93.44 780 GLU A C 1
ATOM 6087 O O . GLU A 1 780 ? 21.507 -7.282 -18.127 1.00 93.44 780 GLU A O 1
ATOM 6092 N N . ALA A 1 781 ? 23.647 -7.630 -17.503 1.00 93.12 781 ALA A N 1
ATOM 6093 C CA . ALA A 1 781 ? 24.235 -7.710 -18.832 1.00 93.12 781 ALA A CA 1
ATOM 6094 C C . ALA A 1 781 ? 24.958 -9.052 -19.040 1.00 93.12 781 ALA A C 1
ATOM 6096 O O . ALA A 1 781 ? 25.361 -9.720 -18.080 1.00 93.12 781 ALA A O 1
ATOM 6097 N N . PHE A 1 782 ? 25.168 -9.447 -20.296 1.00 94.12 782 PHE A N 1
ATOM 6098 C CA . PHE A 1 782 ? 25.987 -10.611 -20.657 1.00 94.12 782 PHE A CA 1
ATOM 6099 C C . PHE A 1 782 ? 26.695 -10.402 -21.996 1.00 94.12 782 PHE A C 1
ATOM 6101 O O . PHE A 1 782 ? 26.196 -9.703 -22.868 1.00 94.12 782 PHE A O 1
ATOM 6108 N N . ASN A 1 783 ? 27.854 -11.031 -22.187 1.00 93.81 783 ASN A N 1
ATOM 6109 C CA . ASN A 1 783 ? 28.526 -11.045 -23.482 1.00 93.81 783 ASN A CA 1
ATOM 6110 C C . ASN A 1 783 ? 27.797 -12.004 -24.439 1.00 93.81 783 ASN A C 1
ATOM 6112 O O . ASN A 1 783 ? 27.828 -13.221 -24.255 1.00 93.81 783 ASN A O 1
ATOM 6116 N N . ALA A 1 784 ? 27.187 -11.479 -25.498 1.00 94.12 784 ALA A N 1
ATOM 6117 C CA . ALA A 1 784 ? 26.438 -12.268 -26.471 1.00 94.12 784 ALA A CA 1
ATOM 6118 C C . ALA A 1 784 ? 27.305 -13.178 -27.361 1.00 94.12 784 ALA A C 1
ATOM 6120 O O . ALA A 1 784 ? 26.754 -14.000 -28.090 1.00 94.12 784 ALA A O 1
ATOM 6121 N N . ASP A 1 785 ? 28.638 -13.092 -27.296 1.00 94.94 785 ASP A N 1
ATOM 6122 C CA . ASP A 1 785 ? 29.567 -14.066 -27.893 1.00 94.94 785 ASP A CA 1
ATOM 6123 C C . ASP A 1 785 ? 30.099 -15.105 -26.891 1.00 94.94 785 ASP A C 1
ATOM 6125 O O . ASP A 1 785 ? 30.619 -16.149 -27.291 1.00 94.94 785 ASP A O 1
ATOM 6129 N N . ASP A 1 786 ? 29.973 -14.843 -25.590 1.00 94.62 786 ASP A N 1
ATOM 6130 C CA . ASP A 1 786 ? 30.361 -15.748 -24.507 1.00 94.62 786 ASP A CA 1
ATOM 6131 C C . ASP A 1 786 ? 29.474 -15.495 -23.276 1.00 94.62 786 ASP A C 1
ATOM 6133 O O . ASP A 1 786 ? 29.877 -14.759 -22.369 1.00 94.62 786 ASP A O 1
ATOM 6137 N N . PRO A 1 787 ? 28.286 -16.126 -23.198 1.00 94.06 787 PRO A N 1
ATOM 6138 C CA . PRO A 1 787 ? 27.332 -15.870 -22.120 1.00 94.06 787 PRO A CA 1
ATOM 6139 C C . PRO A 1 787 ? 27.861 -16.219 -20.727 1.00 94.06 787 PRO A C 1
ATOM 6141 O O . PRO A 1 787 ? 27.247 -15.859 -19.732 1.00 94.06 787 PRO A O 1
ATOM 6144 N N . SER A 1 788 ? 29.002 -16.917 -20.618 1.00 93.88 788 SER A N 1
ATOM 6145 C CA . SER A 1 788 ? 29.643 -17.170 -19.325 1.00 93.88 788 SER A CA 1
ATOM 6146 C C . SER A 1 788 ? 30.275 -15.922 -18.696 1.00 93.88 788 SER A C 1
ATOM 6148 O O . SER A 1 788 ? 30.580 -15.944 -17.502 1.00 93.88 788 SER A O 1
ATOM 6150 N N . ALA A 1 789 ? 30.438 -14.843 -19.469 1.00 92.56 789 ALA A N 1
ATOM 6151 C CA . ALA A 1 789 ? 30.817 -13.520 -18.994 1.00 92.56 789 ALA A CA 1
ATOM 6152 C C . ALA A 1 789 ? 29.571 -12.628 -18.862 1.00 92.56 789 ALA A C 1
ATOM 6154 O O . ALA A 1 789 ? 29.022 -12.163 -19.859 1.00 92.56 789 ALA A O 1
ATOM 6155 N N . TYR A 1 790 ? 29.143 -12.382 -17.624 1.00 93.31 790 TYR A N 1
ATOM 6156 C CA . TYR A 1 790 ? 27.945 -11.609 -17.284 1.00 93.31 790 TYR A CA 1
ATOM 6157 C C . TYR A 1 790 ? 28.160 -10.767 -16.013 1.00 93.31 790 TYR A C 1
ATOM 6159 O O . TYR A 1 790 ? 29.150 -10.966 -15.299 1.00 93.31 790 TYR A O 1
ATOM 6167 N N . SER A 1 791 ? 27.244 -9.837 -15.723 1.00 91.62 791 SER A N 1
ATOM 6168 C CA . SER A 1 791 ? 27.192 -9.065 -14.471 1.00 91.62 791 SER A CA 1
ATOM 6169 C C . SER A 1 791 ? 25.979 -9.446 -13.611 1.00 91.62 791 SER A C 1
ATOM 6171 O O . SER A 1 791 ? 24.941 -9.867 -14.118 1.00 91.62 791 SER A O 1
ATOM 6173 N N . ARG A 1 792 ? 26.138 -9.300 -12.287 1.00 90.62 792 ARG A N 1
ATOM 6174 C CA . ARG A 1 792 ? 25.142 -9.560 -11.225 1.00 90.62 792 ARG A CA 1
ATOM 6175 C C . ARG A 1 792 ? 24.593 -10.992 -11.194 1.00 90.62 792 ARG A C 1
ATOM 6177 O O . ARG A 1 792 ? 23.729 -11.406 -11.965 1.00 90.62 792 ARG A O 1
ATOM 6184 N N . ASP A 1 793 ? 25.078 -11.762 -10.221 1.00 91.62 793 ASP A N 1
ATOM 6185 C CA . ASP A 1 793 ? 24.608 -13.129 -9.962 1.00 91.62 793 ASP A CA 1
ATOM 6186 C C . ASP A 1 793 ? 23.190 -13.178 -9.370 1.00 91.62 793 ASP A C 1
ATOM 6188 O O . ASP A 1 793 ? 22.516 -14.206 -9.479 1.00 91.62 793 ASP A O 1
ATOM 6192 N N . TYR A 1 794 ? 22.757 -12.092 -8.716 1.00 92.81 794 TYR A N 1
ATOM 6193 C CA . TYR A 1 794 ? 21.480 -12.017 -8.018 1.00 92.81 794 TYR A CA 1
ATOM 6194 C C . TYR A 1 794 ? 20.773 -10.682 -8.261 1.00 92.81 794 TYR A C 1
ATOM 6196 O O . TYR A 1 794 ? 20.923 -9.728 -7.498 1.00 92.81 794 TYR A O 1
ATOM 6204 N N . PHE A 1 795 ? 19.973 -10.649 -9.327 1.00 94.00 795 PHE A N 1
ATOM 6205 C CA . PHE A 1 795 ? 19.152 -9.504 -9.702 1.00 94.00 795 PHE A CA 1
ATOM 6206 C C . PHE A 1 795 ? 17.756 -9.978 -10.123 1.00 94.00 795 PHE A C 1
ATOM 6208 O O . PHE A 1 795 ? 17.586 -10.639 -11.150 1.00 94.00 795 PHE A O 1
ATOM 6215 N N . THR A 1 796 ? 16.738 -9.711 -9.301 1.00 96.06 796 THR A N 1
ATOM 6216 C CA . THR A 1 796 ? 15.426 -10.357 -9.489 1.00 96.06 796 THR A CA 1
ATOM 6217 C C . THR A 1 796 ? 14.475 -9.584 -10.403 1.00 96.06 796 THR A C 1
ATOM 6219 O O . THR A 1 796 ? 13.523 -10.183 -10.900 1.00 96.06 796 THR A O 1
ATOM 6222 N N . TRP A 1 797 ? 14.739 -8.312 -10.722 1.00 97.00 797 TRP A N 1
ATOM 6223 C CA . TRP A 1 797 ? 13.921 -7.560 -11.685 1.00 97.00 797 TRP A CA 1
ATOM 6224 C C . TRP A 1 797 ? 13.963 -8.168 -13.106 1.00 97.00 797 TRP A C 1
ATOM 6226 O O . TRP A 1 797 ? 12.895 -8.520 -13.620 1.00 97.00 797 TRP A O 1
ATOM 6236 N N . PRO A 1 798 ? 15.135 -8.438 -13.722 1.00 97.38 798 PRO A N 1
ATOM 6237 C CA . PRO A 1 798 ? 15.183 -9.152 -15.001 1.00 97.38 798 PRO A CA 1
ATOM 6238 C C . PRO A 1 798 ? 14.522 -10.540 -14.943 1.00 97.38 798 PRO A C 1
ATOM 6240 O O . PRO A 1 798 ? 13.911 -10.989 -15.914 1.00 97.38 798 PRO A O 1
ATOM 6243 N N . CYS A 1 799 ? 14.601 -11.218 -13.791 1.00 98.19 799 CYS A N 1
ATOM 6244 C CA . CYS A 1 799 ? 13.937 -12.504 -13.573 1.00 98.19 799 CYS A CA 1
ATOM 6245 C C . CYS A 1 799 ? 12.408 -12.370 -13.611 1.00 98.19 799 CYS A C 1
ATOM 6247 O O . CYS A 1 799 ? 11.744 -13.190 -14.244 1.00 98.19 799 CYS A O 1
ATOM 6249 N N . ALA A 1 800 ? 11.852 -11.336 -12.976 1.00 98.19 800 ALA A N 1
ATOM 6250 C CA . ALA A 1 800 ? 10.419 -11.064 -12.987 1.00 98.19 800 ALA A CA 1
ATOM 6251 C C . ALA A 1 800 ? 9.907 -10.751 -14.403 1.00 98.19 800 ALA A C 1
ATOM 6253 O O . ALA A 1 800 ? 8.850 -11.252 -14.782 1.00 98.19 800 ALA A O 1
ATOM 6254 N N . LEU A 1 801 ? 10.675 -10.006 -15.209 1.00 98.19 801 LEU A N 1
ATOM 6255 C CA . LEU A 1 801 ? 10.344 -9.736 -16.614 1.00 98.19 801 LEU A CA 1
ATOM 6256 C C . LEU A 1 801 ? 10.321 -11.015 -17.461 1.00 98.19 801 LEU A C 1
ATOM 6258 O O . LEU A 1 801 ? 9.343 -11.252 -18.168 1.00 98.19 801 LEU A O 1
ATOM 6262 N N . TYR A 1 802 ? 11.350 -11.865 -17.354 1.00 98.50 802 TYR A N 1
ATOM 6263 C CA . TYR A 1 802 ? 11.364 -13.165 -18.039 1.00 98.50 802 TYR A CA 1
ATOM 6264 C C . TYR A 1 802 ? 10.165 -14.023 -17.629 1.00 98.50 802 TYR A C 1
ATOM 6266 O O . TYR A 1 802 ? 9.461 -14.563 -18.478 1.00 98.50 802 TYR A O 1
ATOM 6274 N N . ALA A 1 803 ? 9.925 -14.148 -16.321 1.00 98.31 803 ALA A N 1
ATOM 6275 C CA . ALA A 1 803 ? 8.851 -14.978 -15.799 1.00 98.31 803 ALA A CA 1
ATOM 6276 C C . ALA A 1 803 ? 7.478 -14.464 -16.249 1.00 98.31 803 ALA A C 1
ATOM 6278 O O . ALA A 1 803 ? 6.629 -15.263 -16.638 1.00 98.31 803 ALA A O 1
ATOM 6279 N N . HIS A 1 804 ? 7.273 -13.146 -16.252 1.00 97.94 804 HIS A N 1
ATOM 6280 C CA . HIS A 1 804 ? 6.058 -12.536 -16.775 1.00 97.94 804 HIS A CA 1
ATOM 6281 C C . HIS A 1 804 ? 5.885 -12.832 -18.271 1.00 97.94 804 HIS A C 1
ATOM 6283 O O . HIS A 1 804 ? 4.864 -13.400 -18.643 1.00 97.94 804 HIS A O 1
ATOM 6289 N N . ALA A 1 805 ? 6.897 -12.555 -19.103 1.00 97.94 805 ALA A N 1
ATOM 6290 C CA . ALA A 1 805 ? 6.845 -12.802 -20.546 1.00 97.94 805 ALA A CA 1
ATOM 6291 C C . ALA A 1 805 ? 6.607 -14.283 -20.884 1.00 97.94 805 ALA A C 1
ATOM 6293 O O . ALA A 1 805 ? 5.795 -14.605 -21.747 1.00 97.94 805 ALA A O 1
ATOM 6294 N N . TYR A 1 806 ? 7.261 -15.209 -20.181 1.00 97.75 806 TYR A N 1
ATOM 6295 C CA . TYR A 1 806 ? 7.049 -16.641 -20.393 1.00 97.75 806 TYR A CA 1
ATOM 6296 C C . TYR A 1 806 ? 5.624 -17.060 -19.995 1.00 97.75 806 TYR A C 1
ATOM 6298 O O . TYR A 1 806 ? 4.962 -17.811 -20.712 1.00 97.75 806 TYR A O 1
ATOM 6306 N N . LEU A 1 807 ? 5.120 -16.559 -18.864 1.00 96.56 807 LEU A N 1
ATOM 6307 C CA . LEU A 1 807 ? 3.779 -16.877 -18.381 1.00 96.56 807 LEU A CA 1
ATOM 6308 C C . LEU A 1 807 ? 2.687 -16.362 -19.334 1.00 96.56 807 LEU A C 1
ATOM 6310 O O . LEU A 1 807 ? 1.756 -17.106 -19.648 1.00 96.56 807 LEU A O 1
ATOM 6314 N N . THR A 1 808 ? 2.810 -15.125 -19.816 1.00 95.88 808 THR A N 1
ATOM 6315 C CA . THR A 1 808 ? 1.777 -14.476 -20.635 1.00 95.88 808 THR A CA 1
ATOM 6316 C C . THR A 1 808 ? 1.900 -14.799 -22.122 1.00 95.88 808 THR A C 1
ATOM 6318 O O . THR A 1 808 ? 0.881 -15.027 -22.761 1.00 95.88 808 THR A O 1
ATOM 6321 N N . LEU A 1 809 ? 3.114 -14.898 -22.677 1.00 96.69 809 LEU A N 1
ATOM 6322 C CA . LEU A 1 809 ? 3.322 -15.042 -24.127 1.00 96.69 809 LEU A CA 1
ATOM 6323 C C . LEU A 1 809 ? 3.601 -16.483 -24.581 1.00 96.69 809 LEU A C 1
ATOM 6325 O O . LEU A 1 809 ? 3.289 -16.846 -25.714 1.00 96.69 809 LEU A O 1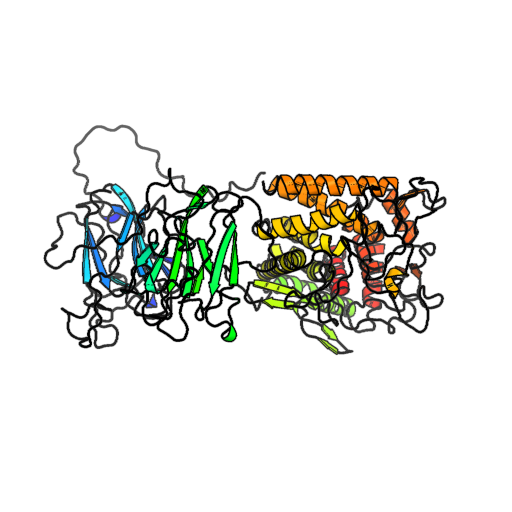
ATOM 6329 N N . ILE A 1 810 ? 4.186 -17.325 -23.720 1.00 96.44 810 ILE A N 1
ATOM 6330 C CA . ILE A 1 810 ? 4.477 -18.733 -24.053 1.00 96.44 810 ILE A CA 1
ATOM 6331 C C . ILE A 1 810 ? 3.395 -19.650 -23.490 1.00 96.44 810 ILE A C 1
ATOM 6333 O O . ILE A 1 810 ? 2.792 -20.439 -24.222 1.00 96.44 810 ILE A O 1
ATOM 6337 N N . LEU A 1 811 ? 3.103 -19.531 -22.192 1.00 95.31 811 LEU A N 1
ATOM 6338 C CA . LEU A 1 811 ? 2.064 -20.338 -21.550 1.00 95.31 811 LEU A CA 1
ATOM 6339 C C . LEU A 1 811 ? 0.646 -19.805 -21.806 1.00 95.31 811 LEU A C 1
ATOM 6341 O O . LEU A 1 811 ? -0.305 -20.558 -21.597 1.00 95.31 811 LEU A O 1
ATOM 6345 N N . ASN A 1 812 ? 0.504 -18.566 -22.298 1.00 94.69 812 ASN A N 1
ATOM 6346 C CA . ASN A 1 812 ? -0.783 -17.910 -22.563 1.00 94.69 812 ASN A CA 1
ATOM 6347 C C . ASN A 1 812 ? -1.710 -17.921 -21.336 1.00 94.69 812 ASN A C 1
ATOM 6349 O O . ASN A 1 812 ? -2.892 -18.259 -21.434 1.00 94.69 812 ASN A O 1
ATOM 6353 N N . ILE A 1 813 ? -1.146 -17.620 -20.163 1.00 94.75 813 ILE A N 1
ATOM 6354 C CA . ILE A 1 813 ? -1.884 -17.561 -18.904 1.00 94.75 813 ILE A CA 1
ATOM 6355 C C . ILE A 1 813 ? -2.191 -16.109 -18.559 1.00 94.75 813 ILE A C 1
ATOM 6357 O O . ILE A 1 813 ? -1.286 -15.315 -18.291 1.00 94.75 813 ILE A O 1
ATOM 6361 N N . ASP A 1 814 ? -3.486 -15.830 -18.495 1.00 90.44 814 ASP A N 1
ATOM 6362 C CA . ASP A 1 814 ? -4.055 -14.599 -17.975 1.00 90.44 814 ASP A CA 1
ATOM 6363 C C . ASP A 1 814 ? -5.188 -14.955 -17.002 1.00 90.44 814 ASP A C 1
ATOM 6365 O O . ASP A 1 814 ? -6.074 -15.754 -17.319 1.00 90.44 814 ASP A O 1
ATOM 6369 N N . LEU A 1 815 ? -5.107 -14.422 -15.786 1.00 92.12 815 LEU A N 1
ATOM 6370 C CA . LEU A 1 815 ? -6.072 -14.632 -14.705 1.00 92.12 815 LEU A CA 1
ATOM 6371 C C . LEU A 1 815 ? -6.872 -13.364 -14.378 1.00 92.12 815 LEU A C 1
ATOM 6373 O O . LEU A 1 815 ? -7.570 -13.338 -13.365 1.00 92.12 815 LEU A O 1
ATOM 6377 N N . THR A 1 816 ? -6.752 -12.321 -15.201 1.00 82.31 816 THR A N 1
ATOM 6378 C CA . THR A 1 816 ? -7.384 -11.015 -14.966 1.00 82.31 816 THR A CA 1
ATOM 6379 C C . THR A 1 816 ? -8.810 -10.892 -15.540 1.00 82.31 816 THR A C 1
ATOM 6381 O O . THR A 1 816 ? -9.501 -9.925 -15.221 1.00 82.31 816 THR A O 1
ATOM 6384 N N . ASP A 1 817 ? -9.284 -11.898 -16.295 1.00 57.47 817 ASP A N 1
ATOM 6385 C CA . ASP A 1 817 ? -10.597 -11.960 -16.984 1.00 57.47 817 ASP A CA 1
ATOM 6386 C C . ASP A 1 817 ? -11.822 -12.401 -16.139 1.00 57.47 817 ASP A C 1
ATOM 6388 O O . ASP A 1 817 ? -11.731 -13.384 -15.359 1.00 57.47 817 ASP A O 1
#